Protein AF-0000000087153900 (afdb_homodimer)

Sequence (882 aa):
MTDQTRNIIVLGASGLIGRYVTDDLRARGFQVIGIARQFSPAQKVSALDLALPVMALDAAALAQLLRTHEAGVVVNCLGVLQDGPGSDTSAVHRDFVSRLIEAIRDSGRAVRLVHISIPGVAGEDRTAFSSTKREAERLIAASAIAHAILRPGFVVAPSAYGGSAMLRALAALPVELPAGEAATPFQPVAVEDISATIAWLATRDIADASVRAVSWDLMQPQPISLGGVIAQFRWSFGTSKHFRIASPSFLIDLGARLGDLSTYLGWMPPLRSTAIAELRRGVSGDPAAWMAATGIVPKTSAQVIGSRPAAIQDKWFARLFLIKALIFISLVLFWVVSGFIALVISYDAAAGILRAHDFPPALVGPVTVVTSLMDISIGVLIAFRRTAAFGLVAGIIASLGYMAGSAILTPDLWIEPLGALVKTGPAIVLMLVALLILDNRMTDQTRNIIVLGASGLIGRYVTDDLRARGFQVIGIARQFSPAQKVSALDLALPVMALDAAALAQLLRTHEAGVVVNCLGVLQDGPGSDTSAVHRDFVSRLIEAIRDSGRAVRLVHISIPGVAGEDRTAFSSTKREAERLIAASAIAHAILRPGFVVAPSAYGGSAMLRALAALPVELPAGEAATPFQPVAVEDISATIAWLATRDIADASVRAVSWDLMQPQPISLGGVIAQFRWSFGTSKHFRIASPSFLIDLGARLGDLSTYLGWMPPLRSTAIAELRRGVSGDPAAWMAATGIVPKTSAQVIGSRPAAIQDKWFARLFLIKALIFISLVLFWVVSGFIALVISYDAAAGILRAHDFPPALVGPVTVVTSLMDISIGVLIAFRRTAAFGLVAGIIASLGYMAGSAILTPDLWIEPLGALVKTGPAIVLMLVALLILDNR

Solvent-accessible surface area (backbone atoms only — not comparable to full-atom values): 44609 Å² total; per-residue (Å²): 122,89,75,74,75,45,22,30,35,31,35,28,23,63,42,76,66,23,31,50,37,44,54,53,42,37,71,74,67,42,54,51,37,27,29,18,66,57,62,54,62,25,64,56,79,47,90,45,49,41,69,41,61,62,88,75,49,49,35,66,56,46,13,48,52,40,51,75,59,54,36,30,30,38,36,40,47,62,79,58,73,55,70,47,87,94,33,52,33,54,54,59,32,33,51,44,45,53,34,49,54,52,8,49,63,68,40,75,49,79,46,36,39,36,38,59,52,65,55,69,57,79,91,70,48,83,44,70,39,52,44,24,44,49,48,27,50,52,54,52,68,70,63,74,57,36,27,36,40,37,15,43,33,51,61,49,57,92,51,50,47,52,66,48,33,49,45,42,22,46,24,59,41,58,53,32,71,41,68,73,60,26,62,22,44,34,20,40,23,34,47,65,56,55,36,50,48,51,53,55,55,62,72,46,63,77,80,40,73,90,60,22,70,43,75,32,28,40,32,37,73,78,87,40,22,40,42,55,55,33,48,53,46,6,46,19,62,31,40,69,82,54,73,63,41,79,43,60,68,64,55,57,53,49,47,10,52,51,24,50,56,37,32,79,38,60,39,82,59,58,48,21,56,62,51,50,51,49,52,66,71,32,34,54,73,63,28,61,68,40,31,70,74,69,65,58,74,66,58,48,69,52,66,62,75,36,89,47,50,55,36,38,30,51,52,40,39,20,49,41,56,68,47,48,56,54,50,52,51,37,50,24,50,36,27,31,49,40,13,45,32,26,56,70,73,14,34,66,61,44,31,43,56,39,51,74,58,69,44,60,75,84,46,30,60,57,50,46,48,51,54,19,49,48,30,28,47,32,12,53,28,40,59,26,49,92,38,18,62,59,16,36,52,50,44,41,52,48,51,52,47,52,53,52,48,33,60,70,70,37,52,66,54,73,48,35,50,76,24,41,59,49,38,45,47,32,39,44,50,39,38,52,52,50,58,60,53,64,68,75,104,121,90,74,72,72,44,22,30,36,31,35,28,22,63,41,76,66,22,32,51,35,44,52,52,43,38,71,74,66,42,52,50,36,27,28,18,67,57,62,54,63,27,66,55,80,46,88,46,48,42,69,41,62,64,87,74,48,51,35,66,58,46,14,48,52,40,50,75,58,55,37,30,31,37,36,41,48,61,81,58,71,55,71,44,89,95,35,52,33,54,53,59,33,33,52,43,45,52,34,48,52,50,8,49,64,68,41,77,49,79,45,36,38,36,37,58,52,63,57,70,56,79,91,69,48,83,44,69,38,52,44,25,44,49,49,27,50,52,54,51,68,69,63,73,56,38,26,36,41,36,15,43,33,50,61,47,58,94,50,51,45,53,66,48,33,50,46,42,22,47,24,61,41,60,53,33,73,40,67,73,60,25,62,23,45,34,21,40,24,34,46,64,56,55,38,50,49,52,53,55,54,61,72,46,63,78,80,39,74,90,60,21,68,41,74,30,28,40,31,37,73,82,87,41,23,39,42,55,53,34,47,52,47,7,48,20,63,32,40,68,82,53,72,64,40,79,42,61,68,65,56,55,54,48,45,10,53,52,24,50,57,38,32,79,37,61,40,82,58,57,48,21,56,59,50,51,52,50,53,66,71,31,34,53,73,63,28,60,69,40,31,70,74,72,65,57,73,67,57,49,69,52,67,63,74,35,88,45,50,56,37,37,30,50,50,40,39,20,50,42,57,67,47,48,58,55,49,52,51,37,49,24,48,36,26,32,50,40,12,45,32,25,55,71,73,16,33,65,61,45,32,43,57,40,51,75,59,70,43,59,74,85,47,30,60,58,50,45,49,51,54,17,50,48,30,29,48,32,13,52,28,40,60,26,50,91,38,20,62,59,17,34,52,50,44,41,53,50,51,51,46,53,52,53,47,33,59,72,68,37,52,68,53,71,47,36,50,75,23,42,59,49,38,44,47,31,37,42,50,39,39,50,52,49,58,58,54,64,67,73,104

pLDDT: mean 89.21, std 9.52, range [31.12, 98.62]

Foldseek 3Di:
DPPPQFEEEEEPCQDDLNVVLQVVLVVVPGHYQYEYCDHDPVSCPDPSDDNDPLLPDALQRLLVVCLVRVGAEYEYPDADLDDFDVDDRLSGQPVSLLSPLSSCVVNPHQHEYEYEAADDDQVLDDDSRNNSNVNSVVSVLVSLRQYEYEHFFAEFEPDDFQPNLQLLLCLLDQADEPPLLQAFAGFHFYSVLVSVLVSLVSPDDCPPPLRRYYYAYGTADDDDGSNNLSCLSNVQQVCNPPHHDYDDPVVLVVQQVVQVVLVNLVDHHSRHPSNVSVSSSHGDDDRVSVCVVRVDHTDDSCVRSHVHHDDPVSSVSSNCVVVLVVLLVVQLCVQQVVLCCCQPPVVVVQLVVCVVLPHDPVCSNVVSNVLSVLSNVLSSLCSHLVRNLVSLVSLLVSLVVVLVCCVPRPVVVCVPPVRVNVVSVVNSVSSVVSNVPSDRD/DPPPQFEEEEEPCQDDLNVVLQVVLVVVPGHYQYEYCDHDPVSCPDPSDDNDPLLPDALQRLLVVCLVRVGAEYEYPDADLDDFDVDDRLSTQPVSLLSNLSSCVVNPHQHEYEYEAADDDQVLDDDSRNNSNVNSVVSVVVSLRQYEYEHFFAEFEPDDFQPNLQLLLCLLDQADEPPLLQAFAGFHFYSVLVSVLSSLVSPDDCPPPLRRYYYAYGTADDDDGSNNLSCLSNVQQVCNPPHHDYDDPVVLVVQQVVQVVLVNLVDHHSRHPSNVSVSSSHGDDDRVSVCVVRVDHTDDSCVRSHVHHDDPVSSVSSNCVVVLVVLLVVQLCVLQVVLCCCQPPVVVVQLVVCVVLPHDPVCSNVVSNVLSVLSNVLSSLCSHLVRNLVSLVSLLVSLVVVLVCCVPRPVVVCVPPVRVNVVSVVNSVSSVVSNVPSDRD

InterPro domains:
  IPR001509 NAD-dependent epimerase/dehydratase [PF01370] (8-216)
  IPR025695 DoxX-like family [PF13781] (333-432)
  IPR036291 NAD(P)-binding domain superfamily [SSF51735] (4-301)
  IPR051207 Mitochondrial Complex I NDUFA9 Subunit [PTHR12126] (5-226)

Organism: NCBI:txid2511166

Radius of gyration: 30.44 Å; Cα contacts (8 Å, |Δi|>4): 1615; chains: 2; bounding box: 77×93×71 Å

Structure (mmCIF, N/CA/C/O backbone):
data_AF-0000000087153900-model_v1
#
loop_
_entity.id
_entity.type
_entity.pdbx_description
1 polymer 'NAD-dependent epimerase/dehydratase domain-containing protein'
#
loop_
_atom_site.group_PDB
_atom_site.id
_atom_site.type_symbol
_atom_site.label_atom_id
_atom_site.label_alt_id
_atom_site.label_comp_id
_atom_site.label_asym_id
_atom_site.label_entity_id
_atom_site.label_seq_id
_atom_site.pdbx_PDB_ins_code
_atom_site.Cartn_x
_atom_site.Cartn_y
_atom_site.Cartn_z
_atom_site.occupancy
_atom_site.B_iso_or_equiv
_atom_site.auth_seq_id
_atom_site.auth_comp_id
_atom_site.auth_asym_id
_atom_site.auth_atom_id
_atom_site.pdbx_PDB_model_num
ATOM 1 N N . MET A 1 1 ? -13.703 29.062 27.547 1 31.38 1 MET A N 1
ATOM 2 C CA . MET A 1 1 ? -14.141 27.859 26.859 1 31.38 1 MET A CA 1
ATOM 3 C C . MET A 1 1 ? -14.609 26.812 27.844 1 31.38 1 MET A C 1
ATOM 5 O O . MET A 1 1 ? -13.859 26.406 28.734 1 31.38 1 MET A O 1
ATOM 9 N N . THR A 1 2 ? -15.68 26.812 28.391 1 37.5 2 THR A N 1
ATOM 10 C CA . THR A 1 2 ? -16.094 25.797 29.359 1 37.5 2 THR A CA 1
ATOM 11 C C . THR A 1 2 ? -15.477 24.438 29 1 37.5 2 THR A C 1
ATOM 13 O O . THR A 1 2 ? -15.484 24.031 27.844 1 37.5 2 THR A O 1
ATOM 16 N N . ASP A 1 3 ? -14.383 23.984 29.625 1 41.41 3 ASP A N 1
ATOM 17 C CA . ASP A 1 3 ? -13.406 22.906 29.641 1 41.41 3 ASP A CA 1
ATOM 18 C C . ASP A 1 3 ? -14.062 21.562 29.297 1 41.41 3 ASP A C 1
ATOM 20 O O . ASP A 1 3 ? -13.461 20.516 29.469 1 41.41 3 ASP A O 1
ATOM 24 N N . GLN A 1 4 ? -15.344 21.328 29.516 1 46.62 4 GLN A N 1
ATOM 25 C CA . GLN A 1 4 ? -15.797 19.953 29.484 1 46.62 4 GLN A CA 1
ATOM 26 C C . GLN A 1 4 ? -15.609 19.344 28.094 1 46.62 4 GLN A C 1
ATOM 28 O O . GLN A 1 4 ? -16.438 19.562 27.203 1 46.62 4 GLN A O 1
ATOM 33 N N . THR A 1 5 ? -14.438 19.297 27.75 1 57.38 5 THR A N 1
ATOM 34 C CA . THR A 1 5 ? -14.062 18.547 26.562 1 57.38 5 THR A CA 1
ATOM 35 C C . THR A 1 5 ? -14.938 17.312 26.406 1 57.38 5 THR A C 1
ATOM 37 O O . THR A 1 5 ? -14.977 16.453 27.297 1 57.38 5 THR A O 1
ATOM 40 N N . ARG A 1 6 ? -16.078 17.406 25.484 1 76.12 6 ARG A N 1
ATOM 41 C CA . ARG A 1 6 ? -17.141 16.406 25.359 1 76.12 6 ARG A CA 1
ATOM 42 C C . ARG A 1 6 ? -16.578 15.078 24.875 1 76.12 6 ARG A C 1
ATOM 44 O O . ARG A 1 6 ? -15.773 15.047 23.938 1 76.12 6 ARG A O 1
ATOM 51 N N . ASN A 1 7 ? -16.766 14.102 25.781 1 94.19 7 ASN A N 1
ATOM 52 C CA . ASN A 1 7 ? -16.531 12.727 25.344 1 94.19 7 ASN A CA 1
ATOM 53 C C . ASN A 1 7 ? -17.312 12.391 24.078 1 94.19 7 ASN A C 1
ATOM 55 O O . ASN A 1 7 ? -18.484 12.734 23.969 1 94.19 7 ASN A O 1
ATOM 59 N N . ILE A 1 8 ? -16.594 11.922 23.125 1 98 8 ILE A N 1
ATOM 60 C CA . ILE A 1 8 ? -17.219 11.578 21.859 1 98 8 ILE A CA 1
ATOM 61 C C . ILE A 1 8 ? -17.281 10.062 21.688 1 98 8 ILE A C 1
ATOM 63 O O . ILE A 1 8 ? -16.266 9.383 21.859 1 98 8 ILE A O 1
ATOM 67 N N . ILE A 1 9 ? -18.422 9.531 21.484 1 98 9 ILE A N 1
ATOM 68 C CA . ILE A 1 9 ? -18.578 8.125 21.141 1 98 9 ILE A CA 1
ATOM 69 C C . ILE A 1 9 ? -18.734 7.98 19.625 1 98 9 ILE A C 1
ATOM 71 O O . ILE A 1 9 ? -19.578 8.641 19.016 1 98 9 ILE A O 1
ATOM 75 N N . VAL A 1 10 ? -17.906 7.215 19.031 1 98.38 10 VAL A N 1
ATOM 76 C CA . VAL A 1 10 ? -18 6.945 17.609 1 98.38 10 VAL A CA 1
ATOM 77 C C . VAL A 1 10 ? -18.469 5.512 17.375 1 98.38 10 VAL A C 1
ATOM 79 O O . VAL A 1 10 ? -17.781 4.559 17.75 1 98.38 10 VAL A O 1
ATOM 82 N N . LEU A 1 11 ? -19.641 5.379 16.812 1 98 11 LEU A N 1
ATOM 83 C CA . LEU A 1 11 ? -20.156 4.07 16.422 1 98 11 LEU A CA 1
ATOM 84 C C . LEU A 1 11 ? -19.703 3.695 15.016 1 98 11 LEU A C 1
ATOM 86 O O . LEU A 1 11 ? -19.766 4.523 14.109 1 98 11 LEU A O 1
ATOM 90 N N . GLY A 1 12 ? -19.297 2.467 14.859 1 96.12 12 GLY A N 1
ATOM 91 C CA . GLY A 1 12 ? -18.703 2.051 13.594 1 96.12 12 GLY A CA 1
ATOM 92 C C . GLY A 1 12 ? -17.25 2.438 13.469 1 96.12 12 GLY A C 1
ATOM 93 O O . GLY A 1 12 ? -16.781 2.801 12.391 1 96.12 12 GLY A O 1
ATOM 94 N N . ALA A 1 13 ? -16.5 2.346 14.516 1 95.31 13 ALA A N 1
ATOM 95 C CA . ALA A 1 13 ? -15.148 2.877 14.617 1 95.31 13 ALA A CA 1
ATOM 96 C C . ALA A 1 13 ? -14.148 1.982 13.883 1 95.31 13 ALA A C 1
ATOM 98 O O . ALA A 1 13 ? -12.992 2.357 13.703 1 95.31 13 ALA A O 1
ATOM 99 N N . SER A 1 14 ? -14.555 0.831 13.414 1 92.12 14 SER A N 1
ATOM 100 C CA . SER A 1 14 ? -13.656 -0.043 12.672 1 92.12 14 SER A CA 1
ATOM 101 C C . SER A 1 14 ? -13.781 0.177 11.172 1 92.12 14 SER A C 1
ATOM 103 O O . SER A 1 14 ? -12.984 -0.349 10.391 1 92.12 14 SER A O 1
ATOM 105 N N . GLY A 1 15 ? -14.789 0.953 10.773 1 91.56 15 GLY A N 1
ATOM 106 C CA . GLY A 1 15 ? -14.992 1.243 9.367 1 91.56 15 GLY A CA 1
ATOM 107 C C . GLY A 1 15 ? -14.031 2.293 8.828 1 91.56 15 GLY A C 1
ATOM 108 O O . GLY A 1 15 ? -13.188 2.805 9.57 1 91.56 15 GLY A O 1
ATOM 109 N N . LEU A 1 16 ? -14.125 2.609 7.562 1 90.69 16 LEU A N 1
ATOM 110 C CA . LEU A 1 16 ? -13.242 3.566 6.906 1 90.69 16 LEU A CA 1
ATOM 111 C C . LEU A 1 16 ? -13.375 4.949 7.539 1 90.69 16 LEU A C 1
ATOM 113 O O . LEU A 1 16 ? -12.391 5.508 8.031 1 90.69 16 LEU A O 1
ATOM 117 N N . ILE A 1 17 ? -14.625 5.434 7.527 1 94.81 17 ILE A N 1
ATOM 118 C CA . ILE A 1 17 ? -14.867 6.777 8.039 1 94.81 17 ILE A CA 1
ATOM 119 C C . ILE A 1 17 ? -14.703 6.785 9.562 1 94.81 17 ILE A C 1
ATOM 121 O O . ILE A 1 17 ? -13.992 7.629 10.109 1 94.81 17 ILE A O 1
ATOM 125 N N . GLY A 1 18 ? -15.297 5.785 10.227 1 95.88 18 GLY A N 1
ATOM 126 C CA . GLY A 1 18 ? -15.281 5.73 11.68 1 95.88 18 GLY A CA 1
ATOM 127 C C . GLY A 1 18 ? -13.883 5.652 12.266 1 95.88 18 GLY A C 1
ATOM 128 O O . GLY A 1 18 ? -13.578 6.32 13.25 1 95.88 18 GLY A O 1
ATOM 129 N N . ARG A 1 19 ? -13.086 4.875 11.648 1 93.38 19 ARG A N 1
ATOM 130 C CA . ARG A 1 19 ? -11.734 4.711 12.164 1 93.38 19 ARG A CA 1
ATOM 131 C C . ARG A 1 19 ? -10.93 6 12.008 1 93.38 19 ARG A C 1
ATOM 133 O O . ARG A 1 19 ? -10.258 6.438 12.953 1 93.38 19 ARG A O 1
ATOM 140 N N . TYR A 1 20 ? -11 6.594 10.852 1 92.88 20 TYR A N 1
ATOM 141 C CA . TYR A 1 20 ? -10.281 7.844 10.633 1 92.88 20 TYR A CA 1
ATOM 142 C C . TYR A 1 20 ? -10.75 8.922 11.602 1 92.88 20 TYR A C 1
ATOM 144 O O . TYR A 1 20 ? -9.938 9.609 12.227 1 92.88 20 TYR A O 1
ATOM 152 N N . VAL A 1 21 ? -12.062 9.023 11.727 1 96.38 21 VAL A N 1
ATOM 153 C CA . VAL A 1 21 ? -12.656 10.047 12.578 1 96.38 21 VAL A CA 1
ATOM 154 C C . VAL A 1 21 ? -12.211 9.844 14.023 1 96.38 21 VAL A C 1
ATOM 156 O O . VAL A 1 21 ? -11.82 10.797 14.703 1 96.38 21 VAL A O 1
ATOM 159 N N . THR A 1 22 ? -12.227 8.586 14.477 1 95.31 22 THR A N 1
ATOM 160 C CA . THR A 1 22 ? -11.805 8.273 15.836 1 95.31 22 THR A CA 1
ATOM 161 C C . THR A 1 22 ? -10.367 8.719 16.078 1 95.31 22 THR A C 1
ATOM 163 O O . THR A 1 22 ? -10.094 9.445 17.031 1 95.31 22 THR A O 1
ATOM 166 N N . ASP A 1 23 ? -9.523 8.406 15.211 1 91.5 23 ASP A N 1
ATOM 167 C CA . ASP A 1 23 ? -8.102 8.688 15.375 1 91.5 23 ASP A CA 1
ATOM 168 C C . ASP A 1 23 ? -7.824 10.188 15.25 1 91.5 23 ASP A C 1
ATOM 170 O O . ASP A 1 23 ? -7.031 10.742 16.016 1 91.5 23 ASP A O 1
ATOM 174 N N . ASP A 1 24 ? -8.438 10.805 14.297 1 92.75 24 ASP A N 1
ATOM 175 C CA . ASP A 1 24 ? -8.203 12.227 14.055 1 92.75 24 ASP A CA 1
ATOM 176 C C . ASP A 1 24 ? -8.719 13.07 15.227 1 92.75 24 ASP A C 1
ATOM 178 O O . ASP A 1 24 ? -8.047 14.008 15.656 1 92.75 24 ASP A O 1
ATOM 182 N N . LEU A 1 25 ? -9.891 12.742 15.734 1 95.06 25 LEU A N 1
ATOM 183 C CA . LEU A 1 25 ? -10.445 13.477 16.859 1 95.06 25 LEU A CA 1
ATOM 184 C C . LEU A 1 25 ? -9.57 13.305 18.109 1 95.06 25 LEU A C 1
ATOM 186 O O . LEU A 1 25 ? -9.375 14.258 18.859 1 95.06 25 LEU A O 1
ATOM 190 N N . ARG A 1 26 ? -9.039 12.109 18.312 1 91.62 26 ARG A N 1
ATOM 191 C CA . ARG A 1 26 ? -8.102 11.891 19.406 1 91.62 26 ARG A CA 1
ATOM 192 C C . ARG A 1 26 ? -6.855 12.758 19.25 1 91.62 26 ARG A C 1
ATOM 194 O O . ARG A 1 26 ? -6.383 13.359 20.203 1 91.62 26 ARG A O 1
ATOM 201 N N . ALA A 1 27 ? -6.402 12.797 18.047 1 86.44 27 ALA A N 1
ATOM 202 C CA . ALA A 1 27 ? -5.215 13.602 17.766 1 86.44 27 ALA A CA 1
ATOM 203 C C . ALA A 1 27 ? -5.477 15.078 18.031 1 86.44 27 ALA A C 1
ATOM 205 O O . ALA A 1 27 ? -4.559 15.828 18.375 1 86.44 27 ALA A O 1
ATOM 206 N N . ARG A 1 28 ? -6.688 15.508 17.859 1 90.38 28 ARG A N 1
ATOM 207 C CA . ARG A 1 28 ? -7.082 16.891 18.094 1 90.38 28 ARG A CA 1
ATOM 208 C C . ARG A 1 28 ? -7.266 17.156 19.594 1 90.38 28 ARG A C 1
ATOM 210 O O . ARG A 1 28 ? -7.535 18.297 20 1 90.38 28 ARG A O 1
ATOM 217 N N . GLY A 1 29 ? -7.246 16.078 20.406 1 90.31 29 GLY A N 1
ATOM 218 C CA . GLY A 1 29 ? -7.266 16.266 21.859 1 90.31 29 GLY A CA 1
ATOM 219 C C . GLY A 1 29 ? -8.578 15.852 22.5 1 90.31 29 GLY A C 1
ATOM 220 O O . GLY A 1 29 ? -8.742 15.961 23.703 1 90.31 29 GLY A O 1
ATOM 221 N N . PHE A 1 30 ? -9.516 15.312 21.734 1 93.94 30 PHE A N 1
ATOM 222 C CA . PHE A 1 30 ? -10.797 14.867 22.281 1 93.94 30 PHE A CA 1
ATOM 223 C C . PHE A 1 30 ? -10.664 13.5 22.938 1 93.94 30 PHE A C 1
ATOM 225 O O . PHE A 1 30 ? -9.797 12.703 22.547 1 93.94 30 PHE A O 1
ATOM 232 N N . GLN A 1 31 ? -11.406 13.281 23.906 1 94.75 31 GLN A N 1
ATOM 233 C CA . GLN A 1 31 ? -11.57 11.93 24.422 1 94.75 31 GLN A CA 1
ATOM 234 C C . GLN A 1 31 ? -12.594 11.141 23.609 1 94.75 31 GLN A C 1
ATOM 236 O O . GLN A 1 31 ? -13.797 11.406 23.703 1 94.75 31 GLN A O 1
ATOM 241 N N . VAL A 1 32 ? -12.125 10.211 22.828 1 96.44 32 VAL A N 1
ATOM 242 C CA . VAL A 1 32 ? -12.992 9.516 21.891 1 96.44 32 VAL A CA 1
ATOM 243 C C . VAL A 1 32 ? -13.07 8.039 22.25 1 96.44 32 VAL A C 1
ATOM 245 O O . VAL A 1 32 ? -12.039 7.367 22.375 1 96.44 32 VAL A O 1
ATOM 248 N N . ILE A 1 33 ? -14.258 7.555 22.422 1 96.75 33 ILE A N 1
ATOM 249 C CA . ILE A 1 33 ? -14.523 6.129 22.594 1 96.75 33 ILE A CA 1
ATOM 250 C C . ILE A 1 33 ? -15.008 5.527 21.281 1 96.75 33 ILE A C 1
ATOM 252 O O . ILE A 1 33 ? -16.109 5.84 20.812 1 96.75 33 ILE A O 1
ATOM 256 N N . GLY A 1 34 ? -14.164 4.719 20.703 1 96.94 34 GLY A N 1
ATOM 257 C CA . GLY A 1 34 ? -14.547 4.031 19.469 1 96.94 34 GLY A CA 1
ATOM 258 C C . GLY A 1 34 ? -15.211 2.691 19.734 1 96.94 34 GLY A C 1
ATOM 259 O O . GLY A 1 34 ? -14.672 1.852 20.453 1 96.94 34 GLY A O 1
ATOM 260 N N . ILE A 1 35 ? -16.375 2.531 19.094 1 96.88 35 ILE A N 1
ATOM 261 C CA . ILE A 1 35 ? -17.109 1.286 19.297 1 96.88 35 ILE A CA 1
ATOM 262 C C . ILE A 1 35 ? -17.328 0.587 17.969 1 96.88 35 ILE A C 1
ATOM 264 O O . ILE A 1 35 ? -17.719 1.223 16.984 1 96.88 35 ILE A O 1
ATOM 268 N N . ALA A 1 36 ? -17.031 -0.65 17.906 1 95 36 ALA A N 1
ATOM 269 C CA . ALA A 1 36 ? -17.281 -1.502 16.75 1 95 36 ALA A CA 1
ATOM 270 C C . ALA A 1 36 ? -17.594 -2.936 17.172 1 95 36 ALA A C 1
ATOM 272 O O . ALA A 1 36 ? -17.359 -3.305 18.328 1 95 36 ALA A O 1
ATOM 273 N N . ARG A 1 37 ? -18.188 -3.68 16.297 1 90.56 37 ARG A N 1
ATOM 274 C CA . ARG A 1 37 ? -18.438 -5.086 16.594 1 90.56 37 ARG A CA 1
ATOM 275 C C . ARG A 1 37 ? -17.125 -5.836 16.844 1 90.56 37 ARG A C 1
ATOM 277 O O . ARG A 1 37 ? -17.062 -6.703 17.719 1 90.56 37 ARG A O 1
ATOM 284 N N . GLN A 1 38 ? -16.188 -5.52 15.977 1 88.69 38 GLN A N 1
ATOM 285 C CA . GLN A 1 38 ? -14.859 -6.113 16.078 1 88.69 38 GLN A CA 1
ATOM 286 C C . GLN A 1 38 ? -13.797 -5.172 15.539 1 88.69 38 GLN A C 1
ATOM 288 O O . GLN A 1 38 ? -14.07 -4.367 14.641 1 88.69 38 GLN A O 1
ATOM 293 N N . PHE A 1 39 ? -12.633 -5.258 16.203 1 87.5 39 PHE A N 1
ATOM 294 C CA . PHE A 1 39 ? -11.461 -4.539 15.719 1 87.5 39 PHE A CA 1
ATOM 295 C C . PHE A 1 39 ? -10.367 -5.512 15.289 1 87.5 39 PHE A C 1
ATOM 297 O O . PHE A 1 39 ? -10.164 -6.551 15.922 1 87.5 39 PHE A O 1
ATOM 304 N N . SER A 1 40 ? -9.789 -5.172 14.172 1 83.12 40 SER A N 1
ATOM 305 C CA . SER A 1 40 ? -8.555 -5.895 13.883 1 83.12 40 SER A CA 1
ATOM 306 C C . SER A 1 40 ? -7.461 -5.539 14.883 1 83.12 40 SER A C 1
ATOM 308 O O . SER A 1 40 ? -7.543 -4.512 15.562 1 83.12 40 SER A O 1
ATOM 310 N N . PRO A 1 41 ? -6.516 -6.391 14.945 1 77.06 41 PRO A N 1
ATOM 311 C CA . PRO A 1 41 ? -5.418 -6.086 15.875 1 77.06 41 PRO A CA 1
ATOM 312 C C . PRO A 1 41 ? -4.75 -4.746 15.57 1 77.06 41 PRO A C 1
ATOM 314 O O . PRO A 1 41 ? -4.336 -4.039 16.5 1 77.06 41 PRO A O 1
ATOM 317 N N . ALA A 1 42 ? -4.773 -4.344 14.367 1 77.06 42 ALA A N 1
ATOM 318 C CA . ALA A 1 42 ? -4.148 -3.08 13.977 1 77.06 42 ALA A CA 1
ATOM 319 C C . ALA A 1 42 ? -5.004 -1.892 14.398 1 77.06 42 ALA A C 1
ATOM 321 O O . ALA A 1 42 ? -4.484 -0.804 14.656 1 77.06 42 ALA A O 1
ATOM 322 N N . GLN A 1 43 ? -6.25 -2.148 14.523 1 79.81 43 GLN A N 1
ATOM 323 C CA . GLN A 1 43 ? -7.188 -1.069 14.812 1 79.81 43 GLN A CA 1
ATOM 324 C C . GLN A 1 43 ? -7.289 -0.815 16.312 1 79.81 43 GLN A C 1
ATOM 326 O O . GLN A 1 43 ? -7.664 0.28 16.734 1 79.81 43 GLN A O 1
ATOM 331 N N . LYS A 1 44 ? -7 -1.885 17.062 1 79.69 44 LYS A N 1
ATOM 332 C CA . LYS A 1 44 ? -7.129 -1.722 18.516 1 79.69 44 LYS A CA 1
ATOM 333 C C . LYS A 1 44 ? -5.891 -1.051 19.109 1 79.69 44 LYS A C 1
ATOM 335 O O . LYS A 1 44 ? -5.012 -1.725 19.641 1 79.69 44 LYS A O 1
ATOM 340 N N . VAL A 1 45 ? -5.832 0.239 19.047 1 73.44 45 VAL A N 1
ATOM 341 C CA . VAL A 1 45 ? -4.625 0.972 19.422 1 73.44 45 VAL A CA 1
ATOM 342 C C . VAL A 1 45 ? -4.816 1.609 20.797 1 73.44 45 VAL A C 1
ATOM 344 O O . VAL A 1 45 ? -3.859 2.111 21.391 1 73.44 45 VAL A O 1
ATOM 347 N N . SER A 1 46 ? -6.055 1.613 21.281 1 79.06 46 SER A N 1
ATOM 348 C CA . SER A 1 46 ? -6.371 2.291 22.547 1 79.06 46 SER A CA 1
ATOM 349 C C . SER A 1 46 ? -7.309 1.451 23.406 1 79.06 46 SER A C 1
ATOM 351 O O . SER A 1 46 ? -8.109 0.671 22.875 1 79.06 46 SER A O 1
ATOM 353 N N . ALA A 1 47 ? -7.191 1.697 24.578 1 81.62 47 ALA A N 1
ATOM 354 C CA . ALA A 1 47 ? -8.117 1.062 25.516 1 81.62 47 ALA A CA 1
ATOM 355 C C . ALA A 1 47 ? -9.531 1.593 25.328 1 81.62 47 ALA A C 1
ATOM 357 O O . ALA A 1 47 ? -10.5 0.954 25.75 1 81.62 47 ALA A O 1
ATOM 358 N N . LEU A 1 48 ? -9.602 2.65 24.656 1 90.19 48 LEU A N 1
ATOM 359 C CA . LEU A 1 48 ? -10.906 3.285 24.469 1 90.19 48 LEU A CA 1
ATOM 360 C C . LEU A 1 48 ? -11.602 2.736 23.234 1 90.19 48 LEU A C 1
ATOM 362 O O . LEU A 1 48 ? -12.742 3.105 22.938 1 90.19 48 LEU A O 1
ATOM 366 N N . ASP A 1 49 ? -10.922 1.835 22.594 1 91.5 49 ASP A N 1
ATOM 367 C CA . ASP A 1 49 ? -11.57 1.094 21.516 1 91.5 49 ASP A CA 1
ATOM 368 C C . ASP A 1 49 ? -12.32 -0.119 22.062 1 91.5 49 ASP A C 1
ATOM 370 O O . ASP A 1 49 ? -11.703 -1.123 22.438 1 91.5 49 ASP A O 1
ATOM 374 N N . LEU A 1 50 ? -13.656 -0.065 22.047 1 94.12 50 LEU A N 1
ATOM 375 C CA . LEU A 1 50 ? -14.484 -1.098 22.672 1 94.12 50 LEU A CA 1
ATOM 376 C C . LEU A 1 50 ? -15.117 -1.988 21.609 1 94.12 50 LEU A C 1
ATOM 378 O O . LEU A 1 50 ? -15.812 -1.498 20.719 1 94.12 50 LEU A O 1
ATOM 382 N N . ALA A 1 51 ? -14.828 -3.23 21.719 1 93.88 51 ALA A N 1
ATOM 383 C CA . ALA A 1 51 ? -15.508 -4.211 20.875 1 93.88 51 ALA A CA 1
ATOM 384 C C . ALA A 1 51 ? -16.844 -4.613 21.469 1 93.88 51 ALA A C 1
ATOM 386 O O . ALA A 1 51 ? -16.906 -5.434 22.391 1 93.88 51 ALA A O 1
ATOM 387 N N . LEU A 1 52 ? -17.953 -4.008 20.969 1 93.06 52 LEU A N 1
ATOM 388 C CA . LEU A 1 52 ? -19.297 -4.246 21.453 1 93.06 52 LEU A CA 1
ATOM 389 C C . LEU A 1 52 ? -20.281 -4.418 20.297 1 93.06 52 LEU A C 1
ATOM 391 O O . LEU A 1 52 ? -20.219 -3.674 19.312 1 93.06 52 LEU A O 1
ATOM 395 N N . PRO A 1 53 ? -21.078 -5.414 20.406 1 92.81 53 PRO A N 1
ATOM 396 C CA . PRO A 1 53 ? -22.125 -5.551 19.391 1 92.81 53 PRO A CA 1
ATOM 397 C C . PRO A 1 53 ? -23.266 -4.551 19.594 1 92.81 53 PRO A C 1
ATOM 399 O O . PRO A 1 53 ? -24.375 -4.934 20 1 92.81 53 PRO A O 1
ATOM 402 N N . VAL A 1 54 ? -23.094 -3.424 19.203 1 91 54 VAL A N 1
ATOM 403 C CA . VAL A 1 54 ? -24.016 -2.324 19.516 1 91 54 VAL A CA 1
ATOM 404 C C . VAL A 1 54 ? -25.359 -2.568 18.828 1 91 54 VAL A C 1
ATOM 406 O O . VAL A 1 54 ? -26.406 -2.178 19.344 1 91 54 VAL A O 1
ATOM 409 N N . MET A 1 55 ? -25.344 -3.27 17.719 1 90.25 55 MET A N 1
ATOM 410 C CA . MET A 1 55 ? -26.578 -3.541 16.984 1 90.25 55 MET A CA 1
ATOM 411 C C . MET A 1 55 ? -27.516 -4.426 17.781 1 90.25 55 MET A C 1
ATOM 413 O O . MET A 1 55 ? -28.719 -4.434 17.547 1 90.25 55 MET A O 1
ATOM 417 N N . ALA A 1 56 ? -26.953 -5.094 18.688 1 91.06 56 ALA A N 1
ATOM 418 C CA . ALA A 1 56 ? -27.75 -6.02 19.5 1 91.06 56 ALA A CA 1
ATOM 419 C C . ALA A 1 56 ? -28.219 -5.359 20.781 1 91.06 56 ALA A C 1
ATOM 421 O O . ALA A 1 56 ? -29.047 -5.914 21.5 1 91.06 56 ALA A O 1
ATOM 422 N N . LEU A 1 57 ? -27.781 -4.184 21.062 1 92.94 57 LEU A N 1
ATOM 423 C CA . LEU A 1 57 ? -28.141 -3.502 22.297 1 92.94 57 LEU A CA 1
ATOM 424 C C . LEU A 1 57 ? -29.5 -2.824 22.172 1 92.94 57 LEU A C 1
ATOM 426 O O . LEU A 1 57 ? -29.812 -2.264 21.125 1 92.94 57 LEU A O 1
ATOM 430 N N . ASP A 1 58 ? -30.25 -2.926 23.203 1 94.94 58 ASP A N 1
ATOM 431 C CA . ASP A 1 58 ? -31.5 -2.189 23.219 1 94.94 58 ASP A CA 1
ATOM 432 C C . ASP A 1 58 ? -31.297 -0.75 23.688 1 94.94 58 ASP A C 1
ATOM 434 O O . ASP A 1 58 ? -30.172 -0.346 23.984 1 94.94 58 ASP A O 1
ATOM 438 N N . ALA A 1 59 ? -32.375 -0 23.656 1 96.81 59 ALA A N 1
ATOM 439 C CA . ALA A 1 59 ? -32.281 1.427 23.953 1 96.81 59 ALA A CA 1
ATOM 440 C C . ALA A 1 59 ? -31.75 1.658 25.359 1 96.81 59 ALA A C 1
ATOM 442 O O . ALA A 1 59 ? -30.953 2.574 25.594 1 96.81 59 ALA A O 1
ATOM 443 N N . ALA A 1 60 ? -32.125 0.804 26.25 1 96.94 60 ALA A N 1
ATOM 444 C CA . ALA A 1 60 ? -31.703 0.951 27.641 1 96.94 60 ALA A CA 1
ATOM 445 C C . ALA A 1 60 ? -30.203 0.72 27.781 1 96.94 60 ALA A C 1
ATOM 447 O O . ALA A 1 60 ? -29.516 1.466 28.484 1 96.94 60 ALA A O 1
ATOM 448 N N . ALA A 1 61 ? -29.766 -0.315 27.172 1 97.12 61 ALA A N 1
ATOM 449 C CA . ALA A 1 61 ? -28.344 -0.627 27.219 1 97.12 61 ALA A CA 1
ATOM 450 C C . ALA A 1 61 ? -27.516 0.475 26.547 1 97.12 61 ALA A C 1
ATOM 452 O O . ALA A 1 61 ? -26.438 0.825 27.031 1 97.12 61 ALA A O 1
ATOM 453 N N . LEU A 1 62 ? -28 1.019 25.5 1 97.56 62 LEU A N 1
ATOM 454 C CA . LEU A 1 62 ? -27.328 2.119 24.812 1 97.56 62 LEU A CA 1
ATOM 455 C C . LEU A 1 62 ? -27.297 3.367 25.688 1 97.56 62 LEU A C 1
ATOM 457 O O . LEU A 1 62 ? -26.281 4.066 25.734 1 97.56 62 LEU A O 1
ATOM 461 N N . ALA A 1 63 ? -28.391 3.615 26.328 1 97.56 63 ALA A N 1
ATOM 462 C CA . ALA A 1 63 ? -28.453 4.758 27.234 1 97.56 63 ALA A CA 1
ATOM 463 C C . ALA A 1 63 ? -27.438 4.625 28.359 1 97.56 63 ALA A C 1
ATOM 465 O O . ALA A 1 63 ? -26.797 5.605 28.75 1 97.56 63 ALA A O 1
ATOM 466 N N . GLN A 1 64 ? -27.328 3.436 28.844 1 97.19 64 GLN A N 1
ATOM 467 C CA . GLN A 1 64 ? -26.344 3.178 29.891 1 97.19 64 GLN A CA 1
ATOM 468 C C . GLN A 1 64 ? -24.922 3.408 29.375 1 97.19 64 GLN A C 1
ATOM 470 O O . GLN A 1 64 ? -24.078 3.93 30.094 1 97.19 64 GLN A O 1
ATOM 475 N N . LEU A 1 65 ? -24.703 2.979 28.188 1 96.19 65 LEU A N 1
ATOM 476 C CA . LEU A 1 65 ? -23.406 3.193 27.547 1 96.19 65 LEU A CA 1
ATOM 477 C C . LEU A 1 65 ? -23.078 4.68 27.469 1 96.19 65 LEU A C 1
ATOM 479 O O . LEU A 1 65 ? -21.953 5.094 27.766 1 96.19 65 LEU A O 1
ATOM 483 N N . LEU A 1 66 ? -24.062 5.496 27.125 1 96.44 66 LEU A N 1
ATOM 484 C CA . LEU A 1 66 ? -23.891 6.938 27.016 1 96.44 66 LEU A CA 1
ATOM 485 C C . LEU A 1 66 ? -23.609 7.57 28.375 1 96.44 66 LEU A C 1
ATOM 487 O O . LEU A 1 66 ? -22.781 8.477 28.484 1 96.44 66 LEU A O 1
ATOM 491 N N . ARG A 1 67 ? -24.25 7.039 29.375 1 96.12 67 ARG A N 1
ATOM 492 C CA . ARG A 1 67 ? -24.062 7.543 30.734 1 96.12 67 ARG A CA 1
ATOM 493 C C . ARG A 1 67 ? -22.688 7.164 31.281 1 96.12 67 ARG A C 1
ATOM 495 O O . ARG A 1 67 ? -21.984 8.008 31.844 1 96.12 67 ARG A O 1
ATOM 502 N N . THR A 1 68 ? -22.375 5.918 31.047 1 95.5 68 THR A N 1
ATOM 503 C CA . THR A 1 68 ? -21.125 5.375 31.594 1 95.5 68 THR A CA 1
ATOM 504 C C . THR A 1 68 ? -19.938 6.164 31.062 1 95.5 68 THR A C 1
ATOM 506 O O . THR A 1 68 ? -18.984 6.43 31.812 1 95.5 68 THR A O 1
ATOM 509 N N . HIS A 1 69 ? -20.062 6.625 29.844 1 95.25 69 HIS A N 1
ATOM 510 C CA . HIS A 1 69 ? -18.906 7.293 29.234 1 95.25 69 HIS A CA 1
ATOM 511 C C . HIS A 1 69 ? -19.109 8.805 29.188 1 95.25 69 HIS A C 1
ATOM 513 O O . HIS A 1 69 ? -18.375 9.508 28.5 1 95.25 69 HIS A O 1
ATOM 519 N N . GLU A 1 70 ? -20.188 9.25 29.797 1 95 70 GLU A N 1
ATOM 520 C CA . GLU A 1 70 ? -20.5 10.68 29.859 1 95 70 GLU A CA 1
ATOM 521 C C . GLU A 1 70 ? -20.438 11.328 28.484 1 95 70 GLU A C 1
ATOM 523 O O . GLU A 1 70 ? -19.766 12.352 28.297 1 95 70 GLU A O 1
ATOM 528 N N . ALA A 1 71 ? -21.094 10.734 27.562 1 95.31 71 ALA A N 1
ATOM 529 C CA . ALA A 1 71 ? -21.047 11.164 26.172 1 95.31 71 ALA A CA 1
ATOM 530 C C . ALA A 1 71 ? -21.688 12.539 25.984 1 95.31 71 ALA A C 1
ATOM 532 O O . ALA A 1 71 ? -22.781 12.789 26.5 1 95.31 71 ALA A O 1
ATOM 533 N N . GLY A 1 72 ? -20.969 13.422 25.266 1 95.88 72 GLY A N 1
ATOM 534 C CA . GLY A 1 72 ? -21.547 14.688 24.844 1 95.88 72 GLY A CA 1
ATOM 535 C C . GLY A 1 72 ? -21.859 14.742 23.359 1 95.88 72 GLY A C 1
ATOM 536 O O . GLY A 1 72 ? -22.688 15.547 22.922 1 95.88 72 GLY A O 1
ATOM 537 N N . VAL A 1 73 ? -21.156 13.961 22.656 1 97.69 73 VAL A N 1
ATOM 538 C CA . VAL A 1 73 ? -21.375 13.812 21.219 1 97.69 73 VAL A CA 1
ATOM 539 C C . VAL A 1 73 ? -21.359 12.336 20.828 1 97.69 73 VAL A C 1
ATOM 541 O O . VAL A 1 73 ? -20.547 11.562 21.328 1 97.69 73 VAL A O 1
ATOM 544 N N . VAL A 1 74 ? -22.297 11.922 20.047 1 98.06 74 VAL A N 1
ATOM 545 C CA . VAL A 1 74 ? -22.328 10.578 19.484 1 98.06 74 VAL A CA 1
ATOM 546 C C . VAL A 1 74 ? -22.281 10.656 17.953 1 98.06 74 VAL A C 1
ATOM 548 O O . VAL A 1 74 ? -23.109 11.32 17.328 1 98.06 74 VAL A O 1
ATOM 551 N N . VAL A 1 75 ? -21.266 10.07 17.406 1 98.62 75 VAL A N 1
ATOM 552 C CA . VAL A 1 75 ? -21.109 10.016 15.961 1 98.62 75 VAL A CA 1
ATOM 553 C C . VAL A 1 75 ? -21.516 8.625 15.461 1 98.62 75 VAL A C 1
ATOM 555 O O . VAL A 1 75 ? -20.875 7.629 15.812 1 98.62 75 VAL A O 1
ATOM 558 N N . ASN A 1 76 ? -22.531 8.57 14.672 1 98.56 76 ASN A N 1
ATOM 559 C CA . ASN A 1 76 ? -22.984 7.301 14.109 1 98.56 76 ASN A CA 1
ATOM 560 C C . ASN A 1 76 ? -22.453 7.098 12.695 1 98.56 76 ASN A C 1
ATOM 562 O O . ASN A 1 76 ? -22.984 7.68 11.742 1 98.56 76 ASN A O 1
ATOM 566 N N . CYS A 1 77 ? -21.484 6.215 12.531 1 97.38 77 CYS A N 1
ATOM 567 C CA . CYS A 1 77 ? -20.906 5.914 11.234 1 97.38 77 CYS A CA 1
ATOM 568 C C . CYS A 1 77 ? -21.328 4.535 10.742 1 97.38 77 CYS A C 1
ATOM 570 O O . CYS A 1 77 ? -20.766 4 9.797 1 97.38 77 CYS A O 1
ATOM 572 N N . LEU A 1 78 ? -22.281 3.984 11.406 1 94.69 78 LEU A N 1
ATOM 573 C CA . LEU A 1 78 ? -22.734 2.654 11.008 1 94.69 78 LEU A CA 1
ATOM 574 C C . LEU A 1 78 ? -23.438 2.697 9.664 1 94.69 78 LEU A C 1
ATOM 576 O O . LEU A 1 78 ? -24.219 3.621 9.391 1 94.69 78 LEU A O 1
ATOM 580 N N . GLY A 1 79 ? -23.109 1.772 8.836 1 89 79 GLY A N 1
ATOM 581 C CA . GLY A 1 79 ? -23.766 1.662 7.543 1 89 79 GLY A CA 1
ATOM 582 C C . GLY A 1 79 ? -23.438 0.375 6.816 1 89 79 GLY A C 1
ATOM 583 O O . GLY A 1 79 ? -22.344 -0.182 6.992 1 89 79 GLY A O 1
ATOM 584 N N . VAL A 1 80 ? -24.406 -0.067 6.129 1 84.69 80 VAL A N 1
ATOM 585 C CA . VAL A 1 80 ? -24.219 -1.225 5.258 1 84.69 80 VAL A CA 1
ATOM 586 C C . VAL A 1 80 ? -24.734 -0.902 3.854 1 84.69 80 VAL A C 1
ATOM 588 O O . VAL A 1 80 ? -25.75 -0.219 3.697 1 84.69 80 VAL A O 1
ATOM 591 N N . LEU A 1 81 ? -24 -1.305 2.92 1 78.19 81 LEU A N 1
ATOM 592 C CA . LEU A 1 81 ? -24.297 -0.943 1.536 1 78.19 81 LEU A CA 1
ATOM 593 C C . LEU A 1 81 ? -25.453 -1.765 0.99 1 78.19 81 LEU A C 1
ATOM 595 O O . LEU A 1 81 ? -26.25 -1.265 0.193 1 78.19 81 LEU A O 1
ATOM 599 N N . GLN A 1 82 ? -25.484 -3.045 1.363 1 77.19 82 GLN A N 1
ATOM 600 C CA . GLN A 1 82 ? -26.453 -3.93 0.734 1 77.19 82 GLN A CA 1
ATOM 601 C C . GLN A 1 82 ? -26.859 -5.062 1.674 1 77.19 82 GLN A C 1
ATOM 603 O O . GLN A 1 82 ? -26.094 -5.434 2.57 1 77.19 82 GLN A O 1
ATOM 608 N N . ASP A 1 83 ? -28.062 -5.488 1.392 1 75.44 83 ASP A N 1
ATOM 609 C CA . ASP A 1 83 ? -28.531 -6.645 2.143 1 75.44 83 ASP A CA 1
ATOM 610 C C . ASP A 1 83 ? -27.75 -7.902 1.766 1 75.44 83 ASP A C 1
ATOM 612 O O . ASP A 1 83 ? -27.297 -8.039 0.629 1 75.44 83 ASP A O 1
ATOM 616 N N . GLY A 1 84 ? -27.484 -8.625 2.695 1 70.06 84 GLY A N 1
ATOM 617 C CA . GLY A 1 84 ? -26.812 -9.906 2.529 1 70.06 84 GLY A CA 1
ATOM 618 C C . GLY A 1 84 ? -26.781 -10.734 3.799 1 70.06 84 GLY A C 1
ATOM 619 O O . GLY A 1 84 ? -27.406 -10.367 4.797 1 70.06 84 GLY A O 1
ATOM 620 N N . PRO A 1 85 ? -26.188 -11.891 3.586 1 71.19 85 PRO A N 1
ATOM 621 C CA . PRO A 1 85 ? -26.109 -12.695 4.809 1 71.19 85 PRO A CA 1
ATOM 622 C C . PRO A 1 85 ? -25.453 -11.945 5.965 1 71.19 85 PRO A C 1
ATOM 624 O O . PRO A 1 85 ? -24.281 -11.547 5.867 1 71.19 85 PRO A O 1
ATOM 627 N N . GLY A 1 86 ? -26.219 -11.656 6.941 1 70.44 86 GLY A N 1
ATOM 628 C CA . GLY A 1 86 ? -25.688 -10.969 8.109 1 70.44 86 GLY A CA 1
ATOM 629 C C . GLY A 1 86 ? -25.75 -9.461 7.984 1 70.44 86 GLY A C 1
ATOM 630 O O . GLY A 1 86 ? -25.219 -8.734 8.836 1 70.44 86 GLY A O 1
ATOM 631 N N . SER A 1 87 ? -26.312 -9.07 6.848 1 76.75 87 SER A N 1
ATOM 632 C CA . SER A 1 87 ? -26.422 -7.629 6.621 1 76.75 87 SER A CA 1
ATOM 633 C C . SER A 1 87 ? -27.859 -7.234 6.305 1 76.75 87 SER A C 1
ATOM 635 O O . SER A 1 87 ? -28.5 -7.836 5.441 1 76.75 87 SER A O 1
ATOM 637 N N . ASP A 1 88 ? -28.359 -6.328 7.074 1 87.06 88 ASP A N 1
ATOM 638 C CA . ASP A 1 88 ? -29.719 -5.82 6.918 1 87.06 88 ASP A CA 1
ATOM 639 C C . ASP A 1 88 ? -29.75 -4.293 6.973 1 87.06 88 ASP A C 1
ATOM 641 O O . ASP A 1 88 ? -29.578 -3.705 8.039 1 87.06 88 ASP A O 1
ATOM 645 N N . THR A 1 89 ? -30.078 -3.752 5.785 1 88.12 89 THR A N 1
ATOM 646 C CA . THR A 1 89 ? -30.031 -2.297 5.676 1 88.12 89 THR A CA 1
ATOM 647 C C . THR A 1 89 ? -31.078 -1.651 6.59 1 88.12 89 THR A C 1
ATOM 649 O O . THR A 1 89 ? -30.781 -0.649 7.25 1 88.12 89 THR A O 1
ATOM 652 N N . SER A 1 90 ? -32.25 -2.189 6.691 1 90.88 90 SER A N 1
ATOM 653 C CA . SER A 1 90 ? -33.312 -1.631 7.523 1 90.88 90 SER A CA 1
ATOM 654 C C . SER A 1 90 ? -32.969 -1.7 9.008 1 90.88 90 SER A C 1
ATOM 656 O O . SER A 1 90 ? -33.219 -0.753 9.758 1 90.88 90 SER A O 1
ATOM 658 N N . ALA A 1 91 ? -32.406 -2.764 9.336 1 91.19 91 ALA A N 1
ATOM 659 C CA . ALA A 1 91 ? -32 -2.955 10.727 1 91.19 91 ALA A CA 1
ATOM 660 C C . ALA A 1 91 ? -30.938 -1.95 11.141 1 91.19 91 ALA A C 1
ATOM 662 O O . ALA A 1 91 ? -31.016 -1.366 12.227 1 91.19 91 ALA A O 1
ATOM 663 N N . VAL A 1 92 ? -30.031 -1.718 10.289 1 90.44 92 VAL A N 1
ATOM 664 C CA . VAL A 1 92 ? -28.875 -0.888 10.617 1 90.44 92 VAL A CA 1
ATOM 665 C C . VAL A 1 92 ? -29.25 0.588 10.5 1 90.44 92 VAL A C 1
ATOM 667 O O . VAL A 1 92 ? -28.922 1.388 11.383 1 90.44 92 VAL A O 1
ATOM 670 N N . HIS A 1 93 ? -30 0.958 9.492 1 92.06 93 HIS A N 1
ATOM 671 C CA . HIS A 1 93 ? -30.203 2.371 9.188 1 92.06 93 HIS A CA 1
ATOM 672 C C . HIS A 1 93 ? -31.453 2.906 9.875 1 92.06 93 HIS A C 1
ATOM 674 O O . HIS A 1 93 ? -31.469 4.043 10.359 1 92.06 93 HIS A O 1
ATOM 680 N N . ARG A 1 94 ? -32.438 2.135 9.969 1 92.31 94 ARG A N 1
ATOM 681 C CA . ARG A 1 94 ? -33.719 2.627 10.523 1 92.31 94 ARG A CA 1
ATOM 682 C C . ARG A 1 94 ? -33.875 2.193 11.977 1 92.31 94 ARG A C 1
ATOM 684 O O . ARG A 1 94 ? -33.969 3.033 12.875 1 92.31 94 ARG A O 1
ATOM 691 N N . ASP A 1 95 ? -33.875 0.871 12.18 1 94.75 95 ASP A N 1
ATOM 692 C CA . ASP A 1 95 ? -34.188 0.343 13.5 1 94.75 95 ASP A CA 1
ATOM 693 C C . ASP A 1 95 ? -33.156 0.792 14.531 1 94.75 95 ASP A C 1
ATOM 695 O O . ASP A 1 95 ? -33.5 1.229 15.625 1 94.75 95 ASP A O 1
ATOM 699 N N . PHE A 1 96 ? -31.922 0.653 14.18 1 96.38 96 PHE A N 1
ATOM 700 C CA . PHE A 1 96 ? -30.875 1.027 15.109 1 96.38 96 PHE A CA 1
ATOM 701 C C . PHE A 1 96 ? -30.922 2.52 15.422 1 96.38 96 PHE A C 1
ATOM 703 O O . PHE A 1 96 ? -30.75 2.93 16.562 1 96.38 96 PHE A O 1
ATOM 710 N N . VAL A 1 97 ? -31.172 3.328 14.406 1 97.31 97 VAL A N 1
ATOM 711 C CA . VAL A 1 97 ? -31.203 4.777 14.586 1 97.31 97 VAL A CA 1
ATOM 712 C C . VAL A 1 97 ? -32.375 5.145 15.508 1 97.31 97 VAL A C 1
ATOM 714 O O . VAL A 1 97 ? -32.219 6.008 16.375 1 97.31 97 VAL A O 1
ATOM 717 N N . SER A 1 98 ? -33.469 4.473 15.336 1 96.94 98 SER A N 1
ATOM 718 C CA . SER A 1 98 ? -34.594 4.691 16.234 1 96.94 98 SER A CA 1
ATOM 719 C C . SER A 1 98 ? -34.219 4.383 17.672 1 96.94 98 SER A C 1
ATOM 721 O O . SER A 1 98 ? -34.531 5.16 18.578 1 96.94 98 SER A O 1
ATOM 723 N N . ARG A 1 99 ? -33.562 3.307 17.859 1 97.38 99 ARG A N 1
ATOM 724 C CA . ARG A 1 99 ? -33.125 2.912 19.188 1 97.38 99 ARG A CA 1
ATOM 725 C C . ARG A 1 99 ? -32.125 3.906 19.75 1 97.38 99 ARG A C 1
ATOM 727 O O . ARG A 1 99 ? -32.125 4.203 20.938 1 97.38 99 ARG A O 1
ATOM 734 N N . LEU A 1 100 ? -31.266 4.355 18.906 1 97.94 100 LEU A N 1
ATOM 735 C CA . LEU A 1 100 ? -30.25 5.309 19.312 1 97.94 100 LEU A CA 1
ATOM 736 C C . LEU A 1 100 ? -30.875 6.617 19.781 1 97.94 100 LEU A C 1
ATOM 738 O O . LEU A 1 100 ? -30.453 7.191 20.781 1 97.94 100 LEU A O 1
ATOM 742 N N . ILE A 1 101 ? -31.891 7.102 19.078 1 97.81 101 ILE A N 1
ATOM 743 C CA . ILE A 1 101 ? -32.625 8.312 19.438 1 97.81 101 ILE A CA 1
ATOM 744 C C . ILE A 1 101 ? -33.25 8.141 20.812 1 97.81 101 ILE A C 1
ATOM 746 O O . ILE A 1 101 ? -33.125 9.016 21.672 1 97.81 101 ILE A O 1
ATOM 750 N N . GLU A 1 102 ? -33.844 7.02 20.969 1 97.62 102 GLU A N 1
ATOM 751 C CA . GLU A 1 102 ? -34.469 6.703 22.25 1 97.62 102 GLU A CA 1
ATOM 752 C C . GLU A 1 102 ? -33.438 6.672 23.375 1 97.62 102 GLU A C 1
ATOM 754 O O . GLU A 1 102 ? -33.688 7.188 24.453 1 97.62 102 GLU A O 1
ATOM 759 N N . ALA A 1 103 ? -32.344 6.07 23.094 1 97.94 103 ALA A N 1
ATOM 760 C CA . ALA A 1 103 ? -31.266 5.957 24.062 1 97.94 103 ALA A CA 1
ATOM 761 C C . ALA A 1 103 ? -30.75 7.332 24.484 1 97.94 103 ALA A C 1
ATOM 763 O O . ALA A 1 103 ? -30.469 7.574 25.656 1 97.94 103 ALA A O 1
ATOM 764 N N . ILE A 1 104 ? -30.594 8.242 23.516 1 97.25 104 ILE A N 1
ATOM 765 C CA . ILE A 1 104 ? -30.109 9.586 23.781 1 97.25 104 ILE A CA 1
ATOM 766 C C . ILE A 1 104 ? -31.094 10.328 24.688 1 97.25 104 ILE A C 1
ATOM 768 O 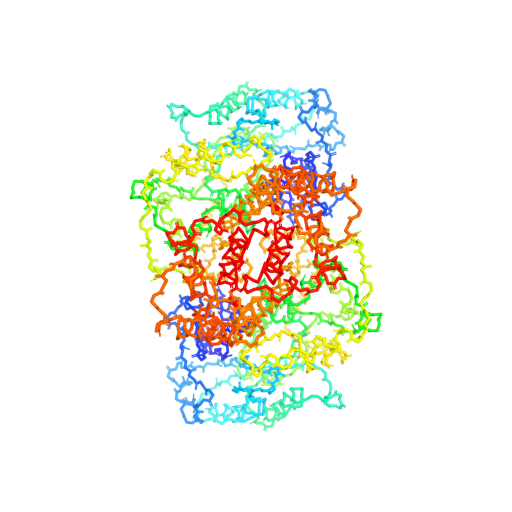O . ILE A 1 104 ? -30.688 10.961 25.672 1 97.25 104 ILE A O 1
ATOM 772 N N . ARG A 1 105 ? -32.312 10.172 24.438 1 96.06 105 ARG A N 1
ATOM 773 C CA . ARG A 1 105 ? -33.344 10.797 25.266 1 96.06 105 ARG A CA 1
ATOM 774 C C . ARG A 1 105 ? -33.344 10.234 26.688 1 96.06 105 ARG A C 1
ATOM 776 O O . ARG A 1 105 ? -33.406 10.984 27.656 1 96.06 105 ARG A O 1
ATOM 783 N N . ASP A 1 106 ? -33.188 8.977 26.703 1 95.81 106 ASP A N 1
ATOM 784 C CA . ASP A 1 106 ? -33.281 8.258 27.984 1 95.81 106 ASP A CA 1
ATOM 785 C C . ASP A 1 106 ? -32 8.453 28.812 1 95.81 106 ASP A C 1
ATOM 787 O O . ASP A 1 106 ? -32 8.18 30.016 1 95.81 106 ASP A O 1
ATOM 791 N N . SER A 1 107 ? -30.969 8.828 28.203 1 94.81 107 SER A N 1
ATOM 792 C CA . SER A 1 107 ? -29.703 8.969 28.906 1 94.81 107 SER A CA 1
ATOM 793 C C . SER A 1 107 ? -29.75 10.125 29.906 1 94.81 107 SER A C 1
ATOM 795 O O . SER A 1 107 ? -28.953 10.18 30.844 1 94.81 107 SER A O 1
ATOM 797 N N . GLY A 1 108 ? -30.609 11.117 29.641 1 92.62 108 GLY A N 1
ATOM 798 C CA . GLY A 1 108 ? -30.688 12.289 30.5 1 92.62 108 GLY A CA 1
ATOM 799 C C . GLY A 1 108 ? -29.547 13.258 30.281 1 92.62 108 GLY A C 1
ATOM 800 O O . GLY A 1 108 ? -29.406 14.242 31.016 1 92.62 108 GLY A O 1
ATOM 801 N N . ARG A 1 109 ? -28.781 13.008 29.281 1 91.81 109 ARG A N 1
ATOM 802 C CA . ARG A 1 109 ? -27.641 13.859 28.984 1 91.81 109 ARG A CA 1
ATOM 803 C C . ARG A 1 109 ? -27.906 14.703 27.75 1 91.81 109 ARG A C 1
ATOM 805 O O . ARG A 1 109 ? -28.703 14.336 26.891 1 91.81 109 ARG A O 1
ATOM 812 N N . ALA A 1 110 ? -27.219 15.859 27.797 1 92.44 110 ALA A N 1
ATOM 813 C CA . ALA A 1 110 ? -27.234 16.688 26.594 1 92.44 110 ALA A CA 1
ATOM 814 C C . ALA A 1 110 ? -26.266 16.141 25.547 1 92.44 110 ALA A C 1
ATOM 816 O O . ALA A 1 110 ? -25.062 16.438 25.594 1 92.44 110 ALA A O 1
ATOM 817 N N . VAL A 1 111 ? -26.844 15.375 24.656 1 95.69 111 VAL A N 1
ATOM 818 C CA . VAL A 1 111 ? -26 14.703 23.672 1 95.69 111 VAL A CA 1
ATOM 819 C C . VAL A 1 111 ? -26.328 15.219 22.281 1 95.69 111 VAL A C 1
ATOM 821 O O . VAL A 1 111 ? -27.5 15.297 21.891 1 95.69 111 VAL A O 1
ATOM 824 N N . ARG A 1 112 ? -25.359 15.664 21.547 1 97 112 ARG A N 1
ATOM 825 C CA . ARG A 1 112 ? -25.516 15.953 20.125 1 97 112 ARG A CA 1
ATOM 826 C C . ARG A 1 112 ? -25.25 14.703 19.281 1 97 112 ARG A C 1
ATOM 828 O O . ARG A 1 112 ? -24.203 14.07 19.406 1 97 112 ARG A O 1
ATOM 835 N N . LEU A 1 113 ? -26.234 14.375 18.453 1 98.06 113 LEU A N 1
ATOM 836 C CA . LEU A 1 113 ? -26.078 13.266 17.531 1 98.06 113 LEU A CA 1
ATOM 837 C C . LEU A 1 113 ? -25.531 13.758 16.188 1 98.06 113 LEU A C 1
ATOM 839 O O . LEU A 1 113 ? -26.109 14.648 15.57 1 98.06 113 LEU A O 1
ATOM 843 N N . VAL A 1 114 ? -24.359 13.273 15.812 1 98.5 114 VAL A N 1
ATOM 844 C CA . VAL A 1 114 ? -23.844 13.477 14.469 1 98.5 114 VAL A CA 1
ATOM 845 C C . VAL A 1 114 ? -24.031 12.203 13.641 1 98.5 114 VAL A C 1
ATOM 847 O O . VAL A 1 114 ? -23.422 11.172 13.93 1 98.5 114 VAL A O 1
ATOM 850 N N . HIS A 1 115 ? -24.844 12.273 12.617 1 98.56 115 HIS A N 1
ATOM 851 C CA . HIS A 1 115 ? -25.203 11.109 11.812 1 98.56 115 HIS A CA 1
ATOM 852 C C . HIS A 1 115 ? -24.625 11.203 10.406 1 98.56 115 HIS A C 1
ATOM 854 O O . HIS A 1 115 ? -24.875 12.172 9.688 1 98.56 115 HIS A O 1
ATOM 860 N N . ILE A 1 116 ? -23.812 10.195 10.008 1 98.12 116 ILE A N 1
ATOM 861 C CA . ILE A 1 116 ? -23.25 10.156 8.664 1 98.12 116 ILE A CA 1
ATOM 862 C C . ILE A 1 116 ? -24.266 9.531 7.703 1 98.12 116 ILE A C 1
ATOM 864 O O . ILE A 1 116 ? -24.609 8.352 7.828 1 98.12 116 ILE A O 1
ATOM 868 N N . SER A 1 117 ? -24.734 10.281 6.781 1 96.94 117 SER A N 1
ATOM 869 C CA . SER A 1 117 ? -25.719 9.852 5.797 1 96.94 117 SER A CA 1
ATOM 870 C C . SER A 1 117 ? -25.172 9.969 4.375 1 96.94 117 SER A C 1
ATOM 872 O O . SER A 1 117 ? -24 9.68 4.137 1 96.94 117 SER A O 1
ATOM 874 N N . ILE A 1 118 ? -26.062 10.125 3.332 1 93.81 118 ILE A N 1
ATOM 875 C CA . ILE A 1 118 ? -25.656 10.188 1.93 1 93.81 118 ILE A CA 1
ATOM 876 C C . ILE A 1 118 ? -26.328 11.383 1.257 1 93.81 118 ILE A C 1
ATOM 878 O O . ILE A 1 118 ? -27.406 11.82 1.676 1 93.81 118 ILE A O 1
ATOM 882 N N . PRO A 1 119 ? -25.688 11.859 0.294 1 93.19 119 PRO A N 1
ATOM 883 C CA . PRO A 1 119 ? -26.328 12.953 -0.442 1 93.19 119 PRO A CA 1
ATOM 884 C C . PRO A 1 119 ? -27.453 12.469 -1.349 1 93.19 119 PRO A C 1
ATOM 886 O O . PRO A 1 119 ? -27.656 11.266 -1.505 1 93.19 119 PRO A O 1
ATOM 889 N N . GLY A 1 120 ? -28.172 13.492 -1.9 1 86.31 120 GLY A N 1
ATOM 890 C CA . GLY A 1 120 ? -29.25 13.195 -2.82 1 86.31 120 GLY A CA 1
ATOM 891 C C . GLY A 1 120 ? -30.609 13.617 -2.293 1 86.31 120 GLY A C 1
ATOM 892 O O . GLY A 1 120 ? -30.719 14.195 -1.208 1 86.31 120 GLY A O 1
ATOM 893 N N . VAL A 1 121 ? -31.594 13.375 -3.195 1 82.19 121 VAL A N 1
ATOM 894 C CA . VAL A 1 121 ? -32.969 13.758 -2.854 1 82.19 121 VAL A CA 1
ATOM 895 C C . VAL A 1 121 ? -33.844 12.516 -2.758 1 82.19 121 VAL A C 1
ATOM 897 O O . VAL A 1 121 ? -33.656 11.547 -3.492 1 82.19 121 VAL A O 1
ATOM 900 N N . ALA A 1 122 ? -34.75 12.516 -1.868 1 79.69 122 ALA A N 1
ATOM 901 C CA . ALA A 1 122 ? -35.594 11.383 -1.555 1 79.69 122 ALA A CA 1
ATOM 902 C C . ALA A 1 122 ? -36.25 10.828 -2.814 1 79.69 122 ALA A C 1
ATOM 904 O O . ALA A 1 122 ? -36.375 9.617 -2.984 1 79.69 122 ALA A O 1
ATOM 905 N N . GLY A 1 123 ? -36.594 11.617 -3.697 1 80.56 123 GLY A N 1
ATOM 906 C CA . GLY A 1 123 ? -37.312 11.18 -4.891 1 80.56 123 GLY A CA 1
ATOM 907 C C . GLY A 1 123 ? -36.469 10.375 -5.84 1 80.56 123 GLY A C 1
ATOM 908 O O . GLY A 1 123 ? -36.969 9.68 -6.719 1 80.56 123 GLY A O 1
ATOM 909 N N . GLU A 1 124 ? -35.188 10.32 -5.566 1 81.88 124 GLU A N 1
ATOM 910 C CA . GLU A 1 124 ? -34.25 9.648 -6.473 1 81.88 124 GLU A CA 1
ATOM 911 C C . GLU A 1 124 ? -33.688 8.383 -5.84 1 81.88 124 GLU A C 1
ATOM 913 O O . GLU A 1 124 ? -32.875 7.695 -6.449 1 81.88 124 GLU A O 1
ATOM 918 N N . ASP A 1 125 ? -34.156 8.102 -4.664 1 85.94 125 ASP A N 1
ATOM 919 C CA . ASP A 1 125 ? -33.656 6.906 -3.984 1 85.94 125 ASP A CA 1
ATOM 920 C C . ASP A 1 125 ? -34.25 5.641 -4.578 1 85.94 125 ASP A C 1
ATOM 922 O O . ASP A 1 125 ? -35.469 5.461 -4.559 1 85.94 125 ASP A O 1
ATOM 926 N N . ARG A 1 126 ? -33.438 4.805 -5.133 1 83.69 126 ARG A N 1
ATOM 927 C CA . ARG A 1 126 ? -33.938 3.635 -5.84 1 83.69 126 ARG A CA 1
ATOM 928 C C . ARG A 1 126 ? -33.469 2.344 -5.184 1 83.69 126 ARG A C 1
ATOM 930 O O . ARG A 1 126 ? -33.875 1.251 -5.582 1 83.69 126 ARG A O 1
ATOM 937 N N . THR A 1 127 ? -32.562 2.416 -4.273 1 89.06 127 THR A N 1
ATOM 938 C CA . THR A 1 127 ? -32.031 1.232 -3.609 1 89.06 127 THR A CA 1
ATOM 939 C C . THR A 1 127 ? -32.469 1.203 -2.141 1 89.06 127 THR A C 1
ATOM 941 O O . THR A 1 127 ? -32.812 2.236 -1.568 1 89.06 127 THR A O 1
ATOM 944 N N . ALA A 1 128 ? -32.469 -0.008 -1.592 1 87.88 128 ALA A N 1
ATOM 945 C CA . ALA A 1 128 ? -32.719 -0.135 -0.161 1 87.88 128 ALA A CA 1
ATOM 946 C C . ALA A 1 128 ? -31.719 0.667 0.657 1 87.88 128 ALA A C 1
ATOM 948 O O . ALA A 1 128 ? -32.062 1.217 1.708 1 87.88 128 ALA A O 1
ATOM 949 N N . PHE A 1 129 ? -30.609 0.801 0.204 1 88.75 129 PHE A N 1
ATOM 950 C CA . PHE A 1 129 ? -29.547 1.557 0.862 1 88.75 129 PHE A CA 1
ATOM 951 C C . PHE A 1 129 ? -29.938 3.023 1.002 1 88.75 129 PHE A C 1
ATOM 953 O O . PHE A 1 129 ? -30 3.555 2.113 1 88.75 129 PHE A O 1
ATOM 960 N N . SER A 1 130 ? -30.234 3.611 -0.116 1 91.06 130 SER A N 1
ATOM 961 C CA . SER A 1 130 ? -30.531 5.039 -0.101 1 91.06 130 SER A CA 1
ATOM 962 C C . SER A 1 130 ? -31.859 5.316 0.608 1 91.06 130 SER A C 1
ATOM 964 O O . SER A 1 130 ? -31.969 6.301 1.344 1 91.06 130 SER A O 1
ATOM 966 N N . SER A 1 131 ? -32.812 4.453 0.478 1 92.06 131 SER A N 1
ATOM 967 C CA . SER A 1 131 ? -34.125 4.668 1.077 1 92.06 131 SER A CA 1
ATOM 968 C C . SER A 1 131 ? -34.062 4.559 2.598 1 92.06 131 SER A C 1
ATOM 970 O O . SER A 1 131 ? -34.656 5.359 3.309 1 92.06 131 SER A O 1
ATOM 972 N N . THR A 1 132 ? -33.312 3.576 3.07 1 92.56 132 THR A N 1
ATOM 973 C CA . THR A 1 132 ? -33.25 3.381 4.516 1 92.56 132 THR A CA 1
ATOM 974 C C . THR A 1 132 ? -32.406 4.477 5.172 1 92.56 132 THR A C 1
ATOM 976 O O . THR A 1 132 ? -32.719 4.891 6.297 1 92.56 132 THR A O 1
ATOM 979 N N . LYS A 1 133 ? -31.422 4.949 4.473 1 93.69 133 LYS A N 1
ATOM 980 C CA . LYS A 1 133 ? -30.641 6.074 4.98 1 93.69 133 LYS A CA 1
ATOM 981 C C . LYS A 1 133 ? -31.5 7.332 5.086 1 93.69 133 LYS A C 1
ATOM 983 O O . LYS A 1 133 ? -31.375 8.094 6.047 1 93.69 133 LYS A O 1
ATOM 988 N N . ARG A 1 134 ? -32.375 7.469 4.141 1 94.56 134 ARG A N 1
ATOM 989 C CA . ARG A 1 134 ? -33.281 8.617 4.156 1 94.56 134 ARG A CA 1
ATOM 990 C C . ARG A 1 134 ? -34.281 8.5 5.297 1 94.56 134 ARG A C 1
ATOM 992 O O . ARG A 1 134 ? -34.625 9.5 5.922 1 94.56 134 ARG A O 1
ATOM 999 N N . GLU A 1 135 ? -34.719 7.375 5.508 1 94.38 135 GLU A N 1
ATOM 1000 C CA . GLU A 1 135 ? -35.656 7.137 6.613 1 94.38 135 GLU A CA 1
ATOM 1001 C C . GLU A 1 135 ? -35 7.469 7.953 1 94.38 135 GLU A C 1
ATOM 1003 O O . GLU A 1 135 ? -35.656 8.031 8.836 1 94.38 135 GLU A O 1
ATOM 1008 N N . ALA A 1 136 ? -33.781 7.105 8.07 1 95.88 136 ALA A N 1
ATOM 1009 C CA . ALA A 1 136 ? -33.031 7.441 9.281 1 95.88 136 ALA A CA 1
ATOM 1010 C C . ALA A 1 136 ? -33 8.953 9.5 1 95.88 136 ALA A C 1
ATOM 1012 O O . ALA A 1 136 ? -33.188 9.43 10.625 1 95.88 136 ALA A O 1
ATOM 1013 N N . GLU A 1 137 ? -32.781 9.672 8.422 1 96.25 137 GLU A N 1
ATOM 1014 C CA . GLU A 1 137 ? -32.781 11.125 8.508 1 96.25 137 GLU A CA 1
ATOM 1015 C C . GLU A 1 137 ? -34.094 11.672 9 1 96.25 137 GLU A C 1
ATOM 1017 O O . GLU A 1 137 ? -34.156 12.586 9.82 1 96.25 137 GLU A O 1
ATOM 1022 N N . ARG A 1 138 ? -35.156 11.117 8.492 1 95.44 138 ARG A N 1
ATOM 1023 C CA . ARG A 1 138 ? -36.469 11.562 8.875 1 95.44 138 ARG A CA 1
ATOM 1024 C C . ARG A 1 138 ? -36.75 11.297 10.359 1 95.44 138 ARG A C 1
ATOM 1026 O O . ARG A 1 138 ? -37.281 12.148 11.055 1 95.44 138 ARG A O 1
ATOM 1033 N N . LEU A 1 139 ? -36.344 10.148 10.766 1 97 139 LEU A N 1
ATOM 1034 C CA . LEU A 1 139 ? -36.5 9.797 12.172 1 97 139 LEU A CA 1
ATOM 1035 C C . LEU A 1 139 ? -35.75 10.766 13.07 1 97 139 LEU A C 1
ATOM 1037 O O . LEU A 1 139 ? -36.281 11.219 14.094 1 97 139 LEU A O 1
ATOM 1041 N N . ILE A 1 140 ? -34.562 11.086 12.68 1 97.88 140 ILE A N 1
ATOM 1042 C CA . ILE A 1 140 ? -33.719 11.984 13.469 1 97.88 140 ILE A CA 1
ATOM 1043 C C . ILE A 1 140 ? -34.344 13.383 13.484 1 97.88 140 ILE A C 1
ATOM 1045 O O . ILE A 1 140 ? -34.438 14 14.547 1 97.88 140 ILE A O 1
ATOM 1049 N N . ALA A 1 141 ? -34.719 13.828 12.336 1 95.88 141 ALA A N 1
ATOM 1050 C CA . ALA A 1 141 ? -35.312 15.164 12.219 1 95.88 141 ALA A CA 1
ATOM 1051 C C . ALA A 1 141 ? -36.594 15.281 13.07 1 95.88 141 ALA A C 1
ATOM 1053 O O . ALA A 1 141 ? -36.844 16.328 13.648 1 95.88 141 ALA A O 1
ATOM 1054 N N . ALA A 1 142 ? -37.25 14.234 13.203 1 96 142 ALA A N 1
ATOM 1055 C CA . ALA A 1 142 ? -38.5 14.234 13.93 1 96 142 ALA A CA 1
ATOM 1056 C C . ALA A 1 142 ? -38.281 14.141 15.43 1 96 142 ALA A C 1
ATOM 1058 O O . ALA A 1 142 ? -39.188 14.438 16.219 1 96 142 ALA A O 1
ATOM 1059 N N . SER A 1 143 ? -37.188 13.742 15.891 1 95.06 143 SER A N 1
ATOM 1060 C CA . SER A 1 143 ? -36.906 13.438 17.281 1 95.06 143 SER A CA 1
ATOM 1061 C C . SER A 1 143 ? -36.719 14.711 18.109 1 95.06 143 SER A C 1
ATOM 1063 O O . SER A 1 143 ? -36.812 14.688 19.328 1 95.06 143 SER A O 1
ATOM 1065 N N . ALA A 1 144 ? -36.281 15.859 17.562 1 89.38 144 ALA A N 1
ATOM 1066 C CA . ALA A 1 144 ? -36.062 17.156 18.188 1 89.38 144 ALA A CA 1
ATOM 1067 C C . ALA A 1 144 ? -34.812 17.156 19.031 1 89.38 144 ALA A C 1
ATOM 1069 O O . ALA A 1 144 ? -34.5 18.141 19.719 1 89.38 144 ALA A O 1
ATOM 1070 N N . ILE A 1 145 ? -34.094 16.031 19.047 1 94.62 145 ILE A N 1
ATOM 1071 C CA . ILE A 1 145 ? -32.781 16.047 19.734 1 94.62 145 ILE A CA 1
ATOM 1072 C C . ILE A 1 145 ? -31.797 16.906 18.953 1 94.62 145 ILE A C 1
ATOM 1074 O O . ILE A 1 145 ? -31.984 17.125 17.75 1 94.62 145 ILE A O 1
ATOM 1078 N N . ALA A 1 146 ? -30.797 17.484 19.641 1 96.19 146 ALA A N 1
ATOM 1079 C CA . ALA A 1 146 ? -29.734 18.188 18.938 1 96.19 146 ALA A CA 1
ATOM 1080 C C . ALA A 1 146 ? -28.984 17.266 17.984 1 96.19 146 ALA A C 1
ATOM 1082 O O . ALA A 1 146 ? -28.516 16.203 18.406 1 96.19 146 ALA A O 1
ATOM 1083 N N . HIS A 1 147 ? -28.984 17.625 16.703 1 97.88 147 HIS A N 1
ATOM 1084 C CA . HIS A 1 147 ? -28.391 16.703 15.75 1 97.88 147 HIS A CA 1
ATOM 1085 C C . HIS A 1 147 ? -27.766 17.438 14.562 1 97.88 147 HIS A C 1
ATOM 1087 O O . HIS A 1 147 ? -28.125 18.594 14.297 1 97.88 147 HIS A O 1
ATOM 1093 N N . ALA A 1 148 ? -26.812 16.828 13.977 1 98.12 148 ALA A N 1
ATOM 1094 C CA . ALA A 1 148 ? -26.25 17.188 12.68 1 98.12 148 ALA A CA 1
ATOM 1095 C C . ALA A 1 148 ? -26.219 15.992 11.734 1 98.12 148 ALA A C 1
ATOM 1097 O O . ALA A 1 148 ? -25.594 14.969 12.039 1 98.12 148 ALA A O 1
ATOM 1098 N N . ILE A 1 149 ? -26.953 16.094 10.648 1 98.19 149 ILE A N 1
ATOM 1099 C CA . ILE A 1 149 ? -26.906 15.078 9.602 1 98.19 149 ILE A CA 1
ATOM 1100 C C . ILE A 1 149 ? -25.875 15.484 8.547 1 98.19 149 ILE A C 1
ATOM 1102 O O . ILE A 1 149 ? -26.031 16.5 7.879 1 98.19 149 ILE A O 1
ATOM 1106 N N . LEU A 1 150 ? -24.812 14.734 8.461 1 98.56 150 LEU A N 1
ATOM 1107 C CA . LEU A 1 150 ? -23.766 14.992 7.484 1 98.56 150 LEU A CA 1
ATOM 1108 C C . LEU A 1 150 ? -23.891 14.055 6.285 1 98.56 150 LEU A C 1
ATOM 1110 O O . LEU A 1 150 ? -23.922 12.836 6.445 1 98.56 150 LEU A O 1
ATOM 1114 N N . ARG A 1 151 ? -24 14.656 5.133 1 97.88 151 ARG A N 1
ATOM 1115 C CA . ARG A 1 151 ? -24.125 13.922 3.879 1 97.88 151 ARG A CA 1
ATOM 1116 C C . ARG A 1 151 ? -22.859 14.039 3.037 1 97.88 151 ARG A C 1
ATOM 1118 O O . ARG A 1 151 ? -22.828 14.805 2.07 1 97.88 151 ARG A O 1
ATOM 1125 N N . PRO A 1 152 ? -21.859 13.195 3.371 1 97.38 152 PRO A N 1
ATOM 1126 C CA . PRO A 1 152 ? -20.609 13.273 2.609 1 97.38 152 PRO A CA 1
ATOM 1127 C C . PRO A 1 152 ? -20.766 12.758 1.18 1 97.38 152 PRO A C 1
ATOM 1129 O O . PRO A 1 152 ? -21.531 11.836 0.929 1 97.38 152 PRO A O 1
ATOM 1132 N N . GLY A 1 153 ? -20.016 13.422 0.278 1 95.5 153 GLY A N 1
ATOM 1133 C CA . GLY A 1 153 ? -19.875 12.844 -1.05 1 95.5 153 GLY A CA 1
ATOM 1134 C C . GLY A 1 153 ? -19.031 11.594 -1.072 1 95.5 153 GLY A C 1
ATOM 1135 O O . GLY A 1 153 ? -19.047 10.805 -0.121 1 95.5 153 GLY A O 1
ATOM 1136 N N . PHE A 1 154 ? -18.406 11.328 -2.172 1 93.25 154 PHE A N 1
ATOM 1137 C CA . PHE A 1 154 ? -17.484 10.203 -2.234 1 93.25 154 PHE A CA 1
ATOM 1138 C C . PHE A 1 154 ? -16.281 10.43 -1.33 1 93.25 154 PHE A C 1
ATOM 1140 O O . PHE A 1 154 ? -15.461 11.32 -1.589 1 93.25 154 PHE A O 1
ATOM 1147 N N . VAL A 1 155 ? -16.156 9.648 -0.333 1 94.75 155 VAL A N 1
ATOM 1148 C CA . VAL A 1 155 ? -15.141 9.867 0.696 1 94.75 155 VAL A CA 1
ATOM 1149 C C . VAL A 1 155 ? -13.797 9.328 0.221 1 94.75 155 VAL A C 1
ATOM 1151 O O . VAL A 1 155 ? -13.672 8.148 -0.125 1 94.75 155 VAL A O 1
ATOM 1154 N N . VAL A 1 156 ? -12.859 10.195 0.181 1 92.88 156 VAL A N 1
ATOM 1155 C CA . VAL A 1 156 ? -11.484 9.82 -0.133 1 92.88 156 VAL A CA 1
ATOM 1156 C C . VAL A 1 156 ? -10.641 9.805 1.145 1 92.88 156 VAL A C 1
ATOM 1158 O O . VAL A 1 156 ? -10.547 10.82 1.837 1 92.88 156 VAL A O 1
ATOM 1161 N N . ALA A 1 157 ? -10.125 8.695 1.471 1 91.06 157 ALA A N 1
ATOM 1162 C CA . ALA A 1 157 ? -9.273 8.484 2.639 1 91.06 157 ALA A CA 1
ATOM 1163 C C . ALA A 1 157 ? -7.938 7.859 2.236 1 91.06 157 ALA A C 1
ATOM 1165 O O . ALA A 1 157 ? -7.801 7.336 1.13 1 91.06 157 ALA A O 1
ATOM 1166 N N . PRO A 1 158 ? -6.895 8 3.07 1 85.81 158 PRO A N 1
ATOM 1167 C CA . PRO A 1 158 ? -5.613 7.363 2.762 1 85.81 158 PRO A CA 1
ATOM 1168 C C . PRO A 1 158 ? -5.727 5.848 2.613 1 85.81 158 PRO A C 1
ATOM 1170 O O . PRO A 1 158 ? -5.129 5.266 1.704 1 85.81 158 PRO A O 1
ATOM 1173 N N . SER A 1 159 ? -6.492 5.285 3.455 1 88.38 159 SER A N 1
ATOM 1174 C CA . SER A 1 159 ? -6.707 3.844 3.355 1 88.38 159 SER A CA 1
ATOM 1175 C C . SER A 1 159 ? -7.727 3.512 2.271 1 88.38 159 SER A C 1
ATOM 1177 O O . SER A 1 159 ? -8.734 4.207 2.125 1 88.38 159 SER A O 1
ATOM 1179 N N . ALA A 1 160 ? -7.41 2.545 1.559 1 88.75 160 ALA A N 1
ATOM 1180 C CA . ALA A 1 160 ? -8.328 2.088 0.518 1 88.75 160 ALA A CA 1
ATOM 1181 C C . ALA A 1 160 ? -9.344 1.102 1.08 1 88.75 160 ALA A C 1
ATOM 1183 O O . ALA A 1 160 ? -8.984 0.167 1.8 1 88.75 160 ALA A O 1
ATOM 1184 N N . TYR A 1 161 ? -10.594 1.342 0.696 1 87.38 161 TYR A N 1
ATOM 1185 C CA . TYR A 1 161 ? -11.648 0.418 1.09 1 87.38 161 TYR A CA 1
ATOM 1186 C C . TYR A 1 161 ? -12.891 0.612 0.229 1 87.38 161 TYR A C 1
ATOM 1188 O O . TYR A 1 161 ? -13.227 1.738 -0.146 1 87.38 161 TYR A O 1
ATOM 1196 N N . GLY A 1 162 ? -13.5 -0.445 -0.084 1 87.06 162 GLY A N 1
ATOM 1197 C CA . GLY A 1 162 ? -14.758 -0.386 -0.81 1 87.06 162 GLY A CA 1
ATOM 1198 C C . GLY A 1 162 ? -14.656 0.381 -2.115 1 87.06 162 GLY A C 1
ATOM 1199 O O . GLY A 1 162 ? -13.797 0.094 -2.945 1 87.06 162 GLY A O 1
ATOM 1200 N N . GLY A 1 163 ? -15.469 1.413 -2.18 1 85.12 163 GLY A N 1
ATOM 1201 C CA . GLY A 1 163 ? -15.508 2.227 -3.385 1 85.12 163 GLY A CA 1
ATOM 1202 C C . GLY A 1 163 ? -14.188 2.916 -3.686 1 85.12 163 GLY A C 1
ATOM 1203 O O . GLY A 1 163 ? -13.773 2.99 -4.844 1 85.12 163 GLY A O 1
ATOM 1204 N N . SER A 1 164 ? -13.547 3.35 -2.697 1 88.19 164 SER A N 1
ATOM 1205 C CA . SER A 1 164 ? -12.273 4.02 -2.904 1 88.19 164 SER A CA 1
ATOM 1206 C C . SER A 1 164 ? -11.219 3.053 -3.438 1 88.19 164 SER A C 1
ATOM 1208 O O . SER A 1 164 ? -10.391 3.426 -4.27 1 88.19 164 SER A O 1
ATOM 1210 N N . ALA A 1 165 ? -11.25 1.852 -2.957 1 91.44 165 ALA A N 1
ATOM 1211 C CA . ALA A 1 165 ? -10.352 0.826 -3.479 1 91.44 165 ALA A CA 1
ATOM 1212 C C . ALA A 1 165 ? -10.641 0.537 -4.949 1 91.44 165 ALA A C 1
ATOM 1214 O O . ALA A 1 165 ? -9.719 0.398 -5.754 1 91.44 165 ALA A O 1
ATOM 1215 N N . MET A 1 166 ? -11.875 0.531 -5.242 1 89.94 166 MET A N 1
ATOM 1216 C CA . MET A 1 166 ? -12.289 0.239 -6.609 1 89.94 166 MET A CA 1
ATOM 1217 C C . MET A 1 166 ? -11.828 1.335 -7.566 1 89.94 166 MET A C 1
ATOM 1219 O O . MET A 1 166 ? -11.305 1.047 -8.641 1 89.94 166 MET A O 1
ATOM 1223 N N . LEU A 1 167 ? -12 2.523 -7.18 1 90.94 167 LEU A N 1
ATOM 1224 C CA . LEU A 1 167 ? -11.594 3.631 -8.039 1 90.94 167 LEU A CA 1
ATOM 1225 C C . LEU A 1 167 ? -10.086 3.639 -8.234 1 90.94 167 LEU A C 1
ATOM 1227 O O . LEU A 1 167 ? -9.602 3.922 -9.336 1 90.94 167 LEU A O 1
ATOM 1231 N N . ARG A 1 168 ? -9.383 3.344 -7.223 1 92.56 168 ARG A N 1
ATOM 1232 C CA . ARG A 1 168 ? -7.93 3.242 -7.332 1 92.56 168 ARG A CA 1
ATOM 1233 C C . ARG A 1 168 ? -7.531 2.123 -8.281 1 92.56 168 ARG A C 1
ATOM 1235 O O . ARG A 1 168 ? -6.605 2.283 -9.086 1 92.56 168 ARG A O 1
ATOM 1242 N N . ALA A 1 169 ? -8.242 1.019 -8.18 1 93 169 ALA A N 1
ATOM 1243 C CA . ALA A 1 169 ? -7.969 -0.109 -9.07 1 93 169 ALA A CA 1
ATOM 1244 C C . ALA A 1 169 ? -8.242 0.26 -10.523 1 93 169 ALA A C 1
ATOM 1246 O O . ALA A 1 169 ? -7.434 -0.041 -11.406 1 93 169 ALA A O 1
ATOM 1247 N N . LEU A 1 170 ? -9.32 0.966 -10.75 1 90.81 170 LEU A N 1
ATOM 1248 C CA . LEU A 1 170 ? -9.672 1.387 -12.102 1 90.81 170 LEU A CA 1
ATOM 1249 C C . LEU A 1 170 ? -8.648 2.365 -12.656 1 90.81 170 LEU A C 1
ATOM 1251 O O . LEU A 1 170 ? -8.352 2.348 -13.852 1 90.81 170 LEU A O 1
ATOM 1255 N N . ALA A 1 171 ? -8.133 3.156 -11.805 1 92.38 171 ALA A N 1
ATOM 1256 C CA . ALA A 1 171 ? -7.141 4.148 -12.211 1 92.38 171 ALA A CA 1
ATOM 1257 C C . ALA A 1 171 ? -5.805 3.484 -12.539 1 92.38 171 ALA A C 1
ATOM 1259 O O . ALA A 1 171 ? -5.031 4 -13.344 1 92.38 171 ALA A O 1
ATOM 1260 N N . ALA A 1 172 ? -5.559 2.381 -11.891 1 92.56 172 ALA A N 1
ATOM 1261 C CA . ALA A 1 172 ? -4.27 1.715 -12.055 1 92.56 172 ALA A CA 1
ATOM 1262 C C . ALA A 1 172 ? -4.293 0.774 -13.258 1 92.56 172 ALA A C 1
ATOM 1264 O O . ALA A 1 172 ? -3.244 0.437 -13.812 1 92.56 172 ALA A O 1
ATOM 1265 N N . LEU A 1 173 ? -5.43 0.314 -13.664 1 89 173 LEU A N 1
ATOM 1266 C CA . LEU A 1 173 ? -5.57 -0.663 -14.742 1 89 173 LEU A CA 1
ATOM 1267 C C . LEU A 1 173 ? -5.91 0.024 -16.062 1 89 173 LEU A C 1
ATOM 1269 O O . LEU A 1 173 ? -6.449 1.135 -16.062 1 89 173 LEU A O 1
ATOM 1273 N N . PRO A 1 174 ? -5.594 -0.617 -17.125 1 89.62 174 PRO A N 1
ATOM 1274 C CA . PRO A 1 174 ? -5.848 -0.015 -18.438 1 89.62 174 PRO A CA 1
ATOM 1275 C C . PRO A 1 174 ? -7.297 -0.176 -18.891 1 89.62 174 PRO A C 1
ATOM 1277 O O . PRO A 1 174 ? -7.555 -0.735 -19.953 1 89.62 174 PRO A O 1
ATOM 1280 N N . VAL A 1 175 ? -8.188 0.342 -18.078 1 87.62 175 VAL A N 1
ATOM 1281 C CA . VAL A 1 175 ? -9.609 0.226 -18.391 1 87.62 175 VAL A CA 1
ATOM 1282 C C . VAL A 1 175 ? -10.25 1.612 -18.406 1 87.62 175 VAL A C 1
ATOM 1284 O O . VAL A 1 175 ? -9.883 2.48 -17.609 1 87.62 175 VAL A O 1
ATOM 1287 N N . GLU A 1 176 ? -11.102 1.791 -19.359 1 88.69 176 GLU A N 1
ATOM 1288 C CA . GLU A 1 176 ? -11.852 3.039 -19.453 1 88.69 176 GLU A CA 1
ATOM 1289 C C . GLU A 1 176 ? -13.336 2.814 -19.172 1 88.69 176 GLU A C 1
ATOM 1291 O O . GLU A 1 176 ? -13.93 1.857 -19.672 1 88.69 176 GLU A O 1
ATOM 1296 N N . LEU A 1 177 ? -13.867 3.645 -18.359 1 87.69 177 LEU A N 1
ATOM 1297 C CA . LEU A 1 177 ? -15.297 3.561 -18.078 1 87.69 177 LEU A CA 1
ATOM 1298 C C . LEU A 1 177 ? -16.109 3.98 -19.297 1 87.69 177 LEU A C 1
ATOM 1300 O O . LEU A 1 177 ? -15.68 4.836 -20.078 1 87.69 177 LEU A O 1
ATOM 1304 N N . PRO A 1 178 ? -17.266 3.373 -19.438 1 87.75 178 PRO A N 1
ATOM 1305 C CA . PRO A 1 178 ? -18.172 3.893 -20.469 1 87.75 178 PRO A CA 1
ATOM 1306 C C . PRO A 1 178 ? -18.484 5.375 -20.281 1 87.75 178 PRO A C 1
ATOM 1308 O O . PRO A 1 178 ? -18.516 5.867 -19.156 1 87.75 178 PRO A O 1
ATOM 1311 N N . ALA A 1 179 ? -18.75 6.02 -21.375 1 86.62 179 ALA A N 1
ATOM 1312 C CA . ALA A 1 179 ? -18.938 7.469 -21.406 1 86.62 179 ALA A CA 1
ATOM 1313 C C . ALA A 1 179 ? -20.031 7.898 -20.438 1 86.62 179 ALA A C 1
ATOM 1315 O O . ALA A 1 179 ? -19.906 8.914 -19.75 1 86.62 179 ALA A O 1
ATOM 1316 N N . GLY A 1 180 ? -21.109 7.203 -20.438 1 86.5 180 GLY A N 1
ATOM 1317 C CA . GLY A 1 180 ? -22.219 7.535 -19.547 1 86.5 180 GLY A CA 1
ATOM 1318 C C . GLY A 1 180 ? -21.828 7.523 -18.078 1 86.5 180 GLY A C 1
ATOM 1319 O O . GLY A 1 180 ? -22.109 8.469 -17.344 1 86.5 180 GLY A O 1
ATOM 1320 N N . GLU A 1 181 ? -21.156 6.492 -17.672 1 88.44 181 GLU A N 1
ATOM 1321 C CA . GLU A 1 181 ? -20.703 6.379 -16.297 1 88.44 181 GLU A CA 1
ATOM 1322 C C . GLU A 1 181 ? -19.625 7.418 -15.984 1 88.44 181 GLU A C 1
ATOM 1324 O O . GLU A 1 181 ? -19.625 8.016 -14.898 1 88.44 181 GLU A O 1
ATOM 1329 N N . ALA A 1 182 ? -18.766 7.664 -16.906 1 90.31 182 ALA A N 1
ATOM 1330 C CA . ALA A 1 182 ? -17.672 8.609 -16.703 1 90.31 182 ALA A CA 1
ATOM 1331 C C . ALA A 1 182 ? -18.203 10.023 -16.5 1 90.31 182 ALA A C 1
ATOM 1333 O O . ALA A 1 182 ? -17.594 10.82 -15.773 1 90.31 182 ALA A O 1
ATOM 1334 N N . ALA A 1 183 ? -19.297 10.336 -17.078 1 92.25 183 ALA A N 1
ATOM 1335 C CA . ALA A 1 183 ? -19.844 11.695 -17.062 1 92.25 183 ALA A CA 1
ATOM 1336 C C . ALA A 1 183 ? -20.719 11.914 -15.836 1 92.25 183 ALA A C 1
ATOM 1338 O O . ALA A 1 183 ? -21.094 13.047 -15.531 1 92.25 183 ALA A O 1
ATOM 1339 N N . THR A 1 184 ? -20.953 10.883 -15.062 1 92.12 184 THR A N 1
ATOM 1340 C CA . THR A 1 184 ? -21.828 10.977 -13.898 1 92.12 184 THR A CA 1
ATOM 1341 C C . THR A 1 184 ? -21.25 11.93 -12.859 1 92.12 184 THR A C 1
ATOM 1343 O O . THR A 1 184 ? -20.047 11.883 -12.57 1 92.12 184 THR A O 1
ATOM 1346 N N . PRO A 1 185 ? -22.125 12.828 -12.336 1 93.5 185 PRO A N 1
ATOM 1347 C CA . PRO A 1 185 ? -21.641 13.688 -11.258 1 93.5 185 PRO A CA 1
ATOM 1348 C C . PRO A 1 185 ? -21.109 12.891 -10.062 1 93.5 185 PRO A C 1
ATOM 1350 O O . PRO A 1 185 ? -21.719 11.914 -9.648 1 93.5 185 PRO A O 1
ATOM 1353 N N . PHE A 1 186 ? -19.984 13.289 -9.57 1 93.56 186 PHE A N 1
ATOM 1354 C CA . PHE A 1 186 ? -19.312 12.516 -8.531 1 93.56 186 PHE A CA 1
ATOM 1355 C C . PHE A 1 186 ? -18.453 13.422 -7.656 1 93.56 186 PHE A C 1
ATOM 1357 O O . PHE A 1 186 ? -17.234 13.359 -7.699 1 93.56 186 PHE A O 1
ATOM 1364 N N . GLN A 1 187 ? -19.078 14.188 -6.781 1 95.19 187 GLN A N 1
ATOM 1365 C CA . GLN A 1 187 ? -18.406 15.148 -5.918 1 95.19 187 GLN A CA 1
ATOM 1366 C C . GLN A 1 187 ? -17.734 14.445 -4.738 1 95.19 187 GLN A C 1
ATOM 1368 O O . GLN A 1 187 ? -18.391 13.758 -3.963 1 95.19 187 GLN A O 1
ATOM 1373 N N . PRO A 1 188 ? -16.422 14.547 -4.621 1 95 188 PRO A N 1
ATOM 1374 C CA . PRO A 1 188 ? -15.719 13.891 -3.516 1 95 188 PRO A CA 1
ATOM 1375 C C . PRO A 1 188 ? -15.609 14.781 -2.279 1 95 188 PRO A C 1
ATOM 1377 O O . PRO A 1 188 ? -15.914 15.977 -2.344 1 95 188 PRO A O 1
ATOM 1380 N N . VAL A 1 189 ? -15.266 14.188 -1.158 1 96.12 189 VAL A N 1
ATOM 1381 C CA . VAL A 1 189 ? -14.93 14.883 0.083 1 96.12 189 VAL A CA 1
ATOM 1382 C C . VAL A 1 189 ? -13.773 14.164 0.779 1 96.12 189 VAL A C 1
ATOM 1384 O O . VAL A 1 189 ? -13.703 12.938 0.776 1 96.12 189 VAL A O 1
ATOM 1387 N N . ALA A 1 190 ? -12.844 14.945 1.291 1 95.56 190 ALA A N 1
ATOM 1388 C CA . ALA A 1 190 ? -11.773 14.359 2.094 1 95.56 190 ALA A CA 1
ATOM 1389 C C . ALA A 1 190 ? -12.297 13.898 3.449 1 95.56 190 ALA A C 1
ATOM 1391 O O . ALA A 1 190 ? -13.031 14.625 4.121 1 95.56 190 ALA A O 1
ATOM 1392 N N . VAL A 1 191 ? -11.914 12.727 3.867 1 95.5 191 VAL A N 1
ATOM 1393 C CA . VAL A 1 191 ? -12.336 12.219 5.168 1 95.5 191 VAL A CA 1
ATOM 1394 C C . VAL A 1 191 ? -11.898 13.18 6.266 1 95.5 191 VAL A C 1
ATOM 1396 O O . VAL A 1 191 ? -12.586 13.328 7.281 1 95.5 191 VAL A O 1
ATOM 1399 N N . GLU A 1 192 ? -10.844 13.875 6.07 1 94.5 192 GLU A N 1
ATOM 1400 C CA . GLU A 1 192 ? -10.344 14.867 7.016 1 94.5 192 GLU A CA 1
ATOM 1401 C C . GLU A 1 192 ? -11.359 15.992 7.23 1 94.5 192 GLU A C 1
ATOM 1403 O O . GLU A 1 192 ? -11.484 16.516 8.336 1 94.5 192 GLU A O 1
ATOM 1408 N N . ASP A 1 193 ? -11.992 16.328 6.141 1 97.25 193 ASP A N 1
ATOM 1409 C CA . ASP A 1 193 ? -12.977 17.406 6.23 1 97.25 193 ASP A CA 1
ATOM 1410 C C . ASP A 1 193 ? -14.195 16.953 7.043 1 97.25 193 ASP A C 1
ATOM 1412 O O . ASP A 1 193 ? -14.812 17.766 7.738 1 97.25 193 ASP A O 1
ATOM 1416 N N . ILE A 1 194 ? -14.531 15.68 6.918 1 98.06 194 ILE A N 1
ATOM 1417 C CA . ILE A 1 194 ? -15.609 15.133 7.73 1 98.06 194 ILE A CA 1
ATOM 1418 C C . ILE A 1 194 ? -15.234 15.219 9.211 1 98.06 194 ILE A C 1
ATOM 1420 O O . ILE A 1 194 ? -16.016 15.711 10.023 1 98.06 194 ILE A O 1
ATOM 1424 N N . SER A 1 195 ? -14.023 14.797 9.508 1 97.75 195 SER A N 1
ATOM 1425 C CA . SER A 1 195 ? -13.547 14.82 10.891 1 97.75 195 SER A CA 1
ATOM 1426 C C . SER A 1 195 ? -13.453 16.25 11.422 1 97.75 195 SER A C 1
ATOM 1428 O O . SER A 1 195 ? -13.828 16.516 12.562 1 97.75 195 SER A O 1
ATOM 1430 N N . ALA A 1 196 ? -12.984 17.156 10.609 1 97.56 196 ALA A N 1
ATOM 1431 C CA . ALA A 1 196 ? -12.883 18.547 11 1 97.56 196 ALA A CA 1
ATOM 1432 C C . ALA A 1 196 ? -14.258 19.125 11.312 1 97.56 196 ALA A C 1
ATOM 1434 O O . ALA A 1 196 ? -14.406 19.938 12.234 1 97.56 196 ALA A O 1
ATOM 1435 N N . THR A 1 197 ? -15.203 18.719 10.547 1 98.38 197 THR A N 1
ATOM 1436 C CA . THR A 1 197 ? -16.578 19.188 10.766 1 98.38 197 THR A CA 1
ATOM 1437 C C . THR A 1 197 ? -17.109 18.688 12.102 1 98.38 197 THR A C 1
ATOM 1439 O O . THR A 1 197 ? -17.703 19.453 12.859 1 98.38 197 THR A O 1
ATOM 1442 N N . ILE A 1 198 ? -16.859 17.422 12.391 1 98.19 198 ILE A N 1
ATOM 1443 C CA . ILE A 1 198 ? -17.312 16.828 13.648 1 98.19 198 ILE A CA 1
ATOM 1444 C C . ILE A 1 198 ? -16.609 17.5 14.82 1 98.19 198 ILE A C 1
ATOM 1446 O O . ILE A 1 198 ? -17.234 17.797 15.836 1 98.19 198 ILE A O 1
ATOM 1450 N N . ALA A 1 199 ? -15.328 17.75 14.68 1 97.38 199 ALA A N 1
ATOM 1451 C CA . ALA A 1 199 ? -14.57 18.469 15.703 1 97.38 199 ALA A CA 1
ATOM 1452 C C . ALA A 1 199 ? -15.156 19.859 15.953 1 97.38 199 ALA A C 1
ATOM 1454 O O . ALA A 1 199 ? -15.305 20.281 17.094 1 97.38 199 ALA A O 1
ATOM 1455 N N . TRP A 1 200 ? -15.469 20.547 14.867 1 96.81 200 TRP A N 1
ATOM 1456 C CA . TRP A 1 200 ? -16.078 21.875 14.945 1 96.81 200 TRP A CA 1
ATOM 1457 C C . TRP A 1 200 ? -17.406 21.828 15.695 1 96.81 200 TRP A C 1
ATOM 1459 O O . TRP A 1 200 ? -17.656 22.625 16.594 1 96.81 200 TRP A O 1
ATOM 1469 N N . LEU A 1 201 ? -18.219 20.844 15.398 1 96.75 201 LEU A N 1
ATOM 1470 C CA . LEU A 1 201 ? -19.516 20.672 16.047 1 96.75 201 LEU A CA 1
ATOM 1471 C C . LEU A 1 201 ? -19.359 20.344 17.516 1 96.75 201 LEU A C 1
ATOM 1473 O O . LEU A 1 201 ? -20.141 20.797 18.359 1 96.75 201 LEU A O 1
ATOM 1477 N N . ALA A 1 202 ? -18.344 19.531 17.812 1 95.69 202 ALA A N 1
ATOM 1478 C CA . ALA A 1 202 ? -18.109 19.062 19.172 1 95.69 202 ALA A CA 1
ATOM 1479 C C . ALA A 1 202 ? -17.75 20.219 20.109 1 95.69 202 ALA A C 1
ATOM 1481 O O . ALA A 1 202 ? -17.938 20.141 21.312 1 95.69 202 ALA A O 1
ATOM 1482 N N . THR A 1 203 ? -17.25 21.312 19.531 1 94.12 203 THR A N 1
ATOM 1483 C CA . THR A 1 203 ? -16.812 22.438 20.359 1 94.12 203 THR A CA 1
ATOM 1484 C C . THR A 1 203 ? -17.938 23.484 20.484 1 94.12 203 THR A C 1
ATOM 1486 O O . THR A 1 203 ? -17.812 24.438 21.25 1 94.12 203 THR A O 1
ATOM 1489 N N . ARG A 1 204 ? -19 23.25 19.781 1 93.31 204 ARG A N 1
ATOM 1490 C CA . ARG A 1 204 ? -20.125 24.188 19.844 1 93.31 204 ARG A CA 1
ATOM 1491 C C . ARG A 1 204 ? -21.016 23.891 21.047 1 93.31 204 ARG A C 1
ATOM 1493 O O . ARG A 1 204 ? -21.203 22.734 21.422 1 93.31 204 ARG A O 1
ATOM 1500 N N . ASP A 1 205 ? -21.562 24.938 21.547 1 92.25 205 ASP A N 1
ATOM 1501 C CA . ASP A 1 205 ? -22.547 24.766 22.609 1 92.25 205 ASP A CA 1
ATOM 1502 C C . ASP A 1 205 ? -23.781 24.031 22.109 1 92.25 205 ASP A C 1
ATOM 1504 O O . ASP A 1 205 ? -24.25 24.281 21 1 92.25 205 ASP A O 1
ATOM 1508 N N . ILE A 1 206 ? -24.219 23.109 22.906 1 90.81 206 ILE A N 1
ATOM 1509 C CA . ILE A 1 206 ? -25.344 22.281 22.5 1 90.81 206 ILE A CA 1
ATOM 1510 C C . ILE A 1 206 ? -26.609 23.141 22.391 1 90.81 206 ILE A C 1
ATOM 1512 O O . ILE A 1 206 ? -27.531 22.781 21.656 1 90.81 206 ILE A O 1
ATOM 1516 N N . ALA A 1 207 ? -26.656 24.25 23.031 1 89.38 207 ALA A N 1
ATOM 1517 C CA . ALA A 1 207 ? -27.812 25.125 23.047 1 89.38 207 ALA A CA 1
ATOM 1518 C C . ALA A 1 207 ? -27.75 26.141 21.906 1 89.38 207 ALA A C 1
ATOM 1520 O O . ALA A 1 207 ? -28.688 26.906 21.703 1 89.38 207 ALA A O 1
ATOM 1521 N N . ASP A 1 208 ? -26.688 26.125 21.172 1 92.56 208 ASP A N 1
ATOM 1522 C CA . ASP A 1 208 ? -26.578 27.031 20.016 1 92.56 208 ASP A CA 1
ATOM 1523 C C . ASP A 1 208 ? -27.656 26.719 18.969 1 92.56 208 ASP A C 1
ATOM 1525 O O . ASP A 1 208 ? -27.594 25.688 18.297 1 92.56 208 ASP A O 1
ATOM 1529 N N . ALA A 1 209 ? -28.547 27.594 18.766 1 92.12 209 ALA A N 1
ATOM 1530 C CA . ALA A 1 209 ? -29.719 27.391 17.906 1 92.12 209 ALA A CA 1
ATOM 1531 C C . ALA A 1 209 ? -29.312 27.266 16.453 1 92.12 209 ALA A C 1
ATOM 1533 O O . ALA A 1 209 ? -29.984 26.578 15.672 1 92.12 209 ALA A O 1
ATOM 1534 N N . SER A 1 210 ? -28.203 27.844 16.094 1 92.5 210 SER A N 1
ATOM 1535 C CA . SER A 1 210 ? -27.781 27.875 14.703 1 92.5 210 SER A CA 1
ATOM 1536 C C . SER A 1 210 ? -27.297 26.5 14.258 1 92.5 210 SER A C 1
ATOM 1538 O O . SER A 1 210 ? -27.219 26.219 13.055 1 92.5 210 SER A O 1
ATOM 1540 N N . VAL A 1 211 ? -27.031 25.641 15.25 1 93.5 211 VAL A N 1
ATOM 1541 C CA . VAL A 1 211 ? -26.516 24.328 14.859 1 93.5 211 VAL A CA 1
ATOM 1542 C C . VAL A 1 211 ? -27.203 23.234 15.664 1 93.5 211 VAL A C 1
ATOM 1544 O O . VAL A 1 211 ? -26.672 22.141 15.82 1 93.5 211 VAL A O 1
ATOM 1547 N N . ARG A 1 212 ? -28.297 23.531 16.25 1 94.38 212 ARG A N 1
ATOM 1548 C CA . ARG A 1 212 ? -29.031 22.547 17.047 1 94.38 212 ARG A CA 1
ATOM 1549 C C . ARG A 1 212 ? -29.547 21.406 16.172 1 94.38 212 ARG A C 1
ATOM 1551 O O . ARG A 1 212 ? -29.531 20.25 16.594 1 94.38 212 ARG A O 1
ATOM 1558 N N . ALA A 1 213 ? -30.078 21.812 14.969 1 96.62 213 ALA A N 1
ATOM 1559 C CA . ALA A 1 213 ? -30.578 20.859 13.984 1 96.62 213 ALA A CA 1
ATOM 1560 C C . ALA A 1 213 ? -30.156 21.266 12.57 1 96.62 213 ALA A C 1
ATOM 1562 O O . ALA A 1 213 ? -30.734 22.172 11.984 1 96.62 213 ALA A O 1
ATOM 1563 N N . VAL A 1 214 ? -29.172 20.531 12.039 1 96.81 214 VAL A N 1
ATOM 1564 C CA . VAL A 1 214 ? -28.672 20.922 10.727 1 96.81 214 VAL A CA 1
ATOM 1565 C C . VAL A 1 214 ? -28.453 19.672 9.867 1 96.81 214 VAL A C 1
ATOM 1567 O O . VAL A 1 214 ? -28.281 18.578 10.391 1 96.81 214 VAL A O 1
ATOM 1570 N N . SER A 1 215 ? -28.578 19.797 8.586 1 96.88 215 SER A N 1
ATOM 1571 C CA . SER A 1 215 ? -28.234 18.812 7.555 1 96.88 215 SER A CA 1
ATOM 1572 C C . SER A 1 215 ? -27.328 19.438 6.496 1 96.88 215 SER A C 1
ATOM 1574 O O . SER A 1 215 ? -27.688 20.406 5.84 1 96.88 215 SER A O 1
ATOM 1576 N N . TRP A 1 216 ? -26.141 18.938 6.418 1 98.12 216 TRP A N 1
ATOM 1577 C CA . TRP A 1 216 ? -25.156 19.531 5.52 1 98.12 216 TRP A CA 1
ATOM 1578 C C . TRP A 1 216 ? -24.656 18.516 4.504 1 98.12 216 TRP A C 1
ATOM 1580 O O . TRP A 1 216 ? -24.422 17.359 4.844 1 98.12 216 TRP A O 1
ATOM 1590 N N . ASP A 1 217 ? -24.5 18.953 3.264 1 97.88 217 ASP A N 1
ATOM 1591 C CA . ASP A 1 217 ? -23.781 18.219 2.24 1 97.88 217 ASP A CA 1
ATOM 1592 C C . ASP A 1 217 ? -22.281 18.531 2.295 1 97.88 217 ASP A C 1
ATOM 1594 O O . ASP A 1 217 ? -21.875 19.688 2.156 1 97.88 217 ASP A O 1
ATOM 1598 N N . LEU A 1 218 ? -21.516 17.516 2.602 1 98.06 218 LEU A N 1
ATOM 1599 C CA . LEU A 1 218 ? -20.078 17.688 2.666 1 98.06 218 LEU A CA 1
ATOM 1600 C C . LEU A 1 218 ? -19.406 17.188 1.389 1 98.06 218 LEU A C 1
ATOM 1602 O O . LEU A 1 218 ? -19.25 15.969 1.207 1 98.06 218 LEU A O 1
ATOM 1606 N N . MET A 1 219 ? -19.016 18.031 0.542 1 96.88 219 MET A N 1
ATOM 1607 C CA . MET A 1 219 ? -18.375 17.672 -0.716 1 96.88 219 MET A CA 1
ATOM 1608 C C . MET A 1 219 ? -17.75 18.906 -1.379 1 96.88 219 MET A C 1
ATOM 1610 O O . MET A 1 219 ? -18.016 20.031 -0.961 1 96.88 219 MET A O 1
ATOM 1614 N N . GLN A 1 220 ? -16.906 18.703 -2.355 1 94.94 220 GLN A N 1
ATOM 1615 C CA . GLN A 1 220 ? -16.391 19.766 -3.191 1 94.94 220 GLN A CA 1
ATOM 1616 C C . GLN A 1 220 ? -17.484 20.359 -4.074 1 94.94 220 GLN A C 1
ATOM 1618 O O . GLN A 1 220 ? -18.406 19.656 -4.484 1 94.94 220 GLN A O 1
ATOM 1623 N N . PRO A 1 221 ? -17.359 21.625 -4.324 1 92.69 221 PRO A N 1
ATOM 1624 C CA . PRO A 1 221 ? -18.344 22.219 -5.227 1 92.69 221 PRO A CA 1
ATOM 1625 C C . PRO A 1 221 ? -18.266 21.672 -6.648 1 92.69 221 PRO A C 1
ATOM 1627 O O . PRO A 1 221 ? -17.188 21.25 -7.082 1 92.69 221 PRO A O 1
ATOM 1630 N N . GLN A 1 222 ? -19.328 21.641 -7.293 1 84.69 222 GLN A N 1
ATOM 1631 C CA . GLN A 1 222 ? -19.406 21.219 -8.688 1 84.69 222 GLN A CA 1
ATOM 1632 C C . GLN A 1 222 ? -18.688 22.203 -9.609 1 84.69 222 GLN A C 1
ATOM 1634 O O . GLN A 1 222 ? -18.406 23.328 -9.211 1 84.69 222 GLN A O 1
ATOM 1639 N N . PRO A 1 223 ? -18.328 21.578 -10.688 1 86.94 223 PRO A N 1
ATOM 1640 C CA . PRO A 1 223 ? -18.609 20.281 -11.305 1 86.94 223 PRO A CA 1
ATOM 1641 C C . PRO A 1 223 ? -17.484 19.266 -11.117 1 86.94 223 PRO A C 1
ATOM 1643 O O . PRO A 1 223 ? -16.297 19.641 -11.234 1 86.94 223 PRO A O 1
ATOM 1646 N N . ILE A 1 224 ? -17.75 18.109 -10.773 1 92.44 224 ILE A N 1
ATOM 1647 C CA . ILE A 1 224 ? -16.797 17 -10.758 1 92.44 224 ILE A CA 1
ATOM 1648 C C . ILE A 1 224 ? -17.484 15.719 -11.211 1 92.44 224 ILE A C 1
ATOM 1650 O O . ILE A 1 224 ? -18.594 15.406 -10.766 1 92.44 224 ILE A O 1
ATOM 1654 N N . SER A 1 225 ? -16.875 15.047 -12.117 1 95 225 SER A N 1
ATOM 1655 C CA . SER A 1 225 ? -17.438 13.805 -12.625 1 95 225 SER A CA 1
ATOM 1656 C C . SER A 1 225 ? -16.641 12.594 -12.141 1 95 225 SER A C 1
ATOM 1658 O O . SER A 1 225 ? -15.516 12.75 -11.641 1 95 225 SER A O 1
ATOM 1660 N N . LEU A 1 226 ? -17.297 11.445 -12.305 1 93.69 226 LEU A N 1
ATOM 1661 C CA . LEU A 1 226 ? -16.609 10.203 -11.938 1 93.69 226 LEU A CA 1
ATOM 1662 C C . LEU A 1 226 ? -15.328 10.039 -12.742 1 93.69 226 LEU A C 1
ATOM 1664 O O . LEU A 1 226 ? -14.281 9.695 -12.18 1 93.69 226 LEU A O 1
ATOM 1668 N N . GLY A 1 227 ? -15.391 10.289 -14 1 92.81 227 GLY A N 1
ATOM 1669 C CA . GLY A 1 227 ? -14.203 10.25 -14.836 1 92.81 227 GLY A CA 1
ATOM 1670 C C . GLY A 1 227 ? -13.117 11.203 -14.367 1 92.81 227 GLY A C 1
ATOM 1671 O O . GLY A 1 227 ? -11.93 10.883 -14.43 1 92.81 227 GLY A O 1
ATOM 1672 N N . GLY A 1 228 ? -13.516 12.359 -13.914 1 91.75 228 GLY A N 1
ATOM 1673 C CA . GLY A 1 228 ? -12.578 13.336 -13.383 1 91.75 228 GLY A CA 1
ATOM 1674 C C . GLY A 1 228 ? -11.852 12.852 -12.141 1 91.75 228 GLY A C 1
ATOM 1675 O O . GLY A 1 228 ? -10.648 13.078 -11.992 1 91.75 228 GLY A O 1
ATOM 1676 N N . VAL A 1 229 ? -12.594 12.219 -11.258 1 92.62 229 VAL A N 1
ATOM 1677 C CA . VAL A 1 229 ? -12 11.688 -10.031 1 92.62 229 VAL A CA 1
ATOM 1678 C C . VAL A 1 229 ? -11 10.586 -10.383 1 92.62 229 VAL A C 1
ATOM 1680 O O . VAL A 1 229 ? -9.883 10.562 -9.859 1 92.62 229 VAL A O 1
ATOM 1683 N N . ILE A 1 230 ? -11.359 9.727 -11.289 1 92.81 230 ILE A N 1
ATOM 1684 C CA . ILE A 1 230 ? -10.477 8.641 -11.711 1 92.81 230 ILE A CA 1
ATOM 1685 C C . ILE A 1 230 ? -9.227 9.219 -12.375 1 92.81 230 ILE A C 1
ATOM 1687 O O . ILE A 1 230 ? -8.117 8.719 -12.164 1 92.81 230 ILE A O 1
ATOM 1691 N N . ALA A 1 231 ? -9.398 10.266 -13.117 1 91.5 231 ALA A N 1
ATOM 1692 C CA . ALA A 1 231 ? -8.273 10.906 -13.797 1 91.5 231 ALA A CA 1
ATOM 1693 C C . ALA A 1 231 ? -7.254 11.43 -12.789 1 91.5 231 ALA A C 1
ATOM 1695 O O . ALA A 1 231 ? -6.047 11.398 -13.047 1 91.5 231 ALA A O 1
ATOM 1696 N N . GLN A 1 232 ? -7.746 11.914 -11.727 1 90.31 232 GLN A N 1
ATOM 1697 C CA . GLN A 1 232 ? -6.84 12.414 -10.695 1 90.31 232 GLN A CA 1
ATOM 1698 C C . GLN A 1 232 ? -6.02 11.273 -10.086 1 90.31 232 GLN A C 1
ATOM 1700 O O . GLN A 1 232 ? -4.824 11.43 -9.836 1 90.31 232 GLN A O 1
ATOM 1705 N N . PHE A 1 233 ? -6.668 10.188 -9.852 1 91.75 233 PHE A N 1
ATOM 1706 C CA . PHE A 1 233 ? -5.938 9.016 -9.375 1 91.75 233 PHE A CA 1
ATOM 1707 C C . PHE A 1 233 ? -4.934 8.539 -10.414 1 91.75 233 PHE A C 1
ATOM 1709 O O . PHE A 1 233 ? -3.82 8.141 -10.078 1 91.75 233 PHE A O 1
ATOM 1716 N N . ARG A 1 234 ? -5.352 8.609 -11.68 1 91.62 234 ARG A N 1
ATOM 1717 C CA . ARG A 1 234 ? -4.457 8.195 -12.758 1 91.62 234 ARG A CA 1
ATOM 1718 C C . ARG A 1 234 ? -3.209 9.07 -12.797 1 91.62 234 ARG A C 1
ATOM 1720 O O . ARG A 1 234 ? -2.107 8.578 -13.062 1 91.62 234 ARG A O 1
ATOM 1727 N N . TRP A 1 235 ? -3.426 10.258 -12.555 1 88.31 235 TRP A N 1
ATOM 1728 C CA . TRP A 1 235 ? -2.289 11.172 -12.492 1 88.31 235 TRP A CA 1
ATOM 1729 C C . TRP A 1 235 ? -1.333 10.773 -11.367 1 88.31 235 TRP A C 1
ATOM 1731 O O . TRP A 1 235 ? -0.121 10.688 -11.578 1 88.31 235 TRP A O 1
ATOM 1741 N N . SER A 1 236 ? -1.839 10.492 -10.266 1 87.38 236 SER A N 1
ATOM 1742 C CA . SER A 1 236 ? -1.032 10.102 -9.109 1 87.38 236 SER A CA 1
ATOM 1743 C C . SER A 1 236 ? -0.3 8.789 -9.367 1 87.38 236 SER A C 1
ATOM 1745 O O . SER A 1 236 ? 0.846 8.617 -8.945 1 87.38 236 SER A O 1
ATOM 1747 N N . PHE A 1 237 ? -0.975 7.871 -10.055 1 89.31 237 PHE A N 1
ATOM 1748 C CA . PHE A 1 237 ? -0.401 6.559 -10.32 1 89.31 237 PHE A CA 1
ATOM 1749 C C . PHE A 1 237 ? 0.536 6.613 -11.523 1 89.31 237 PHE A C 1
ATOM 1751 O O . PHE A 1 237 ? 1.3 5.676 -11.766 1 89.31 237 PHE A O 1
ATOM 1758 N N . GLY A 1 238 ? 0.467 7.695 -12.297 1 86.88 238 GLY A N 1
ATOM 1759 C CA . GLY A 1 238 ? 1.271 7.824 -13.5 1 86.88 238 GLY A CA 1
ATOM 1760 C C . GLY A 1 238 ? 0.724 7.027 -14.672 1 86.88 238 GLY A C 1
ATOM 1761 O O . GLY A 1 238 ? 1.481 6.59 -15.539 1 86.88 238 GLY A O 1
ATOM 1762 N N . THR A 1 239 ? -0.556 6.824 -14.664 1 89.06 239 THR A N 1
ATOM 1763 C CA . THR A 1 239 ? -1.147 6.004 -15.711 1 89.06 239 THR A CA 1
ATOM 1764 C C . THR A 1 239 ? -1.995 6.855 -16.656 1 89.06 239 THR A C 1
ATOM 1766 O O . THR A 1 239 ? -2.789 6.328 -17.438 1 89.06 239 THR A O 1
ATOM 1769 N N . SER A 1 240 ? -1.883 8.141 -16.609 1 85.88 240 SER A N 1
ATOM 1770 C CA . SER A 1 240 ? -2.705 9.062 -17.391 1 85.88 240 SER A CA 1
ATOM 1771 C C . SER A 1 240 ? -2.492 8.859 -18.891 1 85.88 240 SER A C 1
ATOM 1773 O O . SER A 1 240 ? -3.41 9.07 -19.688 1 85.88 240 SER A O 1
ATOM 1775 N N . LYS A 1 241 ? -1.293 8.422 -19.266 1 84.5 241 LYS A N 1
ATOM 1776 C CA . LYS A 1 241 ? -0.973 8.328 -20.688 1 84.5 241 LYS A CA 1
ATOM 1777 C C . LYS A 1 241 ? -1.045 6.879 -21.172 1 84.5 241 LYS A C 1
ATOM 1779 O O . LYS A 1 241 ? -0.728 6.59 -22.328 1 84.5 241 LYS A O 1
ATOM 1784 N N . HIS A 1 242 ? -1.453 6.02 -20.297 1 84.5 242 HIS A N 1
ATOM 1785 C CA . HIS A 1 242 ? -1.531 4.613 -20.672 1 84.5 242 HIS A CA 1
ATOM 1786 C C . HIS A 1 242 ? -2.68 4.363 -21.641 1 84.5 242 HIS A C 1
ATOM 1788 O O . HIS A 1 242 ? -3.695 5.062 -21.609 1 84.5 242 HIS A O 1
ATOM 1794 N N . PHE A 1 243 ? -2.428 3.424 -22.406 1 85.56 243 PHE A N 1
ATOM 1795 C CA . PHE A 1 243 ? -3.498 2.961 -23.281 1 85.56 243 PHE A CA 1
ATOM 1796 C C . PHE A 1 243 ? -4.633 2.346 -22.469 1 85.56 243 PHE A C 1
ATOM 1798 O O . PHE A 1 243 ? -4.391 1.689 -21.453 1 85.56 243 PHE A O 1
ATOM 1805 N N . ARG A 1 244 ? -5.926 2.725 -22.938 1 89 244 ARG A N 1
ATOM 1806 C CA . ARG A 1 244 ? -7.074 2.211 -22.203 1 89 244 ARG A CA 1
ATOM 1807 C C . ARG A 1 244 ? -8.039 1.483 -23.125 1 89 244 ARG A C 1
ATOM 1809 O O . ARG A 1 244 ? -8.227 1.883 -24.281 1 89 244 ARG A O 1
ATOM 1816 N N . ILE A 1 245 ? -8.508 0.451 -22.531 1 87.25 245 ILE A N 1
ATOM 1817 C CA . ILE A 1 245 ? -9.492 -0.341 -23.25 1 87.25 245 ILE A CA 1
ATOM 1818 C C . ILE A 1 245 ? -10.891 0.005 -22.766 1 87.25 245 ILE A C 1
ATOM 1820 O O . ILE A 1 245 ? -11.156 0.002 -21.562 1 87.25 245 ILE A O 1
ATOM 1824 N N . ALA A 1 246 ? -11.711 0.294 -23.75 1 84 246 ALA A N 1
ATOM 1825 C CA . ALA A 1 246 ? -13.094 0.613 -23.391 1 84 246 ALA A CA 1
ATOM 1826 C C . ALA A 1 246 ? -13.82 -0.618 -22.859 1 84 246 ALA A C 1
ATOM 1828 O O . ALA A 1 246 ? -13.75 -1.696 -23.453 1 84 246 ALA A O 1
ATOM 1829 N N . SER A 1 247 ? -14.336 -0.485 -21.734 1 82.94 247 SER A N 1
ATOM 1830 C CA . SER A 1 247 ? -15.102 -1.587 -21.156 1 82.94 247 SER A CA 1
ATOM 1831 C C . SER A 1 247 ? -16.594 -1.455 -21.484 1 82.94 247 SER A C 1
ATOM 1833 O O . SER A 1 247 ? -17.234 -0.474 -21.109 1 82.94 247 SER A O 1
ATOM 1835 N N . PRO A 1 248 ? -17.078 -2.52 -22.156 1 82.25 248 PRO A N 1
ATOM 1836 C CA . PRO A 1 248 ? -18.516 -2.455 -22.391 1 82.25 248 PRO A CA 1
ATOM 1837 C C . PRO A 1 248 ? -19.328 -2.453 -21.094 1 82.25 248 PRO A C 1
ATOM 1839 O O . PRO A 1 248 ? -18.938 -3.076 -20.109 1 82.25 248 PRO A O 1
ATOM 1842 N N . SER A 1 249 ? -20.469 -1.773 -21.109 1 81.12 249 SER A N 1
ATOM 1843 C CA . SER A 1 249 ? -21.312 -1.603 -19.938 1 81.12 249 SER A CA 1
ATOM 1844 C C . SER A 1 249 ? -21.766 -2.947 -19.375 1 81.12 249 SER A C 1
ATOM 1846 O O . SER A 1 249 ? -21.938 -3.098 -18.172 1 81.12 249 SER A O 1
ATOM 1848 N N . PHE A 1 250 ? -21.844 -3.9 -20.25 1 84.5 250 PHE A N 1
ATOM 1849 C CA . PHE A 1 250 ? -22.359 -5.191 -19.797 1 84.5 250 PHE A CA 1
ATOM 1850 C C . PHE A 1 250 ? -21.344 -5.871 -18.875 1 84.5 250 PHE A C 1
ATOM 1852 O O . PHE A 1 250 ? -21.719 -6.668 -18.016 1 84.5 250 PHE A O 1
ATOM 1859 N N . LEU A 1 251 ? -20.062 -5.535 -18.984 1 83.5 251 LEU A N 1
ATOM 1860 C CA . LEU A 1 251 ? -19.047 -6.121 -18.109 1 83.5 251 LEU A CA 1
ATOM 1861 C C . LEU A 1 251 ? -19.172 -5.586 -16.688 1 83.5 251 LEU A C 1
ATOM 1863 O O . LEU A 1 251 ? -18.891 -6.297 -15.727 1 83.5 251 LEU A O 1
ATOM 1867 N N . ILE A 1 252 ? -19.609 -4.371 -16.625 1 83.94 252 ILE A N 1
ATOM 1868 C CA . ILE A 1 252 ? -19.828 -3.777 -15.312 1 83.94 252 ILE A CA 1
ATOM 1869 C C . ILE A 1 252 ? -21 -4.473 -14.617 1 83.94 252 ILE A C 1
ATOM 1871 O O . ILE A 1 252 ? -20.906 -4.836 -13.445 1 83.94 252 ILE A O 1
ATOM 1875 N N . ASP A 1 253 ? -22.016 -4.73 -15.43 1 87.75 253 ASP A N 1
ATOM 1876 C CA . ASP A 1 253 ? -23.188 -5.398 -14.883 1 87.75 253 ASP A CA 1
ATOM 1877 C C . ASP A 1 253 ? -22.875 -6.844 -14.5 1 87.75 253 ASP A C 1
ATOM 1879 O O . ASP A 1 253 ? -23.344 -7.332 -13.469 1 87.75 253 ASP A O 1
ATOM 1883 N N . LEU A 1 254 ? -22.125 -7.441 -15.312 1 86.12 254 LEU A N 1
ATOM 1884 C CA . LEU A 1 254 ? -21.719 -8.812 -15.023 1 86.12 254 LEU A CA 1
ATOM 1885 C C . LEU A 1 254 ? -20.859 -8.875 -13.758 1 86.12 254 LEU A C 1
ATOM 1887 O O . LEU A 1 254 ? -21.031 -9.773 -12.93 1 86.12 254 LEU A O 1
ATOM 1891 N N . GLY A 1 255 ? -19.969 -7.992 -13.688 1 86.56 255 GLY A N 1
ATOM 1892 C CA . GLY A 1 255 ? -19.172 -7.918 -12.477 1 86.56 255 GLY A CA 1
ATOM 1893 C C . GLY A 1 255 ? -19.984 -7.703 -11.219 1 86.56 255 GLY A C 1
ATOM 1894 O O . GLY A 1 255 ? -19.719 -8.32 -10.188 1 86.56 255 GLY A O 1
ATOM 1895 N N . ALA A 1 256 ? -20.984 -6.898 -11.359 1 86.69 256 ALA A N 1
ATOM 1896 C CA . ALA A 1 256 ? -21.859 -6.617 -10.219 1 86.69 256 ALA A CA 1
ATOM 1897 C C . ALA A 1 256 ? -22.641 -7.863 -9.812 1 86.69 256 ALA A C 1
ATOM 1899 O O . ALA A 1 256 ? -22.781 -8.148 -8.617 1 86.69 256 ALA A O 1
ATOM 1900 N N . ARG A 1 257 ? -23.094 -8.562 -10.797 1 88.5 257 ARG A N 1
ATOM 1901 C CA . ARG A 1 257 ? -23.859 -9.781 -10.516 1 88.5 257 ARG A CA 1
ATOM 1902 C C . ARG A 1 257 ? -22.969 -10.836 -9.867 1 88.5 257 ARG A C 1
ATOM 1904 O O . ARG A 1 257 ? -23.406 -11.539 -8.945 1 88.5 257 ARG A O 1
ATOM 1911 N N . LEU A 1 258 ? -21.781 -10.891 -10.383 1 87.38 258 LEU A N 1
ATOM 1912 C CA . LEU A 1 258 ? -20.828 -11.828 -9.797 1 87.38 258 LEU A CA 1
ATOM 1913 C C . LEU A 1 258 ? -20.469 -11.414 -8.375 1 87.38 258 LEU A C 1
ATOM 1915 O O . LEU A 1 258 ? -20.266 -12.266 -7.508 1 87.38 258 LEU A O 1
ATOM 1919 N N . GLY A 1 259 ? -20.406 -10.164 -8.195 1 87.81 259 GLY A N 1
ATOM 1920 C CA . GLY A 1 259 ? -20.188 -9.656 -6.848 1 87.81 259 GLY A CA 1
ATOM 1921 C C . GLY A 1 259 ? -21.312 -10.008 -5.895 1 87.81 259 GLY A C 1
ATOM 1922 O O . GLY A 1 259 ? -21.062 -10.414 -4.754 1 87.81 259 GLY A O 1
ATOM 1923 N N . ASP A 1 260 ? -22.531 -9.914 -6.406 1 88.06 260 ASP A N 1
ATOM 1924 C CA . ASP A 1 260 ? -23.688 -10.289 -5.598 1 88.06 260 ASP A CA 1
ATOM 1925 C C . ASP A 1 260 ? -23.641 -11.766 -5.219 1 88.06 260 ASP A C 1
ATOM 1927 O O . ASP A 1 260 ? -23.906 -12.125 -4.07 1 88.06 260 ASP A O 1
ATOM 1931 N N . LEU A 1 261 ? -23.266 -12.539 -6.176 1 86.25 261 LEU A N 1
ATOM 1932 C CA . LEU A 1 261 ? -23.219 -13.984 -5.957 1 86.25 261 LEU A CA 1
ATOM 1933 C C . LEU A 1 261 ? -22.141 -14.336 -4.934 1 86.25 261 LEU A C 1
ATOM 1935 O O . LEU A 1 261 ? -22.312 -15.258 -4.133 1 86.25 261 LEU A O 1
ATOM 1939 N N . SER A 1 262 ? -21.078 -13.648 -4.965 1 89.88 262 SER A N 1
ATOM 1940 C CA . SER A 1 262 ? -19.969 -13.961 -4.07 1 89.88 262 SER A CA 1
ATOM 1941 C C . SER A 1 262 ? -20.312 -13.648 -2.621 1 89.88 262 SER A C 1
ATOM 1943 O O . SER A 1 262 ? -19.703 -14.18 -1.695 1 89.88 262 SER A O 1
ATOM 1945 N N . THR A 1 263 ? -21.297 -12.805 -2.449 1 86.75 263 THR A N 1
ATOM 1946 C CA . THR A 1 263 ? -21.703 -12.453 -1.094 1 86.75 263 THR A CA 1
ATOM 1947 C C . THR A 1 263 ? -22.312 -13.664 -0.383 1 86.75 263 THR A C 1
ATOM 1949 O O . THR A 1 263 ? -22.234 -13.773 0.842 1 86.75 263 THR A O 1
ATOM 1952 N N . TYR A 1 264 ? -22.891 -14.539 -1.169 1 88 264 TYR A N 1
ATOM 1953 C CA . TYR A 1 264 ? -23.469 -15.75 -0.597 1 88 264 TYR A CA 1
ATOM 1954 C C . TYR A 1 264 ? -22.359 -16.672 -0.073 1 88 264 TYR A C 1
ATOM 1956 O O . TYR A 1 264 ? -22.625 -17.547 0.755 1 88 264 TYR A O 1
ATOM 1964 N N . LEU A 1 265 ? -21.203 -16.5 -0.556 1 91.94 265 LEU A N 1
ATOM 1965 C CA . LEU A 1 265 ? -20.062 -17.281 -0.081 1 91.94 265 LEU A CA 1
ATOM 1966 C C . LEU A 1 265 ? -19.312 -16.531 1.014 1 91.94 265 LEU A C 1
ATOM 1968 O O . LEU A 1 265 ? -18.266 -16.969 1.466 1 91.94 265 LEU A O 1
ATOM 1972 N N . GLY A 1 266 ? -19.859 -15.375 1.377 1 89.06 266 GLY A N 1
ATOM 1973 C CA . GLY A 1 266 ? -19.297 -14.625 2.492 1 89.06 266 GLY A CA 1
ATOM 1974 C C . GLY A 1 266 ? -18.328 -13.547 2.062 1 89.06 266 GLY A C 1
ATOM 1975 O O . GLY A 1 266 ? -17.734 -12.859 2.9 1 89.06 266 GLY A O 1
ATOM 1976 N N . TRP A 1 267 ? -18.125 -13.461 0.758 1 88.44 267 TRP A N 1
ATOM 1977 C CA . TRP A 1 267 ? -17.234 -12.422 0.261 1 88.44 267 TRP A CA 1
ATOM 1978 C C . TRP A 1 267 ? -17.969 -11.086 0.149 1 88.44 267 TRP A C 1
ATOM 1980 O O . TRP A 1 267 ? -19.203 -11.055 0.087 1 88.44 267 TRP A O 1
ATOM 1990 N N . MET A 1 268 ? -17.25 -9.938 0.296 1 81.19 268 MET A N 1
ATOM 1991 C CA . MET A 1 268 ? -17.859 -8.609 0.206 1 81.19 268 MET A CA 1
ATOM 1992 C C . MET A 1 268 ? -17.094 -7.738 -0.791 1 81.19 268 MET A C 1
ATOM 1994 O O . MET A 1 268 ? -16.5 -6.73 -0.41 1 81.19 268 MET A O 1
ATOM 1998 N N . PRO A 1 269 ? -17.328 -8.031 -2.043 1 80.69 269 PRO A N 1
ATOM 1999 C CA . PRO A 1 269 ? -16.641 -7.215 -3.049 1 80.69 269 PRO A CA 1
ATOM 2000 C C . PRO A 1 269 ? -17.266 -5.824 -3.189 1 80.69 269 PRO A C 1
ATOM 2002 O O . PRO A 1 269 ? -18.422 -5.621 -2.832 1 80.69 269 PRO A O 1
ATOM 2005 N N . PRO A 1 270 ? -16.5 -4.93 -3.633 1 77.12 270 PRO A N 1
ATOM 2006 C CA . PRO A 1 270 ? -17.016 -3.574 -3.807 1 77.12 270 PRO A CA 1
ATOM 2007 C C . PRO A 1 270 ? -17.984 -3.463 -4.98 1 77.12 270 PRO A C 1
ATOM 2009 O O . PRO A 1 270 ? -18.859 -2.586 -4.992 1 77.12 270 PRO A O 1
ATOM 2012 N N . LEU A 1 271 ? -17.781 -4.301 -5.887 1 79.19 271 LEU A N 1
ATOM 2013 C CA . LEU A 1 271 ? -18.625 -4.273 -7.078 1 79.19 271 LEU A CA 1
ATOM 2014 C C . LEU A 1 271 ? -19.875 -5.113 -6.879 1 79.19 271 LEU A C 1
ATOM 2016 O O . LEU A 1 271 ? -19.859 -6.328 -7.082 1 79.19 271 LEU A O 1
ATOM 2020 N N . ARG A 1 272 ? -20.969 -4.527 -6.496 1 85.31 272 ARG A N 1
ATOM 2021 C CA . ARG A 1 272 ? -22.281 -5.148 -6.34 1 85.31 272 ARG A CA 1
ATOM 2022 C C . ARG A 1 272 ? -23.359 -4.305 -7 1 85.31 272 ARG A C 1
ATOM 2024 O O . ARG A 1 272 ? -23.125 -3.154 -7.371 1 85.31 272 ARG A O 1
ATOM 2031 N N . SER A 1 273 ? -24.422 -4.918 -7.172 1 84.94 273 SER A N 1
ATOM 2032 C CA . SER A 1 273 ? -25.484 -4.285 -7.938 1 84.94 273 SER A CA 1
ATOM 2033 C C . SER A 1 273 ? -25.922 -2.969 -7.301 1 84.94 273 SER A C 1
ATOM 2035 O O . SER A 1 273 ? -26.125 -1.972 -8 1 84.94 273 SER A O 1
ATOM 2037 N N . THR A 1 274 ? -26.031 -2.92 -6 1 82.19 274 THR A N 1
ATOM 2038 C CA . THR A 1 274 ? -26.438 -1.702 -5.309 1 82.19 274 THR A CA 1
ATOM 2039 C C . THR A 1 274 ? -25.375 -0.609 -5.477 1 82.19 274 THR A C 1
ATOM 2041 O O . THR A 1 274 ? -25.719 0.558 -5.688 1 82.19 274 THR A O 1
ATOM 2044 N N . ALA A 1 275 ? -24.141 -0.996 -5.383 1 82.44 275 ALA A N 1
ATOM 2045 C CA . ALA A 1 275 ? -23.047 -0.035 -5.543 1 82.44 275 ALA A CA 1
ATOM 2046 C C . ALA A 1 275 ? -23.078 0.592 -6.934 1 82.44 275 ALA A C 1
ATOM 2048 O O . ALA A 1 275 ? -22.891 1.804 -7.078 1 82.44 275 ALA A O 1
ATOM 2049 N N . ILE A 1 276 ? -23.328 -0.212 -7.906 1 83.38 276 ILE A N 1
ATOM 2050 C CA . ILE A 1 276 ? -23.359 0.271 -9.281 1 83.38 276 ILE A CA 1
ATOM 2051 C C . ILE A 1 276 ? -24.562 1.185 -9.484 1 83.38 276 ILE A C 1
ATOM 2053 O O . ILE A 1 276 ? -24.469 2.215 -10.156 1 83.38 276 ILE A O 1
ATOM 2057 N N . ALA A 1 277 ? -25.641 0.82 -8.922 1 84.31 277 ALA A N 1
ATOM 2058 C CA . ALA A 1 277 ? -26.844 1.646 -9.023 1 84.31 277 ALA A CA 1
ATOM 2059 C C . ALA A 1 277 ? -26.625 3.02 -8.391 1 84.31 277 ALA A C 1
ATOM 2061 O O . ALA A 1 277 ? -27.016 4.043 -8.961 1 84.31 277 ALA A O 1
ATOM 2062 N N . GLU A 1 278 ? -26.016 3.008 -7.25 1 84.56 278 GLU A N 1
ATOM 2063 C CA . GLU A 1 278 ? -25.734 4.266 -6.566 1 84.56 278 GLU A CA 1
ATOM 2064 C C . GLU A 1 278 ? -24.703 5.094 -7.34 1 84.56 278 GLU A C 1
ATOM 2066 O O . GLU A 1 278 ? -24.797 6.324 -7.375 1 84.56 278 GLU A O 1
ATOM 2071 N N . LEU A 1 279 ? -23.797 4.426 -7.898 1 83 279 LEU A N 1
ATOM 2072 C CA . LEU A 1 279 ? -22.781 5.102 -8.711 1 83 279 LEU A CA 1
ATOM 2073 C C . LEU A 1 279 ? -23.422 5.77 -9.922 1 83 279 LEU A C 1
ATOM 2075 O O . LEU A 1 279 ? -23.094 6.91 -10.266 1 83 279 LEU A O 1
ATOM 2079 N N . ARG A 1 280 ? -24.312 5.117 -10.539 1 84.62 280 ARG A N 1
ATOM 2080 C CA . ARG A 1 280 ? -24.969 5.629 -11.742 1 84.62 280 ARG A CA 1
ATOM 2081 C C . ARG A 1 280 ? -25.922 6.773 -11.398 1 84.62 280 ARG A C 1
ATOM 2083 O O . ARG A 1 280 ? -26.141 7.668 -12.211 1 84.62 280 ARG A O 1
ATOM 2090 N N . ARG A 1 281 ? -26.469 6.68 -10.195 1 85.38 281 ARG A N 1
ATOM 2091 C CA . ARG A 1 281 ? -27.297 7.789 -9.719 1 85.38 281 ARG A CA 1
ATOM 2092 C C . ARG A 1 281 ? -26.453 9.062 -9.57 1 85.38 281 ARG A C 1
ATOM 2094 O O . ARG A 1 281 ? -26.953 10.164 -9.805 1 85.38 281 ARG A O 1
ATOM 2101 N N . GLY A 1 282 ? -25.266 8.875 -9.203 1 87.94 282 GLY A N 1
ATOM 2102 C CA . GLY A 1 282 ? -24.359 10 -9.023 1 87.94 282 GLY A CA 1
ATOM 2103 C C . GLY A 1 282 ? -24.281 10.484 -7.59 1 87.94 282 GLY A C 1
ATOM 2104 O O . GLY A 1 282 ? -25.172 10.18 -6.781 1 87.94 282 GLY A O 1
ATOM 2105 N N . VAL A 1 283 ? -23.266 11.164 -7.285 1 91.94 283 VAL A N 1
ATOM 2106 C CA . VAL A 1 283 ? -23.047 11.789 -5.988 1 91.94 283 VAL A CA 1
ATOM 2107 C C . VAL A 1 283 ? -22.984 13.305 -6.152 1 91.94 283 VAL A C 1
ATOM 2109 O O . VAL A 1 283 ? -22 13.852 -6.637 1 91.94 283 VAL A O 1
ATOM 2112 N N . SER A 1 284 ? -24.062 13.891 -5.836 1 93.38 284 SER A N 1
ATOM 2113 C CA . SER A 1 284 ? -24.141 15.336 -6.012 1 93.38 284 SER A CA 1
ATOM 2114 C C . SER A 1 284 ? -24.875 15.992 -4.848 1 93.38 284 SER A C 1
ATOM 2116 O O . SER A 1 284 ? -25.766 15.383 -4.234 1 93.38 284 SER A O 1
ATOM 2118 N N . GLY A 1 285 ? -24.484 17.125 -4.488 1 94.81 285 GLY A N 1
ATOM 2119 C CA . GLY A 1 285 ? -25.078 17.938 -3.441 1 94.81 285 GLY A CA 1
ATOM 2120 C C . GLY A 1 285 ? -24.562 19.359 -3.434 1 94.81 285 GLY A C 1
ATOM 2121 O O . GLY A 1 285 ? -23.875 19.781 -4.359 1 94.81 285 GLY A O 1
ATOM 2122 N N . ASP A 1 286 ? -25.078 20.156 -2.455 1 96 286 ASP A N 1
ATOM 2123 C CA . ASP A 1 286 ? -24.703 21.562 -2.334 1 96 286 ASP A CA 1
ATOM 2124 C C . ASP A 1 286 ? -24.031 21.828 -0.993 1 96 286 ASP A C 1
ATOM 2126 O O . ASP A 1 286 ? -24.703 21.891 0.042 1 96 286 ASP A O 1
ATOM 2130 N N . PRO A 1 287 ? -22.703 22.078 -1.067 1 97.31 287 PRO A N 1
ATOM 2131 C CA . PRO A 1 287 ? -21.953 22.25 0.182 1 97.31 287 PRO A CA 1
ATOM 2132 C C . PRO A 1 287 ? -22.047 23.688 0.725 1 97.31 287 PRO A C 1
ATOM 2134 O O . PRO A 1 287 ? -21.438 24 1.751 1 97.31 287 PRO A O 1
ATOM 2137 N N . ALA A 1 288 ? -22.828 24.562 0.202 1 96.81 288 ALA A N 1
ATOM 2138 C CA . ALA A 1 288 ? -22.828 26 0.51 1 96.81 288 ALA A CA 1
ATOM 2139 C C . ALA A 1 288 ? -23.156 26.234 1.979 1 96.81 288 ALA A C 1
ATOM 2141 O O . ALA A 1 288 ? -22.469 26.984 2.664 1 96.81 288 ALA A O 1
ATOM 2142 N N . ALA A 1 289 ? -24.234 25.672 2.475 1 97.06 289 ALA A N 1
ATOM 2143 C CA . ALA A 1 289 ? -24.672 25.891 3.852 1 97.06 289 ALA A CA 1
ATOM 2144 C C . ALA A 1 289 ? -23.609 25.422 4.84 1 97.06 289 ALA A C 1
ATOM 2146 O O . ALA A 1 289 ? -23.359 26.078 5.852 1 97.06 289 ALA A O 1
ATOM 2147 N N . TRP A 1 290 ? -22.969 24.266 4.539 1 97.81 290 TRP A N 1
ATOM 2148 C CA . TRP A 1 290 ? -21.906 23.719 5.363 1 97.81 290 TRP A CA 1
ATOM 2149 C C . TRP A 1 290 ? -20.703 24.672 5.41 1 97.81 290 TRP A C 1
ATOM 2151 O O . TRP A 1 290 ? -20.219 25.016 6.492 1 97.81 290 TRP A O 1
ATOM 2161 N N . MET A 1 291 ? -20.312 25.156 4.273 1 97.75 291 MET A N 1
ATOM 2162 C CA . MET A 1 291 ? -19.156 26.047 4.168 1 97.75 291 MET A CA 1
ATOM 2163 C C . MET A 1 291 ? -19.422 27.359 4.898 1 97.75 291 MET A C 1
ATOM 2165 O O . MET A 1 291 ? -18.547 27.859 5.613 1 97.75 291 MET A O 1
ATOM 2169 N N . ALA A 1 292 ? -20.594 27.859 4.785 1 97.06 292 ALA A N 1
ATOM 2170 C CA . ALA A 1 292 ? -20.969 29.125 5.414 1 97.06 292 ALA A CA 1
ATOM 2171 C C . ALA A 1 292 ? -20.984 29 6.934 1 97.06 292 ALA A C 1
ATOM 2173 O O . ALA A 1 292 ? -20.516 29.891 7.645 1 97.06 292 ALA A O 1
ATOM 2174 N N . ALA A 1 293 ? -21.438 27.938 7.441 1 96.88 293 ALA A N 1
ATOM 2175 C CA . ALA A 1 293 ? -21.609 27.734 8.875 1 96.88 293 ALA A CA 1
ATOM 2176 C C . ALA A 1 293 ? -20.25 27.5 9.555 1 96.88 293 ALA A C 1
ATOM 2178 O O . ALA A 1 293 ? -19.984 28.031 10.633 1 96.88 293 ALA A O 1
ATOM 2179 N N . THR A 1 294 ? -19.359 26.688 8.945 1 97.06 294 THR A N 1
ATOM 2180 C CA . THR A 1 294 ? -18.172 26.188 9.633 1 97.06 294 THR A CA 1
ATOM 2181 C C . THR A 1 294 ? -16.922 26.969 9.219 1 97.06 294 THR A C 1
ATOM 2183 O O . THR A 1 294 ? -15.922 26.969 9.93 1 97.06 294 THR A O 1
ATOM 2186 N N . GLY A 1 295 ? -16.969 27.516 8.016 1 96.81 295 GLY A N 1
ATOM 2187 C CA . GLY A 1 295 ? -15.789 28.141 7.461 1 96.81 295 GLY A CA 1
ATOM 2188 C C . GLY A 1 295 ? -14.805 27.156 6.859 1 96.81 295 GLY A C 1
ATOM 2189 O O . GLY A 1 295 ? -13.734 27.547 6.395 1 96.81 295 GLY A O 1
ATOM 2190 N N . ILE A 1 296 ? -15.164 25.938 6.852 1 96.75 296 ILE A N 1
ATOM 2191 C CA . ILE A 1 296 ? -14.297 24.906 6.293 1 96.75 296 ILE A CA 1
ATOM 2192 C C . ILE A 1 296 ? -14.352 24.953 4.77 1 96.75 296 ILE A C 1
ATOM 2194 O O . ILE A 1 296 ? -15.438 24.969 4.184 1 96.75 296 ILE A O 1
ATOM 2198 N N . VAL A 1 297 ? -13.211 25.031 4.152 1 95.38 297 VAL A N 1
ATOM 2199 C CA . VAL A 1 297 ? -13.094 24.922 2.701 1 95.38 297 VAL A CA 1
ATOM 2200 C C . VAL A 1 297 ? -12.719 23.5 2.318 1 95.38 297 VAL A C 1
ATOM 2202 O O . VAL A 1 297 ? -11.656 23 2.711 1 95.38 297 VAL A O 1
ATOM 2205 N N . PRO A 1 298 ? -13.656 22.859 1.601 1 95.69 298 PRO A N 1
ATOM 2206 C CA . PRO A 1 298 ? -13.344 21.484 1.242 1 95.69 298 PRO A CA 1
ATOM 2207 C C . PRO A 1 298 ? -12.023 21.359 0.479 1 95.69 298 PRO A C 1
ATOM 2209 O O . PRO A 1 298 ? -11.719 22.188 -0.374 1 95.69 298 PRO A O 1
ATOM 2212 N N . LYS A 1 299 ? -11.258 20.375 0.824 1 92.12 299 LYS A N 1
ATOM 2213 C CA . LYS A 1 299 ? -10.016 20.094 0.094 1 92.12 299 LYS A CA 1
ATOM 2214 C C . LYS A 1 299 ? -10.312 19.734 -1.357 1 92.12 299 LYS A C 1
ATOM 2216 O O . LYS A 1 299 ? -11.266 19.016 -1.64 1 92.12 299 LYS A O 1
ATOM 2221 N N . THR A 1 300 ? -9.477 20.156 -2.221 1 88.25 300 THR A N 1
ATOM 2222 C CA . THR A 1 300 ? -9.617 19.812 -3.631 1 88.25 300 THR A CA 1
ATOM 2223 C C . THR A 1 300 ? -9.156 18.375 -3.887 1 88.25 300 THR A C 1
ATOM 2225 O O . THR A 1 300 ? -8.492 17.781 -3.041 1 88.25 300 THR A O 1
ATOM 2228 N N . SER A 1 301 ? -9.555 17.875 -5.043 1 84.25 301 SER A N 1
ATOM 2229 C CA . SER A 1 301 ? -9.148 16.516 -5.43 1 84.25 301 SER A CA 1
ATOM 2230 C C . SER A 1 301 ? -7.629 16.391 -5.473 1 84.25 301 SER A C 1
ATOM 2232 O O . SER A 1 301 ? -7.074 15.375 -5.062 1 84.25 301 SER A O 1
ATOM 2234 N N . ALA A 1 302 ? -7.023 17.422 -5.887 1 77.69 302 ALA A N 1
ATOM 2235 C CA . ALA A 1 302 ? -5.562 17.422 -5.965 1 77.69 302 ALA A CA 1
ATOM 2236 C C . ALA A 1 302 ? -4.938 17.359 -4.574 1 77.69 302 ALA A C 1
ATOM 2238 O O . ALA A 1 302 ? -3.91 16.703 -4.379 1 77.69 302 ALA A O 1
ATOM 2239 N N . GLN A 1 303 ? -5.594 17.953 -3.641 1 80.06 303 GLN A N 1
ATOM 2240 C CA . GLN A 1 303 ? -5.086 17.969 -2.273 1 80.06 303 GLN A CA 1
ATOM 2241 C C . GLN A 1 303 ? -5.348 16.641 -1.577 1 80.06 303 GLN A C 1
ATOM 2243 O O . GLN A 1 303 ? -4.547 16.188 -0.749 1 80.06 303 GLN A O 1
ATOM 2248 N N . VAL A 1 304 ? -6.473 16.094 -1.923 1 78.62 304 VAL A N 1
ATOM 2249 C CA . VAL A 1 304 ? -6.926 14.883 -1.233 1 78.62 304 VAL A CA 1
ATOM 2250 C C . VAL A 1 304 ? -6.188 13.664 -1.784 1 78.62 304 VAL A C 1
ATOM 2252 O O . VAL A 1 304 ? -5.73 12.812 -1.021 1 78.62 304 VAL A O 1
ATOM 2255 N N . ILE A 1 305 ? -6.117 13.516 -3.004 1 77.19 305 ILE A N 1
ATOM 2256 C CA . ILE A 1 305 ? -5.543 12.344 -3.656 1 77.19 305 ILE A CA 1
ATOM 2257 C C . ILE A 1 305 ? -4.027 12.508 -3.766 1 77.19 305 ILE A C 1
ATOM 2259 O O . ILE A 1 305 ? -3.285 11.523 -3.732 1 77.19 305 ILE A O 1
ATOM 2263 N N . GLY A 1 306 ? -3.611 13.789 -3.5 1 64.81 306 GLY A N 1
ATOM 2264 C CA . GLY A 1 306 ? -2.182 14.055 -3.486 1 64.81 306 GLY A CA 1
ATOM 2265 C C . GLY A 1 306 ? -1.696 14.758 -4.738 1 64.81 306 GLY A C 1
ATOM 2266 O O . GLY A 1 306 ? -2.188 14.492 -5.836 1 64.81 306 GLY A O 1
ATOM 2267 N N . SER A 1 307 ? -0.977 15.711 -4.359 1 64.25 307 SER A N 1
ATOM 2268 C CA . SER A 1 307 ? -0.222 16.375 -5.414 1 64.25 307 SER A CA 1
ATOM 2269 C C . SER A 1 307 ? 1.133 15.711 -5.629 1 64.25 307 SER A C 1
ATOM 2271 O O . SER A 1 307 ? 2.016 16.281 -6.273 1 64.25 307 SER A O 1
ATOM 2273 N N . ARG A 1 308 ? 1.133 14.43 -4.906 1 74 308 ARG A N 1
ATOM 2274 C CA . ARG A 1 308 ? 2.375 13.672 -5.008 1 74 308 ARG A CA 1
ATOM 2275 C C . ARG A 1 308 ? 2.137 12.32 -5.664 1 74 308 ARG A C 1
ATOM 2277 O O . ARG A 1 308 ? 1.012 11.812 -5.672 1 74 308 ARG A O 1
ATOM 2284 N N . PRO A 1 309 ? 3.172 11.82 -6.246 1 80.69 309 PRO A N 1
ATOM 2285 C CA . PRO A 1 309 ? 3.041 10.477 -6.805 1 80.69 309 PRO A CA 1
ATOM 2286 C C . PRO A 1 309 ? 2.66 9.43 -5.758 1 80.69 309 PRO A C 1
ATOM 2288 O O . PRO A 1 309 ? 3.104 9.516 -4.609 1 80.69 309 PRO A O 1
ATOM 2291 N N . ALA A 1 310 ? 1.771 8.555 -6.195 1 87.81 310 ALA A N 1
ATOM 2292 C CA . ALA A 1 310 ? 1.371 7.461 -5.316 1 87.81 310 ALA A CA 1
ATOM 2293 C C . ALA A 1 310 ? 2.578 6.633 -4.887 1 87.81 310 ALA A C 1
ATOM 2295 O O . ALA A 1 310 ? 3.512 6.434 -5.668 1 87.81 310 ALA A O 1
ATOM 2296 N N . ALA A 1 311 ? 2.598 6.203 -3.656 1 89.44 311 ALA A N 1
ATOM 2297 C CA . ALA A 1 311 ? 3.637 5.309 -3.152 1 89.44 311 ALA A CA 1
ATOM 2298 C C . ALA A 1 311 ? 3.535 3.93 -3.801 1 89.44 311 ALA A C 1
ATOM 2300 O O . ALA A 1 311 ? 2.486 3.564 -4.34 1 89.44 311 ALA A O 1
ATOM 2301 N N . ILE A 1 312 ? 4.578 3.193 -3.764 1 92 312 ILE A N 1
ATOM 2302 C CA . ILE A 1 312 ? 4.613 1.867 -4.371 1 92 312 ILE A CA 1
ATOM 2303 C C . ILE A 1 312 ? 3.578 0.966 -3.703 1 92 312 ILE A C 1
ATOM 2305 O O . ILE A 1 312 ? 2.979 0.108 -4.355 1 92 312 ILE A O 1
ATOM 2309 N N . GLN A 1 313 ? 3.299 1.182 -2.416 1 94.12 313 GLN A N 1
ATOM 2310 C CA . GLN A 1 313 ? 2.281 0.431 -1.686 1 94.12 313 GLN A CA 1
ATOM 2311 C C . GLN A 1 313 ? 0.904 0.615 -2.314 1 94.12 313 GLN A C 1
ATOM 2313 O O . GLN A 1 313 ? 0.158 -0.352 -2.48 1 94.12 313 GLN A O 1
ATOM 2318 N N . ASP A 1 314 ? 0.627 1.842 -2.736 1 93.38 314 ASP A N 1
ATOM 2319 C CA . ASP A 1 314 ? -0.649 2.168 -3.363 1 93.38 314 ASP A CA 1
ATOM 2320 C C . ASP A 1 314 ? -0.773 1.504 -4.734 1 93.38 314 ASP A C 1
ATOM 2322 O O . ASP A 1 314 ? -1.837 0.99 -5.086 1 93.38 314 ASP A O 1
ATOM 2326 N N . LYS A 1 315 ? 0.312 1.525 -5.438 1 93.31 315 LYS A N 1
ATOM 2327 C CA . LYS A 1 315 ? 0.3 0.979 -6.793 1 93.31 315 LYS A CA 1
ATOM 2328 C C . LYS A 1 315 ? 0.089 -0.532 -6.773 1 93.31 315 LYS A C 1
ATOM 2330 O O . LYS A 1 315 ? -0.747 -1.056 -7.512 1 93.31 315 LYS A O 1
ATOM 2335 N N . TRP A 1 316 ? 0.904 -1.21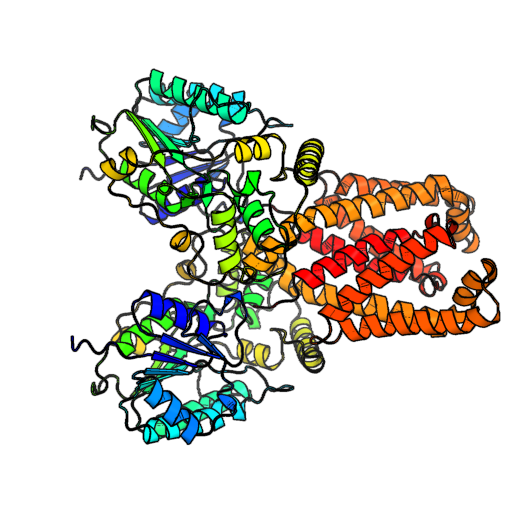5 -5.898 1 95.44 316 TRP A N 1
ATOM 2336 C CA . TRP A 1 316 ? 0.744 -2.662 -5.797 1 95.44 316 TRP A CA 1
ATOM 2337 C C . TRP A 1 316 ? -0.685 -3.025 -5.406 1 95.44 316 TRP A C 1
ATOM 2339 O O . TRP A 1 316 ? -1.302 -3.895 -6.027 1 95.44 316 TRP A O 1
ATOM 2349 N N . PHE A 1 317 ? -1.232 -2.338 -4.422 1 95.31 317 PHE A N 1
ATOM 2350 C CA . PHE A 1 317 ? -2.578 -2.633 -3.943 1 95.31 317 PHE A CA 1
ATOM 2351 C C . PHE A 1 317 ? -3.604 -2.432 -5.055 1 95.31 317 PHE A C 1
ATOM 2353 O O . PHE A 1 317 ? -4.426 -3.312 -5.312 1 95.31 317 PHE A O 1
ATOM 2360 N N . ALA A 1 318 ? -3.516 -1.269 -5.691 1 94.75 318 ALA A N 1
ATOM 2361 C CA . ALA A 1 318 ? -4.504 -0.909 -6.707 1 94.75 318 ALA A CA 1
ATOM 2362 C C . ALA A 1 318 ? -4.488 -1.907 -7.863 1 94.75 318 ALA A C 1
ATOM 2364 O O . ALA A 1 318 ? -5.547 -2.307 -8.359 1 94.75 318 ALA A O 1
ATOM 2365 N N . ARG A 1 319 ? -3.34 -2.367 -8.25 1 94.88 319 ARG A N 1
ATOM 2366 C CA . ARG A 1 319 ? -3.207 -3.279 -9.383 1 94.88 319 ARG A CA 1
ATOM 2367 C C . ARG A 1 319 ? -3.676 -4.684 -9.016 1 94.88 319 ARG A C 1
ATOM 2369 O O . ARG A 1 319 ? -4.23 -5.398 -9.852 1 94.88 319 ARG A O 1
ATOM 2376 N N . LEU A 1 320 ? -3.477 -5.078 -7.727 1 95.62 320 LEU A N 1
ATOM 2377 C CA . LEU A 1 320 ? -3.77 -6.445 -7.305 1 95.62 320 LEU A CA 1
ATOM 2378 C C . LEU A 1 320 ? -5.215 -6.57 -6.836 1 95.62 320 LEU A C 1
ATOM 2380 O O . LEU A 1 320 ? -5.742 -7.68 -6.723 1 95.62 320 LEU A O 1
ATOM 2384 N N . PHE A 1 321 ? -5.848 -5.469 -6.621 1 93.44 321 PHE A N 1
ATOM 2385 C CA . PHE A 1 321 ? -7.152 -5.461 -5.965 1 93.44 321 PHE A CA 1
ATOM 2386 C C . PHE A 1 321 ? -8.148 -6.309 -6.742 1 93.44 321 PHE A C 1
ATOM 2388 O O . PHE A 1 321 ? -8.781 -7.207 -6.18 1 93.44 321 PHE A O 1
ATOM 2395 N N . LEU A 1 322 ? -8.25 -6.09 -8.062 1 88.69 322 LEU A N 1
ATOM 2396 C CA . LEU A 1 322 ? -9.195 -6.855 -8.867 1 88.69 322 LEU A CA 1
ATOM 2397 C C . LEU A 1 322 ? -8.641 -8.242 -9.18 1 88.69 322 LEU A C 1
ATOM 2399 O O . LEU A 1 322 ? -9.406 -9.195 -9.328 1 88.69 322 LEU A O 1
ATOM 2403 N N . ILE A 1 323 ? -7.336 -8.367 -9.227 1 93 323 ILE A N 1
ATOM 2404 C CA . ILE A 1 323 ? -6.68 -9.625 -9.555 1 93 323 ILE A CA 1
ATOM 2405 C C . ILE A 1 323 ? -6.883 -10.625 -8.422 1 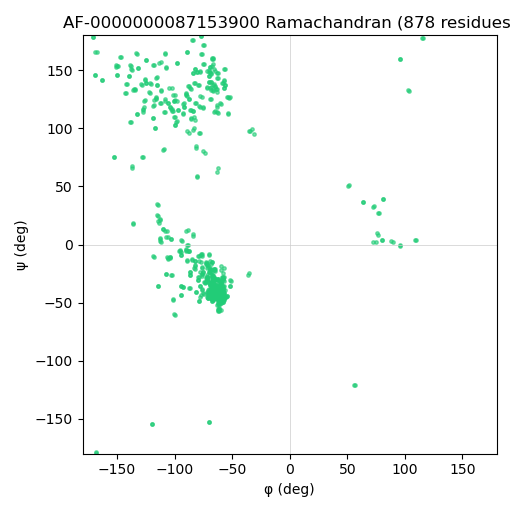93 323 ILE A C 1
ATOM 2407 O O . ILE A 1 323 ? -6.824 -11.836 -8.633 1 93 323 ILE A O 1
ATOM 2411 N N . LYS A 1 324 ? -7.141 -10.094 -7.219 1 94.25 324 LYS A N 1
ATOM 2412 C CA . LYS A 1 324 ? -7.426 -10.953 -6.07 1 94.25 324 LYS A CA 1
ATOM 2413 C C . LYS A 1 324 ? -8.578 -11.906 -6.375 1 94.25 324 LYS A C 1
ATOM 2415 O O . LYS A 1 324 ? -8.508 -13.094 -6.047 1 94.25 324 LYS A O 1
ATOM 2420 N N . ALA A 1 325 ? -9.617 -11.383 -6.973 1 92.38 325 ALA A N 1
ATOM 2421 C CA . ALA A 1 325 ? -10.734 -12.242 -7.344 1 92.38 325 ALA A CA 1
ATOM 2422 C C . ALA A 1 325 ? -10.289 -13.344 -8.297 1 92.38 325 ALA A C 1
ATOM 2424 O O . ALA A 1 325 ? -10.695 -14.5 -8.141 1 92.38 325 ALA A O 1
ATOM 2425 N N . LEU A 1 326 ? -9.469 -12.992 -9.266 1 93.12 326 LEU A N 1
ATOM 2426 C CA . LEU A 1 326 ? -8.977 -13.953 -10.242 1 93.12 326 LEU A CA 1
ATOM 2427 C C . LEU A 1 326 ? -8.125 -15.023 -9.562 1 93.12 326 LEU A C 1
ATOM 2429 O O . LEU A 1 326 ? -8.164 -16.188 -9.945 1 93.12 326 LEU A O 1
ATOM 2433 N N . ILE A 1 327 ? -7.352 -14.617 -8.57 1 96.31 327 ILE A N 1
ATOM 2434 C CA . ILE A 1 327 ? -6.516 -15.547 -7.816 1 96.31 327 ILE A CA 1
ATOM 2435 C C . ILE A 1 327 ? -7.395 -16.609 -7.148 1 96.31 327 ILE A C 1
ATOM 2437 O O . ILE A 1 327 ? -7.184 -17.797 -7.34 1 96.31 327 ILE A O 1
ATOM 2441 N N . PHE A 1 328 ? -8.406 -16.188 -6.457 1 95.62 328 PHE A N 1
ATOM 2442 C CA . PHE A 1 328 ? -9.234 -17.109 -5.703 1 95.62 328 PHE A CA 1
ATOM 2443 C C . PHE A 1 328 ? -10.07 -17.969 -6.641 1 95.62 328 PHE A C 1
ATOM 2445 O O . PHE A 1 328 ? -10.211 -19.188 -6.43 1 95.62 328 PHE A O 1
ATOM 2452 N N . ILE A 1 329 ? -10.586 -17.406 -7.703 1 93.81 329 ILE A N 1
ATOM 2453 C CA . ILE A 1 329 ? -11.367 -18.172 -8.672 1 93.81 329 ILE A CA 1
ATOM 2454 C C . ILE A 1 329 ? -10.492 -19.25 -9.305 1 93.81 329 ILE A C 1
ATOM 2456 O O . ILE A 1 329 ? -10.906 -20.406 -9.406 1 93.81 329 ILE A O 1
ATOM 2460 N N . SER A 1 330 ? -9.289 -18.844 -9.664 1 94.25 330 SER A N 1
ATOM 2461 C CA . SER A 1 330 ? -8.367 -19.781 -10.289 1 94.25 330 SER A CA 1
ATOM 2462 C C . SER A 1 330 ? -8.016 -20.922 -9.352 1 94.25 330 SER A C 1
ATOM 2464 O O . SER A 1 330 ? -7.961 -22.094 -9.766 1 94.25 330 SER A O 1
ATOM 2466 N N . LEU A 1 331 ? -7.824 -20.625 -8.102 1 95.19 331 LEU A N 1
ATOM 2467 C CA . LEU A 1 331 ? -7.438 -21.641 -7.133 1 95.19 331 LEU A CA 1
ATOM 2468 C C . LEU A 1 331 ? -8.602 -22.578 -6.832 1 95.19 331 LEU A C 1
ATOM 2470 O O . LEU A 1 331 ? -8.414 -23.797 -6.715 1 95.19 331 LEU A O 1
ATOM 2474 N N . VAL A 1 332 ? -9.82 -22 -6.703 1 95.12 332 VAL A N 1
ATOM 2475 C CA . VAL A 1 332 ? -11.008 -22.812 -6.469 1 95.12 332 VAL A CA 1
ATOM 2476 C C . VAL A 1 332 ? -11.219 -23.766 -7.641 1 95.12 332 VAL A C 1
ATOM 2478 O O . VAL A 1 332 ? -11.398 -24.969 -7.445 1 95.12 332 VAL A O 1
ATOM 2481 N N . LEU A 1 333 ? -11.141 -23.266 -8.844 1 92.62 333 LEU A N 1
ATOM 2482 C CA . LEU A 1 333 ? -11.336 -24.078 -10.031 1 92.62 333 LEU A CA 1
ATOM 2483 C C . LEU A 1 333 ? -10.25 -25.141 -10.141 1 92.62 333 LEU A C 1
ATOM 2485 O O . LEU A 1 333 ? -10.539 -26.297 -10.484 1 92.62 333 LEU A O 1
ATOM 2489 N N . PHE A 1 334 ? -9.031 -24.797 -9.844 1 91 334 PHE A N 1
ATOM 2490 C CA . PHE A 1 334 ? -7.902 -25.719 -9.883 1 91 334 PHE A CA 1
ATOM 2491 C C . PHE A 1 334 ? -8.156 -26.922 -8.984 1 91 334 PHE A C 1
ATOM 2493 O O . PHE A 1 334 ? -8.055 -28.062 -9.43 1 91 334 PHE A O 1
ATOM 2500 N N . TRP A 1 335 ? -8.594 -26.703 -7.789 1 92.25 335 TRP A N 1
ATOM 2501 C CA . TRP A 1 335 ? -8.75 -27.781 -6.816 1 92.25 335 TRP A CA 1
ATOM 2502 C C . TRP A 1 335 ? -10.016 -28.578 -7.098 1 92.25 335 TRP A C 1
ATOM 2504 O O . TRP A 1 335 ? -9.984 -29.812 -7.117 1 92.25 335 TRP A O 1
ATOM 2514 N N . VAL A 1 336 ? -11.094 -27.922 -7.355 1 92.38 336 VAL A N 1
ATOM 2515 C CA . VAL A 1 336 ? -12.367 -28.609 -7.531 1 92.38 336 VAL A CA 1
ATOM 2516 C C . VAL A 1 336 ? -12.359 -29.422 -8.828 1 92.38 336 VAL A C 1
ATOM 2518 O O . VAL A 1 336 ? -12.75 -30.578 -8.844 1 92.38 336 VAL A O 1
ATOM 2521 N N . VAL A 1 337 ? -11.875 -28.812 -9.867 1 88.88 337 VAL A N 1
ATOM 2522 C CA . VAL A 1 337 ? -11.883 -29.484 -11.172 1 88.88 337 VAL A CA 1
ATOM 2523 C C . VAL A 1 337 ? -10.883 -30.625 -11.164 1 88.88 337 VAL A C 1
ATOM 2525 O O . VAL A 1 337 ? -11.156 -31.703 -11.703 1 88.88 337 VAL A O 1
ATOM 2528 N N . SER A 1 338 ? -9.688 -30.422 -10.594 1 85.31 338 SER A N 1
ATOM 2529 C CA . SER A 1 338 ? -8.703 -31.5 -10.5 1 85.31 338 SER A CA 1
ATOM 2530 C C . SER A 1 338 ? -9.266 -32.688 -9.742 1 85.31 338 SER A C 1
ATOM 2532 O O . SER A 1 338 ? -9.109 -33.844 -10.18 1 85.31 338 SER A O 1
ATOM 2534 N N . GLY A 1 339 ? -9.953 -32.438 -8.656 1 85.69 339 GLY A N 1
ATOM 2535 C CA . GLY A 1 339 ? -10.57 -33.5 -7.902 1 85.69 339 GLY A CA 1
ATOM 2536 C C . GLY A 1 339 ? -11.711 -34.188 -8.648 1 85.69 339 GLY A C 1
ATOM 2537 O O . GLY A 1 339 ? -11.844 -35.406 -8.617 1 85.69 339 GLY A O 1
ATOM 2538 N N . PHE A 1 340 ? -12.469 -33.406 -9.266 1 87.56 340 PHE A N 1
ATOM 2539 C CA . PHE A 1 340 ? -13.617 -33.938 -10 1 87.56 340 PHE A CA 1
ATOM 2540 C C . PHE A 1 340 ? -13.164 -34.812 -11.164 1 87.56 340 PHE A C 1
ATOM 2542 O O . PHE A 1 340 ? -13.734 -35.875 -11.398 1 87.56 340 PHE A O 1
ATOM 2549 N N . ILE A 1 341 ? -12.172 -34.344 -11.922 1 82.88 341 ILE A N 1
ATOM 2550 C CA . ILE A 1 341 ? -11.664 -35.094 -13.055 1 82.88 341 ILE A CA 1
ATOM 2551 C C . ILE A 1 341 ? -11.094 -36.438 -12.578 1 82.88 341 ILE A C 1
ATOM 2553 O O . ILE A 1 341 ? -11.398 -37.5 -13.156 1 82.88 341 ILE A O 1
ATOM 2557 N N . ALA A 1 342 ? -10.391 -36.438 -11.516 1 81.31 342 ALA A N 1
ATOM 2558 C CA . ALA A 1 342 ? -9.789 -37.688 -10.992 1 81.31 342 ALA A CA 1
ATOM 2559 C C . ALA A 1 342 ? -10.859 -38.625 -10.477 1 81.31 342 ALA A C 1
ATOM 2561 O O . ALA A 1 342 ? -10.719 -39.844 -10.602 1 81.31 342 ALA A O 1
ATOM 2562 N N . LEU A 1 343 ? -11.93 -38.094 -10.031 1 85.19 343 LEU A N 1
ATOM 2563 C CA . LEU A 1 343 ? -12.961 -38.906 -9.383 1 85.19 343 LEU A CA 1
ATOM 2564 C C . LEU A 1 343 ? -13.945 -39.469 -10.414 1 85.19 343 LEU A C 1
ATOM 2566 O O . LEU A 1 343 ? -14.414 -40.594 -10.289 1 85.19 343 LEU A O 1
ATOM 2570 N N . VAL A 1 344 ? -14.234 -38.656 -11.391 1 84.81 344 VAL A N 1
ATOM 2571 C CA . VAL A 1 344 ? -15.383 -39 -12.227 1 84.81 344 VAL A CA 1
ATOM 2572 C C . VAL A 1 344 ? -14.914 -39.312 -13.641 1 84.81 344 VAL A C 1
ATOM 2574 O O . VAL A 1 344 ? -15.43 -40.25 -14.281 1 84.81 344 VAL A O 1
ATOM 2577 N N . ILE A 1 345 ? -13.938 -38.656 -14.117 1 78.75 345 ILE A N 1
ATOM 2578 C CA . ILE A 1 345 ? -13.602 -38.75 -15.531 1 78.75 345 ILE A CA 1
ATOM 2579 C C . ILE A 1 345 ? -12.414 -39.688 -15.719 1 78.75 345 ILE A C 1
ATOM 2581 O O . ILE A 1 345 ? -12.438 -40.562 -16.594 1 78.75 345 ILE A O 1
ATOM 2585 N N . SER A 1 346 ? -11.398 -39.469 -14.898 1 79.31 346 SER A N 1
ATOM 2586 C CA . SER A 1 346 ? -10.164 -40.219 -15.086 1 79.31 346 SER A CA 1
ATOM 2587 C C . SER A 1 346 ? -9.883 -41.156 -13.891 1 79.31 346 SER A C 1
ATOM 2589 O O . SER A 1 346 ? -8.734 -41.281 -13.469 1 79.31 346 SER A O 1
ATOM 2591 N N . TYR A 1 347 ? -10.906 -41.656 -13.344 1 83 347 TYR A N 1
ATOM 2592 C CA . TYR A 1 347 ? -10.758 -42.5 -12.156 1 83 347 TYR A CA 1
ATOM 2593 C C . TYR A 1 347 ? -9.82 -43.656 -12.43 1 83 347 TYR A C 1
ATOM 2595 O O . TYR A 1 347 ? -8.914 -43.938 -11.641 1 83 347 TYR A O 1
ATOM 2603 N N . ASP A 1 348 ? -9.953 -44.344 -13.555 1 83.56 348 ASP A N 1
ATOM 2604 C CA . ASP A 1 348 ? -9.172 -45.531 -13.883 1 83.56 348 ASP A CA 1
ATOM 2605 C C . ASP A 1 348 ? -7.699 -45.188 -14.078 1 83.56 348 ASP A C 1
ATOM 2607 O O . ASP A 1 348 ? -6.82 -45.938 -13.648 1 83.56 348 ASP A O 1
ATOM 2611 N N . ALA A 1 349 ? -7.508 -44.062 -14.703 1 78.44 349 ALA A N 1
ATOM 2612 C CA . ALA A 1 349 ? -6.133 -43.625 -14.914 1 78.44 349 ALA A CA 1
ATOM 2613 C C . ALA A 1 349 ? -5.465 -43.281 -13.586 1 78.44 349 ALA A C 1
ATOM 2615 O O . ALA A 1 349 ? -4.293 -43.594 -13.367 1 78.44 349 ALA A O 1
ATOM 2616 N N . ALA A 1 350 ? -6.18 -42.656 -12.758 1 77.19 350 ALA A N 1
ATOM 2617 C CA . ALA A 1 350 ? -5.648 -42.281 -11.453 1 77.19 350 ALA A CA 1
ATOM 2618 C C . ALA A 1 350 ? -5.371 -43.5 -10.594 1 77.19 350 ALA A C 1
ATOM 2620 O O . ALA A 1 350 ? -4.305 -43.594 -9.977 1 77.19 350 ALA A O 1
ATOM 2621 N N . ALA A 1 351 ? -6.293 -44.406 -10.602 1 81.25 351 ALA A N 1
ATOM 2622 C CA . ALA A 1 351 ? -6.121 -45.656 -9.883 1 81.25 351 ALA A CA 1
ATOM 2623 C C . ALA A 1 351 ? -4.984 -46.469 -10.477 1 81.25 351 ALA A C 1
ATOM 2625 O O . ALA A 1 351 ? -4.273 -47.156 -9.75 1 81.25 351 ALA A O 1
ATOM 2626 N N . GLY A 1 352 ? -4.879 -46.406 -11.75 1 80.38 352 GLY A N 1
ATOM 2627 C CA . GLY A 1 352 ? -3.832 -47.156 -12.453 1 80.38 352 GLY A CA 1
ATOM 2628 C C . GLY A 1 352 ? -2.434 -46.719 -12.039 1 80.38 352 GLY A C 1
ATOM 2629 O O . GLY A 1 352 ? -1.521 -47.562 -11.984 1 80.38 352 GLY A O 1
ATOM 2630 N N . ILE A 1 353 ? -2.268 -45.469 -11.805 1 76.5 353 ILE A N 1
ATOM 2631 C CA . ILE A 1 353 ? -0.978 -44.938 -11.352 1 76.5 353 ILE A CA 1
ATOM 2632 C C . ILE A 1 353 ? -0.604 -45.594 -10.023 1 76.5 353 ILE A C 1
ATOM 2634 O O . ILE A 1 353 ? 0.547 -46 -9.82 1 76.5 353 ILE A O 1
ATOM 2638 N N . LEU A 1 354 ? -1.582 -45.75 -9.133 1 78.38 354 LEU A N 1
ATOM 2639 C CA . LEU A 1 354 ? -1.339 -46.375 -7.844 1 78.38 354 LEU A CA 1
ATOM 2640 C C . LEU A 1 354 ? -1.07 -47.875 -8.016 1 78.38 354 LEU A C 1
ATOM 2642 O O . LEU A 1 354 ? -0.178 -48.438 -7.371 1 78.38 354 LEU A O 1
ATOM 2646 N N . ARG A 1 355 ? -1.816 -48.5 -8.891 1 83.31 355 ARG A N 1
ATOM 2647 C CA . ARG A 1 355 ? -1.632 -49.906 -9.156 1 83.31 355 ARG A CA 1
ATOM 2648 C C . ARG A 1 355 ? -0.243 -50.188 -9.727 1 83.31 355 ARG A C 1
ATOM 2650 O O . ARG A 1 355 ? 0.397 -51.188 -9.359 1 83.31 355 ARG A O 1
ATOM 2657 N N . ALA A 1 356 ? 0.12 -49.344 -10.562 1 78.94 356 ALA A N 1
ATOM 2658 C CA . ALA A 1 356 ? 1.399 -49.531 -11.242 1 78.94 356 ALA A CA 1
ATOM 2659 C C . ALA A 1 356 ? 2.564 -49.344 -10.273 1 78.94 356 ALA A C 1
ATOM 2661 O O . ALA A 1 356 ? 3.672 -49.812 -10.531 1 78.94 356 ALA A O 1
ATOM 2662 N N . HIS A 1 357 ? 2.305 -48.812 -9.195 1 79.62 357 HIS A N 1
ATOM 2663 C CA . HIS A 1 357 ? 3.398 -48.562 -8.258 1 79.62 357 HIS A CA 1
ATOM 2664 C C . HIS A 1 357 ? 3.229 -49.375 -6.988 1 79.62 357 HIS A C 1
ATOM 2666 O O . HIS A 1 357 ? 3.578 -48.938 -5.898 1 79.62 357 HIS A O 1
ATOM 2672 N N . ASP A 1 358 ? 2.551 -50.438 -7.074 1 78.44 358 ASP A N 1
ATOM 2673 C CA . ASP A 1 358 ? 2.504 -51.562 -6.145 1 78.44 358 ASP A CA 1
ATOM 2674 C C . ASP A 1 358 ? 1.744 -51.188 -4.875 1 78.44 358 ASP A C 1
ATOM 2676 O O . ASP A 1 358 ? 2.131 -51.594 -3.775 1 78.44 358 ASP A O 1
ATOM 2680 N N . PHE A 1 359 ? 0.798 -50.344 -5.027 1 81.56 359 PHE A N 1
ATOM 2681 C CA . PHE A 1 359 ? -0.111 -50.156 -3.906 1 81.56 359 PHE A CA 1
ATOM 2682 C C . PHE A 1 359 ? -0.993 -51.375 -3.697 1 81.56 359 PHE A C 1
ATOM 2684 O O . PHE A 1 359 ? -1.36 -52.062 -4.66 1 81.56 359 PHE A O 1
ATOM 2691 N N . PRO A 1 360 ? -1.21 -51.719 -2.436 1 87.06 360 PRO A N 1
ATOM 2692 C CA . PRO A 1 360 ? -2.145 -52.812 -2.219 1 87.06 360 PRO A CA 1
ATOM 2693 C C . PRO A 1 360 ? -3.479 -52.625 -2.932 1 87.06 360 PRO A C 1
ATOM 2695 O O . PRO A 1 360 ? -4.07 -51.531 -2.842 1 87.06 360 PRO A O 1
ATOM 2698 N N . PRO A 1 361 ? -3.902 -53.562 -3.699 1 88.56 361 PRO A N 1
ATOM 2699 C CA . PRO A 1 361 ? -5.105 -53.438 -4.527 1 88.56 361 PRO A CA 1
ATOM 2700 C C . PRO A 1 361 ? -6.324 -52.969 -3.73 1 88.56 361 PRO A C 1
ATOM 2702 O O . PRO A 1 361 ? -7.148 -52.219 -4.242 1 88.56 361 PRO A O 1
ATOM 2705 N N . ALA A 1 362 ? -6.355 -53.344 -2.482 1 89.38 362 ALA A N 1
ATOM 2706 C CA . ALA A 1 362 ? -7.508 -53 -1.652 1 89.38 362 ALA A CA 1
ATOM 2707 C C . ALA A 1 362 ? -7.531 -51.5 -1.331 1 89.38 362 ALA A C 1
ATOM 2709 O O . ALA A 1 362 ? -8.586 -50.969 -1.016 1 89.38 362 ALA A O 1
ATOM 2710 N N . LEU A 1 363 ? -6.387 -50.875 -1.52 1 89.25 363 LEU A N 1
ATOM 2711 C CA . LEU A 1 363 ? -6.285 -49.469 -1.091 1 89.25 363 LEU A CA 1
ATOM 2712 C C . LEU A 1 363 ? -6.348 -48.531 -2.287 1 89.25 363 LEU A C 1
ATOM 2714 O O . LEU A 1 363 ? -6.566 -47.312 -2.123 1 89.25 363 LEU A O 1
ATOM 2718 N N . VAL A 1 364 ? -6.262 -49.031 -3.439 1 88.25 364 VAL A N 1
ATOM 2719 C CA . VAL A 1 364 ? -6.184 -48.219 -4.641 1 88.25 364 VAL A CA 1
ATOM 2720 C C . VAL A 1 364 ? -7.469 -47.406 -4.789 1 88.25 364 VAL A C 1
ATOM 2722 O O . VAL A 1 364 ? -7.422 -46.188 -4.953 1 88.25 364 VAL A O 1
ATOM 2725 N N . GLY A 1 365 ? -8.547 -48.031 -4.738 1 88.44 365 GLY A N 1
ATOM 2726 C CA . GLY A 1 365 ? -9.836 -47.375 -4.867 1 88.44 365 GLY A CA 1
ATOM 2727 C C . GLY A 1 365 ? -10.078 -46.312 -3.789 1 88.44 365 GLY A C 1
ATOM 2728 O O . GLY A 1 365 ? -10.242 -45.125 -4.09 1 88.44 365 GLY A O 1
ATOM 2729 N N . PRO A 1 366 ? -9.977 -46.75 -2.568 1 90.19 366 PRO A N 1
ATOM 2730 C CA . PRO A 1 366 ? -10.227 -45.812 -1.466 1 90.19 366 PRO A CA 1
ATOM 2731 C C . PRO A 1 366 ? -9.281 -44.625 -1.476 1 90.19 366 PRO A C 1
ATOM 2733 O O . PRO A 1 366 ? -9.703 -43.5 -1.227 1 90.19 366 PRO A O 1
ATOM 2736 N N . VAL A 1 367 ? -8.062 -44.844 -1.768 1 87.56 367 VAL A N 1
ATOM 2737 C CA . VAL A 1 367 ? -7.09 -43.75 -1.762 1 87.56 367 VAL A CA 1
ATOM 2738 C C . VAL A 1 367 ? -7.406 -42.781 -2.887 1 87.56 367 VAL A C 1
ATOM 2740 O O . VAL A 1 367 ? -7.301 -41.562 -2.705 1 87.56 367 VAL A O 1
ATOM 2743 N N . THR A 1 368 ? -7.738 -43.25 -3.988 1 87.62 368 THR A N 1
ATOM 2744 C CA . THR A 1 368 ? -8.094 -42.375 -5.117 1 87.62 368 THR A CA 1
ATOM 2745 C C . THR A 1 368 ? -9.312 -41.531 -4.785 1 87.62 368 THR A C 1
ATOM 2747 O O . THR A 1 368 ? -9.336 -40.344 -5.062 1 87.62 368 THR A O 1
ATOM 2750 N N . VAL A 1 369 ? -10.242 -42.188 -4.211 1 91.19 369 VAL A N 1
ATOM 2751 C CA . VAL A 1 369 ? -11.484 -41.469 -3.875 1 91.19 369 VAL A CA 1
ATOM 2752 C C . VAL A 1 369 ? -11.211 -40.438 -2.781 1 91.19 369 VAL A C 1
ATOM 2754 O O . VAL A 1 369 ? -11.633 -39.281 -2.893 1 91.19 369 VAL A O 1
ATOM 2757 N N . VAL A 1 370 ? -10.469 -40.812 -1.802 1 91.19 370 VAL A N 1
ATOM 2758 C CA . VAL A 1 370 ? -10.219 -39.938 -0.656 1 91.19 370 VAL A CA 1
ATOM 2759 C C . VAL A 1 370 ? -9.391 -38.75 -1.092 1 91.19 370 VAL A C 1
ATOM 2761 O O . VAL A 1 370 ? -9.664 -37.625 -0.688 1 91.19 370 VAL A O 1
ATOM 2764 N N . THR A 1 371 ? -8.391 -38.969 -1.877 1 88.88 371 THR A N 1
ATOM 2765 C CA . THR A 1 371 ? -7.543 -37.844 -2.314 1 88.88 371 THR A CA 1
ATOM 2766 C C . THR A 1 371 ? -8.32 -36.906 -3.23 1 88.88 371 THR A C 1
ATOM 2768 O O . THR A 1 371 ? -8.125 -35.688 -3.182 1 88.88 371 THR A O 1
ATOM 2771 N N . SER A 1 372 ? -9.164 -37.469 -4.055 1 91 372 SER A N 1
ATOM 2772 C CA . SER A 1 372 ? -9.977 -36.625 -4.938 1 91 372 SER A CA 1
ATOM 2773 C C . SER A 1 372 ? -10.977 -35.781 -4.145 1 91 372 SER A C 1
ATOM 2775 O O . SER A 1 372 ? -11.164 -34.625 -4.434 1 91 372 SER A O 1
ATOM 2777 N N . LEU A 1 373 ? -11.562 -36.438 -3.227 1 93.62 373 LEU A N 1
ATOM 2778 C CA . LEU A 1 373 ? -12.516 -35.719 -2.389 1 93.62 373 LEU A CA 1
ATOM 2779 C C . LEU A 1 373 ? -11.805 -34.656 -1.554 1 93.62 373 LEU A C 1
ATOM 2781 O O . LEU A 1 373 ? -12.359 -33.594 -1.285 1 93.62 373 LEU A O 1
ATOM 2785 N N . MET A 1 374 ? -10.625 -34.969 -1.143 1 94.69 374 MET A N 1
ATOM 2786 C CA . MET A 1 374 ? -9.82 -34 -0.416 1 94.69 374 MET A CA 1
ATOM 2787 C C . MET A 1 374 ? -9.547 -32.75 -1.277 1 94.69 374 MET A C 1
ATOM 2789 O O . MET A 1 374 ? -9.688 -31.625 -0.812 1 94.69 374 MET A O 1
ATOM 2793 N N . ASP A 1 375 ? -9.211 -33 -2.492 1 93.38 375 ASP A N 1
ATOM 2794 C CA . ASP A 1 375 ? -8.961 -31.891 -3.4 1 93.38 375 ASP A CA 1
ATOM 2795 C C . ASP A 1 375 ? -10.203 -31.016 -3.562 1 93.38 375 ASP A C 1
ATOM 2797 O O . ASP A 1 375 ? -10.141 -29.797 -3.449 1 93.38 375 ASP A O 1
ATOM 2801 N N . ILE A 1 376 ? -11.297 -31.688 -3.793 1 94.69 376 ILE A N 1
ATOM 2802 C CA . ILE A 1 376 ? -12.555 -30.969 -3.961 1 94.69 376 ILE A CA 1
ATOM 2803 C C . ILE A 1 376 ? -12.875 -30.188 -2.689 1 94.69 376 ILE A C 1
ATOM 2805 O O . ILE A 1 376 ? -13.266 -29.016 -2.758 1 94.69 376 ILE A O 1
ATOM 2809 N N . SER A 1 377 ? -12.648 -30.781 -1.597 1 97.5 377 SER A N 1
ATOM 2810 C CA . SER A 1 377 ? -12.922 -30.141 -0.319 1 97.5 377 SER A CA 1
ATOM 2811 C C . SER A 1 377 ? -12.039 -28.906 -0.13 1 97.5 377 SER A C 1
ATOM 2813 O O . SER A 1 377 ? -12.5 -27.875 0.392 1 97.5 377 SER A O 1
ATOM 2815 N N . ILE A 1 378 ? -10.797 -28.984 -0.492 1 97.06 378 ILE A N 1
ATOM 2816 C CA . ILE A 1 378 ? -9.891 -27.859 -0.402 1 97.06 378 ILE A CA 1
ATOM 2817 C C . ILE A 1 378 ? -10.422 -26.703 -1.254 1 97.06 378 ILE A C 1
ATOM 2819 O O . ILE A 1 378 ? -10.461 -25.547 -0.803 1 97.06 378 ILE A O 1
ATOM 2823 N N . GLY A 1 379 ? -10.859 -27 -2.441 1 96.75 379 GLY A N 1
ATOM 2824 C CA . GLY A 1 379 ? -11.438 -25.969 -3.299 1 96.75 379 GLY A CA 1
ATOM 2825 C C . GLY A 1 379 ? -12.656 -25.312 -2.691 1 96.75 379 GLY A C 1
ATOM 2826 O O . GLY A 1 379 ? -12.797 -24.078 -2.746 1 96.75 379 GLY A O 1
ATOM 2827 N N . VAL A 1 380 ? -13.469 -26.125 -2.121 1 97.12 380 VAL A N 1
ATOM 2828 C CA . VAL A 1 380 ? -14.688 -25.609 -1.506 1 97.12 380 VAL A CA 1
ATOM 2829 C C . VAL A 1 380 ? -14.336 -24.734 -0.301 1 97.12 380 VAL A C 1
ATOM 2831 O O . VAL A 1 380 ? -14.93 -23.688 -0.097 1 97.12 380 VAL A O 1
ATOM 2834 N N . LEU A 1 381 ? -13.406 -25.203 0.488 1 97.62 381 LEU A N 1
ATOM 2835 C CA . LEU A 1 381 ? -12.977 -24.422 1.645 1 97.62 381 LEU A CA 1
ATOM 2836 C C . LEU A 1 381 ? -12.414 -23.078 1.214 1 97.62 381 LEU A C 1
ATOM 2838 O O . LEU A 1 381 ? -12.633 -22.062 1.887 1 97.62 381 LEU A O 1
ATOM 2842 N N . ILE A 1 382 ? -11.68 -23.016 0.124 1 97.06 382 ILE A N 1
ATOM 2843 C CA . ILE A 1 382 ? -11.117 -21.766 -0.381 1 97.06 382 ILE A CA 1
ATOM 2844 C C . ILE A 1 382 ? -12.242 -20.859 -0.886 1 97.06 382 ILE A C 1
ATOM 2846 O O . ILE A 1 382 ? -12.172 -19.641 -0.754 1 97.06 382 ILE A O 1
ATOM 2850 N N . ALA A 1 383 ? -13.297 -21.422 -1.402 1 96.31 383 ALA A N 1
ATOM 2851 C CA . ALA A 1 383 ? -14.398 -20.672 -1.997 1 96.31 383 ALA A CA 1
ATOM 2852 C C . ALA A 1 383 ? -15.164 -19.875 -0.935 1 96.31 383 ALA A C 1
ATOM 2854 O O . ALA A 1 383 ? -15.68 -18.797 -1.209 1 96.31 383 ALA A O 1
ATOM 2855 N N . PHE A 1 384 ? -15.219 -20.438 0.219 1 96 384 PHE A N 1
ATOM 2856 C CA . PHE A 1 384 ? -15.93 -19.75 1.297 1 96 384 PHE A CA 1
ATOM 2857 C C . PHE A 1 384 ? -14.992 -18.844 2.084 1 96 384 PHE A C 1
ATOM 2859 O O . PHE A 1 384 ? -13.961 -19.297 2.584 1 96 384 PHE A O 1
ATOM 2866 N N . ARG A 1 385 ? -15.406 -17.594 2.275 1 94 385 ARG A N 1
ATOM 2867 C CA . ARG A 1 385 ? -14.555 -16.578 2.893 1 94 385 ARG A CA 1
ATOM 2868 C C . ARG A 1 385 ? -14.156 -17 4.305 1 94 385 ARG A C 1
ATOM 2870 O O . ARG A 1 385 ? -13 -16.828 4.703 1 94 385 ARG A O 1
ATOM 2877 N N . ARG A 1 386 ? -15.016 -17.531 5.055 1 93 386 ARG A N 1
ATOM 2878 C CA . ARG A 1 386 ? -14.789 -17.875 6.457 1 93 386 ARG A CA 1
ATOM 2879 C C . ARG A 1 386 ? -13.734 -18.969 6.59 1 93 386 ARG A C 1
ATOM 2881 O O . ARG A 1 386 ? -12.984 -19 7.57 1 93 386 ARG A O 1
ATOM 2888 N N . THR A 1 387 ? -13.656 -19.828 5.578 1 96.75 387 THR A N 1
ATOM 2889 C CA . THR A 1 387 ? -12.742 -20.969 5.676 1 96.75 387 THR A CA 1
ATOM 2890 C C . THR A 1 387 ? -11.602 -20.828 4.672 1 96.75 387 THR A C 1
ATOM 2892 O O . THR A 1 387 ? -10.789 -21.75 4.527 1 96.75 387 THR A O 1
ATOM 2895 N N . ALA A 1 388 ? -11.555 -19.766 4.023 1 96.88 388 ALA A N 1
ATOM 2896 C CA . ALA A 1 388 ? -10.609 -19.609 2.918 1 96.88 388 ALA A CA 1
ATOM 2897 C C . ALA A 1 388 ? -9.172 -19.75 3.4 1 96.88 388 ALA A C 1
ATOM 2899 O O . ALA A 1 388 ? -8.359 -20.422 2.766 1 96.88 388 ALA A O 1
ATOM 2900 N N . ALA A 1 389 ? -8.859 -19.141 4.5 1 96.5 389 ALA A N 1
ATOM 2901 C CA . ALA A 1 389 ? -7.5 -19.219 5.023 1 96.5 389 ALA A CA 1
ATOM 2902 C C . ALA A 1 389 ? -7.105 -20.672 5.316 1 96.5 389 ALA A C 1
ATOM 2904 O O . ALA A 1 389 ? -6.016 -21.109 4.949 1 96.5 389 ALA A O 1
ATOM 2905 N N . PHE A 1 390 ? -7.996 -21.344 5.91 1 97.38 390 PHE A N 1
ATOM 2906 C CA . PHE A 1 390 ? -7.754 -22.734 6.223 1 97.38 390 PHE A CA 1
ATOM 2907 C C . PHE A 1 390 ? -7.598 -23.562 4.945 1 97.38 390 PHE A C 1
ATOM 2909 O O . PHE A 1 390 ? -6.727 -24.422 4.863 1 97.38 390 PHE A O 1
ATOM 2916 N N . GLY A 1 391 ? -8.5 -23.312 4.055 1 97.94 391 GLY A N 1
ATOM 2917 C CA . GLY A 1 391 ? -8.406 -24 2.775 1 97.94 391 GLY A CA 1
ATOM 2918 C C . GLY A 1 391 ? -7.082 -23.766 2.074 1 97.94 391 GLY A C 1
ATOM 2919 O O . GLY A 1 391 ? -6.496 -24.703 1.52 1 97.94 391 GLY A O 1
ATOM 2920 N N . LEU A 1 392 ? -6.605 -22.531 2.107 1 97.56 392 LEU A N 1
ATOM 2921 C CA . LEU A 1 392 ? -5.336 -22.203 1.472 1 97.56 392 LEU A CA 1
ATOM 2922 C C . LEU A 1 392 ? -4.176 -22.906 2.158 1 97.56 392 LEU A C 1
ATOM 2924 O O . LEU A 1 392 ? -3.303 -23.469 1.489 1 97.56 392 LEU A O 1
ATOM 2928 N N . VAL A 1 393 ? -4.16 -22.922 3.455 1 97.25 393 VAL A N 1
ATOM 2929 C CA . VAL A 1 393 ? -3.109 -23.594 4.203 1 97.25 393 VAL A CA 1
ATOM 2930 C C . VAL A 1 393 ? -3.164 -25.094 3.926 1 97.25 393 VAL A C 1
ATOM 2932 O O . VAL A 1 393 ? -2.133 -25.734 3.68 1 97.25 393 VAL A O 1
ATOM 2935 N N . ALA A 1 394 ? -4.367 -25.625 3.938 1 97.44 394 ALA A N 1
ATOM 2936 C CA . ALA A 1 394 ? -4.547 -27.031 3.631 1 97.44 394 ALA A CA 1
ATOM 2937 C C . ALA A 1 394 ? -4.055 -27.359 2.223 1 97.44 394 ALA A C 1
ATOM 2939 O O . ALA A 1 394 ? -3.451 -28.406 1.994 1 97.44 394 ALA A O 1
ATOM 2940 N N . GLY A 1 395 ? -4.387 -26.469 1.313 1 96 395 GLY A N 1
ATOM 2941 C CA . GLY A 1 395 ? -3.916 -26.656 -0.051 1 96 395 GLY A CA 1
ATOM 2942 C C . GLY A 1 395 ? -2.404 -26.672 -0.166 1 96 395 GLY A C 1
ATOM 2943 O O . GLY A 1 395 ? -1.838 -27.469 -0.911 1 96 395 GLY A O 1
ATOM 2944 N N . ILE A 1 396 ? -1.749 -25.828 0.538 1 95.88 396 ILE A N 1
ATOM 2945 C CA . ILE A 1 396 ? -0.292 -25.766 0.532 1 95.88 396 ILE A CA 1
ATOM 2946 C C . ILE A 1 396 ? 0.284 -27.047 1.104 1 95.88 396 ILE A C 1
ATOM 2948 O O . ILE A 1 396 ? 1.172 -27.656 0.504 1 95.88 396 ILE A O 1
ATOM 2952 N N . ILE A 1 397 ? -0.266 -27.484 2.186 1 95.31 397 ILE A N 1
ATOM 2953 C CA . ILE A 1 397 ? 0.207 -28.703 2.84 1 95.31 397 ILE A CA 1
ATOM 2954 C C . ILE A 1 397 ? -0.024 -29.906 1.925 1 95.31 397 ILE A C 1
ATOM 2956 O O . ILE A 1 397 ? 0.867 -30.734 1.748 1 95.31 397 ILE A O 1
ATOM 2960 N N . ALA A 1 398 ? -1.2 -29.953 1.369 1 92.56 398 ALA A N 1
ATOM 2961 C CA . ALA A 1 398 ? -1.524 -31.047 0.46 1 92.56 398 ALA A CA 1
ATOM 2962 C C . ALA A 1 398 ? -0.579 -31.062 -0.737 1 92.56 398 ALA A C 1
ATOM 2964 O O . ALA A 1 398 ? -0.102 -32.125 -1.144 1 92.56 398 ALA A O 1
ATOM 2965 N N . SER A 1 399 ? -0.31 -29.922 -1.322 1 91.69 399 SER A N 1
ATOM 2966 C CA . SER A 1 399 ? 0.574 -29.828 -2.479 1 91.69 399 SER A CA 1
ATOM 2967 C C . SER A 1 399 ? 1.991 -30.266 -2.133 1 91.69 399 SER A C 1
ATOM 2969 O O . SER A 1 399 ? 2.627 -30.984 -2.902 1 91.69 399 SER A O 1
ATOM 2971 N N . LEU A 1 400 ? 2.475 -29.844 -1.028 1 90.56 400 LEU A N 1
ATOM 2972 C CA . LEU A 1 400 ? 3.797 -30.266 -0.582 1 90.56 400 LEU A CA 1
ATOM 2973 C C . LEU A 1 400 ? 3.82 -31.766 -0.316 1 90.56 400 LEU A C 1
ATOM 2975 O O . LEU A 1 400 ? 4.82 -32.438 -0.598 1 90.56 400 LEU A O 1
ATOM 2979 N N . GLY A 1 401 ? 2.762 -32.281 0.238 1 86.69 401 GLY A N 1
ATOM 2980 C CA . GLY A 1 401 ? 2.633 -33.719 0.434 1 86.69 401 GLY A CA 1
ATOM 2981 C C . GLY A 1 401 ? 2.646 -34.5 -0.865 1 86.69 401 GLY A C 1
ATOM 2982 O O . GLY A 1 401 ? 3.311 -35.531 -0.965 1 86.69 401 GLY A O 1
ATOM 2983 N N . TYR A 1 402 ? 1.873 -34 -1.863 1 83.25 402 TYR A N 1
ATOM 2984 C CA . TYR A 1 402 ? 1.871 -34.625 -3.18 1 83.25 402 TYR A CA 1
ATOM 2985 C C . TYR A 1 402 ? 3.27 -34.625 -3.783 1 83.25 402 TYR A C 1
ATOM 2987 O O . TYR A 1 402 ? 3.691 -35.625 -4.387 1 83.25 402 TYR A O 1
ATOM 2995 N N . MET A 1 403 ? 3.955 -33.562 -3.609 1 83.25 403 MET A N 1
ATOM 2996 C CA . MET A 1 403 ? 5.305 -33.438 -4.152 1 83.25 403 MET A CA 1
ATOM 2997 C C . MET A 1 403 ? 6.254 -34.406 -3.445 1 83.25 403 MET A C 1
ATOM 2999 O O . MET A 1 403 ? 7.012 -35.125 -4.094 1 83.25 403 MET A O 1
ATOM 3003 N N . ALA A 1 404 ? 6.191 -34.438 -2.191 1 82.56 404 ALA A N 1
ATOM 3004 C CA . ALA A 1 404 ? 7.043 -35.344 -1.412 1 82.56 404 ALA A CA 1
ATOM 3005 C C . ALA A 1 404 ? 6.684 -36.812 -1.664 1 82.56 404 ALA A C 1
ATOM 3007 O O . ALA A 1 404 ? 7.566 -37.656 -1.813 1 82.56 404 ALA A O 1
ATOM 3008 N N . GLY A 1 405 ? 5.422 -37.031 -1.621 1 77.5 405 GLY A N 1
ATOM 3009 C CA . GLY A 1 405 ? 4.969 -38.406 -1.877 1 77.5 405 GLY A CA 1
ATOM 3010 C C . GLY A 1 405 ? 5.375 -38.906 -3.244 1 77.5 405 GLY A C 1
ATOM 3011 O O . GLY A 1 405 ? 5.785 -40.062 -3.379 1 77.5 405 GLY A O 1
ATOM 3012 N N . SER A 1 406 ? 5.242 -38.094 -4.262 1 78.62 406 SER A N 1
ATOM 3013 C CA . SER A 1 406 ? 5.621 -38.469 -5.613 1 78.62 406 SER A CA 1
ATOM 3014 C C . SER A 1 406 ? 7.129 -38.688 -5.719 1 78.62 406 SER A C 1
ATOM 3016 O O . SER A 1 406 ? 7.582 -39.531 -6.496 1 78.62 406 SER A O 1
ATOM 3018 N N . ALA A 1 407 ? 7.883 -37.938 -4.988 1 76.19 407 ALA A N 1
ATOM 3019 C CA . ALA A 1 407 ? 9.336 -38.094 -5 1 76.19 407 ALA A CA 1
ATOM 3020 C C . ALA A 1 407 ? 9.742 -39.438 -4.406 1 76.19 407 ALA A C 1
ATOM 3022 O O . ALA A 1 407 ? 10.734 -40.062 -4.832 1 76.19 407 ALA A O 1
ATOM 3023 N N . ILE A 1 408 ? 8.953 -39.938 -3.525 1 73.75 408 ILE A N 1
ATOM 3024 C CA . ILE A 1 408 ? 9.297 -41.188 -2.818 1 73.75 408 ILE A CA 1
ATOM 3025 C C . ILE A 1 408 ? 8.672 -42.375 -3.533 1 73.75 408 ILE A C 1
ATOM 3027 O O . ILE A 1 408 ? 9.352 -43.375 -3.791 1 73.75 408 ILE A O 1
ATOM 3031 N N . LEU A 1 409 ? 7.438 -42.219 -3.922 1 71.31 409 LEU A N 1
ATOM 3032 C CA . LEU A 1 409 ? 6.676 -43.375 -4.367 1 71.31 409 LEU A CA 1
ATOM 3033 C C . LEU A 1 409 ? 6.754 -43.531 -5.883 1 71.31 409 LEU A C 1
ATOM 3035 O O . LEU A 1 409 ? 6.695 -44.656 -6.402 1 71.31 409 LEU A O 1
ATOM 3039 N N . THR A 1 410 ? 6.777 -42.281 -6.566 1 69 410 THR A N 1
ATOM 3040 C CA . THR A 1 410 ? 6.742 -42.312 -8.023 1 69 410 THR A CA 1
ATOM 3041 C C . THR A 1 410 ? 7.719 -41.312 -8.609 1 69 410 THR A C 1
ATOM 3043 O O . THR A 1 410 ? 7.312 -40.375 -9.297 1 69 410 THR A O 1
ATOM 3046 N N . PRO A 1 411 ? 8.938 -41.562 -8.422 1 69.5 411 PRO A N 1
ATOM 3047 C CA . PRO A 1 411 ? 9.945 -40.562 -8.852 1 69.5 411 PRO A CA 1
ATOM 3048 C C . PRO A 1 411 ? 9.883 -40.281 -10.352 1 69.5 411 PRO A C 1
ATOM 3050 O O . PRO A 1 411 ? 10.266 -39.219 -10.797 1 69.5 411 PRO A O 1
ATOM 3053 N N . ASP A 1 412 ? 9.266 -41.188 -11.086 1 68.06 412 ASP A N 1
ATOM 3054 C CA . ASP A 1 412 ? 9.18 -41 -12.531 1 68.06 412 ASP A CA 1
ATOM 3055 C C . ASP A 1 412 ? 8.211 -39.875 -12.891 1 68.06 412 ASP A C 1
ATOM 3057 O O . ASP A 1 412 ? 8.297 -39.281 -13.984 1 68.06 412 ASP A O 1
ATOM 3061 N N . LEU A 1 413 ? 7.348 -39.562 -11.953 1 65.81 413 LEU A N 1
ATOM 3062 C CA . LEU A 1 413 ? 6.367 -38.5 -12.211 1 65.81 413 LEU A CA 1
ATOM 3063 C C . LEU A 1 413 ? 7.031 -37.125 -12.211 1 65.81 413 LEU A C 1
ATOM 3065 O O . LEU A 1 413 ? 6.488 -36.156 -12.773 1 65.81 413 LEU A O 1
ATOM 3069 N N . TRP A 1 414 ? 8.188 -37.094 -11.703 1 63.12 414 TRP A N 1
ATOM 3070 C CA . TRP A 1 414 ? 8.914 -35.812 -11.656 1 63.12 414 TRP A CA 1
ATOM 3071 C C . TRP A 1 414 ? 9.523 -35.5 -13.016 1 63.12 414 TRP A C 1
ATOM 3073 O O . TRP A 1 414 ? 9.891 -34.344 -13.281 1 63.12 414 TRP A O 1
ATOM 3083 N N . ILE A 1 415 ? 9.539 -36.5 -13.828 1 57.34 415 ILE A N 1
ATOM 3084 C CA . ILE A 1 415 ? 10.141 -36.281 -15.141 1 57.34 415 ILE A CA 1
ATOM 3085 C C . ILE A 1 415 ? 9.07 -36.406 -16.219 1 57.34 415 ILE A C 1
ATOM 3087 O O . ILE A 1 415 ? 9.383 -36.656 -17.391 1 57.34 415 ILE A O 1
ATOM 3091 N N . GLU A 1 416 ? 7.805 -36.25 -15.773 1 64.88 416 GLU A N 1
ATOM 3092 C CA . GLU A 1 416 ? 6.719 -36.281 -16.75 1 64.88 416 GLU A CA 1
ATOM 3093 C C . GLU A 1 416 ? 6.793 -35.094 -17.688 1 64.88 416 GLU A C 1
ATOM 3095 O O . GLU A 1 416 ? 7.004 -33.969 -17.25 1 64.88 416 GLU A O 1
ATOM 3100 N N . PRO A 1 417 ? 6.676 -35.344 -18.875 1 51.47 417 PRO A N 1
ATOM 3101 C CA . PRO A 1 417 ? 6.895 -34.312 -19.891 1 51.47 417 PRO A CA 1
ATOM 3102 C C . PRO A 1 417 ? 5.957 -33.125 -19.734 1 51.47 417 PRO A C 1
ATOM 3104 O O . PRO A 1 417 ? 6.293 -32 -20.141 1 51.47 417 PRO A O 1
ATOM 3107 N N . LEU A 1 418 ? 4.805 -33.406 -19.031 1 53.94 418 LEU A N 1
ATOM 3108 C CA . LEU A 1 418 ? 3.867 -32.312 -18.906 1 53.94 418 LEU A CA 1
ATOM 3109 C C . LEU A 1 418 ? 4.16 -31.5 -17.656 1 53.94 418 LEU A C 1
ATOM 3111 O O . LEU A 1 418 ? 3.58 -30.422 -17.453 1 53.94 418 LEU A O 1
ATOM 3115 N N . GLY A 1 419 ? 5.07 -31.984 -16.922 1 54.72 419 GLY A N 1
ATOM 3116 C CA . GLY A 1 419 ? 5.602 -31.219 -15.805 1 54.72 419 GLY A CA 1
ATOM 3117 C C . GLY A 1 419 ? 4.57 -30.938 -14.734 1 54.72 419 GLY A C 1
ATOM 3118 O O . GLY A 1 419 ? 4.535 -29.844 -14.164 1 54.72 419 GLY A O 1
ATOM 3119 N N . ALA A 1 420 ? 3.738 -31.891 -14.531 1 60.19 420 ALA A N 1
ATOM 3120 C CA . ALA A 1 420 ? 2.635 -31.703 -13.594 1 60.19 420 ALA A CA 1
ATOM 3121 C C . ALA A 1 420 ? 3.152 -31.344 -12.203 1 60.19 420 ALA A C 1
ATOM 3123 O O . ALA A 1 420 ? 2.6 -30.453 -11.539 1 60.19 420 ALA A O 1
ATOM 3124 N N . LEU A 1 421 ? 4.246 -31.906 -11.844 1 66.88 421 LEU A N 1
ATOM 3125 C CA . LEU A 1 421 ? 4.754 -31.656 -10.5 1 66.88 421 LEU A CA 1
ATOM 3126 C C . LEU A 1 421 ? 5.461 -30.297 -10.43 1 66.88 421 LEU A C 1
ATOM 3128 O O . LEU A 1 421 ? 5.379 -29.609 -9.414 1 66.88 421 LEU A O 1
ATOM 3132 N N . VAL A 1 422 ? 5.996 -29.969 -11.523 1 68.62 422 VAL A N 1
ATOM 3133 C CA . VAL A 1 422 ? 6.688 -28.688 -11.555 1 68.62 422 VAL A CA 1
ATOM 3134 C C . VAL A 1 422 ? 5.668 -27.547 -11.516 1 68.62 422 VAL A C 1
ATOM 3136 O O . VAL A 1 422 ? 5.922 -26.5 -10.914 1 68.62 422 VAL A O 1
ATOM 3139 N N . LYS A 1 423 ? 4.562 -27.844 -12 1 72.94 423 LYS A N 1
ATOM 3140 C CA . LYS A 1 423 ? 3.512 -26.844 -12.062 1 72.94 423 LYS A CA 1
ATOM 3141 C C . LYS A 1 423 ? 2.875 -26.625 -10.695 1 72.94 423 LYS A C 1
ATOM 3143 O O . LYS A 1 423 ? 2.178 -25.625 -10.477 1 72.94 423 LYS A O 1
ATOM 3148 N N . THR A 1 424 ? 3.219 -27.484 -9.781 1 81.5 424 THR A N 1
ATOM 3149 C CA . THR A 1 424 ? 2.688 -27.344 -8.43 1 81.5 424 THR A CA 1
ATOM 3150 C C . THR A 1 424 ? 3.371 -26.203 -7.684 1 81.5 424 THR A C 1
ATOM 3152 O O . THR A 1 424 ? 2.771 -25.578 -6.809 1 81.5 424 THR A O 1
ATOM 3155 N N . GLY A 1 425 ? 4.535 -25.891 -8.125 1 87.5 425 GLY A N 1
ATOM 3156 C CA . GLY A 1 425 ? 5.281 -24.812 -7.488 1 87.5 425 GLY A CA 1
ATOM 3157 C C . GLY A 1 425 ? 4.578 -23.469 -7.562 1 87.5 425 GLY A C 1
ATOM 3158 O O . GLY A 1 425 ? 4.219 -22.891 -6.531 1 87.5 425 GLY A O 1
ATOM 3159 N N . PRO A 1 426 ? 4.27 -23.094 -8.789 1 91.75 426 PRO A N 1
ATOM 3160 C CA . PRO A 1 426 ? 3.557 -21.828 -8.945 1 91.75 426 PRO A CA 1
ATOM 3161 C C . PRO A 1 426 ? 2.213 -21.812 -8.219 1 91.75 426 PRO A C 1
ATOM 3163 O O . PRO A 1 426 ? 1.802 -20.766 -7.695 1 91.75 426 PRO A O 1
ATOM 3166 N N . ALA A 1 427 ? 1.583 -22.922 -8.148 1 93.19 427 ALA A N 1
ATOM 3167 C CA . ALA A 1 427 ? 0.302 -22.984 -7.449 1 93.19 427 ALA A CA 1
ATOM 3168 C C . ALA A 1 427 ? 0.483 -22.766 -5.949 1 93.19 427 ALA A C 1
ATOM 3170 O O . ALA A 1 427 ? -0.319 -22.062 -5.316 1 93.19 427 ALA A O 1
ATOM 3171 N N . ILE A 1 428 ? 1.527 -23.406 -5.406 1 94.94 428 ILE A N 1
ATOM 3172 C CA . ILE A 1 428 ? 1.822 -23.234 -3.99 1 94.94 428 ILE A CA 1
ATOM 3173 C C . ILE A 1 428 ? 2.09 -21.766 -3.693 1 94.94 428 ILE A C 1
ATOM 3175 O O . ILE A 1 428 ? 1.544 -21.203 -2.736 1 94.94 428 ILE A O 1
ATOM 3179 N N . VAL A 1 429 ? 2.857 -21.141 -4.539 1 96.12 429 VAL A N 1
ATOM 3180 C CA . VAL A 1 429 ? 3.223 -19.75 -4.328 1 96.12 429 VAL A CA 1
ATOM 3181 C C . VAL A 1 429 ? 1.99 -18.859 -4.488 1 96.12 429 VAL A C 1
ATOM 3183 O O . VAL A 1 429 ? 1.817 -17.891 -3.746 1 96.12 429 VAL A O 1
ATOM 3186 N N . LEU A 1 430 ? 1.132 -19.172 -5.453 1 97.06 430 LEU A N 1
ATOM 3187 C CA . LEU A 1 430 ? -0.088 -18.391 -5.633 1 97.06 430 LEU A CA 1
ATOM 3188 C C . LEU A 1 430 ? -0.985 -18.5 -4.406 1 97.06 430 LEU A C 1
ATOM 3190 O O . LEU A 1 430 ? -1.609 -17.516 -4.004 1 97.06 430 LEU A O 1
ATOM 3194 N N . MET A 1 431 ? -1.093 -19.703 -3.787 1 97.19 431 MET A N 1
ATOM 3195 C CA . MET A 1 431 ? -1.886 -19.875 -2.572 1 97.19 431 MET A CA 1
ATOM 3196 C C . MET A 1 431 ? -1.296 -19.062 -1.425 1 97.19 431 MET A C 1
ATOM 3198 O O . MET A 1 431 ? -2.033 -18.5 -0.607 1 97.19 431 MET A O 1
ATOM 3202 N N . LEU A 1 432 ? 0.009 -19.016 -1.403 1 96.38 432 LEU A N 1
ATOM 3203 C CA . LEU A 1 432 ? 0.661 -18.188 -0.397 1 96.38 432 LEU A CA 1
ATOM 3204 C C . LEU A 1 432 ? 0.318 -16.719 -0.601 1 96.38 432 LEU A C 1
ATOM 3206 O O . LEU A 1 432 ? 0.029 -16 0.362 1 96.38 432 LEU A O 1
ATOM 3210 N N . VAL A 1 433 ? 0.363 -16.234 -1.854 1 97 433 VAL A N 1
ATOM 3211 C CA . VAL A 1 433 ? -0.015 -14.867 -2.184 1 97 433 VAL A CA 1
ATOM 3212 C C . VAL A 1 433 ? -1.451 -14.609 -1.738 1 97 433 VAL A C 1
ATOM 3214 O O . VAL A 1 433 ? -1.734 -13.586 -1.103 1 97 433 VAL A O 1
ATOM 3217 N N . ALA A 1 434 ? -2.33 -15.555 -2.057 1 97.5 434 ALA A N 1
ATOM 3218 C CA . ALA A 1 434 ? -3.736 -15.422 -1.679 1 97.5 434 ALA A CA 1
ATOM 3219 C C . ALA A 1 434 ? -3.887 -15.281 -0.167 1 97.5 434 ALA A C 1
ATOM 3221 O O . ALA A 1 434 ? -4.664 -14.453 0.312 1 97.5 434 ALA A O 1
ATOM 3222 N N . LEU A 1 435 ? -3.139 -16.094 0.548 1 96.12 435 LEU A N 1
ATOM 3223 C CA . LEU A 1 435 ? -3.193 -16.078 2.006 1 96.12 435 LEU A CA 1
ATOM 3224 C C . LEU A 1 435 ? -2.744 -14.734 2.555 1 96.12 435 LEU A C 1
ATOM 3226 O O . LEU A 1 435 ? -3.326 -14.219 3.516 1 96.12 435 LEU A O 1
ATOM 3230 N N . LEU A 1 436 ? -1.79 -14.117 1.938 1 94.75 436 LEU A N 1
ATOM 3231 C CA . LEU A 1 436 ? -1.151 -12.914 2.453 1 94.75 436 LEU A CA 1
ATOM 3232 C C . LEU A 1 436 ? -1.974 -11.672 2.109 1 94.75 436 LEU A C 1
ATOM 3234 O O . LEU A 1 436 ? -1.82 -10.625 2.742 1 94.75 436 LEU A O 1
ATOM 3238 N N . ILE A 1 437 ? -2.857 -11.75 1.097 1 95.44 437 ILE A N 1
ATOM 3239 C CA . ILE A 1 437 ? -3.648 -10.578 0.728 1 95.44 437 ILE A CA 1
ATOM 3240 C C . ILE A 1 437 ? -5.121 -10.836 1.045 1 95.44 437 ILE A C 1
ATOM 3242 O O . ILE A 1 437 ? -6.004 -10.195 0.472 1 95.44 437 ILE A O 1
ATOM 3246 N N . LEU A 1 438 ? -5.391 -11.75 1.922 1 93.06 438 LEU A N 1
ATOM 3247 C CA . LEU A 1 438 ? -6.75 -12.188 2.215 1 93.06 438 LEU A CA 1
ATOM 3248 C C . LEU A 1 438 ? -7.551 -11.062 2.875 1 93.06 438 LEU A C 1
ATOM 3250 O O . LEU A 1 438 ? -8.742 -10.906 2.607 1 93.06 438 LEU A O 1
ATOM 3254 N N . ASP A 1 439 ? -6.891 -10.203 3.639 1 87.31 439 ASP A N 1
ATOM 3255 C CA . ASP A 1 439 ? -7.586 -9.172 4.395 1 87.31 439 ASP A CA 1
ATOM 3256 C C . ASP A 1 439 ? -7.992 -8.008 3.49 1 87.31 439 ASP A C 1
ATOM 32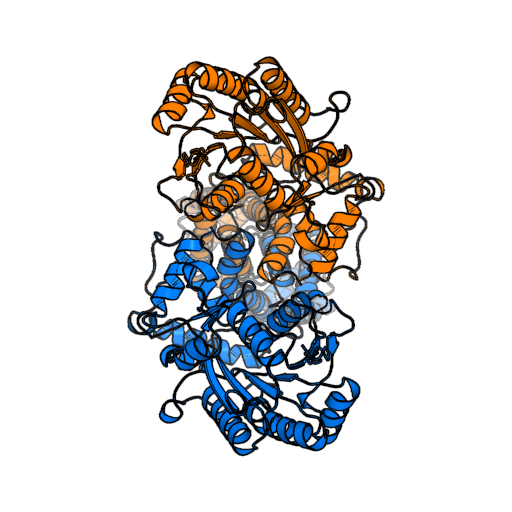58 O O . ASP A 1 439 ? -7.312 -7.715 2.504 1 87.31 439 ASP A O 1
ATOM 3262 N N . ASN A 1 440 ? -9.117 -7.375 3.855 1 79.19 440 ASN A N 1
ATOM 3263 C CA . ASN A 1 440 ? -9.609 -6.223 3.109 1 79.19 440 ASN A CA 1
ATOM 3264 C C . ASN A 1 440 ? -9.375 -4.922 3.875 1 79.19 440 ASN A C 1
ATOM 3266 O O . ASN A 1 440 ? -9.688 -3.84 3.375 1 79.19 440 ASN A O 1
ATOM 3270 N N . ARG A 1 441 ? -9.008 -5.039 5.203 1 78.19 441 ARG A N 1
ATOM 3271 C CA . ARG A 1 441 ? -8.789 -3.852 6.02 1 78.19 441 ARG A CA 1
ATOM 3272 C C . ARG A 1 441 ? -7.527 -3.998 6.875 1 78.19 441 ARG A C 1
ATOM 3274 O O . ARG A 1 441 ? -7.113 -5.117 7.188 1 78.19 441 ARG A O 1
ATOM 3281 N N . MET B 1 1 ? 13.117 40.688 4.312 1 31.12 1 MET B N 1
ATOM 3282 C CA . MET B 1 1 ? 13.57 39.344 3.896 1 31.12 1 MET B CA 1
ATOM 3283 C C . MET B 1 1 ? 13.953 39.344 2.422 1 31.12 1 MET B C 1
ATOM 3285 O O . MET B 1 1 ? 13.141 39.688 1.561 1 31.12 1 MET B O 1
ATOM 3289 N N . THR B 1 2 ? 14.984 39.812 1.991 1 37.25 2 THR B N 1
ATOM 3290 C CA . THR B 1 2 ? 15.336 39.812 0.576 1 37.25 2 THR B CA 1
ATOM 3291 C C . THR B 1 2 ? 14.742 38.594 -0.135 1 37.25 2 THR B C 1
ATOM 3293 O O . THR B 1 2 ? 14.875 37.469 0.341 1 37.25 2 THR B O 1
ATOM 3296 N N . ASP B 1 3 ? 13.586 38.625 -0.776 1 41.34 3 ASP B N 1
ATOM 3297 C CA . ASP B 1 3 ? 12.586 37.875 -1.502 1 41.34 3 ASP B CA 1
ATOM 3298 C C . ASP B 1 3 ? 13.234 36.781 -2.338 1 41.34 3 ASP B C 1
ATOM 3300 O O . ASP B 1 3 ? 12.609 36.219 -3.252 1 41.34 3 ASP B O 1
ATOM 3304 N N . GLN B 1 4 ? 14.508 36.844 -2.758 1 46.81 4 GLN B N 1
ATOM 3305 C CA . GLN B 1 4 ? 14.961 35.969 -3.824 1 46.81 4 GLN B CA 1
ATOM 3306 C C . GLN B 1 4 ? 14.844 34.5 -3.412 1 46.81 4 GLN B C 1
ATOM 3308 O O . GLN B 1 4 ? 15.703 33.969 -2.695 1 46.81 4 GLN B O 1
ATOM 3313 N N . THR B 1 5 ? 13.695 34.156 -3.252 1 57.88 5 THR B N 1
ATOM 3314 C CA . THR B 1 5 ? 13.375 32.75 -3.074 1 57.88 5 THR B CA 1
ATOM 3315 C C . THR B 1 5 ? 14.289 31.875 -3.928 1 57.88 5 THR B C 1
ATOM 3317 O O . THR B 1 5 ? 14.328 32.031 -5.152 1 57.88 5 THR B O 1
ATOM 3320 N N . ARG B 1 6 ? 15.469 31.281 -3.23 1 76.31 6 ARG B N 1
ATOM 3321 C CA . ARG B 1 6 ? 16.547 30.594 -3.916 1 76.31 6 ARG B CA 1
ATOM 3322 C C . ARG B 1 6 ? 16.047 29.344 -4.629 1 76.31 6 ARG B C 1
ATOM 3324 O O . ARG B 1 6 ? 15.258 28.578 -4.066 1 76.31 6 ARG B O 1
ATOM 3331 N N . ASN B 1 7 ? 16.266 29.406 -5.953 1 94.31 7 ASN B N 1
ATOM 3332 C CA . ASN B 1 7 ? 16.062 28.188 -6.73 1 94.31 7 ASN B CA 1
ATOM 3333 C C . ASN B 1 7 ? 16.875 27.031 -6.164 1 94.31 7 ASN B C 1
ATOM 3335 O O . ASN B 1 7 ? 18.047 27.203 -5.82 1 94.31 7 ASN B O 1
ATOM 3339 N N . ILE B 1 8 ? 16.188 25.984 -5.922 1 98 8 ILE B N 1
ATOM 3340 C CA . ILE B 1 8 ? 16.844 24.812 -5.352 1 98 8 ILE B CA 1
ATOM 3341 C C . ILE B 1 8 ? 16.938 23.719 -6.41 1 98 8 ILE B C 1
ATOM 3343 O O . ILE B 1 8 ? 15.938 23.359 -7.051 1 98 8 ILE B O 1
ATOM 3347 N N . ILE B 1 9 ? 18.109 23.234 -6.66 1 98.06 9 ILE B N 1
ATOM 3348 C CA . ILE B 1 9 ? 18.297 22.062 -7.512 1 98.06 9 ILE B CA 1
ATOM 3349 C C . ILE B 1 9 ? 18.484 20.828 -6.648 1 98.06 9 ILE B C 1
ATOM 3351 O O . ILE B 1 9 ? 19.328 20.812 -5.742 1 98.06 9 ILE B O 1
ATOM 3355 N N . VAL B 1 10 ? 17.688 19.859 -6.867 1 98.38 10 VAL B N 1
ATOM 3356 C CA . VAL B 1 10 ? 17.797 18.594 -6.148 1 98.38 10 VAL B CA 1
ATOM 3357 C C . VAL B 1 10 ? 18.312 17.516 -7.094 1 98.38 10 VAL B C 1
ATOM 3359 O O . VAL B 1 10 ? 17.641 17.156 -8.062 1 98.38 10 VAL B O 1
ATOM 3362 N N . LEU B 1 11 ? 19.5 17.031 -6.805 1 98.06 11 LEU B N 1
ATOM 3363 C CA . LEU B 1 11 ? 20.062 15.906 -7.555 1 98.06 11 LEU B CA 1
ATOM 3364 C C . LEU B 1 11 ? 19.641 14.578 -6.938 1 98.06 11 LEU B C 1
ATOM 3366 O O . LEU B 1 11 ? 19.672 14.414 -5.715 1 98.06 11 LEU B O 1
ATOM 3370 N N . GLY B 1 12 ? 19.266 13.648 -7.773 1 96.19 12 GLY B N 1
ATOM 3371 C CA . GLY B 1 12 ? 18.688 12.398 -7.285 1 96.19 12 GLY B CA 1
ATOM 3372 C C . GLY B 1 12 ? 17.219 12.516 -6.93 1 96.19 12 GLY B C 1
ATOM 3373 O O . GLY B 1 12 ? 16.766 11.906 -5.961 1 96.19 12 GLY B O 1
ATOM 3374 N N . ALA B 1 13 ? 16.484 13.234 -7.688 1 95.38 13 ALA B N 1
ATOM 3375 C CA . ALA B 1 13 ? 15.109 13.617 -7.367 1 95.38 13 ALA B CA 1
ATOM 3376 C C . ALA B 1 13 ? 14.148 12.453 -7.586 1 95.38 13 ALA B C 1
ATOM 3378 O O . ALA B 1 13 ? 12.984 12.516 -7.191 1 95.38 13 ALA B O 1
ATOM 3379 N N . SER B 1 14 ? 14.586 11.359 -8.156 1 92.12 14 SER B N 1
ATOM 3380 C CA . SER B 1 14 ? 13.719 10.203 -8.352 1 92.12 14 SER B CA 1
ATOM 3381 C C . SER B 1 14 ? 13.859 9.203 -7.211 1 92.12 14 SER B C 1
ATOM 3383 O O . SER B 1 14 ? 13.086 8.242 -7.117 1 92.12 14 SER B O 1
ATOM 3385 N N . GLY B 1 15 ? 14.852 9.43 -6.355 1 91.62 15 GLY B N 1
ATOM 3386 C CA . GLY B 1 15 ? 15.062 8.547 -5.223 1 91.62 15 GLY B CA 1
ATOM 3387 C C . GLY B 1 15 ? 14.086 8.781 -4.086 1 91.62 15 GLY B C 1
ATOM 3388 O O . GLY B 1 15 ? 13.227 9.656 -4.176 1 91.62 15 GLY B O 1
ATOM 3389 N N . LEU B 1 16 ? 14.188 8.016 -3.029 1 90.69 16 LEU B N 1
ATOM 3390 C CA . LEU B 1 16 ? 13.281 8.102 -1.887 1 90.69 16 LEU B CA 1
ATOM 3391 C C . LEU B 1 16 ? 13.359 9.477 -1.231 1 90.69 16 LEU B C 1
ATOM 3393 O O . LEU B 1 16 ? 12.352 10.172 -1.124 1 90.69 16 LEU B O 1
ATOM 3397 N N . ILE B 1 17 ? 14.602 9.828 -0.842 1 94.88 17 ILE B N 1
ATOM 3398 C CA . ILE B 1 17 ? 14.797 11.094 -0.144 1 94.88 17 ILE B CA 1
ATOM 3399 C C . ILE B 1 17 ? 14.609 12.25 -1.117 1 94.88 17 ILE B C 1
ATOM 3401 O O . ILE B 1 17 ? 13.867 13.195 -0.837 1 94.88 17 ILE B O 1
ATOM 3405 N N . GLY B 1 18 ? 15.219 12.133 -2.303 1 96 18 GLY B N 1
ATOM 3406 C CA . GLY B 1 18 ? 15.188 13.211 -3.281 1 96 18 GLY B CA 1
ATOM 3407 C C . GLY B 1 18 ? 13.781 13.562 -3.736 1 96 18 GLY B C 1
ATOM 3408 O O . GLY B 1 18 ? 13.445 14.742 -3.869 1 96 18 GLY B O 1
ATOM 3409 N N . ARG B 1 19 ? 13.016 12.562 -3.943 1 93.44 19 ARG B N 1
ATOM 3410 C CA . ARG B 1 19 ? 11.664 12.82 -4.422 1 93.44 19 ARG B CA 1
ATOM 3411 C C . ARG B 1 19 ? 10.828 13.508 -3.352 1 93.44 19 ARG B C 1
ATOM 3413 O O . ARG B 1 19 ? 10.133 14.484 -3.637 1 93.44 19 ARG B O 1
ATOM 3420 N N . TYR B 1 20 ? 10.898 13.016 -2.146 1 92.94 20 TYR B N 1
ATOM 3421 C CA . TYR B 1 20 ? 10.141 13.641 -1.065 1 92.94 20 TYR B CA 1
ATOM 3422 C C . TYR B 1 20 ? 10.57 15.086 -0.86 1 92.94 20 TYR B C 1
ATOM 3424 O O . TYR B 1 20 ? 9.734 15.977 -0.748 1 92.94 20 TYR B O 1
ATOM 3432 N N . VAL B 1 21 ? 11.875 15.273 -0.846 1 96.38 21 VAL B N 1
ATOM 3433 C CA . VAL B 1 21 ? 12.438 16.609 -0.603 1 96.38 21 VAL B CA 1
ATOM 3434 C C . VAL B 1 21 ? 11.977 17.562 -1.697 1 96.38 21 VAL B C 1
ATOM 3436 O O . VAL B 1 21 ? 11.547 18.688 -1.408 1 96.38 21 VAL B O 1
ATOM 3439 N N . THR B 1 22 ? 12.023 17.094 -2.949 1 95.38 22 THR B N 1
ATOM 3440 C CA . THR B 1 22 ? 11.594 17.922 -4.074 1 95.38 22 THR B CA 1
ATOM 3441 C C . THR B 1 22 ? 10.141 18.344 -3.906 1 95.38 22 THR B C 1
ATOM 3443 O O . THR B 1 22 ? 9.836 19.547 -3.975 1 95.38 22 THR B O 1
ATOM 3446 N N . ASP B 1 23 ? 9.32 17.469 -3.588 1 91.5 23 ASP B N 1
ATOM 3447 C CA . ASP B 1 23 ? 7.887 17.734 -3.496 1 91.5 23 ASP B CA 1
ATOM 3448 C C . ASP B 1 23 ? 7.57 18.609 -2.277 1 91.5 23 ASP B C 1
ATOM 3450 O O . ASP B 1 23 ? 6.754 19.516 -2.357 1 91.5 23 ASP B O 1
ATOM 3454 N N . ASP B 1 24 ? 8.18 18.297 -1.183 1 92.88 24 ASP B N 1
ATOM 3455 C CA . ASP B 1 24 ? 7.906 19.016 0.053 1 92.88 24 ASP B CA 1
ATOM 3456 C C . ASP B 1 24 ? 8.375 20.469 -0.047 1 92.88 24 ASP B C 1
ATOM 3458 O O . ASP B 1 24 ? 7.68 21.391 0.387 1 92.88 24 ASP B O 1
ATOM 3462 N N . LEU B 1 25 ? 9.555 20.672 -0.609 1 95.06 25 LEU B N 1
ATOM 3463 C CA . LEU B 1 25 ? 10.078 22.016 -0.77 1 95.06 25 LEU B CA 1
ATOM 3464 C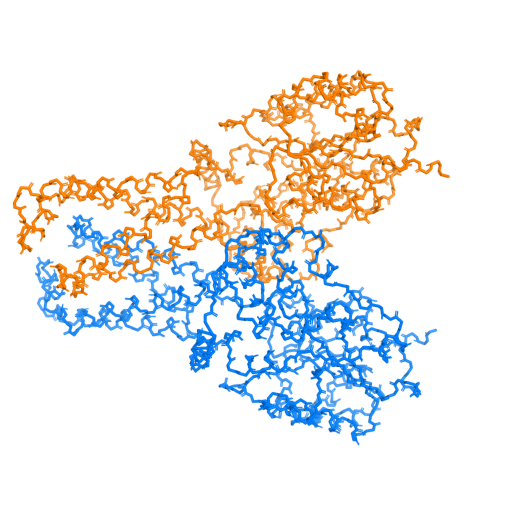 C . LEU B 1 25 ? 9.195 22.828 -1.71 1 95.06 25 LEU B C 1
ATOM 3466 O O . LEU B 1 25 ? 8.953 24.016 -1.474 1 95.06 25 LEU B O 1
ATOM 3470 N N . ARG B 1 26 ? 8.695 22.203 -2.766 1 91.62 26 ARG B N 1
ATOM 3471 C CA . ARG B 1 26 ? 7.75 22.891 -3.652 1 91.62 26 ARG B CA 1
ATOM 3472 C C . ARG B 1 26 ? 6.484 23.281 -2.9 1 91.62 26 ARG B C 1
ATOM 3474 O O . ARG B 1 26 ? 5.98 24.391 -3.07 1 91.62 26 ARG B O 1
ATOM 3481 N N . ALA B 1 27 ? 6.043 22.375 -2.104 1 86.44 27 ALA B N 1
ATOM 3482 C CA . ALA B 1 27 ? 4.836 22.641 -1.319 1 86.44 27 ALA B CA 1
ATOM 3483 C C . ALA B 1 27 ? 5.051 23.797 -0.356 1 86.44 27 ALA B C 1
ATOM 3485 O O . ALA B 1 27 ? 4.105 24.516 -0.027 1 86.44 27 ALA B O 1
ATOM 3486 N N . ARG B 1 28 ? 6.254 23.984 0.089 1 90.31 28 ARG B N 1
ATOM 3487 C CA . ARG B 1 28 ? 6.602 25.078 1 1 90.31 28 ARG B CA 1
ATOM 3488 C C . ARG B 1 28 ? 6.758 26.391 0.247 1 90.31 28 ARG B C 1
ATOM 3490 O O . ARG B 1 28 ? 6.98 27.438 0.857 1 90.31 28 ARG B O 1
ATOM 3497 N N . GLY B 1 29 ? 6.758 26.328 -1.104 1 90.19 29 GLY B N 1
ATOM 3498 C CA . GLY B 1 29 ? 6.754 27.547 -1.889 1 90.19 29 GLY B CA 1
ATOM 3499 C C . GLY B 1 29 ? 8.07 27.812 -2.602 1 90.19 29 GLY B C 1
ATOM 3500 O O . GLY B 1 29 ? 8.219 28.812 -3.295 1 90.19 29 GLY B O 1
ATOM 3501 N N . PHE B 1 30 ? 9.039 26.906 -2.514 1 93.94 30 PHE B N 1
ATOM 3502 C CA . PHE B 1 30 ? 10.32 27.078 -3.189 1 93.94 30 PHE B CA 1
ATOM 3503 C C . PHE B 1 30 ? 10.219 26.688 -4.656 1 93.94 30 PHE B C 1
ATOM 3505 O O . PHE B 1 30 ? 9.383 25.859 -5.023 1 93.94 30 PHE B O 1
ATOM 3512 N N . GLN B 1 31 ? 10.961 27.312 -5.438 1 94.81 31 GLN B N 1
ATOM 3513 C CA . GLN B 1 31 ? 11.148 26.828 -6.805 1 94.81 31 GLN B CA 1
ATOM 3514 C C . GLN B 1 31 ? 12.211 25.734 -6.859 1 94.81 31 GLN B C 1
ATOM 3516 O O . GLN B 1 31 ? 13.398 26 -6.691 1 94.81 31 GLN B O 1
ATOM 3521 N N . VAL B 1 32 ? 11.766 24.531 -7.102 1 96.5 32 VAL B N 1
ATOM 3522 C CA . VAL B 1 32 ? 12.664 23.375 -7.008 1 96.5 32 VAL B CA 1
ATOM 3523 C C . VAL B 1 32 ? 12.781 22.703 -8.367 1 96.5 32 VAL B C 1
ATOM 3525 O O . VAL B 1 32 ? 11.766 22.344 -8.977 1 96.5 32 VAL B O 1
ATOM 3528 N N . ILE B 1 33 ? 13.984 22.562 -8.836 1 96.81 33 ILE B N 1
ATOM 3529 C CA . ILE B 1 33 ? 14.289 21.781 -10.031 1 96.81 33 ILE B CA 1
ATOM 3530 C C . ILE B 1 33 ? 14.805 20.406 -9.633 1 96.81 33 ILE B C 1
ATOM 3532 O O . ILE B 1 33 ? 15.898 20.281 -9.086 1 96.81 33 ILE B O 1
ATOM 3536 N N . GLY B 1 34 ? 13.984 19.422 -9.883 1 97 34 GLY B N 1
ATOM 3537 C CA . GLY B 1 34 ? 14.398 18.047 -9.609 1 97 34 GLY B CA 1
ATOM 3538 C C . GLY B 1 34 ? 15.094 17.391 -10.789 1 97 34 GLY B C 1
ATOM 3539 O O . GLY B 1 34 ? 14.562 17.391 -11.906 1 97 34 GLY B O 1
ATOM 3540 N N . ILE B 1 35 ? 16.281 16.844 -10.5 1 96.88 35 ILE B N 1
ATOM 3541 C CA . ILE B 1 35 ? 17.047 16.219 -11.578 1 96.88 35 ILE B CA 1
ATOM 3542 C C . ILE B 1 35 ? 17.312 14.75 -11.242 1 96.88 35 ILE B C 1
ATOM 3544 O O . ILE B 1 35 ? 17.703 14.422 -10.117 1 96.88 35 ILE B O 1
ATOM 3548 N N . ALA B 1 36 ? 17.047 13.898 -12.141 1 95 36 ALA B N 1
ATOM 3549 C CA . ALA B 1 36 ? 17.328 12.469 -12.039 1 95 36 ALA B CA 1
ATOM 3550 C C . ALA B 1 36 ? 17.672 11.883 -13.406 1 95 36 ALA B C 1
ATOM 3552 O O . ALA B 1 36 ? 17.453 12.523 -14.438 1 95 36 ALA B O 1
ATOM 3553 N N . ARG B 1 37 ? 18.297 10.75 -13.414 1 90.69 37 ARG B N 1
ATOM 3554 C CA . ARG B 1 37 ? 18.578 10.078 -14.672 1 90.69 37 ARG B CA 1
ATOM 3555 C C . ARG B 1 37 ? 17.297 9.75 -15.422 1 90.69 37 ARG B C 1
ATOM 3557 O O . ARG B 1 37 ? 17.25 9.859 -16.656 1 90.69 37 ARG B O 1
ATOM 3564 N N . GLN B 1 38 ? 16.359 9.258 -14.641 1 88.69 38 GLN B N 1
ATOM 3565 C CA . GLN B 1 38 ? 15.055 8.914 -15.18 1 88.69 38 GLN B CA 1
ATOM 3566 C C . GLN B 1 38 ? 13.969 9.07 -14.125 1 88.69 38 GLN B C 1
ATOM 3568 O O . GLN B 1 38 ? 14.227 8.922 -12.93 1 88.69 38 GLN B O 1
ATOM 3573 N N . PHE B 1 39 ? 12.797 9.484 -14.633 1 87.44 39 PHE B N 1
ATOM 3574 C CA . PHE B 1 39 ? 11.609 9.547 -13.789 1 87.44 39 PHE B CA 1
ATOM 3575 C C . PHE B 1 39 ? 10.555 8.555 -14.266 1 87.44 39 PHE B C 1
ATOM 3577 O O . PHE B 1 39 ? 10.375 8.367 -15.469 1 87.44 39 PHE B O 1
ATOM 3584 N N . SER B 1 40 ? 9.992 7.91 -13.281 1 83 40 SER B N 1
ATOM 3585 C CA . SER B 1 40 ? 8.781 7.195 -13.664 1 83 40 SER B CA 1
ATOM 3586 C C . SER B 1 40 ? 7.664 8.164 -14.047 1 83 40 SER B C 1
ATOM 3588 O O . SER B 1 40 ? 7.715 9.344 -13.703 1 83 40 SER B O 1
ATOM 3590 N N . PRO B 1 41 ? 6.734 7.633 -14.766 1 77.06 41 PRO B N 1
ATOM 3591 C CA . PRO B 1 41 ? 5.621 8.508 -15.141 1 77.06 41 PRO B CA 1
ATOM 3592 C C . PRO B 1 41 ? 4.922 9.125 -13.938 1 77.06 41 PRO B C 1
ATOM 3594 O O . PRO B 1 41 ? 4.48 10.273 -13.992 1 77.06 41 PRO B O 1
ATOM 3597 N N . ALA B 1 42 ? 4.949 8.461 -12.844 1 77.31 42 ALA B N 1
ATOM 3598 C CA . ALA B 1 42 ? 4.297 8.961 -11.641 1 77.31 42 ALA B CA 1
ATOM 3599 C C . ALA B 1 42 ? 5.121 10.07 -10.992 1 77.31 42 ALA B C 1
ATOM 3601 O O . ALA B 1 42 ? 4.57 10.961 -10.336 1 77.31 42 ALA B O 1
ATOM 3602 N N . GLN B 1 43 ? 6.367 10.031 -11.25 1 80.25 43 GLN B N 1
ATOM 3603 C CA . GLN B 1 43 ? 7.277 10.961 -10.594 1 80.25 43 GLN B CA 1
ATOM 3604 C C . GLN B 1 43 ? 7.359 12.281 -11.359 1 80.25 43 GLN B C 1
ATOM 3606 O O . GLN B 1 43 ? 7.707 13.312 -10.789 1 80.25 43 GLN B O 1
ATOM 3611 N N . LYS B 1 44 ? 7.094 12.172 -12.656 1 80.19 44 LYS B N 1
ATOM 3612 C CA . LYS B 1 44 ? 7.195 13.391 -13.461 1 80.19 44 LYS B CA 1
ATOM 3613 C C . LYS B 1 44 ? 5.93 14.234 -13.344 1 80.19 44 LYS B C 1
ATOM 3615 O O . LYS B 1 44 ? 5.051 14.172 -14.203 1 80.19 44 LYS B O 1
ATOM 3620 N N . VAL B 1 45 ? 5.84 15.047 -12.344 1 74 45 VAL B N 1
ATOM 3621 C CA . VAL B 1 45 ? 4.609 15.766 -12.031 1 74 45 VAL B CA 1
ATOM 3622 C C . VAL B 1 45 ? 4.754 17.234 -12.438 1 74 45 VAL B C 1
ATOM 3624 O O . VAL B 1 45 ? 3.773 17.984 -12.43 1 74 45 VAL B O 1
ATOM 3627 N N . SER B 1 46 ? 5.969 17.641 -12.75 1 79.25 46 SER B N 1
ATOM 3628 C CA . SER B 1 46 ? 6.242 19.047 -13.039 1 79.25 46 SER B CA 1
ATOM 3629 C C . SER B 1 46 ? 7.191 19.188 -14.227 1 79.25 46 SER B C 1
ATOM 3631 O O . SER B 1 46 ? 8.016 18.312 -14.484 1 79.25 46 SER B O 1
ATOM 3633 N N . ALA B 1 47 ? 7.055 20.25 -14.805 1 82.31 47 ALA B N 1
ATOM 3634 C CA . ALA B 1 47 ? 7.988 20.578 -15.875 1 82.31 47 ALA B CA 1
ATOM 3635 C C . ALA B 1 47 ? 9.391 20.812 -15.336 1 82.31 47 ALA B C 1
ATOM 3637 O O . ALA B 1 47 ? 10.375 20.75 -16.078 1 82.31 47 ALA B O 1
ATOM 3638 N N . LEU B 1 48 ? 9.445 20.984 -14.086 1 90.12 48 LEU B N 1
ATOM 3639 C CA . LEU B 1 48 ? 10.727 21.281 -13.453 1 90.12 48 LEU B CA 1
ATOM 3640 C C . LEU B 1 48 ? 11.453 20 -13.062 1 90.12 48 LEU B C 1
ATOM 3642 O O . LEU B 1 48 ? 12.578 20.031 -12.562 1 90.12 48 LEU B O 1
ATOM 3646 N N . ASP B 1 49 ? 10.805 18.906 -13.352 1 91.62 49 ASP B N 1
ATOM 3647 C CA . ASP B 1 49 ? 11.484 17.625 -13.219 1 91.62 49 ASP B CA 1
ATOM 3648 C C . ASP B 1 49 ? 12.266 17.281 -14.484 1 91.62 49 ASP B C 1
ATOM 3650 O O . ASP B 1 49 ? 11.672 16.875 -15.492 1 91.62 49 ASP B O 1
ATOM 3654 N N . LEU B 1 50 ? 13.594 17.344 -14.422 1 94.19 50 LEU B N 1
ATOM 3655 C CA . LEU B 1 50 ? 14.445 17.172 -15.594 1 94.19 50 LEU B CA 1
ATOM 3656 C C . LEU B 1 50 ? 15.125 15.812 -15.586 1 94.19 50 LEU B C 1
ATOM 3658 O O . LEU B 1 50 ? 15.828 15.477 -14.625 1 94.19 50 LEU B O 1
ATOM 3662 N N . ALA B 1 51 ? 14.867 15.086 -16.609 1 94 51 ALA B N 1
ATOM 3663 C CA . ALA B 1 51 ? 15.586 13.836 -16.797 1 94 51 ALA B CA 1
ATOM 3664 C C . ALA B 1 51 ? 16.938 14.078 -17.469 1 94 51 ALA B C 1
ATOM 3666 O O . ALA B 1 51 ? 17 14.242 -18.703 1 94 51 ALA B O 1
ATOM 3667 N N . LEU B 1 52 ? 18.016 14.102 -16.672 1 93.19 52 LEU B N 1
ATOM 3668 C CA . LEU B 1 52 ? 19.375 14.367 -17.156 1 93.19 52 LEU B CA 1
ATOM 3669 C C . LEU B 1 52 ? 20.375 13.391 -16.531 1 93.19 52 LEU B C 1
ATOM 3671 O O . LEU B 1 52 ? 20.297 13.102 -15.328 1 93.19 52 LEU B O 1
ATOM 3675 N N . PRO B 1 53 ? 21.188 12.852 -17.344 1 92.81 53 PRO B N 1
ATOM 3676 C CA . PRO B 1 53 ? 22.266 12.023 -16.781 1 92.81 53 PRO B CA 1
ATOM 3677 C C . PRO B 1 53 ? 23.359 12.852 -16.125 1 92.81 53 PRO B C 1
ATOM 3679 O O . PRO B 1 53 ? 24.469 12.953 -16.656 1 92.81 53 PRO B O 1
ATOM 3682 N N . VAL B 1 54 ? 23.156 13.281 -15.023 1 90.88 54 VAL B N 1
ATOM 3683 C CA . VAL B 1 54 ? 24.031 14.242 -14.352 1 90.88 54 VAL B CA 1
ATOM 3684 C C . VAL B 1 54 ? 25.391 13.602 -14.078 1 90.88 54 VAL B C 1
ATOM 3686 O O . VAL B 1 54 ? 26.422 14.281 -14.102 1 90.88 54 VAL B O 1
ATOM 3689 N N . MET B 1 55 ? 25.406 12.312 -13.906 1 90.19 55 MET B N 1
ATOM 3690 C CA . MET B 1 55 ? 26.656 11.602 -13.609 1 90.19 55 MET B CA 1
ATOM 3691 C C . MET B 1 55 ? 27.609 11.672 -14.797 1 90.19 55 MET B C 1
ATOM 3693 O O . MET B 1 55 ? 28.828 11.523 -14.625 1 90.19 55 MET B O 1
ATOM 3697 N N . ALA B 1 56 ? 27.062 11.914 -15.898 1 91.12 56 ALA B N 1
ATOM 3698 C CA . ALA B 1 56 ? 27.891 11.945 -17.109 1 91.12 56 ALA B CA 1
ATOM 3699 C C . ALA B 1 56 ? 28.312 13.375 -17.438 1 91.12 56 ALA B C 1
ATOM 3701 O O . ALA B 1 56 ? 29.156 13.586 -18.312 1 91.12 56 ALA B O 1
ATOM 3702 N N . LEU B 1 57 ? 27.828 14.336 -16.719 1 93.12 57 LEU B N 1
ATOM 3703 C CA . LEU B 1 57 ? 28.156 15.727 -17 1 93.12 57 LEU B CA 1
ATOM 3704 C C . LEU B 1 57 ? 29.484 16.109 -16.375 1 93.12 57 LEU B C 1
ATOM 3706 O O . LEU B 1 57 ? 29.812 15.672 -15.266 1 93.12 57 LEU B O 1
ATOM 3710 N N . ASP B 1 58 ? 30.219 16.844 -17.125 1 95 58 ASP B N 1
ATOM 3711 C CA . ASP B 1 58 ? 31.469 17.359 -16.547 1 95 58 ASP B CA 1
ATOM 3712 C C . ASP B 1 58 ? 31.219 18.641 -15.758 1 95 58 ASP B C 1
ATOM 3714 O O . ASP B 1 58 ? 30.078 19.094 -15.648 1 95 58 ASP B O 1
ATOM 3718 N N . ALA B 1 59 ? 32.25 19.141 -15.141 1 96.88 59 ALA B N 1
ATOM 3719 C CA . ALA B 1 59 ? 32.125 20.281 -14.242 1 96.88 59 ALA B CA 1
ATOM 3720 C C . ALA B 1 59 ? 31.578 21.5 -14.984 1 96.88 59 ALA B C 1
ATOM 3722 O O . ALA B 1 59 ? 30.766 22.25 -14.445 1 96.88 59 ALA B O 1
ATOM 3723 N N . ALA B 1 60 ? 31.969 21.641 -16.219 1 96.94 60 ALA B N 1
ATOM 3724 C CA . ALA B 1 60 ? 31.531 22.781 -17 1 96.94 60 ALA B CA 1
ATOM 3725 C C . ALA B 1 60 ? 30.031 22.703 -17.297 1 96.94 60 ALA B C 1
ATOM 3727 O O . ALA B 1 60 ? 29.312 23.703 -17.188 1 96.94 60 ALA B O 1
ATOM 3728 N N . ALA B 1 61 ? 29.641 21.562 -17.688 1 97.06 61 ALA B N 1
ATOM 3729 C CA . ALA B 1 61 ? 28.219 21.344 -17.969 1 97.06 61 ALA B CA 1
ATOM 3730 C C . ALA B 1 61 ? 27.375 21.531 -16.719 1 97.06 61 ALA B C 1
ATOM 3732 O O . ALA B 1 61 ? 26.281 22.078 -16.766 1 97.06 61 ALA B O 1
ATOM 3733 N N . LEU B 1 62 ? 27.844 21.094 -15.617 1 97.56 62 LEU B N 1
ATOM 3734 C CA . LEU B 1 62 ? 27.156 21.25 -14.344 1 97.56 62 LEU B CA 1
ATOM 3735 C C . LEU B 1 62 ? 27.078 22.719 -13.953 1 97.56 62 LEU B C 1
ATOM 3737 O O . LEU B 1 62 ? 26.047 23.188 -13.469 1 97.56 62 LEU B O 1
ATOM 3741 N N . ALA B 1 63 ? 28.172 23.406 -14.164 1 97.56 63 ALA B N 1
ATOM 3742 C CA . ALA B 1 63 ? 28.188 24.844 -13.875 1 97.56 63 ALA B CA 1
ATOM 3743 C C . ALA B 1 63 ? 27.156 25.578 -14.719 1 97.56 63 ALA B C 1
ATOM 3745 O O . ALA B 1 63 ? 26.484 26.484 -14.227 1 97.56 63 ALA B O 1
ATOM 3746 N N . GLN B 1 64 ? 27.078 25.172 -15.938 1 97.19 64 GLN B N 1
ATOM 3747 C CA . GLN B 1 64 ? 26.078 25.781 -16.828 1 97.19 64 GLN B CA 1
ATOM 3748 C C . GLN B 1 64 ? 24.672 25.5 -16.344 1 97.19 64 GLN B C 1
ATOM 3750 O O . GLN B 1 64 ? 23.797 26.375 -16.422 1 97.19 64 GLN B O 1
ATOM 3755 N N . LEU B 1 65 ? 24.484 24.312 -15.906 1 96.19 65 LEU B N 1
ATOM 3756 C CA . LEU B 1 65 ? 23.188 23.922 -15.352 1 96.19 65 LEU B CA 1
ATOM 3757 C C . LEU B 1 65 ? 22.812 24.812 -14.164 1 96.19 65 LEU B C 1
ATOM 3759 O O . LEU B 1 65 ? 21.672 25.266 -14.055 1 96.19 65 LEU B O 1
ATOM 3763 N N . LEU B 1 66 ? 23.766 25.094 -13.312 1 96.44 66 LEU B N 1
ATOM 3764 C CA . LEU B 1 66 ? 23.547 25.938 -12.125 1 96.44 66 LEU B CA 1
ATOM 3765 C C . LEU B 1 66 ? 23.25 27.375 -12.523 1 96.44 66 LEU B C 1
ATOM 3767 O O . LEU B 1 66 ? 22.391 28.016 -11.922 1 96.44 66 LEU B O 1
ATOM 3771 N N . ARG B 1 67 ? 23.891 27.828 -13.57 1 96.12 67 ARG B N 1
ATOM 3772 C CA . ARG B 1 67 ? 23.672 29.172 -14.062 1 96.12 67 ARG B CA 1
ATOM 3773 C C . ARG B 1 67 ? 22.297 29.312 -14.719 1 96.12 67 ARG B C 1
ATOM 3775 O O . ARG B 1 67 ? 21.562 30.266 -14.453 1 96.12 67 ARG B O 1
ATOM 3782 N N . THR B 1 68 ? 22.016 28.328 -15.531 1 95.5 68 THR B N 1
ATOM 3783 C CA . THR B 1 68 ? 20.781 28.359 -16.312 1 95.5 68 THR B CA 1
ATOM 3784 C C . THR B 1 68 ? 19.562 28.422 -15.383 1 95.5 68 THR B C 1
ATOM 3786 O O . THR B 1 68 ? 18.609 29.141 -15.672 1 95.5 68 THR B O 1
ATOM 3789 N N . HIS B 1 69 ? 19.703 27.812 -14.25 1 95.25 69 HIS B N 1
ATOM 3790 C CA . HIS B 1 69 ? 18.547 27.75 -13.359 1 95.25 69 HIS B CA 1
ATOM 3791 C C . HIS B 1 69 ? 18.719 28.672 -12.172 1 95.25 69 HIS B C 1
ATOM 3793 O O . HIS B 1 69 ? 17.953 28.594 -11.195 1 95.25 69 HIS B O 1
ATOM 3799 N N . GLU B 1 70 ? 19.781 29.453 -12.195 1 95.06 70 GLU B N 1
ATOM 3800 C CA . GLU B 1 70 ? 20.047 30.438 -11.148 1 95.06 70 GLU B CA 1
ATOM 3801 C C . GLU B 1 70 ? 19.969 29.797 -9.766 1 95.06 70 GLU B C 1
ATOM 3803 O O . GLU B 1 70 ? 19.281 30.297 -8.875 1 95.06 70 GLU B O 1
ATOM 3808 N N . ALA B 1 71 ? 20.672 28.734 -9.617 1 95.38 71 ALA B N 1
ATOM 3809 C CA . ALA B 1 71 ? 20.609 27.938 -8.391 1 95.38 71 ALA B CA 1
ATOM 3810 C C . ALA B 1 71 ? 21.219 28.703 -7.219 1 95.38 71 ALA B C 1
ATOM 3812 O O . ALA B 1 71 ? 22.297 29.297 -7.344 1 95.38 71 ALA B O 1
ATOM 3813 N N . GLY B 1 72 ? 20.5 28.703 -6.098 1 95.88 72 GLY B N 1
ATOM 3814 C CA . GLY B 1 72 ? 21.031 29.219 -4.848 1 95.88 72 GLY B CA 1
ATOM 3815 C C . GLY B 1 72 ? 21.359 28.125 -3.848 1 95.88 72 GLY B C 1
ATOM 3816 O O . GLY B 1 72 ? 22.172 28.328 -2.941 1 95.88 72 GLY B O 1
ATOM 3817 N N . VAL B 1 73 ? 20.703 27.062 -3.994 1 97.69 73 VAL B N 1
ATOM 3818 C CA . VAL B 1 73 ? 20.922 25.875 -3.174 1 97.69 73 VAL B CA 1
ATOM 3819 C C . VAL B 1 73 ? 20.969 24.625 -4.059 1 97.69 73 VAL B C 1
ATOM 3821 O O . VAL B 1 73 ? 20.156 24.484 -4.98 1 97.69 73 VAL B O 1
ATOM 3824 N N . VAL B 1 74 ? 21.922 23.797 -3.857 1 98.12 74 VAL B N 1
ATOM 3825 C CA . VAL B 1 74 ? 22 22.484 -4.52 1 98.12 74 VAL B CA 1
ATOM 3826 C C . VAL B 1 74 ? 21.953 21.375 -3.475 1 98.12 74 VAL B C 1
ATOM 3828 O O . VAL B 1 74 ? 22.781 21.344 -2.555 1 98.12 74 VAL B O 1
ATOM 3831 N N . VAL B 1 75 ? 20.984 20.562 -3.592 1 98.62 75 VAL B N 1
ATOM 3832 C CA . VAL B 1 75 ? 20.844 19.406 -2.705 1 98.62 75 VAL B CA 1
ATOM 3833 C C . VAL B 1 75 ? 21.281 18.141 -3.436 1 98.62 75 VAL B C 1
ATOM 3835 O O . VAL B 1 75 ? 20.672 17.75 -4.434 1 98.62 75 VAL B O 1
ATOM 3838 N N . ASN B 1 76 ? 22.312 17.531 -2.947 1 98.56 76 ASN B N 1
ATOM 3839 C CA . ASN B 1 76 ? 22.812 16.297 -3.551 1 98.56 76 ASN B CA 1
ATOM 3840 C C . ASN B 1 76 ? 22.312 15.062 -2.797 1 98.56 76 ASN B C 1
ATOM 3842 O O . ASN B 1 76 ? 22.844 14.727 -1.736 1 98.56 76 ASN B O 1
ATOM 3846 N N . CYS B 1 77 ? 21.359 14.352 -3.385 1 97.44 77 CYS B N 1
ATOM 3847 C CA . CYS B 1 77 ? 20.797 13.141 -2.787 1 97.44 77 CYS B CA 1
ATOM 3848 C C . CYS B 1 77 ? 21.281 11.898 -3.52 1 97.44 77 CYS B C 1
ATOM 3850 O O . CYS B 1 77 ? 20.734 10.812 -3.322 1 97.44 77 CYS B O 1
ATOM 3852 N N . LEU B 1 78 ? 22.234 12.07 -4.348 1 94.69 78 LEU B N 1
ATOM 3853 C CA . LEU B 1 78 ? 22.719 10.93 -5.109 1 94.69 78 LEU B CA 1
ATOM 3854 C C . LEU B 1 78 ? 23.453 9.938 -4.199 1 94.69 78 LEU B C 1
ATOM 3856 O O . LEU B 1 78 ? 24.203 10.344 -3.305 1 94.69 78 LEU B O 1
ATOM 3860 N N . GLY B 1 79 ? 23.141 8.703 -4.387 1 89.12 79 GLY B N 1
ATOM 3861 C CA . GLY B 1 79 ? 23.828 7.66 -3.631 1 89.12 79 GLY B CA 1
ATOM 3862 C C . GLY B 1 79 ? 23.531 6.266 -4.152 1 89.12 79 GLY B C 1
ATOM 3863 O O . GLY B 1 79 ? 22.469 6.012 -4.703 1 89.12 79 GLY B O 1
ATOM 3864 N N . VAL B 1 80 ? 24.531 5.488 -4.039 1 84.88 80 VAL B N 1
ATOM 3865 C CA . VAL B 1 80 ? 24.406 4.07 -4.363 1 84.88 80 VAL B CA 1
ATOM 3866 C C . VAL B 1 80 ? 24.922 3.223 -3.207 1 84.88 80 VAL B C 1
ATOM 3868 O O . VAL B 1 80 ? 25.922 3.574 -2.572 1 84.88 80 VAL B O 1
ATOM 3871 N N . LEU B 1 81 ? 24.219 2.219 -2.92 1 78.38 81 LEU B N 1
ATOM 3872 C CA . LEU B 1 81 ? 24.516 1.402 -1.748 1 78.38 81 LEU B CA 1
ATOM 3873 C C . LEU B 1 81 ? 25.719 0.49 -2.008 1 78.38 81 LEU B C 1
ATOM 3875 O O . LEU B 1 81 ? 26.5 0.222 -1.1 1 78.38 81 LEU B O 1
ATOM 3879 N N . GLN B 1 82 ? 25.781 -0.043 -3.215 1 77.12 82 GLN B N 1
ATOM 3880 C CA . GLN B 1 82 ? 26.797 -1.06 -3.473 1 77.12 82 GLN B CA 1
ATOM 3881 C C . GLN B 1 82 ? 27.219 -1.061 -4.941 1 77.12 82 GLN B C 1
ATOM 3883 O O . GLN B 1 82 ? 26.453 -0.633 -5.809 1 77.12 82 GLN B O 1
ATOM 3888 N N . ASP B 1 83 ? 28.438 -1.529 -5.07 1 75.12 83 ASP B N 1
ATOM 3889 C CA . ASP B 1 83 ? 28.938 -1.691 -6.434 1 75.12 83 ASP B CA 1
ATOM 3890 C C . ASP B 1 83 ? 28.188 -2.812 -7.16 1 75.12 83 ASP B C 1
ATOM 3892 O O . ASP B 1 83 ? 27.75 -3.775 -6.531 1 75.12 83 ASP B O 1
ATOM 3896 N N . GLY B 1 84 ? 27.922 -2.58 -8.312 1 70.12 84 GLY B N 1
ATOM 3897 C CA . GLY B 1 84 ? 27.297 -3.555 -9.188 1 70.12 84 GLY B CA 1
ATOM 3898 C C . GLY B 1 84 ? 27.266 -3.115 -10.641 1 70.12 84 GLY B C 1
ATOM 3899 O O . GLY B 1 84 ? 27.859 -2.098 -11 1 70.12 84 GLY B O 1
ATOM 3900 N N . PRO B 1 85 ? 26.719 -4.043 -11.406 1 71.38 85 PRO B N 1
ATOM 3901 C CA . PRO B 1 85 ? 26.641 -3.629 -12.812 1 71.38 85 PRO B CA 1
ATOM 3902 C C . PRO B 1 85 ? 25.938 -2.277 -12.984 1 71.38 85 PRO B C 1
ATOM 3904 O O . PRO B 1 85 ? 24.781 -2.127 -12.625 1 71.38 85 PRO B O 1
ATOM 3907 N N . GLY B 1 86 ? 26.672 -1.33 -13.391 1 70.5 86 GLY B N 1
ATOM 3908 C CA . GLY B 1 86 ? 26.125 -0.008 -13.625 1 70.5 86 GLY B CA 1
ATOM 3909 C C . GLY B 1 86 ? 26.141 0.87 -12.383 1 70.5 86 GLY B C 1
ATOM 3910 O O . GLY B 1 86 ? 25.578 1.967 -12.391 1 70.5 86 GLY B O 1
ATOM 3911 N N . SER B 1 87 ? 26.703 0.279 -11.344 1 76.94 87 SER B N 1
ATOM 3912 C CA . SER B 1 87 ? 26.781 1.032 -10.102 1 76.94 87 SER B CA 1
ATOM 3913 C C . SER B 1 87 ? 28.203 1.087 -9.57 1 76.94 87 SER B C 1
ATOM 3915 O O . SER B 1 87 ? 28.875 0.055 -9.453 1 76.94 87 SER B O 1
ATOM 3917 N N . ASP B 1 88 ? 28.672 2.275 -9.375 1 87.12 88 ASP B N 1
ATOM 3918 C CA . ASP B 1 88 ? 30.016 2.523 -8.859 1 87.12 88 ASP B CA 1
ATOM 3919 C C . ASP B 1 88 ? 29.984 3.549 -7.73 1 87.12 88 ASP B C 1
ATOM 3921 O O . ASP B 1 88 ? 29.781 4.738 -7.969 1 87.12 88 ASP B O 1
ATOM 3925 N N . THR B 1 89 ? 30.312 3.012 -6.535 1 88.31 89 THR B N 1
ATOM 3926 C CA . THR B 1 89 ? 30.219 3.861 -5.352 1 88.31 89 THR B CA 1
ATOM 3927 C C . THR B 1 89 ? 31.219 5.008 -5.43 1 88.31 89 THR B C 1
ATOM 3929 O O . THR B 1 89 ? 30.891 6.152 -5.102 1 88.31 89 THR B O 1
ATOM 3932 N N . SER B 1 90 ? 32.438 4.777 -5.883 1 91.06 90 SER B N 1
ATOM 3933 C CA . SER B 1 90 ? 33.469 5.805 -5.973 1 91.06 90 SER B CA 1
ATOM 3934 C C . SER B 1 90 ? 33.094 6.879 -6.984 1 91.06 90 SER B C 1
ATOM 3936 O O . SER B 1 90 ? 33.312 8.07 -6.742 1 91.06 90 SER B O 1
ATOM 3938 N N . ALA B 1 91 ? 32.562 6.426 -8.031 1 91.19 91 ALA B N 1
ATOM 3939 C CA . ALA B 1 91 ? 32.156 7.359 -9.086 1 91.19 91 ALA B CA 1
ATOM 3940 C C . ALA B 1 91 ? 31.062 8.289 -8.602 1 91.19 91 ALA B C 1
ATOM 3942 O O . ALA B 1 91 ? 31.094 9.5 -8.852 1 91.19 91 ALA B O 1
ATOM 3943 N N . VAL B 1 92 ? 30.156 7.754 -7.887 1 90.44 92 VAL B N 1
ATOM 3944 C CA . VAL B 1 92 ? 28.969 8.508 -7.484 1 90.44 92 VAL B CA 1
ATOM 3945 C C . VAL B 1 92 ? 29.297 9.383 -6.277 1 90.44 92 VAL B C 1
ATOM 3947 O O . VAL B 1 92 ? 28.938 10.562 -6.238 1 90.44 92 VAL B O 1
ATOM 3950 N N . HIS B 1 93 ? 30.047 8.875 -5.328 1 92.38 93 HIS B N 1
ATOM 3951 C CA . HIS B 1 93 ? 30.203 9.562 -4.051 1 92.38 93 HIS B CA 1
ATOM 3952 C C . HIS B 1 93 ? 31.438 10.469 -4.066 1 92.38 93 HIS B C 1
ATOM 3954 O O . HIS B 1 93 ? 31.406 11.57 -3.516 1 92.38 93 HIS B O 1
ATOM 3960 N N . ARG B 1 94 ? 32.469 10.07 -4.695 1 92.44 94 ARG B N 1
ATOM 3961 C CA . ARG B 1 94 ? 33.688 10.844 -4.66 1 92.44 94 ARG B CA 1
ATOM 3962 C C . ARG B 1 94 ? 33.844 11.68 -5.926 1 92.44 94 ARG B C 1
ATOM 3964 O O . ARG B 1 94 ? 33.906 12.914 -5.863 1 92.44 94 ARG B O 1
ATOM 3971 N N . ASP B 1 95 ? 33.906 10.977 -7.066 1 94.81 95 ASP B N 1
ATOM 3972 C CA . ASP B 1 95 ? 34.219 11.656 -8.32 1 94.81 95 ASP B CA 1
ATOM 3973 C C . ASP B 1 95 ? 33.156 12.703 -8.656 1 94.81 95 ASP B C 1
ATOM 3975 O O . ASP B 1 95 ? 33.469 13.828 -9.031 1 94.81 95 ASP B O 1
ATOM 3979 N N . PHE B 1 96 ? 31.938 12.312 -8.547 1 96.44 96 PHE B N 1
ATOM 3980 C CA . PHE B 1 96 ? 30.859 13.234 -8.883 1 96.44 96 PHE B CA 1
ATOM 3981 C C . PHE B 1 96 ? 30.875 14.438 -7.941 1 96.44 96 PHE B C 1
ATOM 3983 O O . PHE B 1 96 ? 30.672 15.57 -8.375 1 96.44 96 PHE B O 1
ATOM 3990 N N . VAL B 1 97 ? 31.094 14.18 -6.664 1 97.38 97 VAL B N 1
ATOM 3991 C CA . VAL B 1 97 ? 31.094 15.258 -5.676 1 97.38 97 VAL B CA 1
ATOM 3992 C C . VAL B 1 97 ? 32.219 16.234 -5.973 1 97.38 97 VAL B C 1
ATOM 3994 O O . VAL B 1 97 ? 32.062 17.453 -5.875 1 97.38 97 VAL B O 1
ATOM 3997 N N . SER B 1 98 ? 33.344 15.703 -6.359 1 96.94 98 SER B N 1
ATOM 3998 C CA . SER B 1 98 ? 34.469 16.562 -6.754 1 96.94 98 SER B CA 1
ATOM 3999 C C . SER B 1 98 ? 34.094 17.453 -7.93 1 96.94 98 SER B C 1
ATOM 4001 O O . SER B 1 98 ? 34.375 18.656 -7.918 1 96.94 98 SER B O 1
ATOM 4003 N N . ARG B 1 99 ? 33.438 16.859 -8.875 1 97.38 99 ARG B N 1
ATOM 4004 C CA . ARG B 1 99 ? 33 17.609 -10.039 1 97.38 99 ARG B CA 1
ATOM 4005 C C . ARG B 1 99 ? 31.969 18.656 -9.656 1 97.38 99 ARG B C 1
ATOM 4007 O O . ARG B 1 99 ? 31.953 19.766 -10.203 1 97.38 99 ARG B O 1
ATOM 4014 N N . LEU B 1 100 ? 31.109 18.297 -8.781 1 97.94 100 LEU B N 1
ATOM 4015 C CA . LEU B 1 100 ? 30.047 19.188 -8.336 1 97.94 100 LEU B CA 1
ATOM 4016 C C . LEU B 1 100 ? 30.641 20.406 -7.625 1 97.94 100 LEU B C 1
ATOM 4018 O O . LEU B 1 100 ? 30.188 21.531 -7.84 1 97.94 100 LEU B O 1
ATOM 4022 N N . ILE B 1 101 ? 31.641 20.203 -6.797 1 97.88 101 ILE B N 1
ATOM 4023 C CA . ILE B 1 101 ? 32.344 21.281 -6.09 1 97.88 101 ILE B CA 1
ATOM 4024 C C . ILE B 1 101 ? 32.969 22.25 -7.098 1 97.88 101 ILE B C 1
ATOM 4026 O O . ILE B 1 101 ? 32.812 23.469 -6.988 1 97.88 101 ILE B O 1
ATOM 4030 N N . GLU B 1 102 ? 33.594 21.656 -8.039 1 97.69 102 GLU B N 1
ATOM 4031 C CA . GLU B 1 102 ? 34.188 22.453 -9.094 1 97.69 102 GLU B CA 1
ATOM 4032 C C . GLU B 1 102 ? 33.156 23.25 -9.859 1 97.69 102 GLU B C 1
ATOM 4034 O O . GLU B 1 102 ? 33.375 24.422 -10.164 1 97.69 102 GLU B O 1
ATOM 4039 N N . ALA B 1 103 ? 32.094 22.625 -10.148 1 97.94 103 ALA B N 1
ATOM 4040 C CA . ALA B 1 103 ? 31 23.266 -10.891 1 97.94 103 ALA B CA 1
ATOM 4041 C C . ALA B 1 103 ? 30.438 24.453 -10.109 1 97.94 103 ALA B C 1
ATOM 4043 O O . ALA B 1 103 ? 30.141 25.5 -10.688 1 97.94 103 ALA B O 1
ATOM 4044 N N . ILE B 1 104 ? 30.281 24.297 -8.805 1 97.31 104 ILE B N 1
ATOM 4045 C CA . ILE B 1 104 ? 29.734 25.359 -7.953 1 97.31 104 ILE B CA 1
ATOM 4046 C C . ILE B 1 104 ? 30.688 26.547 -7.957 1 97.31 104 ILE B C 1
ATOM 4048 O O . ILE B 1 104 ? 30.25 27.703 -8.109 1 97.31 104 ILE B O 1
ATOM 4052 N N . ARG B 1 105 ? 31.922 26.297 -7.895 1 96.06 105 ARG B N 1
ATOM 4053 C CA . ARG B 1 105 ? 32.938 27.359 -7.934 1 96.06 105 ARG B CA 1
ATOM 4054 C C . ARG B 1 105 ? 32.906 28.078 -9.281 1 96.06 105 ARG B C 1
ATOM 4056 O O . ARG B 1 105 ? 32.938 29.312 -9.328 1 96.06 105 ARG B O 1
ATOM 4063 N N . ASP B 1 106 ? 32.781 27.281 -10.258 1 95.75 106 ASP B N 1
ATOM 4064 C CA . ASP B 1 106 ? 32.875 27.797 -11.625 1 95.75 106 ASP B CA 1
ATOM 4065 C C . ASP B 1 106 ? 31.594 28.531 -12.023 1 95.75 106 ASP B C 1
ATOM 4067 O O . ASP B 1 106 ? 31.578 29.266 -13.016 1 95.75 106 ASP B O 1
ATOM 4071 N N . SER B 1 107 ? 30.562 28.266 -11.367 1 94.88 107 SER B N 1
ATOM 4072 C CA . SER B 1 107 ? 29.281 28.875 -11.727 1 94.88 107 SER B CA 1
ATOM 4073 C C . SER B 1 107 ? 29.281 30.375 -11.484 1 94.88 107 SER B C 1
ATOM 4075 O O . SER B 1 107 ? 28.484 31.109 -12.062 1 94.88 107 SER B O 1
ATOM 4077 N N . GLY B 1 108 ? 30.109 30.844 -10.555 1 92.62 108 GLY B N 1
ATOM 4078 C CA . GLY B 1 108 ? 30.156 32.25 -10.203 1 92.62 108 GLY B CA 1
ATOM 4079 C C . GLY B 1 108 ? 28.969 32.688 -9.344 1 92.62 108 GLY B C 1
ATOM 4080 O O . GLY B 1 108 ? 28.812 33.875 -9.07 1 92.62 108 GLY B O 1
ATOM 4081 N N . ARG B 1 109 ? 28.25 31.734 -8.906 1 91.94 109 ARG B N 1
ATOM 4082 C CA . ARG B 1 109 ? 27.094 32.031 -8.07 1 91.94 109 ARG B CA 1
ATOM 4083 C C . ARG B 1 109 ? 27.344 31.641 -6.621 1 91.94 109 ARG B C 1
ATOM 4085 O O . ARG B 1 109 ? 28.172 30.766 -6.344 1 91.94 109 ARG B O 1
ATOM 4092 N N . ALA B 1 110 ? 26.625 32.375 -5.789 1 92.5 110 ALA B N 1
ATOM 4093 C CA . ALA B 1 110 ? 26.625 32 -4.379 1 92.5 110 ALA B CA 1
ATOM 4094 C C . ALA B 1 110 ? 25.688 30.828 -4.137 1 92.5 110 ALA B C 1
ATOM 4096 O O . ALA B 1 110 ? 24.484 31.016 -3.953 1 92.5 110 ALA B O 1
ATOM 4097 N N . VAL B 1 111 ? 26.297 29.672 -4.137 1 95.75 111 VAL B N 1
ATOM 4098 C CA . VAL B 1 111 ? 25.5 28.469 -4.027 1 95.75 111 VAL B CA 1
ATOM 4099 C C . VAL B 1 111 ? 25.828 27.734 -2.725 1 95.75 111 VAL B C 1
ATOM 4101 O O . VAL B 1 111 ? 27 27.531 -2.404 1 95.75 111 VAL B O 1
ATOM 4104 N N . ARG B 1 112 ? 24.844 27.438 -1.934 1 97.06 112 ARG B N 1
ATOM 4105 C CA . ARG B 1 112 ? 25.016 26.531 -0.794 1 97.06 112 ARG B CA 1
ATOM 4106 C C . ARG B 1 112 ? 24.812 25.078 -1.207 1 97.06 112 ARG B C 1
ATOM 4108 O O . ARG B 1 112 ? 23.781 24.734 -1.777 1 97.06 112 ARG B O 1
ATOM 4115 N N . LEU B 1 113 ? 25.812 24.266 -0.91 1 98.12 113 LEU B N 1
ATOM 4116 C CA . LEU B 1 113 ? 25.688 22.828 -1.16 1 98.12 113 LEU B CA 1
ATOM 4117 C C . LEU B 1 113 ? 25.141 22.109 0.069 1 98.12 113 LEU B C 1
ATOM 4119 O O . LEU B 1 113 ? 25.703 22.219 1.16 1 98.12 113 LEU B O 1
ATOM 4123 N N . VAL B 1 114 ? 24 21.484 -0.07 1 98.5 114 VAL B N 1
ATOM 4124 C CA . VAL B 1 114 ? 23.484 20.562 0.948 1 98.5 114 VAL B CA 1
ATOM 4125 C C . VAL B 1 114 ? 23.734 19.125 0.512 1 98.5 114 VAL B C 1
ATOM 4127 O O . VAL B 1 114 ? 23.141 18.656 -0.47 1 98.5 114 VAL B O 1
ATOM 4130 N N . HIS B 1 115 ? 24.547 18.406 1.237 1 98.56 115 HIS B N 1
ATOM 4131 C CA . HIS B 1 115 ? 24.953 17.062 0.87 1 98.56 115 HIS B CA 1
ATOM 4132 C C . HIS B 1 115 ? 24.391 16.031 1.84 1 98.56 115 HIS B C 1
ATOM 4134 O O . HIS B 1 115 ? 24.625 16.109 3.047 1 98.56 115 HIS B O 1
ATOM 4140 N N . ILE B 1 116 ? 23.609 15.055 1.319 1 98.12 116 ILE B N 1
ATOM 4141 C CA . ILE B 1 116 ? 23.062 13.977 2.145 1 98.12 116 ILE B CA 1
ATOM 4142 C C . ILE B 1 116 ? 24.109 12.867 2.297 1 98.12 116 ILE B C 1
ATOM 4144 O O . ILE B 1 116 ? 24.469 12.219 1.319 1 98.12 116 ILE B O 1
ATOM 4148 N N . SER B 1 117 ? 24.562 12.664 3.473 1 97 117 SER B N 1
ATOM 4149 C CA . SER B 1 117 ? 25.578 11.656 3.789 1 97 117 SER B CA 1
ATOM 4150 C C . SER B 1 117 ? 25.047 10.633 4.781 1 97 117 SER B C 1
ATOM 4152 O O . SER B 1 117 ? 23.875 10.234 4.707 1 97 117 SER B O 1
ATOM 4154 N N . ILE B 1 118 ? 25.938 9.969 5.586 1 93.88 118 ILE B N 1
ATOM 4155 C CA . ILE B 1 118 ? 25.562 8.922 6.535 1 93.88 118 ILE B CA 1
ATOM 4156 C C . ILE B 1 118 ? 26.203 9.203 7.891 1 93.88 118 ILE B C 1
ATOM 4158 O O . ILE B 1 118 ? 27.25 9.836 7.969 1 93.88 118 ILE B O 1
ATOM 4162 N N . PRO B 1 119 ? 25.562 8.758 8.859 1 93.25 119 PRO B N 1
ATOM 4163 C CA . PRO B 1 119 ? 26.172 8.914 10.18 1 93.25 119 PRO B CA 1
ATOM 4164 C C . PRO B 1 119 ? 27.328 7.949 10.422 1 93.25 119 PRO B C 1
ATOM 4166 O O . PRO B 1 119 ? 27.562 7.055 9.602 1 93.25 119 PRO B O 1
ATOM 4169 N N . GLY B 1 120 ? 28.016 8.203 11.57 1 86.44 120 GLY B N 1
ATOM 4170 C CA . GLY B 1 120 ? 29.125 7.34 11.953 1 86.44 120 GLY B CA 1
ATOM 4171 C C . GLY B 1 120 ? 30.453 8.047 11.953 1 86.44 120 GLY B C 1
ATOM 4172 O O . GLY B 1 120 ? 30.531 9.258 11.703 1 86.44 120 GLY B O 1
ATOM 4173 N N . VAL B 1 121 ? 31.453 7.23 12.352 1 82.38 121 VAL B N 1
ATOM 4174 C CA . VAL B 1 121 ? 32.812 7.777 12.445 1 82.38 121 VAL B CA 1
ATOM 4175 C C . VAL B 1 121 ? 33.719 7.074 11.445 1 82.38 121 VAL B C 1
ATOM 4177 O O . VAL B 1 121 ? 33.562 5.879 11.188 1 82.38 121 VAL B O 1
ATOM 4180 N N . ALA B 1 122 ? 34.594 7.777 10.883 1 79.69 122 ALA B N 1
ATOM 4181 C CA . ALA B 1 122 ? 35.469 7.309 9.828 1 79.69 122 ALA B CA 1
ATOM 4182 C C . ALA B 1 122 ? 36.188 6.016 10.227 1 79.69 122 ALA B C 1
ATOM 4184 O O . ALA B 1 122 ? 36.344 5.105 9.406 1 79.69 122 ALA B O 1
ATOM 4185 N N . GLY B 1 123 ? 36.531 5.855 11.398 1 80.5 123 GLY B N 1
ATOM 4186 C CA . GLY B 1 123 ? 37.281 4.691 11.844 1 80.5 123 GLY B CA 1
ATOM 4187 C C . GLY B 1 123 ? 36.469 3.416 11.828 1 80.5 123 GLY B C 1
ATOM 4188 O O . GLY B 1 123 ? 37 2.314 11.867 1 80.5 123 GLY B O 1
ATOM 4189 N N . GLU B 1 124 ? 35.188 3.549 11.602 1 82.06 124 GLU B N 1
ATOM 4190 C CA . GLU B 1 124 ? 34.312 2.389 11.664 1 82.06 124 GLU B CA 1
ATOM 4191 C C . GLU B 1 124 ? 33.75 2.043 10.289 1 82.06 124 GLU B C 1
ATOM 4193 O O . GLU B 1 124 ? 32.969 1.101 10.141 1 82.06 124 GLU B O 1
ATOM 4198 N N . ASP B 1 125 ? 34.188 2.771 9.32 1 85.94 125 ASP B N 1
ATOM 4199 C CA . ASP B 1 125 ? 33.719 2.51 7.965 1 85.94 125 ASP B CA 1
ATOM 4200 C C . ASP B 1 125 ? 34.375 1.256 7.387 1 85.94 125 ASP B C 1
ATOM 4202 O O . ASP B 1 125 ? 35.594 1.189 7.258 1 85.94 125 ASP B O 1
ATOM 4206 N N . ARG B 1 126 ? 33.562 0.278 7.07 1 83.75 126 ARG B N 1
ATOM 4207 C CA . ARG B 1 126 ? 34.125 -0.998 6.641 1 83.75 126 ARG B CA 1
ATOM 4208 C C . ARG B 1 126 ? 33.688 -1.342 5.223 1 83.75 126 ARG B C 1
ATOM 4210 O O . ARG B 1 126 ? 34.125 -2.336 4.648 1 83.75 126 ARG B O 1
ATOM 4217 N N . THR B 1 127 ? 32.781 -0.625 4.684 1 89.25 127 THR B N 1
ATOM 4218 C CA . THR B 1 127 ? 32.281 -0.896 3.342 1 89.25 127 THR B CA 1
ATOM 4219 C C . THR B 1 127 ? 32.656 0.222 2.381 1 89.25 127 THR B C 1
ATOM 4221 O O . THR B 1 127 ? 32.969 1.337 2.807 1 89.25 127 THR B O 1
ATOM 4224 N N . ALA B 1 128 ? 32.688 -0.138 1.089 1 88.12 128 ALA B N 1
ATOM 4225 C CA . ALA B 1 128 ? 32.938 0.882 0.073 1 88.12 128 ALA B CA 1
ATOM 4226 C C . ALA B 1 128 ? 31.906 1.993 0.149 1 88.12 128 ALA B C 1
ATOM 4228 O O . ALA B 1 128 ? 32.219 3.16 -0.102 1 88.12 128 ALA B O 1
ATOM 4229 N N . PHE B 1 129 ? 30.797 1.703 0.534 1 88.94 129 PHE B N 1
ATOM 4230 C CA . PHE B 1 129 ? 29.703 2.66 0.674 1 88.94 129 PHE B CA 1
ATOM 4231 C C . PHE B 1 129 ? 30.047 3.723 1.711 1 88.94 129 PHE B C 1
ATOM 4233 O O . PHE B 1 129 ? 30.062 4.918 1.4 1 88.94 129 PHE B O 1
ATOM 4240 N N . SER B 1 130 ? 30.344 3.254 2.885 1 91.31 130 SER B N 1
ATOM 4241 C CA . SER B 1 130 ? 30.594 4.195 3.971 1 91.31 130 SER B CA 1
ATOM 4242 C C . SER B 1 130 ? 31.906 4.953 3.744 1 91.31 130 SER B C 1
ATOM 4244 O O . SER B 1 130 ? 31.984 6.152 4.027 1 91.31 130 SER B O 1
ATOM 4246 N N . SER B 1 131 ? 32.875 4.328 3.186 1 92.19 131 SER B N 1
ATOM 4247 C CA . SER B 1 131 ? 34.156 4.961 2.98 1 92.19 131 SER B CA 1
ATOM 4248 C C . SER B 1 131 ? 34.094 6.055 1.918 1 92.19 131 SER B C 1
ATOM 4250 O O . SER B 1 131 ? 34.656 7.133 2.082 1 92.19 131 SER B O 1
ATOM 4252 N N . THR B 1 132 ? 33.375 5.758 0.846 1 92.69 132 THR B N 1
ATOM 4253 C CA . THR B 1 132 ? 33.312 6.734 -0.234 1 92.69 132 THR B CA 1
ATOM 4254 C C . THR B 1 132 ? 32.438 7.918 0.171 1 92.69 132 THR B C 1
ATOM 4256 O O . THR B 1 132 ? 32.688 9.055 -0.235 1 92.69 132 THR B O 1
ATOM 4259 N N . LYS B 1 133 ? 31.438 7.664 0.973 1 93.81 133 LYS B N 1
ATOM 4260 C CA . LYS B 1 133 ? 30.625 8.758 1.495 1 93.81 133 LYS B CA 1
ATOM 4261 C C . LYS B 1 133 ? 31.438 9.672 2.404 1 93.81 133 LYS B C 1
ATOM 4263 O O . LYS B 1 133 ? 31.281 10.891 2.369 1 93.81 133 LYS B O 1
ATOM 4268 N N . ARG B 1 134 ? 32.281 9.055 3.123 1 94.69 134 ARG B N 1
ATOM 4269 C CA . ARG B 1 134 ? 33.156 9.836 4 1 94.69 134 ARG B CA 1
ATOM 4270 C C . ARG B 1 134 ? 34.156 10.656 3.191 1 94.69 134 ARG B C 1
ATOM 4272 O O . ARG B 1 134 ? 34.469 11.789 3.557 1 94.69 134 ARG B O 1
ATOM 4279 N N . GLU B 1 135 ? 34.656 10.102 2.201 1 94.44 135 GLU B N 1
ATOM 4280 C CA . GLU B 1 135 ? 35.562 10.82 1.319 1 94.44 135 GLU B CA 1
ATOM 4281 C C . GLU B 1 135 ? 34.906 12.047 0.7 1 94.44 135 GLU B C 1
ATOM 4283 O O . GLU B 1 135 ? 35.531 13.102 0.568 1 94.44 135 GLU B O 1
ATOM 4288 N N . ALA B 1 136 ? 33.688 11.859 0.335 1 95.94 136 ALA B N 1
ATOM 4289 C CA . ALA B 1 136 ? 32.906 12.977 -0.201 1 95.94 136 ALA B CA 1
ATOM 4290 C C . ALA B 1 136 ? 32.812 14.117 0.812 1 95.94 136 ALA B C 1
ATOM 4292 O O . ALA B 1 136 ? 32.969 15.289 0.454 1 95.94 136 ALA B O 1
ATOM 4293 N N . GLU B 1 137 ? 32.594 13.75 2.049 1 96.31 137 GLU B N 1
ATOM 4294 C CA . GLU B 1 137 ? 32.531 14.758 3.107 1 96.31 137 GLU B CA 1
ATOM 4295 C C . GLU B 1 137 ? 33.844 15.516 3.227 1 96.31 137 GLU B C 1
ATOM 4297 O O . GLU B 1 137 ? 33.844 16.734 3.395 1 96.31 137 GLU B O 1
ATOM 4302 N N . ARG B 1 138 ? 34.906 14.812 3.148 1 95.5 138 ARG B N 1
ATOM 4303 C CA . ARG B 1 138 ? 36.219 15.43 3.26 1 95.5 138 ARG B CA 1
ATOM 4304 C C . ARG B 1 138 ? 36.469 16.391 2.107 1 95.5 138 ARG B C 1
ATOM 4306 O O . ARG B 1 138 ? 37 17.5 2.314 1 95.5 138 ARG B O 1
ATOM 4313 N N . LEU B 1 139 ? 36.094 15.961 0.955 1 97.06 139 LEU B N 1
ATOM 4314 C CA . LEU B 1 139 ? 36.281 16.812 -0.217 1 97.06 139 LEU B CA 1
ATOM 4315 C C . LEU B 1 139 ? 35.469 18.109 -0.067 1 97.06 139 LEU B C 1
ATOM 4317 O O . LEU B 1 139 ? 35.969 19.188 -0.371 1 97.06 139 LEU B O 1
ATOM 4321 N N . ILE B 1 140 ? 34.281 17.969 0.417 1 97.88 140 ILE B N 1
ATOM 4322 C CA . ILE B 1 140 ? 33.406 19.125 0.586 1 97.88 140 ILE B CA 1
ATOM 4323 C C . ILE B 1 140 ? 33.969 20.062 1.651 1 97.88 140 ILE B C 1
ATOM 4325 O O . ILE B 1 140 ? 34.062 21.281 1.444 1 97.88 140 ILE B O 1
ATOM 4329 N N . ALA B 1 141 ? 34.375 19.484 2.736 1 95.94 141 ALA B N 1
ATOM 4330 C CA . ALA B 1 141 ? 34.938 20.266 3.84 1 95.94 141 ALA B CA 1
ATOM 4331 C C . ALA B 1 141 ? 36.188 21.031 3.402 1 95.94 141 ALA B C 1
ATOM 4333 O O . ALA B 1 141 ? 36.406 22.156 3.842 1 95.94 141 ALA B O 1
ATOM 4334 N N . ALA B 1 142 ? 36.875 20.469 2.525 1 96 142 ALA B N 1
ATOM 4335 C CA . ALA B 1 142 ? 38.125 21.062 2.074 1 96 142 ALA B CA 1
ATOM 4336 C C . ALA B 1 142 ? 37.875 22.141 1.025 1 96 142 ALA B C 1
ATOM 4338 O O . ALA B 1 142 ? 38.75 22.953 0.747 1 96 142 ALA B O 1
ATOM 4339 N N . SER B 1 143 ? 36.781 22.203 0.42 1 95.06 143 SER B N 1
ATOM 4340 C CA . SER B 1 143 ? 36.5 23.062 -0.725 1 95.06 143 SER B CA 1
ATOM 4341 C C . SER B 1 143 ? 36.25 24.516 -0.288 1 95.06 143 SER B C 1
ATOM 4343 O O . SER B 1 143 ? 36.344 25.438 -1.102 1 95.06 143 SER B O 1
ATOM 4345 N N . ALA B 1 144 ? 35.844 24.844 0.926 1 89.56 144 ALA B N 1
ATOM 4346 C CA . ALA B 1 144 ? 35.562 26.156 1.51 1 89.56 144 ALA B CA 1
ATOM 4347 C C . ALA B 1 144 ? 34.281 26.75 0.948 1 89.56 144 ALA B C 1
ATOM 4349 O O . ALA B 1 144 ? 33.938 27.906 1.255 1 89.56 144 ALA B O 1
ATOM 4350 N N . ILE B 1 145 ? 33.594 26.016 0.083 1 94.62 145 ILE B N 1
ATOM 4351 C CA . ILE B 1 145 ? 32.281 26.5 -0.364 1 94.62 145 ILE B CA 1
ATOM 4352 C C . ILE B 1 145 ? 31.297 26.438 0.785 1 94.62 145 ILE B C 1
ATOM 4354 O O . ILE B 1 145 ? 31.469 25.672 1.73 1 94.62 145 ILE B O 1
ATOM 4358 N N . ALA B 1 146 ? 30.266 27.312 0.757 1 96.25 146 ALA B N 1
ATOM 4359 C CA . ALA B 1 146 ? 29.188 27.203 1.739 1 96.25 146 ALA B CA 1
ATOM 4360 C C . ALA B 1 146 ? 28.484 25.859 1.624 1 96.25 146 ALA B C 1
ATOM 4362 O O . ALA B 1 146 ? 28.031 25.469 0.542 1 96.25 146 ALA B O 1
ATOM 4363 N N . HIS B 1 147 ? 28.484 25.109 2.754 1 97.88 147 HIS B N 1
ATOM 4364 C CA . HIS B 1 147 ? 27.922 23.766 2.645 1 97.88 147 HIS B CA 1
ATOM 4365 C C . HIS B 1 147 ? 27.312 23.328 3.965 1 97.88 147 HIS B C 1
ATOM 4367 O O . HIS B 1 147 ? 27.625 23.859 5.023 1 97.88 147 HIS B O 1
ATOM 4373 N N . ALA B 1 148 ? 26.359 22.453 3.859 1 98.12 148 ALA B N 1
ATOM 4374 C CA . ALA B 1 148 ? 25.812 21.672 4.969 1 98.12 148 ALA B CA 1
ATOM 4375 C C . ALA B 1 148 ? 25.844 20.188 4.656 1 98.12 148 ALA B C 1
ATOM 4377 O O . ALA B 1 148 ? 25.25 19.734 3.67 1 98.12 148 ALA B O 1
ATOM 4378 N N . ILE B 1 149 ? 26.578 19.438 5.445 1 98.19 149 ILE B N 1
ATOM 4379 C CA . ILE B 1 149 ? 26.578 17.969 5.352 1 98.19 149 ILE B CA 1
ATOM 4380 C C . ILE B 1 149 ? 25.547 17.406 6.328 1 98.19 149 ILE B C 1
ATOM 4382 O O . ILE B 1 149 ? 25.688 17.562 7.543 1 98.19 149 ILE B O 1
ATOM 4386 N N . LEU B 1 150 ? 24.516 16.828 5.789 1 98.62 150 LEU B N 1
ATOM 4387 C CA . LEU B 1 150 ? 23.469 16.203 6.605 1 98.62 150 LEU B CA 1
ATOM 4388 C C . LEU B 1 150 ? 23.641 14.695 6.664 1 98.62 150 LEU B C 1
ATOM 4390 O O . LEU B 1 150 ? 23.703 14.031 5.625 1 98.62 150 LEU B O 1
ATOM 4394 N N . ARG B 1 151 ? 23.734 14.203 7.863 1 97.94 151 ARG B N 1
ATOM 4395 C CA . ARG B 1 151 ? 23.906 12.773 8.109 1 97.94 151 ARG B CA 1
ATOM 4396 C C . ARG B 1 151 ? 22.656 12.172 8.727 1 97.94 151 ARG B C 1
ATOM 4398 O O . ARG B 1 151 ? 22.609 11.922 9.93 1 97.94 151 ARG B O 1
ATOM 4405 N N . PRO B 1 152 ? 21.672 11.859 7.852 1 97.38 152 PRO B N 1
ATOM 4406 C CA . PRO B 1 152 ? 20.422 11.289 8.383 1 97.38 152 PRO B CA 1
ATOM 4407 C C . PRO B 1 152 ? 20.609 9.875 8.914 1 97.38 152 PRO B C 1
ATOM 4409 O O . PRO B 1 152 ? 21.422 9.109 8.383 1 97.38 152 PRO B O 1
ATOM 4412 N N . GLY B 1 153 ? 19.859 9.594 9.992 1 95.56 153 GLY B N 1
ATOM 4413 C CA . GLY B 1 153 ? 19.75 8.195 10.406 1 95.56 153 GLY B CA 1
ATOM 4414 C C . GLY B 1 153 ? 18.938 7.352 9.453 1 95.56 153 GLY B C 1
ATOM 4415 O O . GLY B 1 153 ? 18.953 7.578 8.242 1 95.56 153 GLY B O 1
ATOM 4416 N N . PHE B 1 154 ? 18.344 6.316 9.961 1 93.31 154 PHE B N 1
ATOM 4417 C CA . PHE B 1 154 ? 17.453 5.512 9.125 1 93.31 154 PHE B CA 1
ATOM 4418 C C . PHE B 1 154 ? 16.234 6.316 8.703 1 93.31 154 PHE B C 1
ATOM 4420 O O . PHE B 1 154 ? 15.398 6.66 9.539 1 93.31 154 PHE B O 1
ATOM 4427 N N . VAL B 1 155 ? 16.109 6.57 7.453 1 94.88 155 VAL B N 1
ATOM 4428 C CA . VAL B 1 155 ? 15.086 7.473 6.949 1 94.88 155 VAL B CA 1
ATOM 4429 C C . VAL B 1 155 ? 13.758 6.723 6.824 1 94.88 155 VAL B C 1
ATOM 4431 O O . VAL B 1 155 ? 13.68 5.699 6.145 1 94.88 155 VAL B O 1
ATOM 4434 N N . VAL B 1 156 ? 12.797 7.227 7.5 1 92.94 156 VAL B N 1
ATOM 4435 C CA . VAL B 1 156 ? 11.438 6.703 7.395 1 92.94 156 VAL B CA 1
ATOM 4436 C C . VAL B 1 156 ? 10.586 7.652 6.559 1 92.94 156 VAL B C 1
ATOM 4438 O O . VAL B 1 156 ? 10.445 8.836 6.891 1 92.94 156 VAL B O 1
ATOM 4441 N N . ALA B 1 157 ? 10.094 7.176 5.484 1 91.12 157 ALA B N 1
ATOM 4442 C CA . ALA B 1 157 ? 9.234 7.91 4.559 1 91.12 157 ALA B CA 1
ATOM 4443 C C . ALA B 1 157 ? 7.918 7.172 4.328 1 91.12 157 ALA B C 1
ATOM 4445 O O . ALA B 1 157 ? 7.805 5.98 4.637 1 91.12 157 ALA B O 1
ATOM 4446 N N . PRO B 1 158 ? 6.863 7.863 3.883 1 85.81 158 PRO B N 1
ATOM 4447 C CA . PRO B 1 158 ? 5.602 7.184 3.574 1 85.81 158 PRO B CA 1
ATOM 4448 C C . PRO B 1 158 ? 5.762 6.098 2.514 1 85.81 158 PRO B C 1
ATOM 4450 O O . PRO B 1 158 ? 5.199 5.008 2.648 1 85.81 158 PRO B O 1
ATOM 4453 N N . SER B 1 159 ? 6.527 6.398 1.551 1 88.38 159 SER B N 1
ATOM 4454 C CA . SER B 1 159 ? 6.789 5.398 0.521 1 88.38 159 SER B CA 1
ATOM 4455 C C . SER B 1 159 ? 7.828 4.383 0.985 1 88.38 159 SER B C 1
ATOM 4457 O O . SER B 1 159 ? 8.812 4.746 1.634 1 88.38 159 SER B O 1
ATOM 4459 N N . ALA B 1 160 ? 7.555 3.213 0.7 1 88.81 160 ALA B N 1
ATOM 4460 C CA . ALA B 1 160 ? 8.5 2.15 1.035 1 88.81 160 ALA B CA 1
ATOM 4461 C C . ALA B 1 160 ? 9.539 1.97 -0.07 1 88.81 160 ALA B C 1
ATOM 4463 O O . ALA B 1 160 ? 9.188 1.916 -1.252 1 88.81 160 ALA B O 1
ATOM 4464 N N . TYR B 1 161 ? 10.781 1.857 0.375 1 87.5 161 TYR B N 1
ATOM 4465 C CA . TYR B 1 161 ? 11.852 1.588 -0.573 1 87.5 161 TYR B CA 1
ATOM 4466 C C . TYR B 1 161 ? 13.102 1.086 0.145 1 87.5 161 TYR B C 1
ATOM 4468 O O . TYR B 1 161 ? 13.406 1.533 1.252 1 87.5 161 TYR B O 1
ATOM 4476 N N . GLY B 1 162 ? 13.734 0.183 -0.447 1 87.19 162 GLY B N 1
ATOM 4477 C CA . GLY B 1 162 ? 15 -0.301 0.079 1 87.19 162 GLY B CA 1
ATOM 4478 C C . GLY B 1 162 ? 14.898 -0.804 1.507 1 87.19 162 GLY B C 1
ATOM 4479 O O . GLY B 1 162 ? 14.055 -1.647 1.815 1 87.19 162 GLY B O 1
ATOM 4480 N N . GLY B 1 163 ? 15.68 -0.157 2.338 1 85.31 163 GLY B N 1
ATOM 4481 C CA . GLY B 1 163 ? 15.719 -0.548 3.738 1 85.31 163 GLY B CA 1
ATOM 4482 C C . GLY B 1 163 ? 14.383 -0.373 4.445 1 85.31 163 GLY B C 1
ATOM 4483 O O . GLY B 1 163 ? 13.984 -1.225 5.238 1 85.31 163 GLY B O 1
ATOM 4484 N N . SER B 1 164 ? 13.727 0.646 4.137 1 88.31 164 SER B N 1
ATOM 4485 C CA . SER B 1 164 ? 12.43 0.881 4.77 1 88.31 164 SER B CA 1
ATOM 4486 C C . SER B 1 164 ? 11.414 -0.178 4.359 1 88.31 164 SER B C 1
ATOM 4488 O O . SER B 1 164 ? 10.586 -0.598 5.172 1 88.31 164 SER B O 1
ATOM 4490 N N . ALA B 1 165 ? 11.461 -0.581 3.131 1 91.62 165 ALA B N 1
ATOM 4491 C CA . ALA B 1 165 ? 10.594 -1.665 2.67 1 91.62 165 ALA B CA 1
ATOM 4492 C C . ALA B 1 165 ? 10.914 -2.967 3.398 1 91.62 165 ALA B C 1
ATOM 4494 O O . ALA B 1 165 ? 10.008 -3.699 3.801 1 91.62 165 ALA B O 1
ATOM 4495 N N . MET B 1 166 ? 12.164 -3.164 3.596 1 90 166 MET B N 1
ATOM 4496 C CA . MET B 1 166 ? 12.602 -4.391 4.258 1 90 166 MET B CA 1
ATOM 4497 C C . MET B 1 166 ? 12.125 -4.426 5.703 1 90 166 MET B C 1
ATOM 4499 O O . MET B 1 166 ? 11.617 -5.449 6.168 1 90 166 MET B O 1
ATOM 4503 N N . LEU B 1 167 ? 12.258 -3.365 6.367 1 91 167 LEU B N 1
ATOM 4504 C CA . LEU B 1 167 ? 11.828 -3.322 7.762 1 91 167 LEU B CA 1
ATOM 4505 C C . LEU B 1 167 ? 10.32 -3.512 7.875 1 91 167 LEU B C 1
ATOM 4507 O O . LEU B 1 167 ? 9.844 -4.184 8.797 1 91 167 LEU B O 1
ATOM 4511 N N . ARG B 1 168 ? 9.617 -2.951 6.992 1 92.62 168 ARG B N 1
ATOM 4512 C CA . ARG B 1 168 ? 8.172 -3.141 6.965 1 92.62 168 ARG B CA 1
ATOM 4513 C C . ARG B 1 168 ? 7.812 -4.605 6.719 1 92.62 168 ARG B C 1
ATOM 4515 O O . ARG B 1 168 ? 6.898 -5.141 7.348 1 92.62 168 ARG B O 1
ATOM 4522 N N . ALA B 1 169 ? 8.555 -5.207 5.816 1 93.12 169 ALA B N 1
ATOM 4523 C CA . ALA B 1 169 ? 8.32 -6.621 5.523 1 93.12 169 ALA B CA 1
ATOM 4524 C C . ALA B 1 169 ? 8.602 -7.488 6.746 1 93.12 169 ALA B C 1
ATOM 4526 O O . ALA B 1 169 ? 7.82 -8.383 7.074 1 93.12 169 ALA B O 1
ATOM 4527 N N . LEU B 1 170 ? 9.672 -7.18 7.445 1 90.94 170 LEU B N 1
ATOM 4528 C CA . LEU B 1 170 ? 10.039 -7.93 8.641 1 90.94 170 LEU B CA 1
ATOM 4529 C C . LEU B 1 170 ? 8.992 -7.758 9.734 1 90.94 170 LEU B C 1
ATOM 4531 O O . LEU B 1 170 ? 8.711 -8.688 10.484 1 90.94 170 LEU B O 1
ATOM 4535 N N . ALA B 1 171 ? 8.445 -6.613 9.789 1 92.5 171 ALA B N 1
ATOM 4536 C CA . ALA B 1 171 ? 7.426 -6.316 10.797 1 92.5 171 ALA B CA 1
ATOM 4537 C C . ALA B 1 171 ? 6.117 -7.031 10.484 1 92.5 171 ALA B C 1
ATOM 4539 O O . ALA B 1 171 ? 5.344 -7.348 11.391 1 92.5 171 ALA B O 1
ATOM 4540 N N . ALA B 1 172 ? 5.891 -7.254 9.211 1 92.75 172 ALA B N 1
ATOM 4541 C CA . ALA B 1 172 ? 4.621 -7.852 8.797 1 92.75 172 ALA B CA 1
ATOM 4542 C C . ALA B 1 172 ? 4.688 -9.375 8.852 1 92.75 172 ALA B C 1
ATOM 4544 O O . ALA B 1 172 ? 3.656 -10.039 8.938 1 92.75 172 ALA B O 1
ATOM 4545 N N . LEU B 1 173 ? 5.844 -9.945 8.773 1 89.31 173 LEU B N 1
ATOM 4546 C CA . LEU B 1 173 ? 6.023 -11.391 8.719 1 89.31 173 LEU B CA 1
ATOM 4547 C C . LEU B 1 173 ? 6.367 -11.945 10.102 1 89.31 173 LEU B C 1
ATOM 4549 O O . LEU B 1 173 ? 6.875 -11.227 10.961 1 89.31 173 LEU B O 1
ATOM 4553 N N . PRO B 1 174 ? 6.078 -13.188 10.297 1 89.81 174 PRO B N 1
ATOM 4554 C CA . PRO B 1 174 ? 6.332 -13.797 11.602 1 89.81 174 PRO B CA 1
ATOM 4555 C C . PRO B 1 174 ? 7.793 -14.203 11.789 1 89.81 174 PRO B C 1
ATOM 4557 O O . PRO B 1 174 ? 8.086 -15.367 12.055 1 89.81 174 PRO B O 1
ATOM 4560 N N . VAL B 1 175 ? 8.656 -13.219 11.672 1 87.75 175 VAL B N 1
ATOM 4561 C CA . VAL B 1 175 ? 10.086 -13.484 11.805 1 87.75 175 VAL B CA 1
ATOM 4562 C C . VAL B 1 175 ? 10.688 -12.586 12.883 1 87.75 175 VAL B C 1
ATOM 4564 O O . VAL B 1 175 ? 10.281 -11.43 13.023 1 87.75 175 VAL B O 1
ATOM 4567 N N . GLU B 1 176 ? 11.547 -13.18 13.641 1 88.81 176 GLU B N 1
ATOM 4568 C CA . GLU B 1 176 ? 12.266 -12.43 14.672 1 88.81 176 GLU B CA 1
ATOM 4569 C C . GLU B 1 176 ? 13.75 -12.32 14.336 1 88.81 176 GLU B C 1
ATOM 4571 O O . GLU B 1 176 ? 14.375 -13.305 13.945 1 88.81 176 GLU B O 1
ATOM 4576 N N . LEU B 1 177 ? 14.25 -11.141 14.445 1 87.75 177 LEU B N 1
ATOM 4577 C CA . LEU B 1 177 ? 15.68 -10.945 14.219 1 87.75 177 LEU B CA 1
ATOM 4578 C C . LEU B 1 177 ? 16.484 -11.586 15.344 1 87.75 177 LEU B C 1
ATOM 4580 O O . LEU B 1 177 ? 16.047 -11.633 16.484 1 87.75 177 LEU B O 1
ATOM 4584 N N . PRO B 1 178 ? 17.672 -12.047 14.984 1 87.75 178 PRO B N 1
ATOM 4585 C CA . PRO B 1 178 ? 18.578 -12.477 16.062 1 87.75 178 PRO B CA 1
ATOM 4586 C C . PRO B 1 178 ? 18.844 -11.367 17.078 1 87.75 178 PRO B C 1
ATOM 4588 O O . PRO B 1 178 ? 18.844 -10.188 16.734 1 87.75 178 PRO B O 1
ATOM 4591 N N . ALA B 1 179 ? 19.094 -11.781 18.281 1 86.62 179 ALA B N 1
ATOM 4592 C CA . ALA B 1 179 ? 19.234 -10.852 19.406 1 86.62 179 ALA B CA 1
ATOM 4593 C C . ALA B 1 179 ? 20.312 -9.812 19.125 1 86.62 179 ALA B C 1
ATOM 4595 O O . ALA B 1 179 ? 20.141 -8.633 19.453 1 86.62 179 ALA B O 1
ATOM 4596 N N . GLY B 1 180 ? 21.406 -10.234 18.609 1 86.5 180 GLY B N 1
ATOM 4597 C CA . GLY B 1 180 ? 22.484 -9.312 18.312 1 86.5 180 GLY B CA 1
ATOM 4598 C C . GLY B 1 180 ? 22.078 -8.211 17.344 1 86.5 180 GLY B C 1
ATOM 4599 O O . GLY B 1 180 ? 22.328 -7.027 17.609 1 86.5 180 GLY B O 1
ATOM 4600 N N . GLU B 1 181 ? 21.438 -8.578 16.281 1 88.31 181 GLU B N 1
ATOM 4601 C CA . GLU B 1 181 ? 20.969 -7.609 15.297 1 88.31 181 GLU B CA 1
ATOM 4602 C C . GLU B 1 181 ? 19.859 -6.73 15.875 1 88.31 181 GLU B C 1
ATOM 4604 O O . GLU B 1 181 ? 19.828 -5.523 15.633 1 88.31 181 GLU B O 1
ATOM 4609 N N . ALA B 1 182 ? 19.016 -7.305 16.641 1 90.31 182 ALA B N 1
ATOM 4610 C CA . ALA B 1 182 ? 17.891 -6.582 17.219 1 90.31 182 ALA B CA 1
ATOM 4611 C C . ALA B 1 182 ? 18.359 -5.5 18.188 1 90.31 182 ALA B C 1
ATOM 4613 O O . ALA B 1 182 ? 17.734 -4.449 18.312 1 90.31 182 ALA B O 1
ATOM 4614 N N . ALA B 1 183 ? 19.453 -5.711 18.812 1 92.25 183 ALA B N 1
ATOM 4615 C CA . ALA B 1 183 ? 19.938 -4.801 19.844 1 92.25 183 ALA B CA 1
ATOM 4616 C C . ALA B 1 183 ? 20.797 -3.695 19.234 1 92.25 183 ALA B C 1
ATOM 4618 O O . ALA B 1 183 ? 21.141 -2.721 19.906 1 92.25 183 ALA B O 1
ATOM 4619 N N . THR B 1 184 ? 21.078 -3.756 17.953 1 92.06 184 THR B N 1
ATOM 4620 C CA . THR B 1 184 ? 21.938 -2.779 17.281 1 92.06 184 THR B CA 1
ATOM 4621 C C . THR B 1 184 ? 21.312 -1.389 17.328 1 92.06 184 THR B C 1
ATOM 4623 O O . THR B 1 184 ? 20.109 -1.233 17.094 1 92.06 184 THR B O 1
ATOM 4626 N N . PRO B 1 185 ? 22.156 -0.391 17.688 1 93.56 185 PRO B N 1
ATOM 4627 C CA . PRO B 1 185 ? 21.625 0.974 17.641 1 93.56 185 PRO B CA 1
ATOM 4628 C C . PRO B 1 185 ? 21.094 1.359 16.266 1 93.56 185 PRO B C 1
ATOM 4630 O O . PRO B 1 185 ? 21.734 1.067 15.258 1 93.56 185 PRO B O 1
ATOM 4633 N N . PHE B 1 186 ? 19.969 1.955 16.234 1 93.56 186 PHE B N 1
ATOM 4634 C CA . PHE B 1 186 ? 19.297 2.232 14.977 1 93.56 186 PHE B CA 1
ATOM 4635 C C . PHE B 1 186 ? 18.406 3.463 15.094 1 93.56 186 PHE B C 1
ATOM 4637 O O . PHE B 1 186 ? 17.188 3.35 15.062 1 93.56 186 PHE B O 1
ATOM 4644 N N . GLN B 1 187 ? 19 4.641 15.109 1 95.19 187 GLN B N 1
ATOM 4645 C CA . GLN B 1 187 ? 18.281 5.898 15.281 1 95.19 187 GLN B CA 1
ATOM 4646 C C . GLN B 1 187 ? 17.609 6.332 13.984 1 95.19 187 GLN B C 1
ATOM 4648 O O . GLN B 1 187 ? 18.281 6.5 12.961 1 95.19 187 GLN B O 1
ATOM 4653 N N . PRO B 1 188 ? 16.312 6.449 13.969 1 95.06 188 PRO B N 1
ATOM 4654 C CA . PRO B 1 188 ? 15.602 6.859 12.75 1 95.06 188 PRO B CA 1
ATOM 4655 C C . PRO B 1 188 ? 15.453 8.375 12.641 1 95.06 188 PRO B C 1
ATOM 4657 O O . PRO B 1 188 ? 15.727 9.102 13.594 1 95.06 188 PRO B O 1
ATOM 4660 N N . VAL B 1 189 ? 15.102 8.844 11.461 1 96.12 189 VAL B N 1
ATOM 4661 C CA . VAL B 1 189 ? 14.734 10.227 11.188 1 96.12 189 VAL B CA 1
ATOM 4662 C C . VAL B 1 189 ? 13.586 10.266 10.172 1 96.12 189 VAL B C 1
ATOM 4664 O O . VAL B 1 189 ? 13.555 9.469 9.234 1 96.12 189 VAL B O 1
ATOM 4667 N N . ALA B 1 190 ? 12.633 11.141 10.422 1 95.62 190 ALA B N 1
ATOM 4668 C CA . ALA B 1 190 ? 11.57 11.344 9.445 1 95.62 190 ALA B CA 1
ATOM 4669 C C . ALA B 1 190 ? 12.086 12.094 8.219 1 95.62 190 ALA B C 1
ATOM 4671 O O . ALA B 1 190 ? 12.789 13.102 8.352 1 95.62 190 ALA B O 1
ATOM 4672 N N . VAL B 1 191 ? 11.734 11.648 7.055 1 95.56 191 VAL B N 1
ATOM 4673 C CA . VAL B 1 191 ? 12.156 12.328 5.832 1 95.56 191 VAL B CA 1
ATOM 4674 C C . VAL B 1 191 ? 11.672 13.773 5.855 1 95.56 191 VAL B C 1
ATOM 4676 O O . VAL B 1 191 ? 12.344 14.664 5.324 1 95.56 191 VAL B O 1
ATOM 4679 N N . GLU B 1 192 ? 10.609 14.039 6.504 1 94.56 192 GLU B N 1
ATOM 4680 C CA . GLU B 1 192 ? 10.07 15.391 6.645 1 94.56 192 GLU B CA 1
ATOM 4681 C C . GLU B 1 192 ? 11.047 16.297 7.375 1 94.56 192 GLU B C 1
ATOM 4683 O O . GLU B 1 192 ? 11.141 17.5 7.066 1 94.56 192 GLU B O 1
ATOM 4688 N N . ASP B 1 193 ? 11.68 15.711 8.344 1 97.25 193 ASP B N 1
ATOM 4689 C CA . ASP B 1 193 ? 12.633 16.5 9.117 1 97.25 193 ASP B CA 1
ATOM 4690 C C . ASP B 1 193 ? 13.859 16.859 8.273 1 97.25 193 ASP B C 1
ATOM 4692 O O . ASP B 1 193 ? 14.438 17.938 8.453 1 97.25 193 ASP B O 1
ATOM 4696 N N . ILE B 1 194 ? 14.234 15.945 7.383 1 98.06 194 ILE B N 1
ATOM 4697 C CA . ILE B 1 194 ? 15.312 16.25 6.453 1 98.06 194 ILE B CA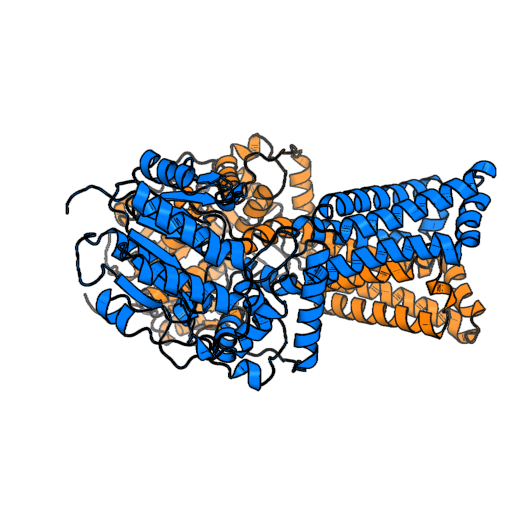 1
ATOM 4698 C C . ILE B 1 194 ? 14.922 17.422 5.562 1 98.06 194 ILE B C 1
ATOM 4700 O O . ILE B 1 194 ? 15.672 18.391 5.418 1 98.06 194 ILE B O 1
ATOM 4704 N N . SER B 1 195 ? 13.711 17.344 5.027 1 97.81 195 SER B N 1
ATOM 4705 C CA . SER B 1 195 ? 13.211 18.391 4.145 1 97.81 195 SER B CA 1
ATOM 4706 C C . SER B 1 195 ? 13.07 19.719 4.891 1 97.81 195 SER B C 1
ATOM 4708 O O . SER B 1 195 ? 13.43 20.781 4.363 1 97.81 195 SER B O 1
ATOM 4710 N N . ALA B 1 196 ? 12.586 19.672 6.098 1 97.56 196 ALA B N 1
ATOM 4711 C CA . ALA B 1 196 ? 12.445 20.875 6.918 1 97.56 196 ALA B CA 1
ATOM 4712 C C . ALA B 1 196 ? 13.797 21.531 7.172 1 97.56 196 ALA B C 1
ATOM 4714 O O . ALA B 1 196 ? 13.906 22.75 7.195 1 97.56 196 ALA B O 1
ATOM 4715 N N . THR B 1 197 ? 14.766 20.703 7.367 1 98.44 197 THR B N 1
ATOM 4716 C CA . THR B 1 197 ? 16.125 21.203 7.598 1 98.44 197 THR B CA 1
ATOM 4717 C C . THR B 1 197 ? 16.641 21.922 6.359 1 98.44 197 THR B C 1
ATOM 4719 O O . THR B 1 197 ? 17.219 23.016 6.461 1 98.44 197 THR B O 1
ATOM 4722 N N . ILE B 1 198 ? 16.438 21.312 5.207 1 98.19 198 ILE B N 1
ATOM 4723 C CA . ILE B 1 198 ? 16.891 21.906 3.953 1 98.19 198 ILE B CA 1
ATOM 4724 C C . ILE B 1 198 ? 16.141 23.219 3.705 1 98.19 198 ILE B C 1
ATOM 4726 O O . ILE B 1 198 ? 16.75 24.219 3.281 1 98.19 198 ILE B O 1
ATOM 4730 N N . ALA B 1 199 ? 14.859 23.25 3.967 1 97.38 199 ALA B N 1
ATOM 4731 C CA . ALA B 1 199 ? 14.07 24.469 3.844 1 97.38 199 ALA B CA 1
ATOM 4732 C C . ALA B 1 199 ? 14.617 25.562 4.754 1 97.38 199 ALA B C 1
ATOM 4734 O O . ALA B 1 199 ? 14.734 26.719 4.34 1 97.38 199 ALA B O 1
ATOM 4735 N N . TRP B 1 200 ? 14.922 25.188 5.977 1 96.81 200 TRP B N 1
ATOM 4736 C CA . TRP B 1 200 ? 15.492 26.125 6.945 1 96.81 200 TRP B CA 1
ATOM 4737 C C . TRP B 1 200 ? 16.812 26.688 6.445 1 96.81 200 TRP B C 1
ATOM 4739 O O . TRP B 1 200 ? 17.031 27.906 6.484 1 96.81 200 TRP B O 1
ATOM 4749 N N . LEU B 1 201 ? 17.656 25.859 5.906 1 96.75 201 LEU B N 1
ATOM 4750 C CA . LEU B 1 201 ? 18.953 26.281 5.379 1 96.75 201 LEU B CA 1
ATOM 4751 C C . LEU B 1 201 ? 18.766 27.203 4.176 1 96.75 201 LEU B C 1
ATOM 4753 O O . LEU B 1 201 ? 19.531 28.156 3.996 1 96.75 201 LEU B O 1
ATOM 4757 N N . ALA B 1 202 ? 17.781 26.875 3.348 1 95.75 202 ALA B N 1
ATOM 4758 C CA . ALA B 1 202 ? 17.547 27.609 2.107 1 95.75 202 ALA B CA 1
ATOM 4759 C C . ALA B 1 202 ? 17.125 29.047 2.391 1 95.75 202 ALA B C 1
ATOM 4761 O O . ALA B 1 202 ? 17.312 29.922 1.545 1 95.75 202 ALA B O 1
ATOM 4762 N N . THR B 1 203 ? 16.625 29.312 3.58 1 94.12 203 THR B N 1
ATOM 4763 C CA . THR B 1 203 ? 16.141 30.641 3.91 1 94.12 203 THR B CA 1
ATOM 4764 C C . THR B 1 203 ? 17.234 31.438 4.633 1 94.12 203 THR B C 1
ATOM 4766 O O . THR B 1 203 ? 17.062 32.625 4.871 1 94.12 203 THR B O 1
ATOM 4769 N N . ARG B 1 204 ? 18.312 30.781 4.91 1 93.31 204 ARG B N 1
ATOM 4770 C CA . ARG B 1 204 ? 19.406 31.469 5.602 1 93.31 204 ARG B CA 1
ATOM 4771 C C . ARG B 1 204 ? 20.281 32.219 4.617 1 93.31 204 ARG B C 1
ATOM 4773 O O . ARG B 1 204 ? 20.5 31.781 3.49 1 93.31 204 ARG B O 1
ATOM 4780 N N . ASP B 1 205 ? 20.797 33.312 5.109 1 92.25 205 ASP B N 1
ATOM 4781 C CA . ASP B 1 205 ? 21.766 34.031 4.309 1 92.25 205 ASP B CA 1
ATOM 4782 C C . ASP B 1 205 ? 23.031 33.219 4.082 1 92.25 205 ASP B C 1
ATOM 4784 O O . ASP B 1 205 ? 23.516 32.531 4.996 1 92.25 205 ASP B O 1
ATOM 4788 N N . ILE B 1 206 ? 23.484 33.25 2.869 1 90.88 206 ILE B N 1
ATOM 4789 C CA . ILE B 1 206 ? 24.641 32.438 2.506 1 90.88 206 ILE B CA 1
ATOM 4790 C C . ILE B 1 206 ? 25.875 32.938 3.25 1 90.88 206 ILE B C 1
ATOM 4792 O O . ILE B 1 206 ? 26.828 32.156 3.467 1 90.88 206 ILE B O 1
ATOM 4796 N N . ALA B 1 207 ? 25.891 34.125 3.693 1 89.38 207 ALA B N 1
ATOM 4797 C CA . ALA B 1 207 ? 27.031 34.75 4.371 1 89.38 207 ALA B CA 1
ATOM 4798 C C . ALA B 1 207 ? 26.953 34.531 5.879 1 89.38 207 ALA B C 1
ATOM 4800 O O . ALA B 1 207 ? 27.875 34.875 6.617 1 89.38 207 ALA B O 1
ATOM 4801 N N . ASP B 1 208 ? 25.891 33.938 6.324 1 92.56 208 ASP B N 1
ATOM 4802 C CA . ASP B 1 208 ? 25.766 33.625 7.746 1 92.56 208 ASP B CA 1
ATOM 4803 C C . ASP B 1 208 ? 26.859 32.656 8.203 1 92.56 208 ASP B C 1
ATOM 4805 O O . ASP B 1 208 ? 26.828 31.469 7.855 1 92.56 208 ASP B O 1
ATOM 4809 N N . ALA B 1 209 ? 27.734 33.094 9.031 1 92.12 209 ALA B N 1
ATOM 4810 C CA . ALA B 1 209 ? 28.922 32.344 9.445 1 92.12 209 ALA B CA 1
ATOM 4811 C C . ALA B 1 209 ? 28.531 31.109 10.281 1 92.12 209 ALA B C 1
ATOM 4813 O O . ALA B 1 209 ? 29.234 30.094 10.266 1 92.12 209 ALA B O 1
ATOM 4814 N N . SER B 1 210 ? 27.406 31.203 10.938 1 92.62 210 SER B N 1
ATOM 4815 C CA . SER B 1 210 ? 27 30.141 11.844 1 92.62 210 SER B CA 1
ATOM 4816 C C . SER B 1 210 ? 26.562 28.891 11.078 1 92.62 210 SER B C 1
ATOM 4818 O O . SER B 1 210 ? 26.516 27.797 11.641 1 92.62 210 SER B O 1
ATOM 4820 N N . VAL B 1 211 ? 26.312 29.094 9.781 1 93.62 211 VAL B N 1
ATOM 4821 C CA . VAL B 1 211 ? 25.844 27.938 9.023 1 93.62 211 VAL B CA 1
ATOM 4822 C C . VAL B 1 211 ? 26.562 27.875 7.68 1 93.62 211 VAL B C 1
ATOM 4824 O O . VAL B 1 211 ? 26.062 27.266 6.73 1 93.62 211 VAL B O 1
ATOM 4827 N N . ARG B 1 212 ? 27.641 28.531 7.547 1 94.38 212 ARG B N 1
ATOM 4828 C CA . ARG B 1 212 ? 28.391 28.531 6.301 1 94.38 212 ARG B CA 1
ATOM 4829 C C . ARG B 1 212 ? 28.953 27.141 5.996 1 94.38 212 ARG B C 1
ATOM 4831 O O . ARG B 1 212 ? 28.969 26.719 4.84 1 94.38 212 ARG B O 1
ATOM 4838 N N . ALA B 1 213 ? 29.484 26.5 7.09 1 96.69 213 ALA B N 1
ATOM 4839 C CA . ALA B 1 213 ? 30.016 25.141 6.996 1 96.69 213 ALA B CA 1
ATOM 4840 C C . ALA B 1 213 ? 29.609 24.312 8.203 1 96.69 213 ALA B C 1
ATOM 4842 O O . ALA B 1 213 ? 30.156 24.469 9.297 1 96.69 213 ALA B O 1
ATOM 4843 N N . VAL B 1 214 ? 28.656 23.422 7.973 1 96.88 214 VAL B N 1
ATOM 4844 C CA . VAL B 1 214 ? 28.141 22.641 9.102 1 96.88 214 VAL B CA 1
ATOM 4845 C C . VAL B 1 214 ? 27.984 21.188 8.703 1 96.88 214 VAL B C 1
ATOM 4847 O O . VAL B 1 214 ? 27.844 20.859 7.523 1 96.88 214 VAL B O 1
ATOM 4850 N N . SER B 1 215 ? 28.125 20.281 9.633 1 96.94 215 SER B N 1
ATOM 4851 C CA . SER B 1 215 ? 27.828 18.844 9.547 1 96.94 215 SER B CA 1
ATOM 4852 C C . SER B 1 215 ? 26.922 18.406 10.688 1 96.94 215 SER B C 1
ATOM 4854 O O . SER B 1 215 ? 27.281 18.531 11.859 1 96.94 215 SER B O 1
ATOM 4856 N N . TRP B 1 216 ? 25.75 18.016 10.336 1 98.12 216 TRP B N 1
ATOM 4857 C CA . TRP B 1 216 ? 24.766 17.688 11.359 1 98.12 216 TRP B CA 1
ATOM 4858 C C . TRP B 1 216 ? 24.297 16.234 11.227 1 98.12 216 TRP B C 1
ATOM 4860 O O . TRP B 1 216 ? 24.094 15.742 10.117 1 98.12 216 TRP B O 1
ATOM 4870 N N . ASP B 1 217 ? 24.156 15.555 12.359 1 97.88 217 ASP B N 1
ATOM 4871 C CA . ASP B 1 217 ? 23.469 14.273 12.445 1 97.88 217 ASP B CA 1
ATOM 4872 C C . ASP B 1 217 ? 21.969 14.477 12.625 1 97.88 217 ASP B C 1
ATOM 4874 O O . ASP B 1 217 ? 21.531 15.102 13.594 1 97.88 217 ASP B O 1
ATOM 4878 N N . LEU B 1 218 ? 21.234 14.047 11.656 1 98.06 218 LEU B N 1
ATOM 4879 C CA . LEU B 1 218 ? 19.781 14.156 11.719 1 98.06 218 LEU B CA 1
ATOM 4880 C C . LEU B 1 218 ? 19.141 12.836 12.148 1 98.06 218 LEU B C 1
ATOM 4882 O O . LEU B 1 218 ? 19.016 11.914 11.336 1 98.06 218 LEU B O 1
ATOM 4886 N N . MET B 1 219 ? 18.734 12.727 13.344 1 96.88 219 MET B N 1
ATOM 4887 C CA . MET B 1 219 ? 18.109 11.516 13.867 1 96.88 219 MET B CA 1
ATOM 4888 C C . MET B 1 219 ? 17.484 11.773 15.227 1 96.88 219 MET B C 1
ATOM 4890 O O . MET B 1 219 ? 17.703 12.828 15.836 1 96.88 219 MET B O 1
ATOM 4894 N N . GLN B 1 220 ? 16.656 10.875 15.688 1 94.94 220 GLN B N 1
ATOM 4895 C CA . GLN B 1 220 ? 16.109 10.914 17.047 1 94.94 220 GLN B CA 1
ATOM 4896 C C . GLN B 1 220 ? 17.203 10.641 18.078 1 94.94 220 GLN B C 1
ATOM 4898 O O . GLN B 1 220 ? 18.141 9.891 17.797 1 94.94 220 GLN B O 1
ATOM 4903 N N . PRO B 1 221 ? 17.062 11.258 19.203 1 92.75 221 PRO B N 1
ATOM 4904 C CA . PRO B 1 221 ? 18.047 10.977 20.25 1 92.75 221 PRO B CA 1
ATOM 4905 C C . PRO B 1 221 ? 17.984 9.531 20.75 1 92.75 221 PRO B C 1
ATOM 4907 O O . PRO B 1 221 ? 16.922 8.898 20.688 1 92.75 221 PRO B O 1
ATOM 4910 N N . GLN B 1 222 ? 19.047 9.055 21.172 1 84.69 222 GLN B N 1
ATOM 4911 C CA . GLN B 1 222 ? 19.172 7.715 21.75 1 84.69 222 GLN B CA 1
ATOM 4912 C C . GLN B 1 222 ? 18.422 7.625 23.078 1 84.69 222 GLN B C 1
ATOM 4914 O O . GLN B 1 222 ? 18.094 8.648 23.688 1 84.69 222 GLN B O 1
ATOM 4919 N N . PRO B 1 223 ? 18.078 6.387 23.266 1 86.94 223 PRO B N 1
ATOM 4920 C CA . PRO B 1 223 ? 18.406 5.086 22.688 1 86.94 223 PRO B CA 1
ATOM 4921 C C . PRO B 1 223 ? 17.297 4.555 21.781 1 86.94 223 PRO B C 1
ATOM 4923 O O . PRO B 1 223 ? 16.125 4.664 22.109 1 86.94 223 PRO B O 1
ATOM 4926 N N . ILE B 1 224 ? 17.609 4.074 20.672 1 92.44 224 ILE B N 1
ATOM 4927 C CA . ILE B 1 224 ? 16.688 3.35 19.797 1 92.44 224 ILE B CA 1
ATOM 4928 C C . ILE B 1 224 ? 17.422 2.199 19.109 1 92.44 224 ILE B C 1
ATOM 4930 O O . ILE B 1 224 ? 18.531 2.375 18.594 1 92.44 224 ILE B O 1
ATOM 4934 N N . SER B 1 225 ? 16.844 1.055 19.172 1 95.12 225 SER B N 1
ATOM 4935 C CA . SER B 1 225 ? 17.453 -0.118 18.562 1 95.12 225 SER B CA 1
ATOM 4936 C C . SER B 1 225 ? 16.672 -0.549 17.312 1 95.12 225 SER B C 1
ATOM 4938 O O . SER B 1 225 ? 15.547 -0.104 17.094 1 95.12 225 SER B O 1
ATOM 4940 N N . LEU B 1 226 ? 17.359 -1.387 16.547 1 93.69 226 LEU B N 1
ATOM 4941 C CA . LEU B 1 226 ? 16.703 -1.927 15.352 1 93.69 226 LEU B CA 1
ATOM 4942 C C . LEU B 1 226 ? 15.438 -2.684 15.727 1 93.69 226 LEU B C 1
ATOM 4944 O O . LEU B 1 226 ? 14.398 -2.502 15.094 1 93.69 226 LEU B O 1
ATOM 4948 N N . GLY B 1 227 ? 15.531 -3.492 16.719 1 92.81 227 GLY B N 1
ATOM 4949 C CA . GLY B 1 227 ? 14.352 -4.188 17.219 1 92.81 227 GLY B CA 1
ATOM 4950 C C . GLY B 1 227 ? 13.234 -3.246 17.625 1 92.81 227 GLY B C 1
ATOM 4951 O O . GLY B 1 227 ? 12.055 -3.535 17.406 1 92.81 227 GLY B O 1
ATOM 4952 N N . GLY B 1 228 ? 13.594 -2.141 18.234 1 91.81 228 GLY B N 1
ATOM 4953 C CA . GLY B 1 228 ? 12.617 -1.139 18.625 1 91.81 228 GLY B CA 1
ATOM 4954 C C . GLY B 1 228 ? 11.891 -0.515 17.453 1 91.81 228 GLY B C 1
ATOM 4955 O O . GLY B 1 228 ? 10.68 -0.29 17.516 1 91.81 228 GLY B O 1
ATOM 4956 N N . VAL B 1 229 ? 12.641 -0.223 16.406 1 92.75 229 VAL B N 1
ATOM 4957 C CA . VAL B 1 229 ? 12.039 0.351 15.203 1 92.75 229 VAL B CA 1
ATOM 4958 C C . VAL B 1 229 ? 11.078 -0.656 14.57 1 92.75 229 VAL B C 1
ATOM 4960 O O . VAL B 1 229 ? 9.953 -0.307 14.211 1 92.75 229 VAL B O 1
ATOM 4963 N N . ILE B 1 230 ? 11.469 -1.892 14.5 1 92.88 230 ILE B N 1
ATOM 4964 C CA . ILE B 1 230 ? 10.625 -2.936 13.93 1 92.88 230 ILE B CA 1
ATOM 4965 C C . ILE B 1 230 ? 9.367 -3.109 14.781 1 92.88 230 ILE B C 1
ATOM 4967 O O . ILE B 1 230 ? 8.273 -3.303 14.25 1 92.88 230 ILE B O 1
ATOM 4971 N N . ALA B 1 231 ? 9.523 -3.006 16.078 1 91.56 231 ALA B N 1
ATOM 4972 C CA . ALA B 1 231 ? 8.391 -3.145 16.984 1 91.56 231 ALA B CA 1
ATOM 4973 C C . ALA B 1 231 ? 7.348 -2.062 16.734 1 91.56 231 ALA B C 1
ATOM 4975 O O . ALA B 1 231 ? 6.145 -2.309 16.859 1 91.56 231 ALA B O 1
ATOM 4976 N N . GLN B 1 232 ? 7.809 -0.919 16.422 1 90.44 232 GLN B N 1
ATOM 4977 C CA . GLN B 1 232 ? 6.875 0.164 16.125 1 90.44 232 GLN B CA 1
ATOM 4978 C C . GLN B 1 232 ? 6.078 -0.129 14.852 1 90.44 232 GLN B C 1
ATOM 4980 O O . GLN B 1 232 ? 4.875 0.129 14.797 1 90.44 232 GLN B O 1
ATOM 4985 N N . PHE B 1 233 ? 6.754 -0.635 13.883 1 91.94 233 PHE B N 1
ATOM 4986 C CA . PHE B 1 233 ? 6.047 -1.04 12.672 1 91.94 233 PHE B CA 1
ATOM 4987 C C . PHE B 1 233 ? 5.074 -2.174 12.969 1 91.94 233 PHE B C 1
ATOM 4989 O O . PHE B 1 233 ? 3.965 -2.205 12.43 1 91.94 233 PHE B O 1
ATOM 4996 N N . ARG B 1 234 ? 5.508 -3.082 13.836 1 91.75 234 ARG B N 1
ATOM 4997 C CA . ARG B 1 234 ? 4.641 -4.195 14.203 1 91.75 234 ARG B CA 1
ATOM 4998 C C . ARG B 1 234 ? 3.369 -3.699 14.883 1 91.75 234 ARG B C 1
ATOM 5000 O O . ARG B 1 234 ? 2.285 -4.246 14.664 1 91.75 234 ARG B O 1
ATOM 5007 N N . TRP B 1 235 ? 3.553 -2.74 15.641 1 88.38 235 TRP B N 1
ATOM 5008 C CA . TRP B 1 235 ? 2.389 -2.139 16.281 1 88.38 235 TRP B CA 1
ATOM 5009 C C . TRP B 1 235 ? 1.431 -1.562 15.25 1 88.38 235 TRP B C 1
ATOM 5011 O O . TRP B 1 235 ? 0.224 -1.812 15.305 1 88.38 235 TRP B O 1
ATOM 5021 N N . SER B 1 236 ? 1.93 -0.884 14.328 1 87.5 236 SER B N 1
ATOM 5022 C CA . SER B 1 236 ? 1.119 -0.279 13.273 1 87.5 236 SER B CA 1
ATOM 5023 C C . SER B 1 236 ? 0.427 -1.343 12.43 1 87.5 236 SER B C 1
ATOM 5025 O O . SER B 1 236 ? -0.72 -1.164 12.016 1 87.5 236 SER B O 1
ATOM 5027 N N . PHE B 1 237 ? 1.131 -2.443 12.188 1 89.56 237 PHE B N 1
ATOM 5028 C CA . PHE B 1 237 ? 0.599 -3.512 11.352 1 89.56 237 PHE B CA 1
ATOM 5029 C C . PHE B 1 237 ? -0.32 -4.422 12.148 1 89.56 237 PHE B C 1
ATOM 5031 O O . PHE B 1 237 ? -1.051 -5.234 11.578 1 89.56 237 PHE B O 1
ATOM 5038 N N . GLY B 1 238 ? -0.281 -4.312 13.477 1 87.06 238 GLY B N 1
ATOM 5039 C CA . GLY B 1 238 ? -1.071 -5.176 14.344 1 87.06 238 GLY B CA 1
ATOM 5040 C C . GLY B 1 238 ? -0.487 -6.566 14.492 1 87.06 238 GLY B C 1
ATOM 5041 O O . GLY B 1 238 ? -1.222 -7.535 14.695 1 87.06 238 GLY B O 1
ATOM 5042 N N . THR B 1 239 ? 0.792 -6.652 14.344 1 89.19 239 THR B N 1
ATOM 5043 C CA . THR B 1 239 ? 1.42 -7.969 14.398 1 89.19 239 THR B CA 1
ATOM 5044 C C . THR B 1 239 ? 2.254 -8.125 15.664 1 89.19 239 THR B C 1
ATOM 5046 O O . THR B 1 239 ? 3.07 -9.039 15.773 1 89.19 239 THR B O 1
ATOM 5049 N N . SER B 1 240 ? 2.117 -7.277 16.625 1 86.25 240 SER B N 1
ATOM 5050 C CA . SER B 1 240 ? 2.922 -7.258 17.844 1 86.25 240 SER B CA 1
ATOM 5051 C C . SER B 1 240 ? 2.734 -8.539 18.641 1 86.25 240 SER B C 1
ATOM 5053 O O . SER B 1 240 ? 3.658 -8.992 19.328 1 86.25 240 SER B O 1
ATOM 5055 N N . LYS B 1 241 ? 1.572 -9.141 18.531 1 84.62 241 LYS B N 1
ATOM 5056 C CA . LYS B 1 241 ? 1.272 -10.305 19.375 1 84.62 241 LYS B CA 1
ATOM 5057 C C . LYS B 1 241 ? 1.389 -11.602 18.578 1 84.62 241 LYS B C 1
ATOM 5059 O O . LYS B 1 241 ? 1.078 -12.68 19.078 1 84.62 241 LYS B O 1
ATOM 5064 N N . HIS B 1 242 ? 1.804 -11.469 17.375 1 84.94 242 HIS B N 1
ATOM 5065 C CA . HIS B 1 242 ? 1.927 -12.656 16.531 1 84.94 242 HIS B CA 1
ATOM 5066 C C . HIS B 1 242 ? 3.088 -13.531 17 1 84.94 242 HIS B C 1
ATOM 5068 O O . HIS B 1 242 ? 4.086 -13.031 17.516 1 84.94 242 HIS B O 1
ATOM 5074 N N . PHE B 1 243 ? 2.869 -14.719 16.75 1 85.88 243 PHE B N 1
ATOM 5075 C CA . PHE B 1 243 ? 3.961 -15.664 16.969 1 85.88 243 PHE B CA 1
ATOM 5076 C C . PHE B 1 243 ? 5.105 -15.406 16 1 85.88 243 PHE B C 1
ATOM 5078 O O . PHE B 1 243 ? 4.871 -15.055 14.836 1 85.88 243 PHE B O 1
ATOM 5085 N N . ARG B 1 244 ? 6.387 -15.477 16.609 1 89.06 244 ARG B N 1
ATOM 5086 C CA . ARG B 1 244 ? 7.539 -15.203 15.75 1 89.06 244 ARG B CA 1
ATOM 5087 C C . ARG B 1 244 ? 8.539 -16.359 15.805 1 89.06 244 ARG B C 1
ATOM 5089 O O . ARG B 1 244 ? 8.727 -16.969 16.859 1 89.06 244 ARG B O 1
ATOM 5096 N N . ILE B 1 245 ? 9.047 -16.547 14.633 1 87.44 245 ILE B N 1
ATOM 5097 C CA . ILE B 1 245 ? 10.062 -17.578 14.508 1 87.44 245 ILE B CA 1
ATOM 5098 C C . ILE B 1 245 ? 11.445 -16.938 14.469 1 87.44 245 ILE B C 1
ATOM 5100 O O . ILE B 1 245 ? 11.688 -16.016 13.688 1 87.44 245 ILE B O 1
ATOM 5104 N N . ALA B 1 246 ? 12.273 -17.484 15.344 1 84 246 ALA B N 1
ATOM 5105 C CA . ALA B 1 246 ? 13.641 -16.953 15.375 1 84 246 ALA B CA 1
ATOM 5106 C C . ALA B 1 246 ? 14.398 -17.328 14.102 1 84 246 ALA B C 1
ATOM 5108 O O . ALA B 1 246 ? 14.367 -18.484 13.664 1 84 246 ALA B O 1
ATOM 5109 N N . SER B 1 247 ? 14.883 -16.359 13.484 1 83.06 247 SER B N 1
ATOM 5110 C CA . SER B 1 247 ? 15.672 -16.609 12.281 1 83.06 247 SER B CA 1
ATOM 5111 C C . SER B 1 247 ? 17.156 -16.734 12.609 1 83.06 247 SER B C 1
ATOM 5113 O O . SER B 1 247 ? 17.766 -15.797 13.125 1 83.06 247 SER B O 1
ATOM 5115 N N . PRO B 1 248 ? 17.688 -17.906 12.227 1 82.31 248 PRO B N 1
ATOM 5116 C CA . PRO B 1 248 ? 19.125 -18.016 12.445 1 82.31 248 PRO B CA 1
ATOM 5117 C C . PRO B 1 248 ? 19.922 -17 11.633 1 82.31 248 PRO B C 1
ATOM 5119 O O . PRO B 1 248 ? 19.531 -16.656 10.516 1 82.31 248 PRO B O 1
ATOM 5122 N N . SER B 1 249 ? 21.047 -16.547 12.18 1 81.25 249 SER B N 1
ATOM 5123 C CA . SER B 1 249 ? 21.875 -15.508 11.562 1 81.25 249 SER B CA 1
ATOM 5124 C C . SER B 1 249 ? 22.344 -15.938 10.18 1 81.25 249 SER B C 1
ATOM 5126 O O . SER B 1 249 ? 22.516 -15.102 9.289 1 81.25 249 SER B O 1
ATOM 5128 N N . PHE B 1 250 ? 22.469 -17.219 10.008 1 84.62 250 PHE B N 1
ATOM 5129 C CA . PHE B 1 250 ? 23 -17.672 8.734 1 84.62 250 PHE B CA 1
ATOM 5130 C C . PHE B 1 250 ? 22 -17.438 7.613 1 84.62 250 PHE B C 1
ATOM 5132 O O . PHE B 1 250 ? 22.375 -17.281 6.453 1 84.62 250 PHE B O 1
ATOM 5139 N N . LEU B 1 251 ? 20.703 -17.344 7.922 1 83.69 251 LEU B N 1
ATOM 5140 C CA . LEU B 1 251 ? 19.703 -17.094 6.902 1 83.69 251 LEU B CA 1
ATOM 5141 C C . LEU B 1 251 ? 19.781 -15.656 6.398 1 83.69 251 LEU B C 1
ATOM 5143 O O . LEU B 1 251 ? 19.5 -15.383 5.23 1 83.69 251 LEU B O 1
ATOM 5147 N N . ILE B 1 252 ? 20.188 -14.797 7.285 1 84 252 ILE B N 1
ATOM 5148 C CA . ILE B 1 252 ? 20.375 -13.406 6.898 1 84 252 ILE B CA 1
ATOM 5149 C C . ILE B 1 252 ? 21.562 -13.289 5.938 1 84 252 ILE B C 1
ATOM 5151 O O . ILE B 1 252 ? 21.469 -12.625 4.902 1 84 252 ILE B O 1
ATOM 5155 N N . ASP B 1 253 ? 22.594 -14.055 6.273 1 87.88 253 ASP B N 1
ATOM 5156 C CA . ASP B 1 253 ? 23.781 -14.039 5.426 1 87.88 253 ASP B CA 1
ATOM 5157 C C . ASP B 1 253 ? 23.5 -14.68 4.07 1 87.88 253 ASP B C 1
ATOM 5159 O O . ASP B 1 253 ? 23.969 -14.195 3.039 1 87.88 253 ASP B O 1
ATOM 5163 N N . LEU B 1 254 ? 22.766 -15.703 4.125 1 86.19 254 LEU B N 1
ATOM 5164 C CA . LEU B 1 254 ? 22.406 -16.375 2.883 1 86.19 254 LEU B CA 1
ATOM 5165 C C . LEU B 1 254 ? 21.531 -15.477 2.014 1 86.19 254 LEU B C 1
ATOM 5167 O O . LEU B 1 254 ? 21.719 -15.414 0.796 1 86.19 254 LEU B O 1
ATOM 5171 N N . GLY B 1 255 ? 20.609 -14.875 2.629 1 86.56 255 GLY B N 1
ATOM 5172 C CA . GLY B 1 255 ? 19.797 -13.922 1.901 1 86.56 255 GLY B CA 1
ATOM 5173 C C . GLY B 1 255 ? 20.594 -12.805 1.266 1 86.56 255 GLY B C 1
ATOM 5174 O O . GLY B 1 255 ? 20.328 -12.414 0.126 1 86.56 255 GLY B O 1
ATOM 5175 N N . ALA B 1 256 ? 21.578 -12.359 1.98 1 86.88 256 ALA B N 1
ATOM 5176 C CA . ALA B 1 256 ? 22.422 -11.281 1.474 1 86.88 256 ALA B CA 1
ATOM 5177 C C . ALA B 1 256 ? 23.234 -11.75 0.265 1 86.88 256 ALA B C 1
ATOM 5179 O O . ALA B 1 256 ? 23.359 -11.016 -0.719 1 86.88 256 ALA B O 1
ATOM 5180 N N . ARG B 1 257 ? 23.719 -12.945 0.365 1 88.69 257 ARG B N 1
ATOM 5181 C CA . ARG B 1 257 ? 24.5 -13.492 -0.735 1 88.69 257 ARG B CA 1
ATOM 5182 C C . ARG B 1 257 ? 23.641 -13.711 -1.974 1 88.69 257 ARG B C 1
ATOM 5184 O O . ARG B 1 257 ? 24.078 -13.445 -3.096 1 88.69 257 ARG B O 1
ATOM 5191 N N . LEU B 1 258 ? 22.453 -14.164 -1.691 1 87.62 258 LEU B N 1
ATOM 5192 C CA . LEU B 1 258 ? 21.516 -14.344 -2.797 1 87.62 258 LEU B CA 1
ATOM 5193 C C . LEU B 1 258 ? 21.125 -13 -3.404 1 87.62 258 LEU B C 1
ATOM 5195 O O . LEU B 1 258 ? 20.938 -12.891 -4.617 1 87.62 258 LEU B O 1
ATOM 5199 N N . GLY B 1 259 ? 21.016 -12.062 -2.57 1 88 259 GLY B N 1
ATOM 5200 C CA . GLY B 1 259 ? 20.781 -10.711 -3.055 1 88 259 GLY B CA 1
ATOM 5201 C C . GLY B 1 259 ? 21.891 -10.18 -3.926 1 88 259 GLY B C 1
ATOM 5202 O O . GLY B 1 259 ? 21.641 -9.578 -4.973 1 88 259 GLY B O 1
ATOM 5203 N N . ASP B 1 260 ? 23.125 -10.477 -3.498 1 88.38 260 ASP B N 1
ATOM 5204 C CA . ASP B 1 260 ? 24.281 -10.07 -4.289 1 88.38 260 ASP B CA 1
ATOM 5205 C C . ASP B 1 260 ? 24.266 -10.734 -5.664 1 88.38 260 ASP B C 1
ATOM 5207 O O . ASP B 1 260 ? 24.531 -10.078 -6.676 1 88.38 260 ASP B O 1
ATOM 5211 N N . LEU B 1 261 ? 23.922 -11.977 -5.645 1 86.44 261 LEU B N 1
ATOM 5212 C CA . LEU B 1 261 ? 23.922 -12.742 -6.887 1 86.44 261 LEU B CA 1
ATOM 5213 C C . LEU B 1 261 ? 22.844 -12.219 -7.832 1 86.44 261 LEU B C 1
ATOM 5215 O O . LEU B 1 261 ? 23.031 -12.195 -9.055 1 86.44 261 LEU B O 1
ATOM 5219 N N . SER B 1 262 ? 21.75 -11.828 -7.309 1 89.88 262 SER B N 1
ATOM 5220 C CA . SER B 1 262 ? 20.641 -11.375 -8.133 1 89.88 262 SER B CA 1
ATOM 5221 C C . SER B 1 262 ? 20.969 -10.055 -8.828 1 89.88 262 SER B C 1
ATOM 5223 O O . SER B 1 262 ? 20.344 -9.711 -9.836 1 89.88 262 SER B O 1
ATOM 5225 N N . THR B 1 263 ? 21.922 -9.344 -8.273 1 86.94 263 THR B N 1
ATOM 5226 C CA . THR B 1 263 ? 22.297 -8.07 -8.875 1 86.94 263 THR B CA 1
ATOM 5227 C C . THR B 1 263 ? 22.922 -8.289 -10.258 1 86.94 263 THR B C 1
ATOM 5229 O O . THR B 1 263 ? 22.828 -7.422 -11.125 1 86.94 263 THR B O 1
ATOM 5232 N N . TYR B 1 264 ? 23.531 -9.445 -10.414 1 88.12 264 TYR B N 1
ATOM 5233 C CA . TYR B 1 264 ? 24.125 -9.773 -11.711 1 88.12 264 TYR B CA 1
ATOM 5234 C C . TYR B 1 264 ? 23.047 -9.992 -12.758 1 88.12 264 TYR B C 1
ATOM 5236 O O . TYR B 1 264 ? 23.312 -9.914 -13.961 1 88.12 264 TYR B O 1
ATOM 5244 N N . LEU B 1 265 ? 21.891 -10.289 -12.336 1 92 265 LEU B N 1
ATOM 5245 C CA . LEU B 1 265 ? 20.766 -10.453 -13.242 1 92 265 LEU B CA 1
ATOM 5246 C C . LEU B 1 265 ? 19.984 -9.156 -13.383 1 92 265 LEU B C 1
ATOM 5248 O O . LEU B 1 265 ? 18.938 -9.117 -14.023 1 92 265 LEU B O 1
ATOM 5252 N N . GLY B 1 266 ? 20.484 -8.117 -12.727 1 89.12 266 GLY B N 1
ATOM 5253 C CA . GLY B 1 266 ? 19.891 -6.797 -12.875 1 89.12 266 GLY B CA 1
ATOM 5254 C C . GLY B 1 266 ? 18.891 -6.465 -11.789 1 89.12 266 GLY B C 1
ATOM 5255 O O . GLY B 1 266 ? 18.266 -5.398 -11.82 1 89.12 266 GLY B O 1
ATOM 5256 N N . TRP B 1 267 ? 18.703 -7.414 -10.883 1 88.56 267 TRP B N 1
ATOM 5257 C CA . TRP B 1 267 ? 17.797 -7.148 -9.773 1 88.56 267 TRP B CA 1
ATOM 5258 C C . TRP B 1 267 ? 18.5 -6.359 -8.672 1 88.56 267 TRP B C 1
ATOM 5260 O O . TRP B 1 267 ? 19.719 -6.355 -8.586 1 88.56 267 TRP B O 1
ATOM 5270 N N . MET B 1 268 ? 17.734 -5.527 -7.906 1 81.56 268 MET B N 1
ATOM 5271 C CA . MET B 1 268 ? 18.297 -4.73 -6.82 1 81.56 268 MET B CA 1
ATOM 5272 C C . MET B 1 268 ? 17.531 -4.953 -5.523 1 81.56 268 MET B C 1
ATOM 5274 O O . MET B 1 268 ? 16.891 -4.035 -5.004 1 81.56 268 MET B O 1
ATOM 5278 N N . PRO B 1 269 ? 17.797 -6.09 -4.941 1 80.88 269 PRO B N 1
ATOM 5279 C CA . PRO B 1 269 ? 17.109 -6.355 -3.674 1 80.88 269 PRO B CA 1
ATOM 5280 C C . PRO B 1 269 ? 17.672 -5.547 -2.512 1 80.88 269 PRO B C 1
ATOM 5282 O O . PRO B 1 269 ? 18.828 -5.102 -2.57 1 80.88 269 PRO B O 1
ATOM 5285 N N . PRO B 1 270 ? 16.875 -5.34 -1.549 1 77.31 270 PRO B N 1
ATOM 5286 C CA . PRO B 1 270 ? 17.359 -4.578 -0.393 1 77.31 270 PRO B CA 1
ATOM 5287 C C . PRO B 1 270 ? 18.344 -5.367 0.462 1 77.31 270 PRO B C 1
ATOM 5289 O O . PRO B 1 270 ? 19.188 -4.773 1.153 1 77.31 270 PRO B O 1
ATOM 5292 N N . LEU B 1 271 ? 18.203 -6.605 0.398 1 79.62 271 LEU B N 1
ATOM 5293 C CA . LEU B 1 271 ? 19.078 -7.465 1.198 1 79.62 271 LEU B CA 1
ATOM 5294 C C . LEU B 1 271 ? 20.344 -7.816 0.437 1 79.62 271 LEU B C 1
ATOM 5296 O O . LEU B 1 271 ? 20.359 -8.75 -0.368 1 79.62 271 LEU B O 1
ATOM 5300 N N . ARG B 1 272 ? 21.422 -7.129 0.658 1 85.62 272 ARG B N 1
ATOM 5301 C CA . ARG B 1 272 ? 22.734 -7.371 0.094 1 85.62 272 ARG B CA 1
ATOM 5302 C C . ARG B 1 272 ? 23.812 -7.305 1.174 1 85.62 272 ARG B C 1
ATOM 5304 O O . ARG B 1 272 ? 23.547 -6.852 2.291 1 85.62 272 ARG B O 1
ATOM 5311 N N . SER B 1 273 ? 24.891 -7.785 0.82 1 85.19 273 SER B N 1
ATOM 5312 C CA . SER B 1 273 ? 25.953 -7.934 1.807 1 85.19 273 SER B CA 1
ATOM 5313 C C . SER B 1 273 ? 26.328 -6.586 2.408 1 85.19 273 SER B C 1
ATOM 5315 O O . SER B 1 273 ? 26.516 -6.473 3.623 1 85.19 273 SER B O 1
ATOM 5317 N N . THR B 1 274 ? 26.406 -5.562 1.611 1 82.56 274 THR B N 1
ATOM 5318 C CA . THR B 1 274 ? 26.766 -4.234 2.104 1 82.56 274 THR B CA 1
ATOM 5319 C C . THR B 1 274 ? 25.688 -3.691 3.033 1 82.56 274 THR B C 1
ATOM 5321 O O . THR B 1 274 ? 26 -3.09 4.066 1 82.56 274 THR B O 1
ATOM 5324 N N . ALA B 1 275 ? 24.469 -3.906 2.66 1 82.75 275 ALA B N 1
ATOM 5325 C CA . ALA B 1 275 ? 23.359 -3.443 3.486 1 82.75 275 ALA B CA 1
ATOM 5326 C C . ALA B 1 275 ? 23.391 -4.102 4.863 1 82.75 275 ALA B C 1
ATOM 5328 O O . ALA B 1 275 ? 23.172 -3.438 5.883 1 82.75 275 ALA B O 1
ATOM 5329 N N . ILE B 1 276 ? 23.672 -5.355 4.883 1 83.5 276 ILE B N 1
ATOM 5330 C CA . ILE B 1 276 ? 23.703 -6.094 6.137 1 83.5 276 ILE B CA 1
ATOM 5331 C C . ILE B 1 276 ? 24.891 -5.625 6.98 1 83.5 276 ILE B C 1
ATOM 5333 O O . ILE B 1 276 ? 24.766 -5.477 8.203 1 83.5 276 ILE B O 1
ATOM 5337 N N . ALA B 1 277 ? 25.984 -5.398 6.352 1 84.56 277 ALA B N 1
ATOM 5338 C CA . ALA B 1 277 ? 27.156 -4.91 7.062 1 84.56 277 ALA B CA 1
ATOM 5339 C C . ALA B 1 277 ? 26.891 -3.553 7.703 1 84.56 277 ALA B C 1
ATOM 5341 O O . ALA B 1 277 ? 27.25 -3.318 8.859 1 84.56 277 ALA B O 1
ATOM 5342 N N . GLU B 1 278 ? 26.266 -2.699 6.945 1 84.88 278 GLU B N 1
ATOM 5343 C CA . GLU B 1 278 ? 25.938 -1.374 7.465 1 84.88 278 GLU B CA 1
ATOM 5344 C C . GLU B 1 278 ? 24.891 -1.462 8.586 1 84.88 278 GLU B C 1
ATOM 5346 O O . GLU B 1 278 ? 24.953 -0.695 9.547 1 84.88 278 GLU B O 1
ATOM 5351 N N . LEU B 1 279 ? 24 -2.35 8.43 1 83.25 279 LEU B N 1
ATOM 5352 C CA . LEU B 1 279 ? 22.984 -2.566 9.461 1 83.25 279 LEU B CA 1
ATOM 5353 C C . LEU B 1 279 ? 23.641 -3.041 10.758 1 83.25 279 LEU B C 1
ATOM 5355 O O . LEU B 1 279 ? 23.281 -2.572 11.844 1 83.25 279 LEU B O 1
ATOM 5359 N N . ARG B 1 280 ? 24.547 -3.908 10.672 1 84.75 280 ARG B N 1
ATOM 5360 C CA . ARG B 1 280 ? 25.203 -4.477 11.836 1 84.75 280 ARG B CA 1
ATOM 5361 C C . ARG B 1 280 ? 26.109 -3.447 12.508 1 84.75 280 ARG B C 1
ATOM 5363 O O . ARG B 1 280 ? 26.312 -3.488 13.719 1 84.75 280 ARG B O 1
ATOM 5370 N N . ARG B 1 281 ? 26.656 -2.578 11.664 1 85.44 281 ARG B N 1
ATOM 5371 C CA . ARG B 1 281 ? 27.438 -1.477 12.219 1 85.44 281 ARG B CA 1
ATOM 5372 C C . ARG B 1 281 ? 26.562 -0.57 13.086 1 85.44 281 ARG B C 1
ATOM 5374 O O . ARG B 1 281 ? 27.031 -0.017 14.086 1 85.44 281 ARG B O 1
ATOM 5381 N N . GLY B 1 282 ? 25.359 -0.435 12.688 1 88.06 282 GLY B N 1
ATOM 5382 C CA . GLY B 1 282 ? 24.422 0.399 13.422 1 88.06 282 GLY B CA 1
ATOM 5383 C C . GLY B 1 282 ? 24.312 1.809 12.867 1 88.06 282 GLY B C 1
ATOM 5384 O O . GLY B 1 282 ? 25.203 2.256 12.125 1 88.06 282 GLY B O 1
ATOM 5385 N N . VAL B 1 283 ? 23.281 2.439 13.18 1 92 283 VAL B N 1
ATOM 5386 C CA . VAL B 1 283 ? 23.016 3.828 12.82 1 92 283 VAL B CA 1
ATOM 5387 C C . VAL B 1 283 ? 22.922 4.68 14.086 1 92 283 VAL B C 1
ATOM 5389 O O . VAL B 1 283 ? 21.922 4.625 14.805 1 92 283 VAL B O 1
ATOM 5392 N N . SER B 1 284 ? 23.969 5.332 14.344 1 93.38 284 SER B N 1
ATOM 5393 C CA . SER B 1 284 ? 24.016 6.133 15.562 1 93.38 284 SER B CA 1
ATOM 5394 C C . SER B 1 284 ? 24.703 7.465 15.32 1 93.38 284 SER B C 1
ATOM 5396 O O . SER B 1 284 ? 25.594 7.566 14.469 1 93.38 284 SER B O 1
ATOM 5398 N N . GLY B 1 285 ? 24.281 8.461 15.953 1 94.81 285 GLY B N 1
ATOM 5399 C CA . GLY B 1 285 ? 24.844 9.797 15.906 1 94.81 285 GLY B CA 1
ATOM 5400 C C . GLY B 1 285 ? 24.297 10.711 16.984 1 94.81 285 GLY B C 1
ATOM 5401 O O . GLY B 1 285 ? 23.609 10.258 17.906 1 94.81 285 GLY B O 1
ATOM 5402 N N . ASP B 1 286 ? 24.766 11.977 16.969 1 96 286 ASP B N 1
ATOM 5403 C CA . ASP B 1 286 ? 24.359 12.961 17.969 1 96 286 ASP B CA 1
ATOM 5404 C C . ASP B 1 286 ? 23.656 14.148 17.297 1 96 286 ASP B C 1
ATOM 5406 O O . ASP B 1 286 ? 24.312 15 16.688 1 96 286 ASP B O 1
ATOM 5410 N N . PRO B 1 287 ? 22.312 14.203 17.531 1 97.31 287 PRO B N 1
ATOM 5411 C CA . PRO B 1 287 ? 21.562 15.258 16.844 1 97.31 287 PRO B CA 1
ATOM 5412 C C . PRO B 1 287 ? 21.609 16.594 17.594 1 97.31 287 PRO B C 1
ATOM 5414 O O . PRO B 1 287 ? 20.969 17.562 17.156 1 97.31 287 PRO B O 1
ATOM 5417 N N . ALA B 1 288 ? 22.375 16.781 18.609 1 96.81 288 ALA B N 1
ATOM 5418 C CA . ALA B 1 288 ? 22.328 17.938 19.5 1 96.81 288 ALA B CA 1
ATOM 5419 C C . ALA B 1 288 ? 22.641 19.234 18.75 1 96.81 288 ALA B C 1
ATOM 5421 O O . ALA B 1 288 ? 21.906 20.219 18.859 1 96.81 288 ALA B O 1
ATOM 5422 N N . ALA B 1 289 ? 23.703 19.281 18 1 97.06 289 ALA B N 1
ATOM 5423 C CA . ALA B 1 289 ? 24.125 20.469 17.281 1 97.06 289 ALA B CA 1
ATOM 5424 C C . ALA B 1 289 ? 23.047 20.906 16.281 1 97.06 289 ALA B C 1
ATOM 5426 O O . ALA B 1 289 ? 22.766 22.094 16.125 1 97.06 289 ALA B O 1
ATOM 5427 N N . TRP B 1 290 ? 22.453 19.906 15.594 1 97.81 290 TRP B N 1
ATOM 5428 C CA . TRP B 1 290 ? 21.391 20.156 14.625 1 97.81 290 TRP B CA 1
ATOM 5429 C C . TRP B 1 290 ? 20.172 20.766 15.297 1 97.81 290 TRP B C 1
ATOM 5431 O O . TRP B 1 290 ? 19.656 21.797 14.859 1 97.81 290 TRP B O 1
ATOM 5441 N N . MET B 1 291 ? 19.781 20.203 16.406 1 97.75 291 MET B N 1
ATOM 5442 C CA . MET B 1 291 ? 18.609 20.672 17.141 1 97.75 291 MET B CA 1
ATOM 5443 C C . MET B 1 291 ? 18.828 22.078 17.672 1 97.75 291 MET B C 1
ATOM 5445 O O . MET B 1 291 ? 17.938 22.922 17.594 1 97.75 291 MET B O 1
ATOM 5449 N N . ALA B 1 292 ? 19.984 22.344 18.141 1 97.06 292 ALA B N 1
ATOM 5450 C CA . ALA B 1 292 ? 20.312 23.641 18.703 1 97.06 292 ALA B CA 1
ATOM 5451 C C . ALA B 1 292 ? 20.312 24.734 17.625 1 97.06 292 ALA B C 1
ATOM 5453 O O . ALA B 1 292 ? 19.812 25.828 17.859 1 97.06 292 ALA B O 1
ATOM 5454 N N . ALA B 1 293 ? 20.781 24.438 16.484 1 96.94 293 ALA B N 1
ATOM 5455 C CA . ALA B 1 293 ? 20.922 25.406 15.414 1 96.94 293 ALA B CA 1
ATOM 5456 C C . ALA B 1 293 ? 19.578 25.734 14.773 1 96.94 293 ALA B C 1
ATOM 5458 O O . ALA B 1 293 ? 19.281 26.891 14.484 1 96.94 293 ALA B O 1
ATOM 5459 N N . THR B 1 294 ? 18.703 24.719 14.547 1 97.06 294 THR B N 1
ATOM 5460 C CA . THR B 1 294 ? 17.531 24.891 13.711 1 97.06 294 THR B CA 1
ATOM 5461 C C . THR B 1 294 ? 16.281 25.031 14.562 1 97.06 294 THR B C 1
ATOM 5463 O O . THR B 1 294 ? 15.25 25.547 14.094 1 97.06 294 THR B O 1
ATOM 5466 N N . GLY B 1 295 ? 16.312 24.484 15.734 1 96.88 295 GLY B N 1
ATOM 5467 C CA . GLY B 1 295 ? 15.125 24.422 16.562 1 96.88 295 GLY B CA 1
ATOM 5468 C C . GLY B 1 295 ? 14.188 23.297 16.188 1 96.88 295 GLY B C 1
ATOM 5469 O O . GLY B 1 295 ? 13.109 23.156 16.766 1 96.88 295 GLY B O 1
ATOM 5470 N N . ILE B 1 296 ? 14.578 22.516 15.273 1 96.81 296 ILE B N 1
ATOM 5471 C CA . ILE B 1 296 ? 13.742 21.406 14.836 1 96.81 296 ILE B CA 1
ATOM 5472 C C . ILE B 1 296 ? 13.828 20.266 15.852 1 96.81 296 ILE B C 1
ATOM 5474 O O . ILE B 1 296 ? 14.922 19.859 16.25 1 96.81 296 ILE B O 1
ATOM 5478 N N . VAL B 1 297 ? 12.688 19.812 16.297 1 95.38 297 VAL B N 1
ATOM 5479 C CA . VAL B 1 297 ? 12.602 18.641 17.141 1 95.38 297 VAL B CA 1
ATOM 5480 C C . VAL B 1 297 ? 12.266 17.406 16.297 1 95.38 297 VAL B C 1
ATOM 5482 O O . VAL B 1 297 ? 11.219 17.359 15.648 1 95.38 297 VAL B O 1
ATOM 5485 N N . PRO B 1 298 ? 13.234 16.484 16.281 1 95.69 298 PRO B N 1
ATOM 5486 C CA . PRO B 1 298 ? 12.961 15.312 15.453 1 95.69 298 PRO B CA 1
ATOM 5487 C C . PRO B 1 298 ? 11.664 14.609 15.836 1 95.69 298 PRO B C 1
ATOM 5489 O O . PRO B 1 298 ? 11.352 14.484 17.016 1 95.69 298 PRO B O 1
ATOM 5492 N N . LYS B 1 299 ? 10.922 14.219 14.852 1 92.25 299 LYS B N 1
ATOM 5493 C CA . LYS B 1 299 ? 9.703 13.453 15.102 1 92.25 299 LYS B CA 1
ATOM 5494 C C . LYS B 1 299 ? 10.023 12.109 15.758 1 92.25 299 LYS B C 1
ATOM 5496 O O . LYS B 1 299 ? 11.008 11.461 15.406 1 92.25 299 LYS B O 1
ATOM 5501 N N . THR B 1 300 ? 9.188 11.703 16.641 1 88.38 300 THR B N 1
ATOM 5502 C CA . THR B 1 300 ? 9.359 10.406 17.281 1 88.38 300 THR B CA 1
ATOM 5503 C C . THR B 1 300 ? 8.945 9.273 16.344 1 88.38 300 THR B C 1
ATOM 5505 O O . THR B 1 300 ? 8.297 9.508 15.328 1 88.38 300 THR B O 1
ATOM 5508 N N . SER B 1 301 ? 9.375 8.07 16.719 1 84.56 301 SER B N 1
ATOM 5509 C CA . SER B 1 301 ? 9.016 6.895 15.938 1 84.56 301 SER B CA 1
ATOM 5510 C C . SER B 1 301 ? 7.5 6.734 15.836 1 84.56 301 SER B C 1
ATOM 5512 O O . SER B 1 301 ? 6.977 6.363 14.781 1 84.56 301 SER B O 1
ATOM 5514 N N . ALA B 1 302 ? 6.852 7.062 16.875 1 78.12 302 ALA B N 1
ATOM 5515 C CA . ALA B 1 302 ? 5.395 6.965 16.891 1 78.12 302 ALA B CA 1
ATOM 5516 C C . ALA B 1 302 ? 4.758 7.969 15.938 1 78.12 302 ALA B C 1
ATOM 5518 O O . ALA B 1 302 ? 3.752 7.672 15.297 1 78.12 302 ALA B O 1
ATOM 5519 N N . GLN B 1 303 ? 5.387 9.086 15.797 1 80.31 303 GLN B N 1
ATOM 5520 C CA . GLN B 1 303 ? 4.871 10.125 14.914 1 80.31 303 GLN B CA 1
ATOM 5521 C C . GLN B 1 303 ? 5.176 9.805 13.453 1 80.31 303 GLN B C 1
ATOM 5523 O O . GLN B 1 303 ? 4.383 10.125 12.562 1 80.31 303 GLN B O 1
ATOM 5528 N N . VAL B 1 304 ? 6.328 9.219 13.289 1 78.81 304 VAL B N 1
ATOM 5529 C CA . VAL B 1 304 ? 6.82 8.984 11.938 1 78.81 304 VAL B CA 1
ATOM 5530 C C . VAL B 1 304 ? 6.121 7.762 11.336 1 78.81 304 VAL B C 1
ATOM 5532 O O . VAL B 1 304 ? 5.691 7.785 10.18 1 78.81 304 VAL B O 1
ATOM 5535 N N . ILE B 1 305 ? 6.055 6.723 12.016 1 77.75 305 ILE B N 1
ATOM 5536 C CA . ILE B 1 305 ? 5.52 5.457 11.531 1 77.75 305 ILE B CA 1
ATOM 5537 C C . ILE B 1 305 ? 4.004 5.441 11.695 1 77.75 305 ILE B C 1
ATOM 5539 O O . ILE B 1 305 ? 3.291 4.809 10.914 1 77.75 305 ILE B O 1
ATOM 5543 N N . GLY B 1 306 ? 3.543 6.449 12.492 1 65.31 306 GLY B N 1
ATOM 5544 C CA . GLY B 1 306 ? 2.105 6.59 12.672 1 65.31 306 GLY B CA 1
ATOM 5545 C C . GLY B 1 306 ? 1.614 6.059 14 1 65.31 306 GLY B C 1
ATOM 5546 O O . GLY B 1 306 ? 2.121 5.051 14.5 1 65.31 306 GLY B O 1
ATOM 5547 N N . SER B 1 307 ? 0.858 6.938 14.469 1 64.38 307 SER B N 1
ATOM 5548 C CA . SER B 1 307 ? 0.103 6.531 15.648 1 64.38 307 SER B CA 1
ATOM 5549 C C . SER B 1 307 ? -1.234 5.91 15.266 1 64.38 307 SER B C 1
ATOM 5551 O O . SER B 1 307 ? -2.121 5.758 16.109 1 64.38 307 SER B O 1
ATOM 5553 N N . ARG B 1 308 ? -1.22 5.66 13.828 1 74.12 308 ARG B N 1
ATOM 5554 C CA . ARG B 1 308 ? -2.441 5.062 13.305 1 74.12 308 ARG B CA 1
ATOM 5555 C C . ARG B 1 308 ? -2.162 3.691 12.695 1 74.12 308 ARG B C 1
ATOM 5557 O O . ARG B 1 308 ? -1.025 3.391 12.32 1 74.12 308 ARG B O 1
ATOM 5564 N N . PRO B 1 309 ? -3.18 2.902 12.688 1 80.81 309 PRO B N 1
ATOM 5565 C CA . PRO B 1 309 ? -3.012 1.608 12.016 1 80.81 309 PRO B CA 1
ATOM 5566 C C . PRO B 1 309 ? -2.615 1.748 10.555 1 80.81 309 PRO B C 1
ATOM 5568 O O . PRO B 1 309 ? -3.078 2.666 9.867 1 80.81 309 PRO B O 1
ATOM 5571 N N . ALA B 1 310 ? -1.699 0.879 10.172 1 87.88 310 ALA B N 1
ATOM 5572 C CA . ALA B 1 310 ? -1.278 0.858 8.773 1 87.88 310 ALA B CA 1
ATOM 5573 C C . ALA B 1 310 ? -2.467 0.621 7.848 1 87.88 310 ALA B C 1
ATOM 5575 O O . ALA B 1 310 ? -3.379 -0.139 8.18 1 87.88 310 ALA B O 1
ATOM 5576 N N . ALA B 1 311 ? -2.496 1.282 6.73 1 89.5 311 ALA B N 1
ATOM 5577 C CA . ALA B 1 311 ? -3.516 1.062 5.707 1 89.5 311 ALA B CA 1
ATOM 5578 C C . ALA B 1 311 ? -3.367 -0.318 5.074 1 89.5 311 ALA B C 1
ATOM 5580 O O . ALA B 1 311 ? -2.299 -0.932 5.148 1 89.5 311 ALA B O 1
ATOM 5581 N N . ILE B 1 312 ? -4.379 -0.792 4.469 1 92 312 ILE B N 1
ATOM 5582 C CA . ILE B 1 312 ? -4.371 -2.111 3.844 1 92 312 ILE B CA 1
ATOM 5583 C C . ILE B 1 312 ? -3.318 -2.152 2.738 1 92 312 ILE B C 1
ATOM 5585 O O . ILE B 1 312 ? -2.688 -3.188 2.51 1 92 312 ILE B O 1
ATOM 5589 N N . GLN B 1 313 ? -3.062 -1.021 2.08 1 94.12 313 GLN B N 1
ATOM 5590 C CA . GLN B 1 313 ? -2.033 -0.917 1.049 1 94.12 313 GLN B CA 1
ATOM 5591 C C . GLN B 1 313 ? -0.654 -1.244 1.613 1 94.12 313 GLN B C 1
ATOM 5593 O O . GLN B 1 313 ? 0.119 -1.978 0.993 1 94.12 313 GLN B O 1
ATOM 5598 N N . ASP B 1 314 ? -0.404 -0.77 2.824 1 93.44 314 ASP B N 1
ATOM 5599 C CA . ASP B 1 314 ? 0.87 -1.004 3.496 1 93.44 314 ASP B CA 1
ATOM 5600 C C . ASP B 1 314 ? 1.029 -2.475 3.873 1 93.44 314 ASP B C 1
ATOM 5602 O O . ASP B 1 314 ? 2.111 -3.045 3.723 1 93.44 314 ASP B O 1
ATOM 5606 N N . LYS B 1 315 ? -0.044 -3.031 4.328 1 93.38 315 LYS B N 1
ATOM 5607 C CA . LYS B 1 315 ? -0 -4.418 4.785 1 93.38 315 LYS B CA 1
ATOM 5608 C C . LYS B 1 315 ? 0.251 -5.371 3.621 1 93.38 315 LYS B C 1
ATOM 5610 O O . LYS B 1 315 ? 1.11 -6.25 3.707 1 93.38 315 LYS B O 1
ATOM 5615 N N . TRP B 1 316 ? -0.553 -5.164 2.525 1 95.44 316 TRP B N 1
ATOM 5616 C CA . TRP B 1 316 ? -0.356 -6.016 1.355 1 95.44 316 TRP B CA 1
ATOM 5617 C C . TRP B 1 316 ? 1.076 -5.91 0.842 1 95.44 316 TRP B C 1
ATOM 5619 O O . TRP B 1 316 ? 1.725 -6.926 0.583 1 95.44 316 TRP B O 1
ATOM 5629 N N . PHE B 1 317 ? 1.587 -4.695 0.738 1 95.31 317 PHE B N 1
ATOM 5630 C CA . PHE B 1 317 ? 2.934 -4.48 0.222 1 95.31 317 PHE B CA 1
ATOM 5631 C C . PHE B 1 317 ? 3.967 -5.172 1.102 1 95.31 317 PHE B C 1
ATOM 5633 O O . PHE B 1 317 ? 4.816 -5.914 0.604 1 95.31 317 PHE B O 1
ATOM 5640 N N . ALA B 1 318 ? 3.857 -4.922 2.402 1 94.88 318 ALA B N 1
ATOM 5641 C CA . ALA B 1 318 ? 4.848 -5.438 3.344 1 94.88 318 ALA B CA 1
ATOM 5642 C C . ALA B 1 318 ? 4.883 -6.961 3.324 1 94.88 318 ALA B C 1
ATOM 5644 O O . ALA B 1 318 ? 5.957 -7.566 3.352 1 94.88 318 ALA B O 1
ATOM 5645 N N . ARG B 1 319 ? 3.758 -7.582 3.219 1 94.94 319 ARG B N 1
ATOM 5646 C CA . ARG B 1 319 ? 3.666 -9.039 3.248 1 94.94 319 ARG B CA 1
ATOM 5647 C C . ARG B 1 319 ? 4.168 -9.648 1.941 1 94.94 319 ARG B C 1
ATOM 5649 O O . ARG B 1 319 ? 4.758 -10.727 1.939 1 94.94 319 ARG B O 1
ATOM 5656 N N . LEU B 1 320 ? 3.951 -8.922 0.801 1 95.69 320 LEU B N 1
ATOM 5657 C CA . LEU B 1 320 ? 4.277 -9.469 -0.512 1 95.69 320 LEU B CA 1
ATOM 5658 C C . LEU B 1 320 ? 5.719 -9.148 -0.892 1 95.69 320 LEU B C 1
ATOM 5660 O O . LEU B 1 320 ? 6.273 -9.758 -1.809 1 95.69 320 LEU B O 1
ATOM 5664 N N . PHE B 1 321 ? 6.316 -8.25 -0.179 1 93.56 321 PHE B N 1
ATOM 5665 C CA . PHE B 1 321 ? 7.609 -7.711 -0.581 1 93.56 321 PHE B CA 1
ATOM 5666 C C . PHE B 1 321 ? 8.648 -8.82 -0.716 1 93.56 321 PHE B C 1
ATOM 5668 O O . PHE B 1 321 ? 9.289 -8.945 -1.758 1 93.56 321 PHE B O 1
ATOM 5675 N N . LEU B 1 322 ? 8.75 -9.688 0.302 1 88.88 322 LEU B N 1
ATOM 5676 C CA . LEU B 1 322 ? 9.727 -10.766 0.244 1 88.88 322 LEU B CA 1
ATOM 5677 C C . LEU B 1 322 ? 9.219 -11.914 -0.621 1 88.88 322 LEU B C 1
ATOM 5679 O O . LEU B 1 322 ? 10.016 -12.625 -1.245 1 88.88 322 LEU B O 1
ATOM 5683 N N . ILE B 1 323 ? 7.926 -12.07 -0.7 1 93.12 323 ILE B N 1
ATOM 5684 C CA . ILE B 1 323 ? 7.305 -13.148 -1.458 1 93.12 323 ILE B CA 1
ATOM 5685 C C . ILE B 1 323 ? 7.527 -12.922 -2.953 1 93.12 323 ILE B C 1
ATOM 5687 O O . ILE B 1 323 ? 7.508 -13.867 -3.74 1 93.12 323 ILE B O 1
ATOM 5691 N N . LYS B 1 324 ? 7.75 -11.664 -3.322 1 94.31 324 LYS B N 1
ATOM 5692 C CA . LYS B 1 324 ? 8.047 -11.328 -4.711 1 94.31 324 LYS B CA 1
ATOM 5693 C C . LYS B 1 324 ? 9.227 -12.141 -5.23 1 94.31 324 LYS B C 1
ATOM 5695 O O . LYS B 1 324 ? 9.188 -12.656 -6.352 1 94.31 324 LYS B O 1
ATOM 5700 N N . ALA B 1 325 ? 10.258 -12.234 -4.426 1 92.5 325 ALA B N 1
ATOM 5701 C CA . ALA B 1 325 ? 11.414 -13.039 -4.832 1 92.5 325 ALA B CA 1
ATOM 5702 C C . ALA B 1 325 ? 11.008 -14.492 -5.066 1 92.5 325 ALA B C 1
ATOM 5704 O O . ALA B 1 325 ? 11.445 -15.109 -6.043 1 92.5 325 ALA B O 1
ATOM 5705 N N . LEU B 1 326 ? 10.188 -15.023 -4.18 1 93.19 326 LEU B N 1
ATOM 5706 C CA . LEU B 1 326 ? 9.734 -16.406 -4.297 1 93.19 326 LEU B CA 1
ATOM 5707 C C . LEU B 1 326 ? 8.906 -16.609 -5.559 1 93.19 326 LEU B C 1
ATOM 5709 O O . LEU B 1 326 ? 8.984 -17.641 -6.207 1 93.19 326 LEU B O 1
ATOM 5713 N N . ILE B 1 327 ? 8.102 -15.602 -5.895 1 96.38 327 ILE B N 1
ATOM 5714 C CA . ILE B 1 327 ? 7.285 -15.648 -7.098 1 96.38 327 ILE B CA 1
ATOM 5715 C C . ILE B 1 327 ? 8.18 -15.797 -8.328 1 96.38 327 ILE B C 1
ATOM 5717 O O . ILE B 1 327 ? 8.008 -16.719 -9.125 1 96.38 327 ILE B O 1
ATOM 5721 N N . PHE B 1 328 ? 9.172 -14.969 -8.445 1 95.69 328 PHE B N 1
ATOM 5722 C CA . PHE B 1 328 ? 10.023 -14.969 -9.633 1 95.69 328 PHE B CA 1
ATOM 5723 C C . PHE B 1 328 ? 10.898 -16.219 -9.672 1 95.69 328 PHE B C 1
ATOM 5725 O O . PHE B 1 328 ? 11.07 -16.828 -10.727 1 95.69 328 PHE B O 1
ATOM 5732 N N . ILE B 1 329 ? 11.398 -16.656 -8.547 1 93.81 329 ILE B N 1
ATOM 5733 C CA . ILE B 1 329 ? 12.219 -17.859 -8.5 1 93.81 329 ILE B CA 1
ATOM 5734 C C . ILE B 1 329 ? 11.383 -19.062 -8.93 1 93.81 329 ILE B C 1
ATOM 5736 O O . ILE B 1 329 ? 11.828 -19.875 -9.734 1 93.81 329 ILE B O 1
ATOM 5740 N N . SER B 1 330 ? 10.18 -19.109 -8.398 1 94.25 330 SER B N 1
ATOM 5741 C CA . SER B 1 330 ? 9.289 -20.219 -8.719 1 94.25 330 SER B CA 1
ATOM 5742 C C . SER B 1 330 ? 8.961 -20.25 -10.211 1 94.25 330 SER B C 1
ATOM 5744 O O . SER B 1 330 ? 8.938 -21.312 -10.828 1 94.25 330 SER B O 1
ATOM 5746 N N . LEU B 1 331 ? 8.734 -19.109 -10.781 1 95.19 331 LEU B N 1
ATOM 5747 C CA . LEU B 1 331 ? 8.367 -19.031 -12.195 1 95.19 331 LEU B CA 1
ATOM 5748 C C . LEU B 1 331 ? 9.555 -19.375 -13.086 1 95.19 331 LEU B C 1
ATOM 5750 O O . LEU B 1 331 ? 9.398 -20.062 -14.094 1 95.19 331 LEU B O 1
ATOM 5754 N N . VAL B 1 332 ? 10.75 -18.875 -12.711 1 95.12 332 VAL B N 1
ATOM 5755 C CA . VAL B 1 332 ? 11.953 -19.188 -13.469 1 95.12 332 VAL B CA 1
ATOM 5756 C C . VAL B 1 332 ? 12.203 -20.688 -13.438 1 95.12 332 VAL B C 1
ATOM 5758 O O . VAL B 1 332 ? 12.414 -21.312 -14.484 1 95.12 332 VAL B O 1
ATOM 5761 N N . LEU B 1 333 ? 12.133 -21.281 -12.281 1 92.69 333 LEU B N 1
ATOM 5762 C CA . LEU B 1 333 ? 12.359 -22.703 -12.133 1 92.69 333 LEU B CA 1
ATOM 5763 C C . LEU B 1 333 ? 11.312 -23.516 -12.898 1 92.69 333 LEU B C 1
ATOM 5765 O O . LEU B 1 333 ? 11.633 -24.5 -13.555 1 92.69 333 LEU B O 1
ATOM 5769 N N . PHE B 1 334 ? 10.078 -23.094 -12.836 1 91.06 334 PHE B N 1
ATOM 5770 C CA . PHE B 1 334 ? 8.977 -23.75 -13.531 1 91.06 334 PHE B CA 1
ATOM 5771 C C . PHE B 1 334 ? 9.25 -23.828 -15.023 1 91.06 334 PHE B C 1
ATOM 5773 O O . PHE B 1 334 ? 9.188 -24.906 -15.617 1 91.06 334 PHE B O 1
ATOM 5780 N N . TRP B 1 335 ? 9.656 -22.75 -15.617 1 92.19 335 TRP B N 1
ATOM 5781 C CA . TRP B 1 335 ? 9.828 -22.703 -17.062 1 92.19 335 TRP B CA 1
ATOM 5782 C C . TRP B 1 335 ? 11.109 -23.391 -17.484 1 92.19 335 TRP B C 1
ATOM 5784 O O . TRP B 1 335 ? 11.109 -24.203 -18.422 1 92.19 335 TRP B O 1
ATOM 5794 N N . VAL B 1 336 ? 12.172 -23.156 -16.797 1 92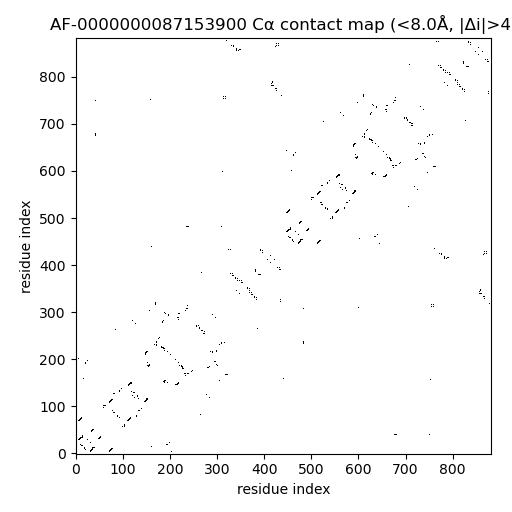.38 336 VAL B N 1
ATOM 5795 C CA . VAL B 1 336 ? 13.469 -23.688 -17.188 1 92.38 336 VAL B CA 1
ATOM 5796 C C . VAL B 1 336 ? 13.492 -25.203 -16.969 1 92.38 336 VAL B C 1
ATOM 5798 O O . VAL B 1 336 ? 13.914 -25.953 -17.859 1 92.38 336 VAL B O 1
ATOM 5801 N N . VAL B 1 337 ? 13 -25.625 -15.852 1 88.81 337 VAL B N 1
ATOM 5802 C CA . VAL B 1 337 ? 13.039 -27.047 -15.531 1 88.81 337 VAL B CA 1
ATOM 5803 C C . VAL B 1 337 ? 12.07 -27.812 -16.422 1 88.81 337 VAL B C 1
ATOM 5805 O O . VAL B 1 337 ? 12.383 -28.906 -16.891 1 88.81 337 VAL B O 1
ATOM 5808 N N . SER B 1 338 ? 10.867 -27.266 -16.656 1 85.31 338 SER B N 1
ATOM 5809 C CA . SER B 1 338 ? 9.914 -27.906 -17.547 1 85.31 338 SER B CA 1
ATOM 5810 C C . SER B 1 338 ? 10.5 -28.094 -18.938 1 85.31 338 SER B C 1
ATOM 5812 O O . SER B 1 338 ? 10.375 -29.172 -19.547 1 85.31 338 SER B O 1
ATOM 5814 N N . GLY B 1 339 ? 11.172 -27.078 -19.438 1 85.5 339 GLY B N 1
ATOM 5815 C CA . GLY B 1 339 ? 11.805 -27.172 -20.734 1 85.5 339 GLY B CA 1
ATOM 5816 C C . GLY B 1 339 ? 12.969 -28.156 -20.766 1 85.5 339 GLY B C 1
ATOM 5817 O O . GLY B 1 339 ? 13.133 -28.906 -21.719 1 85.5 339 GLY B O 1
ATOM 5818 N N . PHE B 1 340 ? 13.703 -28.109 -19.75 1 87.5 340 PHE B N 1
ATOM 5819 C CA . PHE B 1 340 ? 14.867 -28.969 -19.672 1 87.5 340 PHE B CA 1
ATOM 5820 C C . PHE B 1 340 ? 14.461 -30.438 -19.594 1 87.5 340 PHE B C 1
ATOM 5822 O O . PHE B 1 340 ? 15.055 -31.281 -20.25 1 87.5 340 PHE B O 1
ATOM 5829 N N . ILE B 1 341 ? 13.469 -30.734 -18.766 1 82.81 341 ILE B N 1
ATOM 5830 C CA . ILE B 1 341 ? 12.992 -32.125 -18.625 1 82.81 341 ILE B CA 1
ATOM 5831 C C . ILE B 1 341 ? 12.453 -32.625 -19.953 1 82.81 341 ILE B C 1
ATOM 5833 O O . ILE B 1 341 ? 12.781 -33.719 -20.391 1 82.81 341 ILE B O 1
ATOM 5837 N N . ALA B 1 342 ? 11.734 -31.828 -20.656 1 81 342 ALA B N 1
ATOM 5838 C CA . ALA B 1 342 ? 11.164 -32.219 -21.938 1 81 342 ALA B CA 1
ATOM 5839 C C . ALA B 1 342 ? 12.258 -32.438 -22.984 1 81 342 ALA B C 1
ATOM 5841 O O . ALA B 1 342 ? 12.156 -33.312 -23.828 1 81 342 ALA B O 1
ATOM 5842 N N . LEU B 1 343 ? 13.297 -31.719 -22.859 1 84.88 343 LEU B N 1
ATOM 5843 C CA . LEU B 1 343 ? 14.344 -31.719 -23.875 1 84.88 343 LEU B CA 1
ATOM 5844 C C . LEU B 1 343 ? 15.359 -32.844 -23.625 1 84.88 343 LEU B C 1
ATOM 5846 O O . LEU B 1 343 ? 15.852 -33.469 -24.562 1 84.88 343 LEU B O 1
ATOM 5850 N N . VAL B 1 344 ? 15.633 -33.062 -22.375 1 84.69 344 VAL B N 1
ATOM 5851 C CA . VAL B 1 344 ? 16.797 -33.875 -22.078 1 84.69 344 VAL B CA 1
ATOM 5852 C C . VAL B 1 344 ? 16.359 -35.188 -21.422 1 84.69 344 VAL B C 1
ATOM 5854 O O . VAL B 1 344 ? 16.922 -36.25 -21.703 1 84.69 344 VAL B O 1
ATOM 5857 N N . ILE B 1 345 ? 15.359 -35.156 -20.625 1 78.69 345 ILE B N 1
ATOM 5858 C CA . ILE B 1 345 ? 15.047 -36.312 -19.797 1 78.69 345 ILE B CA 1
ATOM 5859 C C . ILE B 1 345 ? 13.883 -37.094 -20.422 1 78.69 345 ILE B C 1
ATOM 5861 O O . ILE B 1 345 ? 13.93 -38.312 -20.531 1 78.69 345 ILE B O 1
ATOM 5865 N N . SER B 1 346 ? 12.852 -36.344 -20.797 1 79 346 SER B N 1
ATOM 5866 C CA . SER B 1 346 ? 11.633 -37 -21.266 1 79 346 SER B CA 1
ATOM 5867 C C . SER B 1 346 ? 11.359 -36.688 -22.734 1 79 346 SER B C 1
ATOM 5869 O O . SER B 1 346 ? 10.211 -36.5 -23.141 1 79 346 SER B O 1
ATOM 5871 N N . TYR B 1 347 ? 12.383 -36.562 -23.484 1 82.62 347 TYR B N 1
ATOM 5872 C CA . TYR B 1 347 ? 12.25 -36.219 -24.891 1 82.62 347 TYR B CA 1
ATOM 5873 C C . TYR B 1 347 ? 11.344 -37.188 -25.625 1 82.62 347 TYR B C 1
ATOM 5875 O O . TYR B 1 347 ? 10.438 -36.781 -26.344 1 82.62 347 TYR B O 1
ATOM 5883 N N . ASP B 1 348 ? 11.516 -38.469 -25.406 1 83.19 348 ASP B N 1
ATOM 5884 C CA . ASP B 1 348 ? 10.766 -39.5 -26.125 1 83.19 348 ASP B CA 1
ATOM 5885 C C . ASP B 1 348 ? 9.289 -39.469 -25.75 1 83.19 348 ASP B C 1
ATOM 5887 O O . ASP B 1 348 ? 8.414 -39.656 -26.609 1 83.19 348 ASP B O 1
ATOM 5891 N N . ALA B 1 349 ? 9.086 -39.25 -24.484 1 78.31 349 ALA B N 1
ATOM 5892 C CA . ALA B 1 349 ? 7.699 -39.156 -24.031 1 78.31 349 ALA B CA 1
ATOM 5893 C C . ALA B 1 349 ? 7.004 -37.938 -24.609 1 78.31 349 ALA B C 1
ATOM 5895 O O . ALA B 1 349 ? 5.84 -38 -25.016 1 78.31 349 ALA B O 1
ATOM 5896 N N . ALA B 1 350 ? 7.68 -36.875 -24.656 1 76.88 350 ALA B N 1
ATOM 5897 C CA . ALA B 1 350 ? 7.121 -35.656 -25.219 1 76.88 350 ALA B CA 1
ATOM 5898 C C . ALA B 1 350 ? 6.867 -35.781 -26.719 1 76.88 350 ALA B C 1
ATOM 5900 O O . ALA B 1 350 ? 5.797 -35.406 -27.203 1 76.88 350 ALA B O 1
ATOM 5901 N N . ALA B 1 351 ? 7.816 -36.344 -27.375 1 80.5 351 ALA B N 1
ATOM 5902 C CA . ALA B 1 351 ? 7.672 -36.594 -28.812 1 80.5 351 ALA B CA 1
ATOM 5903 C C . ALA B 1 351 ? 6.562 -37.625 -29.078 1 80.5 351 ALA B C 1
ATOM 5905 O O . ALA B 1 351 ? 5.855 -37.531 -30.078 1 80.5 351 ALA B O 1
ATOM 5906 N N . GLY B 1 352 ? 6.469 -38.562 -28.203 1 80.06 352 GLY B N 1
ATOM 5907 C CA . GLY B 1 352 ? 5.449 -39.594 -28.312 1 80.06 352 GLY B CA 1
ATOM 5908 C C . GLY B 1 352 ? 4.039 -39.031 -28.281 1 80.06 352 GLY B C 1
ATOM 5909 O O . GLY B 1 352 ? 3.145 -39.562 -28.953 1 80.06 352 GLY B O 1
ATOM 5910 N N . ILE B 1 353 ? 3.842 -38.062 -27.469 1 76.56 353 ILE B N 1
ATOM 5911 C CA . ILE B 1 353 ? 2.535 -37.406 -27.375 1 76.56 353 ILE B CA 1
ATOM 5912 C C . ILE B 1 353 ? 2.16 -36.812 -28.734 1 76.56 353 ILE B C 1
ATOM 5914 O O . ILE B 1 353 ? 1.017 -36.969 -29.188 1 76.56 353 ILE B O 1
ATOM 5918 N N . LEU B 1 354 ? 3.125 -36.219 -29.406 1 78.44 354 LEU B N 1
ATOM 5919 C CA . LEU B 1 354 ? 2.883 -35.625 -30.719 1 78.44 354 LEU B CA 1
ATOM 5920 C C . LEU B 1 354 ? 2.654 -36.75 -31.75 1 78.44 354 LEU B C 1
ATOM 5922 O O . LEU B 1 354 ? 1.767 -36.625 -32.594 1 78.44 354 LEU B O 1
ATOM 5926 N N . ARG B 1 355 ? 3.424 -37.781 -31.656 1 82.75 355 ARG B N 1
ATOM 5927 C CA . ARG B 1 355 ? 3.281 -38.906 -32.594 1 82.75 355 ARG B CA 1
ATOM 5928 C C . ARG B 1 355 ? 1.906 -39.562 -32.438 1 82.75 355 ARG B C 1
ATOM 5930 O O . ARG B 1 355 ? 1.288 -39.906 -33.438 1 82.75 355 ARG B O 1
ATOM 5937 N N . ALA B 1 356 ? 1.527 -39.656 -31.266 1 78.94 356 ALA B N 1
ATOM 5938 C CA . ALA B 1 356 ? 0.26 -40.312 -30.984 1 78.94 356 ALA B CA 1
ATOM 5939 C C . ALA B 1 356 ? -0.92 -39.5 -31.5 1 78.94 356 ALA B C 1
ATOM 5941 O O . ALA B 1 356 ? -2.012 -40.031 -31.703 1 78.94 356 ALA B O 1
ATOM 5942 N N . HIS B 1 357 ? -0.692 -38.312 -31.766 1 79.69 357 HIS B N 1
ATOM 5943 C CA . HIS B 1 357 ? -1.803 -37.469 -32.188 1 79.69 357 HIS B CA 1
ATOM 5944 C C . HIS B 1 357 ? -1.626 -37.031 -33.625 1 79.69 357 HIS B C 1
ATOM 5946 O O . HIS B 1 357 ? -1.998 -35.906 -34 1 79.69 357 HIS B O 1
ATOM 5952 N N . ASP B 1 358 ? -0.917 -37.75 -34.406 1 78.69 358 ASP B N 1
ATOM 5953 C CA . ASP B 1 358 ? -0.851 -37.781 -35.844 1 78.69 358 ASP B CA 1
ATOM 5954 C C . ASP B 1 358 ? -0.117 -36.531 -36.375 1 78.69 358 ASP B C 1
ATOM 5956 O O . ASP B 1 358 ? -0.509 -35.969 -37.406 1 78.69 358 ASP B O 1
ATOM 5960 N N . PHE B 1 359 ? 0.812 -36.094 -35.625 1 81.5 359 PHE B N 1
ATOM 5961 C CA . PHE B 1 359 ? 1.701 -35.094 -36.156 1 81.5 359 PHE B CA 1
ATOM 5962 C C . PHE B 1 359 ? 2.609 -35.688 -37.219 1 81.5 359 PHE B C 1
ATOM 5964 O O . PHE B 1 359 ? 3 -36.844 -37.125 1 81.5 359 PHE B O 1
ATOM 5971 N N . PRO B 1 360 ? 2.83 -34.906 -38.312 1 86.94 360 PRO B N 1
ATOM 5972 C CA . PRO B 1 360 ? 3.789 -35.438 -39.281 1 86.94 360 PRO B CA 1
ATOM 5973 C C . PRO B 1 360 ? 5.125 -35.812 -38.656 1 86.94 360 PRO B C 1
ATOM 5975 O O . PRO B 1 360 ? 5.695 -35.031 -37.875 1 86.94 360 PRO B O 1
ATOM 5978 N N . PRO B 1 361 ? 5.57 -37 -38.875 1 88.44 361 PRO B N 1
ATOM 5979 C CA . PRO B 1 361 ? 6.777 -37.531 -38.219 1 88.44 361 PRO B CA 1
ATOM 5980 C C . PRO B 1 361 ? 7.977 -36.594 -38.375 1 88.44 361 PRO B C 1
ATOM 5982 O O . PRO B 1 361 ? 8.789 -36.5 -37.469 1 88.44 361 PRO B O 1
ATOM 5985 N N . ALA B 1 362 ? 8.008 -35.875 -39.469 1 89.31 362 ALA B N 1
ATOM 5986 C CA . ALA B 1 362 ? 9.141 -35 -39.719 1 89.31 362 ALA B CA 1
ATOM 5987 C C . ALA B 1 362 ? 9.133 -33.781 -38.781 1 89.31 362 ALA B C 1
ATOM 5989 O O . ALA B 1 362 ? 10.164 -33.156 -38.562 1 89.31 362 ALA B O 1
ATOM 5990 N N . LEU B 1 363 ? 7.965 -33.531 -38.188 1 89.12 363 LEU B N 1
ATOM 5991 C CA . LEU B 1 363 ? 7.828 -32.312 -37.406 1 89.12 363 LEU B CA 1
ATOM 5992 C C . LEU B 1 363 ? 7.879 -32.625 -35.906 1 89.12 363 LEU B C 1
ATOM 5994 O O . LEU B 1 363 ? 8.062 -31.734 -35.094 1 89.12 363 LEU B O 1
ATOM 5998 N N . VAL B 1 364 ? 7.812 -33.844 -35.562 1 88.06 364 VAL B N 1
ATOM 5999 C CA . VAL B 1 364 ? 7.727 -34.25 -34.156 1 88.06 364 VAL B CA 1
ATOM 6000 C C . VAL B 1 364 ? 8.992 -33.812 -33.406 1 88.06 364 VAL B C 1
ATOM 6002 O O . VAL B 1 364 ? 8.914 -33.156 -32.375 1 88.06 364 VAL B O 1
ATOM 6005 N N . GLY B 1 365 ? 10.086 -34.125 -33.906 1 88.25 365 GLY B N 1
ATOM 6006 C CA . GLY B 1 365 ? 11.359 -33.781 -33.312 1 88.25 365 GLY B CA 1
ATOM 6007 C C . GLY B 1 365 ? 11.562 -32.281 -33.219 1 88.25 365 GLY B C 1
ATOM 6008 O O . GLY B 1 365 ? 11.703 -31.75 -32.094 1 88.25 365 GLY B O 1
ATOM 6009 N N . PRO B 1 366 ? 11.461 -31.625 -34.312 1 90 366 PRO B N 1
ATOM 6010 C CA . PRO B 1 366 ? 11.672 -30.172 -34.312 1 90 366 PRO B CA 1
ATOM 6011 C C . PRO B 1 366 ? 10.695 -29.438 -33.406 1 90 366 PRO B C 1
ATOM 6013 O O . PRO B 1 366 ? 11.086 -28.516 -32.688 1 90 366 PRO B O 1
ATOM 6016 N N . VAL B 1 367 ? 9.492 -29.828 -33.375 1 87.5 367 VAL B N 1
ATOM 6017 C CA . VAL B 1 367 ? 8.492 -29.141 -32.562 1 87.5 367 VAL B CA 1
ATOM 6018 C C . VAL B 1 367 ? 8.797 -29.375 -31.094 1 87.5 367 VAL B C 1
ATOM 6020 O O . VAL B 1 367 ? 8.656 -28.453 -30.281 1 87.5 367 VAL B O 1
ATOM 6023 N N . THR B 1 368 ? 9.156 -30.516 -30.734 1 87.62 368 THR B N 1
ATOM 6024 C CA . THR B 1 368 ? 9.508 -30.812 -29.359 1 87.62 368 THR B CA 1
ATOM 6025 C C . THR B 1 368 ? 10.703 -29.984 -28.906 1 87.62 368 THR B C 1
ATOM 6027 O O . THR B 1 368 ? 10.695 -29.422 -27.797 1 87.62 368 THR B O 1
ATOM 6030 N N . VAL B 1 369 ? 11.633 -29.922 -29.766 1 90.94 369 VAL B N 1
ATOM 6031 C CA . VAL B 1 369 ? 12.852 -29.188 -29.422 1 90.94 369 VAL B CA 1
ATOM 6032 C C . VAL B 1 369 ? 12.539 -27.703 -29.344 1 90.94 369 VAL B C 1
ATOM 6034 O O . VAL B 1 369 ? 12.93 -27.031 -28.375 1 90.94 369 VAL B O 1
ATOM 6037 N N . VAL B 1 370 ? 11.797 -27.203 -30.266 1 91.06 370 VAL B N 1
ATOM 6038 C CA . VAL B 1 370 ? 11.508 -25.781 -30.344 1 91.06 370 VAL B CA 1
ATOM 6039 C C . VAL B 1 370 ? 10.656 -25.359 -29.141 1 91.06 370 VAL B C 1
ATOM 6041 O O . VAL B 1 370 ? 10.906 -24.312 -28.531 1 91.06 370 VAL B O 1
ATOM 6044 N N . THR B 1 371 ? 9.68 -26.125 -28.797 1 88.69 371 THR B N 1
ATOM 6045 C CA . THR B 1 371 ? 8.812 -25.766 -27.688 1 88.69 371 THR B CA 1
ATOM 6046 C C . THR B 1 371 ? 9.578 -25.844 -26.359 1 88.69 371 THR B C 1
ATOM 6048 O O . THR B 1 371 ? 9.352 -25.031 -25.469 1 88.69 371 THR B O 1
ATOM 6051 N N . SER B 1 372 ? 10.438 -26.812 -26.25 1 90.88 372 SER B N 1
ATOM 6052 C CA . SER B 1 372 ? 11.242 -26.938 -25.047 1 90.88 372 SER B CA 1
ATOM 6053 C C . SER B 1 372 ? 12.211 -25.766 -24.906 1 90.88 372 SER B C 1
ATOM 6055 O O . SER B 1 372 ? 12.367 -25.219 -23.797 1 90.88 372 SER B O 1
ATOM 6057 N N . LEU B 1 373 ? 12.805 -25.453 -25.984 1 93.62 373 LEU B N 1
ATOM 6058 C CA . LEU B 1 373 ? 13.719 -24.328 -25.953 1 93.62 373 LEU B CA 1
ATOM 6059 C C . LEU B 1 373 ? 12.969 -23.031 -25.688 1 93.62 373 LEU B C 1
ATOM 6061 O O . LEU B 1 373 ? 13.5 -22.125 -25.031 1 93.62 373 LEU B O 1
ATOM 6065 N N . MET B 1 374 ? 11.797 -22.922 -26.188 1 94.56 374 MET B N 1
ATOM 6066 C CA . MET B 1 374 ? 10.953 -21.766 -25.922 1 94.56 374 MET B CA 1
ATOM 6067 C C . MET B 1 374 ? 10.664 -21.641 -24.438 1 94.56 374 MET B C 1
ATOM 6069 O O . MET B 1 374 ? 10.766 -20.547 -23.859 1 94.56 374 MET B O 1
ATOM 6073 N N . ASP B 1 375 ? 10.359 -22.734 -23.844 1 93.44 375 ASP B N 1
ATOM 6074 C CA . ASP B 1 375 ? 10.086 -22.734 -22.406 1 93.44 375 ASP B CA 1
ATOM 6075 C C . ASP B 1 375 ? 11.312 -22.266 -21.625 1 93.44 375 ASP B C 1
ATOM 6077 O O . ASP B 1 375 ? 11.211 -21.391 -20.766 1 93.44 375 ASP B O 1
ATOM 6081 N N . ILE B 1 376 ? 12.43 -22.828 -21.969 1 94.69 376 ILE B N 1
ATOM 6082 C CA . ILE B 1 376 ? 13.672 -22.469 -21.297 1 94.69 376 ILE B CA 1
ATOM 6083 C C . ILE B 1 376 ? 13.953 -20.984 -21.516 1 94.69 376 ILE B C 1
ATOM 6085 O O . ILE B 1 376 ? 14.312 -20.266 -20.578 1 94.69 376 ILE B O 1
ATOM 6089 N N . SER B 1 377 ? 13.727 -20.531 -22.688 1 97.44 377 SER B N 1
ATOM 6090 C CA . SER B 1 377 ? 13.969 -19.125 -23 1 97.44 377 SER B CA 1
ATOM 6091 C C . SER B 1 377 ? 13.055 -18.219 -22.188 1 97.44 377 SER B C 1
ATOM 6093 O O . SER B 1 377 ? 13.477 -17.141 -21.75 1 97.44 377 SER B O 1
ATOM 6095 N N . ILE B 1 378 ? 11.812 -18.594 -22.047 1 97 378 ILE B N 1
ATOM 6096 C CA . ILE B 1 378 ? 10.875 -17.812 -21.234 1 97 378 ILE B CA 1
ATOM 6097 C C . ILE B 1 378 ? 11.391 -17.703 -19.797 1 97 378 ILE B C 1
ATOM 6099 O O . ILE B 1 378 ? 11.391 -16.625 -19.219 1 97 378 ILE B O 1
ATOM 6103 N N . GLY B 1 379 ? 11.852 -18.797 -19.25 1 96.69 379 GLY B N 1
ATOM 6104 C CA . GLY B 1 379 ? 12.414 -18.766 -17.922 1 96.69 379 GLY B CA 1
ATOM 6105 C C . GLY B 1 379 ? 13.609 -17.844 -17.781 1 96.69 379 GLY B C 1
ATOM 6106 O O . GLY B 1 379 ? 13.719 -17.094 -16.812 1 96.69 379 GLY B O 1
ATOM 6107 N N . VAL B 1 380 ? 14.438 -17.906 -18.766 1 97.12 380 VAL B N 1
ATOM 6108 C CA . VAL B 1 380 ? 15.633 -17.078 -18.766 1 97.12 380 VAL B CA 1
ATOM 6109 C C . VAL B 1 380 ? 15.242 -15.602 -18.875 1 97.12 380 VAL B C 1
ATOM 6111 O O . VAL B 1 380 ? 15.805 -14.75 -18.188 1 97.12 380 VAL B O 1
ATOM 6114 N N . LEU B 1 381 ? 14.312 -15.336 -19.75 1 97.62 381 LEU B N 1
ATOM 6115 C CA . LEU B 1 381 ? 13.844 -13.961 -19.906 1 97.62 381 LEU B CA 1
ATOM 6116 C C . LEU B 1 381 ? 13.258 -13.438 -18.594 1 97.62 381 LEU B C 1
ATOM 6118 O O . LEU B 1 381 ? 13.438 -12.266 -18.25 1 97.62 381 LEU B O 1
ATOM 6122 N N . ILE B 1 382 ? 12.539 -14.242 -17.859 1 97.12 382 ILE B N 1
ATOM 6123 C CA . ILE B 1 382 ? 11.953 -13.836 -16.578 1 97.12 382 ILE B CA 1
ATOM 6124 C C . ILE B 1 382 ? 13.055 -13.609 -15.547 1 97.12 382 ILE B C 1
ATOM 6126 O O . ILE B 1 382 ? 12.945 -12.727 -14.695 1 97.12 382 ILE B O 1
ATOM 6130 N N . ALA B 1 383 ? 14.133 -14.336 -15.633 1 96.38 383 ALA B N 1
ATOM 6131 C CA . ALA B 1 383 ? 15.227 -14.273 -14.664 1 96.38 383 ALA B CA 1
ATOM 6132 C C . ALA B 1 383 ? 15.953 -12.93 -14.734 1 96.38 383 ALA B C 1
ATOM 6134 O O . ALA B 1 383 ? 16.438 -12.43 -13.727 1 96.38 383 ALA B O 1
ATOM 6135 N N . PHE B 1 384 ? 16 -12.398 -15.898 1 96.06 384 PHE B N 1
ATOM 6136 C CA . PHE B 1 384 ? 16.672 -11.117 -16.078 1 96.06 384 PHE B CA 1
ATOM 6137 C C . PHE B 1 384 ? 15.703 -9.961 -15.898 1 96.06 384 PHE B C 1
ATOM 6139 O O . PHE B 1 384 ? 14.68 -9.898 -16.578 1 96.06 384 PHE B O 1
ATOM 6146 N N . ARG B 1 385 ? 16.094 -8.984 -15.055 1 94.06 385 ARG B N 1
ATOM 6147 C CA . ARG B 1 385 ? 15.195 -7.887 -14.688 1 94.06 385 ARG B CA 1
ATOM 6148 C C . ARG B 1 385 ? 14.789 -7.082 -15.922 1 94.06 385 ARG B C 1
ATOM 6150 O O . ARG B 1 385 ? 13.625 -6.711 -16.062 1 94.06 385 ARG B O 1
ATOM 6157 N N . ARG B 1 386 ? 15.656 -6.84 -16.812 1 93 386 ARG B N 1
ATOM 6158 C CA . ARG B 1 386 ? 15.414 -5.992 -17.969 1 93 386 ARG B CA 1
ATOM 6159 C C . ARG B 1 386 ? 14.391 -6.629 -18.906 1 93 386 ARG B C 1
ATOM 6161 O O . ARG B 1 386 ? 13.625 -5.922 -19.562 1 93 386 ARG B O 1
ATOM 6168 N N . THR B 1 387 ? 14.352 -7.957 -18.906 1 96.81 387 THR B N 1
ATOM 6169 C CA . THR B 1 387 ? 13.477 -8.648 -19.844 1 96.81 387 THR B CA 1
ATOM 6170 C C . THR B 1 387 ? 12.344 -9.359 -19.109 1 96.81 387 THR B C 1
ATOM 6172 O O . THR B 1 387 ? 11.555 -10.078 -19.719 1 96.81 387 THR B O 1
ATOM 6175 N N . ALA B 1 388 ? 12.273 -9.172 -17.891 1 96.88 388 ALA B N 1
ATOM 6176 C CA . ALA B 1 388 ? 11.344 -9.945 -17.062 1 96.88 388 ALA B CA 1
ATOM 6177 C C . ALA B 1 388 ? 9.898 -9.703 -17.5 1 96.88 388 ALA B C 1
ATOM 6179 O O . ALA B 1 388 ? 9.109 -10.641 -17.609 1 96.88 388 ALA B O 1
ATOM 6180 N N . ALA B 1 389 ? 9.555 -8.484 -17.75 1 96.5 389 ALA B N 1
ATOM 6181 C CA . ALA B 1 389 ? 8.195 -8.164 -18.172 1 96.5 389 ALA B CA 1
ATOM 6182 C C . ALA B 1 389 ? 7.836 -8.883 -19.469 1 96.5 389 ALA B C 1
ATOM 6184 O O . ALA B 1 389 ? 6.766 -9.477 -19.578 1 96.5 389 ALA B O 1
ATOM 6185 N N . PHE B 1 390 ? 8.742 -8.836 -20.344 1 97.38 390 PHE B N 1
ATOM 6186 C CA . PHE B 1 390 ? 8.531 -9.508 -21.625 1 97.38 390 PHE B CA 1
ATOM 6187 C C . PHE B 1 390 ? 8.414 -11.016 -21.422 1 97.38 390 PHE B C 1
ATOM 6189 O O . PHE B 1 390 ? 7.562 -11.656 -22.047 1 97.38 390 PHE B O 1
ATOM 6196 N N . GLY B 1 391 ? 9.312 -11.516 -20.641 1 97.94 391 GLY B N 1
ATOM 6197 C CA . GLY B 1 391 ? 9.25 -12.938 -20.344 1 97.94 391 GLY B CA 1
ATOM 6198 C C . GLY B 1 391 ? 7.934 -13.367 -19.734 1 97.94 391 GLY B C 1
ATOM 6199 O O . GLY B 1 391 ? 7.379 -14.406 -20.109 1 97.94 391 GLY B O 1
ATOM 6200 N N . LEU B 1 392 ? 7.43 -12.555 -18.828 1 97.56 392 LEU B N 1
ATOM 6201 C CA . LEU B 1 392 ? 6.16 -12.859 -18.172 1 97.56 392 LEU B CA 1
ATOM 6202 C C . LEU B 1 392 ? 5.012 -12.82 -19.172 1 97.56 392 LEU B C 1
ATOM 6204 O O . LEU B 1 392 ? 4.164 -13.719 -19.188 1 97.56 392 LEU B O 1
ATOM 6208 N N . VAL B 1 393 ? 4.977 -11.836 -20.031 1 97.25 393 VAL B N 1
ATOM 6209 C CA . VAL B 1 393 ? 3.936 -11.727 -21.031 1 97.25 393 VAL B CA 1
ATOM 6210 C C . VAL B 1 393 ? 4.031 -12.906 -22 1 97.25 393 VAL B C 1
ATOM 6212 O O . VAL B 1 393 ? 3.021 -13.523 -22.344 1 97.25 393 VAL B O 1
ATOM 6215 N N . ALA B 1 394 ? 5.254 -13.211 -22.406 1 97.44 394 ALA B N 1
ATOM 6216 C CA . ALA B 1 394 ? 5.473 -14.352 -23.281 1 97.44 394 ALA B CA 1
ATOM 6217 C C . ALA B 1 394 ? 5.008 -15.648 -22.625 1 97.44 394 ALA B C 1
ATOM 6219 O O . ALA B 1 394 ? 4.43 -16.516 -23.297 1 97.44 394 ALA B O 1
ATOM 6220 N N . GLY B 1 395 ? 5.32 -15.766 -21.359 1 96 395 GLY B N 1
ATOM 6221 C CA . GLY B 1 395 ? 4.871 -16.938 -20.625 1 96 395 GLY B CA 1
ATOM 6222 C C . GLY B 1 395 ? 3.361 -17.062 -20.578 1 96 395 GLY B C 1
ATOM 6223 O O . GLY B 1 395 ? 2.822 -18.172 -20.719 1 96 395 GLY B O 1
ATOM 6224 N N . ILE B 1 396 ? 2.684 -16 -20.391 1 95.88 396 ILE B N 1
ATOM 6225 C CA . ILE B 1 396 ? 1.225 -16 -20.359 1 95.88 396 ILE B CA 1
ATOM 6226 C C . ILE B 1 396 ? 0.677 -16.422 -21.719 1 95.88 396 ILE B C 1
ATOM 6228 O O . ILE B 1 396 ? -0.191 -17.281 -21.812 1 95.88 396 ILE B O 1
ATOM 6232 N N . ILE B 1 397 ? 1.225 -15.852 -22.75 1 95.31 397 ILE B N 1
ATOM 6233 C CA . ILE B 1 397 ? 0.777 -16.141 -24.109 1 95.31 397 ILE B CA 1
ATOM 6234 C C . ILE B 1 397 ? 1.05 -17.609 -24.438 1 95.31 397 ILE B C 1
ATOM 6236 O O . ILE B 1 397 ? 0.183 -18.312 -24.969 1 95.31 397 ILE B O 1
ATOM 6240 N N . ALA B 1 398 ? 2.236 -18.047 -24.094 1 92.56 398 ALA B N 1
ATOM 6241 C CA . ALA B 1 398 ? 2.6 -19.438 -24.344 1 92.56 398 ALA B CA 1
ATOM 6242 C C . ALA B 1 398 ? 1.668 -20.391 -23.609 1 92.56 398 ALA B C 1
ATOM 6244 O O . ALA B 1 398 ? 1.224 -21.391 -24.156 1 92.56 398 ALA B O 1
ATOM 6245 N N . SER B 1 399 ? 1.375 -20.109 -22.359 1 91.69 399 SER B N 1
ATOM 6246 C CA . SER B 1 399 ? 0.503 -20.953 -21.547 1 91.69 399 SER B CA 1
ATOM 6247 C C . SER B 1 399 ? -0.906 -21 -22.125 1 91.69 399 SER B C 1
ATOM 6249 O O . SER B 1 399 ? -1.516 -22.078 -22.188 1 91.69 399 SER B O 1
ATOM 6251 N N . LEU B 1 400 ? -1.414 -19.891 -22.516 1 90.5 400 LEU B N 1
ATOM 6252 C CA . LEU B 1 400 ? -2.729 -19.859 -23.141 1 90.5 400 LEU B CA 1
ATOM 6253 C C . LEU B 1 400 ? -2.721 -20.625 -24.453 1 90.5 400 LEU B C 1
ATOM 6255 O O . LEU B 1 400 ? -3.697 -21.297 -24.797 1 90.5 400 LEU B O 1
ATOM 6259 N N . GLY B 1 401 ? -1.65 -20.516 -25.203 1 86.75 401 GLY B N 1
ATOM 6260 C CA . GLY B 1 401 ? -1.488 -21.281 -26.422 1 86.75 401 GLY B CA 1
ATOM 6261 C C . GLY B 1 401 ? -1.468 -22.781 -26.188 1 86.75 401 GLY B C 1
ATOM 6262 O O . GLY B 1 401 ? -2.104 -23.547 -26.922 1 86.75 401 GLY B O 1
ATOM 6263 N N . TYR B 1 402 ? -0.698 -23.203 -25.141 1 83.25 402 TYR B N 1
ATOM 6264 C CA . TYR B 1 402 ? -0.667 -24.609 -24.781 1 83.25 402 TYR B CA 1
ATOM 6265 C C . TYR B 1 402 ? -2.059 -25.109 -24.406 1 83.25 402 TYR B C 1
ATOM 6267 O O . TYR B 1 402 ? -2.447 -26.219 -24.781 1 83.25 402 TYR B O 1
ATOM 6275 N N . MET B 1 403 ? -2.764 -24.297 -23.703 1 83.25 403 MET B N 1
ATOM 6276 C CA . MET B 1 403 ? -4.113 -24.672 -23.297 1 83.25 403 MET B CA 1
ATOM 6277 C C . MET B 1 403 ? -5.039 -24.781 -24.5 1 83.25 403 MET B C 1
ATOM 6279 O O . MET B 1 403 ? -5.773 -25.75 -24.641 1 83.25 403 MET B O 1
ATOM 6283 N N . ALA B 1 404 ? -5 -23.844 -25.328 1 82.62 404 ALA B N 1
ATOM 6284 C CA . ALA B 1 404 ? -5.84 -23.844 -26.516 1 82.62 404 ALA B CA 1
ATOM 6285 C C . ALA B 1 404 ? -5.438 -24.969 -27.469 1 82.62 404 ALA B C 1
ATOM 6287 O O . ALA B 1 404 ? -6.297 -25.656 -28.031 1 82.62 404 ALA B O 1
ATOM 6288 N N . GLY B 1 405 ? -4.176 -25.062 -27.672 1 77.69 405 GLY B N 1
ATOM 6289 C CA . GLY B 1 405 ? -3.682 -26.125 -28.531 1 77.69 405 GLY B CA 1
ATOM 6290 C C . GLY B 1 405 ? -4.059 -27.516 -28.062 1 77.69 405 GLY B C 1
ATOM 6291 O O . GLY B 1 405 ? -4.438 -28.375 -28.859 1 77.69 405 GLY B O 1
ATOM 6292 N N . SER B 1 406 ? -3.939 -27.75 -26.75 1 78.56 406 SER B N 1
ATOM 6293 C CA . SER B 1 406 ? -4.293 -29.047 -26.188 1 78.56 406 SER B CA 1
ATOM 6294 C C . SER B 1 406 ? -5.793 -29.312 -26.312 1 78.56 406 SER B C 1
ATOM 6296 O O . SER B 1 406 ? -6.219 -30.453 -26.453 1 78.56 406 SER B O 1
ATOM 6298 N N . ALA B 1 407 ? -6.566 -28.281 -26.219 1 76.19 407 ALA B N 1
ATOM 6299 C CA . ALA B 1 407 ? -8.016 -28.438 -26.344 1 76.19 407 ALA B CA 1
ATOM 6300 C C . ALA B 1 407 ? -8.398 -28.859 -27.766 1 76.19 407 ALA B C 1
ATOM 6302 O O . ALA B 1 407 ? -9.367 -29.594 -27.953 1 76.19 407 ALA B O 1
ATOM 6303 N N . ILE B 1 408 ? -7.602 -28.484 -28.703 1 73.88 408 ILE B N 1
ATOM 6304 C CA . ILE B 1 408 ? -7.926 -28.734 -30.094 1 73.88 408 ILE B CA 1
ATOM 6305 C C . ILE B 1 408 ? -7.266 -30.031 -30.547 1 73.88 408 ILE B C 1
ATOM 6307 O O . ILE B 1 408 ? -7.914 -30.891 -31.156 1 73.88 408 ILE B O 1
ATOM 6311 N N . LEU B 1 409 ? -6.035 -30.188 -30.156 1 71.25 409 LEU B N 1
ATOM 6312 C CA . LEU B 1 409 ? -5.238 -31.25 -30.75 1 71.25 409 LEU B CA 1
ATOM 6313 C C . LEU B 1 409 ? -5.289 -32.531 -29.891 1 71.25 409 LEU B C 1
ATOM 6315 O O . LEU B 1 409 ? -5.195 -33.625 -30.422 1 71.25 409 LEU B O 1
ATOM 6319 N N . THR B 1 410 ? -5.336 -32.25 -28.516 1 68.94 410 THR B N 1
ATOM 6320 C CA . THR B 1 410 ? -5.285 -33.375 -27.594 1 68.94 410 THR B CA 1
ATOM 6321 C C . THR B 1 410 ? -6.285 -33.219 -26.453 1 68.94 410 THR B C 1
ATOM 6323 O O . THR B 1 410 ? -5.895 -33.125 -25.297 1 68.94 410 THR B O 1
ATOM 6326 N N . PRO B 1 411 ? -7.488 -33.25 -26.781 1 69.56 411 PRO B N 1
ATOM 6327 C CA . PRO B 1 411 ? -8.508 -33 -25.766 1 69.56 411 PRO B CA 1
ATOM 6328 C C . PRO B 1 411 ? -8.438 -33.938 -24.594 1 69.56 411 PRO B C 1
ATOM 6330 O O . PRO B 1 411 ? -8.844 -33.594 -23.484 1 69.56 411 PRO B O 1
ATOM 6333 N N . ASP B 1 412 ? -7.805 -35.062 -24.797 1 68.19 412 ASP B N 1
ATOM 6334 C CA . ASP B 1 412 ? -7.711 -36.062 -23.734 1 68.19 412 ASP B CA 1
ATOM 6335 C C . ASP B 1 412 ? -6.766 -35.594 -22.625 1 68.19 412 ASP B C 1
ATOM 6337 O O . ASP B 1 412 ? -6.852 -36.062 -21.484 1 68.19 412 ASP B O 1
ATOM 6341 N N . LEU B 1 413 ? -5.914 -34.625 -22.969 1 65.5 413 LEU B N 1
ATOM 6342 C CA . LEU B 1 413 ? -4.957 -34.125 -21.984 1 65.5 413 LEU B CA 1
ATOM 6343 C C . LEU B 1 413 ? -5.656 -33.281 -20.938 1 65.5 413 LEU B C 1
ATOM 6345 O O . LEU B 1 413 ? -5.137 -33.094 -19.844 1 65.5 413 LEU B O 1
ATOM 6349 N N . TRP B 1 414 ? -6.82 -32.875 -21.25 1 63.25 414 TRP B N 1
ATOM 6350 C CA . TRP B 1 414 ? -7.578 -32.062 -20.328 1 63.25 414 TRP B CA 1
ATOM 6351 C C . TRP B 1 414 ? -8.18 -32.906 -19.203 1 63.25 414 TRP B C 1
ATOM 6353 O O . TRP B 1 414 ? -8.57 -32.375 -18.156 1 63.25 414 TRP B O 1
ATOM 6363 N N . ILE B 1 415 ? -8.164 -34.156 -19.453 1 57.47 415 ILE B N 1
ATOM 6364 C CA . ILE B 1 415 ? -8.758 -35.031 -18.453 1 57.47 415 ILE B CA 1
ATOM 6365 C C . ILE B 1 415 ? -7.676 -35.906 -17.828 1 57.47 415 ILE B C 1
ATOM 6367 O O . ILE B 1 415 ? -7.973 -36.969 -17.266 1 57.47 415 ILE B O 1
ATOM 6371 N N . GLU B 1 416 ? -6.422 -35.469 -18 1 65.25 416 GLU B N 1
ATOM 6372 C CA . GLU B 1 416 ? -5.324 -36.188 -17.375 1 65.25 416 GLU B CA 1
ATOM 6373 C C . GLU B 1 416 ? -5.418 -36.156 -15.852 1 65.25 416 GLU B C 1
ATOM 6375 O O . GLU B 1 416 ? -5.656 -35.094 -15.273 1 65.25 416 GLU B O 1
ATOM 6380 N N . PRO B 1 417 ? -5.289 -37.219 -15.281 1 52 417 PRO B N 1
ATOM 6381 C CA . PRO B 1 417 ? -5.523 -37.344 -13.836 1 52 417 PRO B CA 1
ATOM 6382 C C . PRO B 1 417 ? -4.613 -36.406 -13.023 1 52 417 PRO B C 1
ATOM 6384 O O . PRO B 1 417 ? -4.969 -36.031 -11.906 1 52 417 PRO B O 1
ATOM 6387 N N . LEU B 1 418 ? -3.455 -36.062 -13.688 1 54.25 418 LEU B N 1
ATOM 6388 C CA . LEU B 1 418 ? -2.543 -35.219 -12.922 1 54.25 418 LEU B CA 1
ATOM 6389 C C . LEU B 1 418 ? -2.873 -33.75 -13.102 1 54.25 418 LEU B C 1
ATOM 6391 O O . LEU B 1 418 ? -2.318 -32.875 -12.414 1 54.25 418 LEU B O 1
ATOM 6395 N N . GLY B 1 419 ? -3.773 -33.5 -13.938 1 54.91 419 GLY B N 1
ATOM 6396 C CA . GLY B 1 419 ? -4.336 -32.188 -14.086 1 54.91 419 GLY B CA 1
ATOM 6397 C C . GLY B 1 419 ? -3.322 -31.156 -14.555 1 54.91 419 GLY B C 1
ATOM 6398 O O . GLY B 1 419 ? -3.322 -30.016 -14.078 1 54.91 419 GLY B O 1
ATOM 6399 N N . ALA B 1 420 ? -2.469 -31.594 -15.398 1 60.28 420 ALA B N 1
ATOM 6400 C CA . ALA B 1 420 ? -1.38 -30.719 -15.852 1 60.28 420 ALA B CA 1
ATOM 6401 C C . ALA B 1 420 ? -1.919 -29.438 -16.469 1 60.28 420 ALA B C 1
ATOM 6403 O O . ALA B 1 420 ? -1.388 -28.359 -16.234 1 60.28 420 ALA B O 1
ATOM 6404 N N . LEU B 1 421 ? -3.008 -29.547 -17.141 1 67.19 421 LEU B N 1
ATOM 6405 C CA . LEU B 1 421 ? -3.537 -28.375 -17.812 1 67.19 421 LEU B CA 1
ATOM 6406 C C . LEU B 1 421 ? -4.277 -27.469 -16.828 1 67.19 421 LEU B C 1
ATOM 6408 O O . LEU B 1 421 ? -4.215 -26.234 -16.953 1 67.19 421 LEU B O 1
ATOM 6412 N N . VAL B 1 422 ? -4.805 -28.109 -15.891 1 68.44 422 VAL B N 1
ATOM 6413 C CA . VAL B 1 422 ? -5.523 -27.328 -14.891 1 68.44 422 VAL B CA 1
ATOM 6414 C C . VAL B 1 422 ? -4.535 -26.547 -14.039 1 68.44 422 VAL B C 1
ATOM 6416 O O . VAL B 1 422 ? -4.82 -25.422 -13.625 1 68.44 422 VAL B O 1
ATOM 6419 N N . LYS B 1 423 ? -3.414 -27.062 -13.938 1 72.62 423 LYS B N 1
ATOM 6420 C CA . LYS B 1 423 ? -2.385 -26.438 -13.117 1 72.62 423 LYS B CA 1
ATOM 6421 C C . LYS B 1 423 ? -1.771 -25.234 -13.828 1 72.62 423 LYS B C 1
ATOM 6423 O O . LYS B 1 423 ? -1.099 -24.406 -13.195 1 72.62 423 LYS B O 1
ATOM 6428 N N . THR B 1 424 ? -2.117 -25.094 -15.078 1 81.69 424 THR B N 1
ATOM 6429 C CA . THR B 1 424 ? -1.605 -23.969 -15.844 1 81.69 424 THR B CA 1
ATOM 6430 C C . THR B 1 424 ? -2.322 -22.672 -15.453 1 81.69 424 THR B C 1
ATOM 6432 O O . THR B 1 424 ? -1.745 -21.594 -15.531 1 81.69 424 THR B O 1
ATOM 6435 N N . GLY B 1 425 ? -3.492 -22.828 -14.938 1 87.56 425 GLY B N 1
ATOM 6436 C CA . GLY B 1 425 ? -4.27 -21.672 -14.539 1 87.56 425 GLY B CA 1
ATOM 6437 C C . GLY B 1 425 ? -3.598 -20.844 -13.453 1 87.56 425 GLY B C 1
ATOM 6438 O O . GLY B 1 425 ? -3.271 -19.672 -13.672 1 87.56 425 GLY B O 1
ATOM 6439 N N . PRO B 1 426 ? -3.281 -21.547 -12.375 1 91.81 426 PRO B N 1
ATOM 6440 C CA . PRO B 1 426 ? -2.602 -20.828 -11.297 1 91.81 426 PRO B CA 1
ATOM 6441 C C . PRO B 1 426 ? -1.269 -20.219 -11.734 1 91.81 426 PRO B C 1
ATOM 6443 O O . PRO B 1 426 ? -0.894 -19.141 -11.273 1 91.81 426 PRO B O 1
ATOM 6446 N N . ALA B 1 427 ? -0.608 -20.875 -12.625 1 93.31 427 ALA B N 1
ATOM 6447 C CA . ALA B 1 427 ? 0.665 -20.344 -13.109 1 93.31 427 ALA B CA 1
ATOM 6448 C C . ALA B 1 427 ? 0.457 -19.062 -13.906 1 93.31 427 ALA B C 1
ATOM 6450 O O . ALA B 1 427 ? 1.23 -18.109 -13.773 1 93.31 427 ALA B O 1
ATOM 6451 N N . ILE B 1 428 ? -0.576 -19.078 -14.766 1 95 428 ILE B N 1
ATOM 6452 C CA . ILE B 1 428 ? -0.896 -17.891 -15.547 1 95 428 ILE B CA 1
ATOM 6453 C C . ILE B 1 428 ? -1.207 -16.734 -14.617 1 95 428 ILE B C 1
ATOM 6455 O O . ILE B 1 428 ? -0.687 -15.625 -14.797 1 95 428 ILE B O 1
ATOM 6459 N N . VAL B 1 429 ? -1.979 -17 -13.609 1 96.12 429 VAL B N 1
ATOM 6460 C CA . VAL B 1 429 ? -2.387 -15.953 -12.68 1 96.12 429 VAL B CA 1
ATOM 6461 C C . VAL B 1 429 ? -1.178 -15.469 -11.883 1 96.12 429 VAL B C 1
ATOM 6463 O O . VAL B 1 429 ? -1.041 -14.273 -11.617 1 96.12 429 VAL B O 1
ATOM 6466 N N . LEU B 1 430 ? -0.298 -16.375 -11.492 1 97.12 430 LEU B N 1
ATOM 6467 C CA . LEU B 1 430 ? 0.901 -15.977 -10.758 1 97.12 430 LEU B CA 1
ATOM 6468 C C . LEU B 1 430 ? 1.787 -15.086 -11.617 1 97.12 430 LEU B C 1
ATOM 6470 O O . LEU B 1 430 ? 2.377 -14.125 -11.117 1 97.12 430 LEU B O 1
ATOM 6474 N N . MET B 1 431 ? 1.926 -15.391 -12.945 1 97.25 431 MET B N 1
ATOM 6475 C CA . MET B 1 431 ? 2.709 -14.547 -13.844 1 97.25 431 MET B CA 1
ATOM 6476 C C . MET B 1 431 ? 2.082 -13.164 -13.969 1 97.25 431 MET B C 1
ATOM 6478 O O . MET B 1 431 ? 2.793 -12.156 -14.062 1 97.25 431 MET B O 1
ATOM 6482 N N . LEU B 1 432 ? 0.768 -13.156 -13.969 1 96.44 432 LEU B N 1
ATOM 6483 C CA . LEU B 1 432 ? 0.08 -11.875 -13.992 1 96.44 432 LEU B CA 1
ATOM 6484 C C . LEU B 1 432 ? 0.384 -11.07 -12.727 1 96.44 432 LEU B C 1
ATOM 6486 O O . LEU B 1 432 ? 0.638 -9.867 -12.797 1 96.44 432 LEU B O 1
ATOM 6490 N N . VAL B 1 433 ? 0.349 -11.719 -11.555 1 97 433 VAL B N 1
ATOM 6491 C CA . VAL B 1 433 ? 0.691 -11.078 -10.289 1 97 433 VAL B CA 1
ATOM 6492 C C . VAL B 1 433 ? 2.113 -10.523 -10.359 1 97 433 VAL B C 1
ATOM 6494 O O . VAL B 1 433 ? 2.359 -9.375 -9.984 1 97 433 VAL B O 1
ATOM 6497 N N . ALA B 1 434 ? 3.018 -11.359 -10.859 1 97.5 434 ALA B N 1
ATOM 6498 C CA . ALA B 1 434 ? 4.414 -10.945 -10.984 1 97.5 434 ALA B CA 1
ATOM 6499 C C . ALA B 1 434 ? 4.543 -9.695 -11.852 1 97.5 434 ALA B C 1
ATOM 6501 O O . ALA B 1 434 ? 5.289 -8.773 -11.516 1 97.5 434 ALA B O 1
ATOM 6502 N N . LEU B 1 435 ? 3.809 -9.695 -12.945 1 96.12 435 LEU B N 1
ATOM 6503 C CA . LEU B 1 435 ? 3.846 -8.57 -13.875 1 96.12 435 LEU B CA 1
ATOM 6504 C C . LEU B 1 435 ? 3.35 -7.293 -13.203 1 96.12 435 LEU B C 1
ATOM 6506 O O . LEU B 1 435 ? 3.906 -6.215 -13.422 1 96.12 435 LEU B O 1
ATOM 6510 N N . LEU B 1 436 ? 2.389 -7.395 -12.344 1 94.75 436 LEU B N 1
ATOM 6511 C CA . LEU B 1 436 ? 1.709 -6.242 -11.758 1 94.75 436 LEU B CA 1
ATOM 6512 C C . LEU B 1 436 ? 2.502 -5.684 -10.586 1 94.75 436 LEU B C 1
ATOM 6514 O O . LEU B 1 436 ? 2.316 -4.527 -10.203 1 94.75 436 LEU B O 1
ATOM 6518 N N . ILE B 1 437 ? 3.4 -6.48 -9.977 1 95.44 437 ILE B N 1
ATOM 6519 C CA . ILE B 1 437 ? 4.164 -5.988 -8.836 1 95.44 437 ILE B CA 1
ATOM 6520 C C . ILE B 1 437 ? 5.641 -5.867 -9.219 1 95.44 437 ILE B C 1
ATOM 6522 O O . ILE B 1 437 ? 6.512 -5.871 -8.344 1 95.44 437 ILE B O 1
ATOM 6526 N N . LEU B 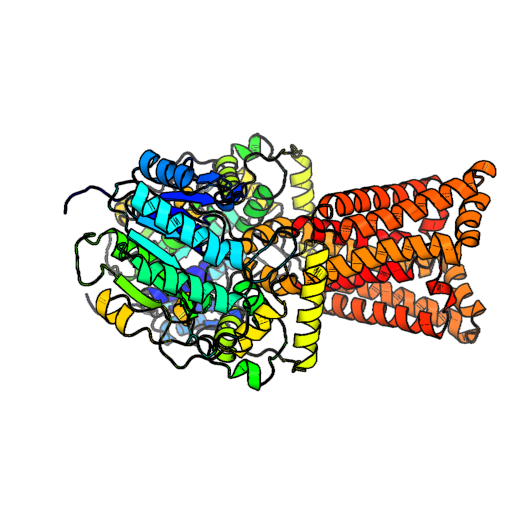1 438 ? 5.918 -5.777 -10.484 1 93.12 438 LEU B N 1
ATOM 6527 C CA . LEU B 1 438 ? 7.285 -5.797 -10.984 1 93.12 438 LEU B CA 1
ATOM 6528 C C . LEU B 1 438 ? 8.047 -4.551 -10.547 1 93.12 438 LEU B C 1
ATOM 6530 O O . LEU B 1 438 ? 9.234 -4.621 -10.234 1 93.12 438 LEU B O 1
ATOM 6534 N N . ASP B 1 439 ? 7.348 -3.428 -10.383 1 87.25 439 ASP B N 1
ATOM 6535 C CA . ASP B 1 439 ? 8 -2.162 -10.062 1 87.25 439 ASP B CA 1
ATOM 6536 C C . ASP B 1 439 ? 8.383 -2.096 -8.586 1 87.25 439 ASP B C 1
ATOM 6538 O O . ASP B 1 439 ? 7.707 -2.68 -7.738 1 87.25 439 ASP B O 1
ATOM 6542 N N . ASN B 1 440 ? 9.484 -1.378 -8.32 1 79.44 440 ASN B N 1
ATOM 6543 C CA . ASN B 1 440 ? 9.953 -1.192 -6.953 1 79.44 440 ASN B CA 1
ATOM 6544 C C . ASN B 1 440 ? 9.688 0.225 -6.457 1 79.44 440 ASN B C 1
ATOM 6546 O O . ASN B 1 440 ? 9.977 0.549 -5.305 1 79.44 440 ASN B O 1
ATOM 6550 N N . ARG B 1 441 ? 9.289 1.145 -7.406 1 78.25 441 ARG B N 1
ATOM 6551 C CA . ARG B 1 441 ? 9.031 2.529 -7.027 1 78.25 441 ARG B CA 1
ATOM 6552 C C . ARG B 1 441 ? 7.762 3.053 -7.688 1 78.25 441 ARG B C 1
ATOM 6554 O O . ARG B 1 441 ? 7.359 2.561 -8.742 1 78.25 441 ARG B O 1
#

Secondary structure (DSSP, 8-state):
------EEEEETTTSHHHHHHHHHHHHTT--EEEEES---TTT--STTEEE--GGG--HHHHHHHHHHTTEEEEEE----SS-BTTB-HHIIIIIHHHHHHHHHHHHTS--EEEEE---S-GGG--SHHHHHHHHHHHHHHHH-S-EEEEEE-EEE-SS--HHHHHHHHHHHTTEE--HHHHTSBB-EEEHHHHHHHHHHHHTS-TT-GGGSEEEEEESPPSP-BHHHHHHHHHHHHT-TTS--EEPPHHHHHHHHHHHHHHHTTT---S--HHHHHHHHH-B----HHHHHHH---PPPHHHHH-SSPPPHHHHHHHHHHHHHHHHHHHHHHHHHHHHHIIIIISHHHHHHHHHHTT--HHHHHHHHHHHHHHHHHHHHHHHSGGGHHHHHHHHHHHHHHHHHHHHHH-GGGGG-TT-TTTTHHHHHHHHHHHHHT----/------EEEEETTTSHHHHHHHHHHHHTT--EEEEES---TTT--STTEEE--GGG--HHHHHHHHHHTTEEEEEE----SS-BTTB-HHIIIIIHHHHHHHHHHHHTS--EEEEE---S-GGG--SHHHHHHHHHHHHHHHH-S-EEEEEE-EEE-SS--HHHHHHHHHHHTTEE--HHHHTSBB-EEEHHHHHHHHHHHHTS-TT-GGGSEEEEEESPPS--BHHHHHHHHHHHHT-TTS--EEPPHHHHHHHHHHHHHHHTTT---S--HHHHHHHHH-B----HHHHHHH---PPPHHHHH-SSPPPHHHHHHHHHHHHHHHHHHHHHHHHHHHHHIIIIISHHHHHHHHHHTT--HHHHHHHHHHHHHHHHHHHHHHHSGGGHHHHHHHHHHHHHHHHHHHHHH-GGGGG-TT-TTTTHHHHHHHHHHHHHT----

Nearest PDB structures (foldseek):
  7ard-assembly1_P  TM=7.979E-01  e=1.509E-12  Polytomella sp. Pringsheim 198.80
  7w32-assembly1_J  TM=7.950E-01  e=5.072E-12  Sus scrofa
  8e73-assembly1_A9  TM=8.058E-01  e=8.581E-11  Vigna radiata
  6x89-assembly1_A9  TM=7.104E-01  e=1.983E-11  Vigna radiata
  7a23-assembly1_T  TM=7.531E-01  e=8.503E-09  Brassica oleracea